Protein AF-A0A935R3X7-F1 (afdb_monomer)

Secondary structure (DSSP, 8-state):
--------------------------------------------------------SSSSS--TTT-S-TT-TTSSTTS---TTSS-SS-SS--GGG-SS--TTTPEEEEE-SS-SS-BEEEEEEESSPPTTEES-B--S-TT-TT-STTPPP--SSS--TTSSS--GGG-TT--TTSSEEEEE-SSSSS---TTSEEEESSPPTTEES----S-TT-TT-STTSPB-TTSS-SSSSS--GGG-TTB-GGGSEEEEE-SSSSS---TTSEEEESS--TTEES----S-TT-TTSSTT---BTTSS-SSSSS--TTS-SS-BTTS-EEEEE-SS-SS-B-TT-EEEESSPPSSEESSB--S-TT-TT-STTSPP-TTSS--SSSS--GGG-SS--GGGSEEEEE-SSSSS--EEEEEEEESS--SSEES--BBS-TT-TT-STTS---TTSSS-SS--S-TT--SS-EEEETTS-SEEEE--GGGTTTSSEEEE-SSSSSS-EEEEE-TT---TT--TT-BEEEEEPSSPPSEEETTTS-SEEEE-SSTT--BTSSB--S--SSSSSS--EEEEETT---TT-SS-BEEEEE-SSS---EEEEGGGSSEEEE-SSTT--BTSSEEE---SSSSSS--EEEEETT--TTSTT-BEEEEE---SS---EEEEGGGT-SEEEEPPTT--BS-TB-B--S--SSSSSSPPEEEE-TT--TTSSS-B-EEEE---TTTGGG-EEEEGGG-SEEEE-SSSS--EEEEEE----SSSSSS--EEEEETTPPPTTSSSTT-BEEEEE---SS---EEEEHHHH-SEEEE-SSTT--EEEEEEEE-SSSSSS-EEEEEESS---TT-TT-BEEEEEPSSP-EEEEGGG-SEEEEPPSSSS---BTS-EEEE-SSSSSSPEEEEEETTTTEEEEE-----

Foldseek 3Di:
DDDDDDDDDDDDDDDDDDDDDDDDDDDDDDDDDDDDDDDDDDDDDDDDDDDDPFDQQCPLPDGPVQFPDSVDNQAGCPHFAALPQDNRNSPPAHWQRDPRYDLVRWAWKAAQQCPLQEHEDPTDTGSDDDDRIHRHYQFPDRNDSQAEQPHQAALDPFDRRNRPPAHWPRDPRHDLVRWAKKAAQQPPLQAHAPPHIDTGSDAPDRIHRHHQFDDSVDSQADLPHQAALDFDRRNSPPAHWQRDPRYDLVRWDWWFAQQCPLAAHAPVGIDTGSDADDRTHHHHQAPDSNDSQQELVHQAELDFHNRNSPPAHFQRDPRYDLVRWAKWAAAQQPLQAHDPPGMDIGSDDDPRIHRHHDFDDSNDSQADCPRQAAQPFDRRNPPPDHHPGDPSYPLVSAAKWAQQQPPLQEHAPPRIDHHNDDDDRTHRHHLAPDSVDNQAELVHDDDPPPQHNRNSPPPSDPDDFFAEQELVNFQAKEFEDLVQLWQLAKAWFQLAPPPFIKIKIWRQQDADPVRAGRQIKIFIDHPLDHRYDYPPPGTFEMETGDHHQQRKRNEWEYFFFLQQPPGGKIKIWRQQDAPPVAGRQTKIAIAHGNHRHGYYDYSQRGFEIETEDHHNLRKSQYWYFQFAQQPPNGTKIWIKRQQDQPQHGRFIKIFIFHGHNPDHGYYYYSLVGTLEMETGHHQQRKRHQHLWEHHFALAPPRHTKTWIKRQQDQPAHGRFIKIAIAHRHNCPSNVNYYHYSVVGFEIAGEPHHQQSKRLAWYWQQAQAPPHHIKIKIWRQQDADPVNPAGRQIKIFIAHGHNPDDGDYHYRVVRGFEMETHPHHQQSKRLYWYWQAQAPPPHIKIWIWGQQDQALNATRLTWIFIAHGNGGDYYYSVVGRHIHTGHNDDHRQRKSNYWDWAQNNPPPHIKIWIRSRSSRMIGIHHGYDD

Solvent-accessible surface area (backbone atoms only — not comparable to full-atom values): 48203 Å² total; per-residue (Å²): 131,86,87,89,83,84,91,83,90,87,87,86,92,84,91,86,80,90,82,88,82,89,88,86,86,86,85,86,93,82,91,82,91,81,87,90,79,92,83,86,85,89,84,89,83,89,82,85,93,88,82,77,83,79,60,50,67,57,67,76,80,57,38,56,88,69,28,76,42,52,77,39,69,74,31,24,72,80,46,67,27,40,59,76,80,48,52,18,32,52,81,87,43,42,35,82,70,36,95,73,45,38,82,89,49,42,42,56,33,14,52,28,76,54,71,68,70,42,6,42,79,93,55,45,80,37,55,68,82,60,92,58,45,26,79,35,79,55,34,76,41,72,80,38,64,72,32,27,74,76,40,74,26,49,55,73,88,66,53,46,28,26,47,84,82,43,32,35,83,70,30,99,68,48,40,72,90,55,35,46,70,28,12,40,21,75,57,74,69,71,45,2,23,71,85,51,74,45,80,32,63,64,81,53,93,58,34,25,77,41,52,60,21,79,43,49,80,41,72,68,29,26,72,83,38,70,24,49,60,77,76,55,51,23,29,48,84,81,47,40,36,86,68,33,94,66,44,41,69,90,55,36,45,77,29,10,42,25,73,58,70,75,68,44,3,26,66,93,49,68,42,78,30,62,60,89,55,94,59,43,28,83,43,57,54,27,76,40,51,77,40,80,60,28,22,70,85,38,76,37,41,53,78,79,51,53,20,33,52,75,87,50,43,39,79,75,33,90,79,38,42,73,86,62,38,43,58,28,16,43,23,74,53,68,63,58,39,1,43,78,90,44,77,53,75,38,59,63,75,59,93,58,34,14,75,37,66,58,38,81,47,72,73,44,66,66,36,22,70,76,37,57,22,39,77,80,70,71,56,18,29,72,82,88,61,44,30,99,80,33,91,64,40,38,38,69,65,28,46,68,29,11,36,24,72,70,71,75,58,42,4,20,59,92,48,55,52,48,29,81,59,92,66,89,68,48,18,78,44,42,58,23,75,42,47,82,46,84,70,32,21,68,83,45,73,73,58,89,94,69,82,54,52,29,34,50,83,80,57,72,74,86,72,59,86,64,42,84,44,42,72,87,74,37,58,24,44,37,39,45,55,28,94,19,28,18,21,48,22,42,22,43,36,36,39,48,72,81,87,38,38,20,44,38,36,9,14,21,45,23,57,25,97,87,66,34,56,19,1,2,24,32,37,32,44,65,43,73,61,67,50,61,48,48,54,99,78,66,56,48,23,31,42,23,28,89,45,61,51,11,25,17,15,55,15,43,26,43,57,42,32,44,42,58,84,85,42,21,37,48,43,34,6,14,19,38,23,66,45,100,87,44,52,30,7,4,23,30,38,35,40,70,31,67,49,78,69,65,46,81,42,49,58,94,71,39,56,17,33,40,23,40,84,50,70,54,16,23,15,16,35,17,38,31,43,24,29,29,33,46,72,85,72,26,20,23,37,41,33,8,12,24,47,23,54,85,44,32,67,33,0,2,26,31,35,37,28,67,35,36,77,70,72,74,65,49,80,46,51,41,92,78,60,38,26,25,29,37,22,24,52,66,46,14,24,17,20,34,75,45,11,50,34,44,56,37,30,46,44,66,84,84,31,16,32,48,43,42,12,15,35,46,20,54,90,44,49,62,32,1,11,26,29,33,27,36,76,42,35,71,58,60,48,71,68,64,44,81,42,58,44,92,71,40,47,27,34,42,34,44,84,45,56,40,15,21,19,19,41,7,30,20,39,29,36,31,31,76,70,84,80,31,22,28,42,35,40,8,14,28,32,23,56,43,96,82,74,82,28,61,26,6,5,19,34,35,34,32,74,32,37,78,73,77,76,68,45,83,41,45,43,85,78,63,36,54,20,38,41,29,31,77,48,52,52,14,22,17,14,45,17,48,41,31,41,35,36,57,65,82,84,33,16,17,41,40,38,7,15,32,32,28,64,32,76,89,21,64,24,11,6,20,32,31,33,37,65,50,68,66,69,44,83,46,41,54,82,72,35,49,22,33,47,36,25,58,47,71,71,72,49,17,35,11,14,47,18,60,41,64,45,41,50,85,77,84,82,26,25,16,48,34,35,12,21,14,54,61,4,28,32,38,25,38,80,37,56,56,132

Radius of gyration: 49.94 Å; Cα contacts (8 Å, |Δi|>4): 2660; chains: 1; bounding box: 136×71×167 Å

Mean predicted aligned error: 19.98 Å

Structure (mmCIF, N/CA/C/O backbone):
data_AF-A0A935R3X7-F1
#
_entry.id   AF-A0A935R3X7-F1
#
loop_
_atom_site.group_PDB
_atom_site.id
_atom_site.type_symbol
_atom_site.label_atom_id
_atom_site.label_alt_id
_atom_site.label_comp_id
_atom_site.label_asym_id
_atom_site.label_entity_id
_atom_site.label_seq_id
_atom_site.pdbx_PDB_ins_code
_atom_site.Cartn_x
_atom_site.Cartn_y
_atom_site.Cartn_z
_atom_site.occupancy
_atom_site.B_iso_or_equiv
_atom_site.auth_seq_id
_atom_site.auth_comp_id
_atom_site.auth_asym_id
_atom_site.auth_atom_id
_atom_site.pdbx_PDB_model_num
ATOM 1 N N . MET A 1 1 ? -40.168 5.585 -36.310 1.00 37.59 1 MET A N 1
ATOM 2 C CA . MET A 1 1 ? -41.505 5.981 -36.841 1.00 37.59 1 MET A CA 1
ATOM 3 C C . MET A 1 1 ? -42.522 5.916 -35.699 1.00 37.59 1 MET A C 1
ATOM 5 O O . MET A 1 1 ? -42.304 5.086 -34.842 1.00 37.59 1 MET A O 1
ATOM 9 N N . ARG A 1 2 ? -43.594 6.737 -35.699 1.00 35.06 2 ARG A N 1
ATOM 10 C CA . ARG A 1 2 ? -44.823 6.654 -34.846 1.00 35.06 2 ARG A CA 1
ATOM 11 C C . ARG A 1 2 ? -44.646 6.122 -33.400 1.00 35.06 2 ARG A C 1
ATOM 13 O O . ARG A 1 2 ? -44.618 4.921 -33.201 1.00 35.06 2 ARG A O 1
ATOM 20 N N . SER A 1 3 ? -44.516 6.988 -32.393 1.00 31.67 3 SER A N 1
ATOM 21 C CA . SER A 1 3 ? -45.619 7.663 -31.653 1.00 31.67 3 SER A CA 1
ATOM 22 C C . SER A 1 3 ? -46.299 6.806 -30.555 1.00 31.67 3 SER A C 1
ATOM 24 O O . SER A 1 3 ? -46.768 5.718 -30.872 1.00 31.67 3 SER A O 1
ATOM 26 N N . PRO A 1 4 ? -46.441 7.322 -29.312 1.00 56.22 4 PRO A N 1
ATOM 27 C CA . PRO A 1 4 ? -46.953 6.579 -28.149 1.00 56.22 4 PRO A CA 1
ATOM 28 C C . PRO A 1 4 ? -48.479 6.701 -27.921 1.00 56.22 4 PRO A C 1
ATOM 30 O O . PRO A 1 4 ? -49.125 7.615 -28.437 1.00 56.22 4 PRO A O 1
ATOM 33 N N . LEU A 1 5 ? -49.033 5.822 -27.071 1.00 33.09 5 LEU A N 1
ATOM 34 C CA . LEU A 1 5 ? -50.329 5.949 -26.368 1.00 33.09 5 LEU A CA 1
ATOM 35 C C . LEU A 1 5 ? -50.031 5.875 -24.852 1.00 33.09 5 LEU A C 1
ATOM 37 O O . LEU A 1 5 ? -49.223 5.044 -24.469 1.00 33.09 5 LEU A O 1
ATOM 41 N N . MET A 1 6 ? -50.539 6.681 -23.911 1.00 32.16 6 MET A N 1
ATOM 42 C CA . MET A 1 6 ? -51.705 7.580 -23.794 1.00 32.16 6 MET A CA 1
ATOM 43 C C . MET A 1 6 ? -53.053 6.933 -23.355 1.00 32.16 6 MET A C 1
ATOM 45 O O . MET A 1 6 ? -53.914 6.658 -24.180 1.00 32.16 6 MET A O 1
ATOM 49 N N . MET A 1 7 ? -53.239 6.841 -22.022 1.00 29.20 7 MET A N 1
ATOM 50 C CA . MET A 1 7 ? -54.327 7.479 -21.227 1.00 29.20 7 MET A CA 1
ATOM 51 C C . MET A 1 7 ? -55.801 6.972 -21.287 1.00 29.20 7 MET A C 1
ATOM 53 O O . MET A 1 7 ? -56.424 7.031 -22.339 1.00 29.20 7 MET A O 1
ATOM 57 N N . LEU A 1 8 ? -56.374 6.630 -20.105 1.00 28.19 8 LEU A N 1
ATOM 58 C CA . LEU A 1 8 ? -57.760 6.825 -19.545 1.00 28.19 8 LEU A CA 1
ATOM 59 C C . LEU A 1 8 ? -58.011 5.737 -18.452 1.00 28.19 8 LEU A C 1
ATOM 61 O O . LEU A 1 8 ? -57.713 4.582 -18.710 1.00 28.19 8 LEU A O 1
ATOM 65 N N . SER A 1 9 ? -58.428 5.961 -17.191 1.00 31.56 9 SER A N 1
ATOM 66 C CA . SER A 1 9 ? -59.510 6.763 -16.564 1.00 31.56 9 SER A CA 1
ATOM 67 C C . SER A 1 9 ? -60.944 6.220 -16.774 1.00 31.56 9 SER A C 1
ATOM 69 O O . SER A 1 9 ? -61.395 6.215 -17.916 1.00 31.56 9 SER A O 1
ATOM 71 N N . LEU A 1 10 ? -61.678 5.826 -15.698 1.00 29.84 10 LEU A N 1
ATOM 72 C CA . LEU A 1 10 ? -62.839 6.575 -15.121 1.00 29.84 10 LEU A CA 1
ATOM 73 C C . LEU A 1 10 ? -63.724 5.803 -14.072 1.00 29.84 10 LEU A C 1
ATOM 75 O O . LEU A 1 10 ? -64.314 4.778 -14.385 1.00 29.84 10 LEU A O 1
ATOM 79 N N . LEU A 1 11 ? -63.911 6.418 -12.887 1.00 32.16 11 LEU A N 1
ATOM 80 C CA . LEU A 1 11 ? -65.037 6.397 -11.900 1.00 32.16 11 LEU A CA 1
ATOM 81 C C . LEU A 1 11 ? -65.750 5.115 -11.382 1.00 32.16 11 LEU A C 1
ATOM 83 O O . LEU A 1 11 ? -66.526 4.469 -12.082 1.00 32.16 11 LEU A O 1
ATOM 87 N N . ALA A 1 12 ? -65.770 5.033 -10.041 1.00 30.31 12 ALA A N 1
ATOM 88 C CA . ALA A 1 12 ? -66.964 4.827 -9.195 1.00 30.31 12 ALA A CA 1
ATOM 89 C C . ALA A 1 12 ? -67.012 5.939 -8.091 1.00 30.31 12 ALA A C 1
ATOM 91 O O . ALA A 1 12 ? -66.088 6.751 -8.043 1.00 30.31 12 ALA A O 1
ATOM 92 N N . LEU A 1 13 ? -68.081 6.081 -7.271 1.00 30.52 13 LEU A N 1
ATOM 93 C CA . LEU A 1 13 ? -68.315 7.304 -6.443 1.00 30.52 13 LEU A CA 1
ATOM 94 C C . LEU A 1 13 ? -69.354 7.154 -5.286 1.00 30.52 13 LEU A C 1
ATOM 96 O O . LEU A 1 13 ? -70.500 6.860 -5.614 1.00 30.52 13 LEU A O 1
ATOM 100 N N . MET A 1 14 ? -69.001 7.460 -4.008 1.00 29.09 14 MET A N 1
ATOM 101 C CA . MET A 1 14 ? -69.848 8.001 -2.878 1.00 29.09 14 MET A CA 1
ATOM 102 C C . MET A 1 14 ? -69.113 7.906 -1.500 1.00 29.09 14 MET A C 1
ATOM 104 O O . MET A 1 14 ? -68.713 6.813 -1.130 1.00 29.09 14 MET A O 1
ATOM 108 N N . ALA A 1 15 ? -68.735 8.996 -0.798 1.00 33.69 15 ALA A N 1
ATOM 109 C CA . ALA A 1 15 ? -69.518 9.887 0.108 1.00 33.69 15 ALA A CA 1
ATOM 110 C C . ALA A 1 15 ? -69.846 9.260 1.497 1.00 33.69 15 ALA A C 1
ATOM 112 O O . ALA A 1 15 ? -70.329 8.137 1.521 1.00 33.69 15 ALA A O 1
ATOM 113 N N . CYS A 1 16 ? -69.715 9.899 2.679 1.00 30.02 16 CYS A N 1
ATOM 114 C CA . CYS A 1 16 ? -69.257 11.237 3.150 1.00 30.02 16 CYS A CA 1
ATOM 115 C C . CYS A 1 16 ? -69.076 11.159 4.706 1.00 30.02 16 CYS A C 1
ATOM 117 O O . CYS A 1 16 ? -69.678 10.263 5.288 1.00 30.02 16 CYS A O 1
ATOM 119 N N . GLY A 1 17 ? -68.389 12.020 5.480 1.00 29.81 17 GLY A N 1
ATOM 120 C CA . GLY A 1 17 ? -67.548 13.216 5.248 1.00 29.81 17 GLY A CA 1
ATOM 121 C C . GLY A 1 17 ? -67.666 14.250 6.408 1.00 29.81 17 GLY A C 1
ATOM 122 O O . GLY A 1 17 ? -68.727 14.305 7.020 1.00 29.81 17 GLY A O 1
ATOM 123 N N . ASP A 1 18 ? -66.621 15.072 6.638 1.00 33.97 18 ASP A N 1
ATOM 124 C CA . ASP A 1 18 ? -66.423 16.101 7.708 1.00 33.97 18 ASP A CA 1
ATOM 125 C C . ASP A 1 18 ? -66.278 15.594 9.172 1.00 33.97 18 ASP A C 1
ATOM 127 O O . ASP A 1 18 ? -66.991 14.684 9.576 1.00 33.97 18 ASP A O 1
ATOM 131 N N . LYS A 1 19 ? -65.501 16.179 10.104 1.00 32.34 19 LYS A N 1
ATOM 132 C CA . LYS A 1 19 ? -64.272 17.013 10.153 1.00 32.34 19 LYS A CA 1
ATOM 133 C C . LYS A 1 19 ? -64.077 17.495 11.612 1.00 32.34 19 LYS A C 1
ATOM 135 O O . LYS A 1 19 ? -65.014 18.047 12.176 1.00 32.34 19 LYS A O 1
ATOM 140 N N . ASP A 1 20 ? -62.863 17.331 12.136 1.00 34.88 20 ASP A N 1
ATOM 141 C CA . ASP A 1 20 ? -62.053 18.285 12.923 1.00 34.88 20 ASP A CA 1
ATOM 142 C C . ASP A 1 20 ? -62.565 19.051 14.178 1.00 34.88 20 ASP A C 1
ATOM 144 O O . ASP A 1 20 ? -63.582 19.741 14.170 1.00 34.88 20 ASP A O 1
ATOM 148 N N . GLU A 1 21 ? -61.652 19.081 15.168 1.00 36.78 21 GLU A N 1
ATOM 149 C CA . GLU A 1 21 ? -61.337 20.163 16.135 1.00 36.78 21 GLU A CA 1
ATOM 150 C C . GLU A 1 21 ? -62.135 20.335 17.459 1.00 36.78 21 GLU A C 1
ATOM 152 O O . GLU A 1 21 ? -63.252 20.841 17.508 1.00 36.78 21 GLU A O 1
ATOM 157 N N . SER A 1 22 ? -61.414 20.052 18.559 1.00 35.62 22 SER A N 1
ATOM 158 C CA . SER A 1 22 ? -61.145 20.948 19.709 1.00 35.62 22 SER A CA 1
ATOM 159 C C . SER A 1 22 ? -62.290 21.555 20.546 1.00 35.62 22 SER A C 1
ATOM 161 O O . SER A 1 22 ? -63.084 22.368 20.074 1.00 35.62 22 SER A O 1
ATOM 163 N N . SER A 1 23 ? -62.256 21.325 21.871 1.00 32.50 23 SER A N 1
ATOM 164 C CA . SER A 1 23 ? -61.961 22.367 22.893 1.00 32.50 23 SER A CA 1
ATOM 165 C C . SER A 1 23 ? -62.452 22.014 24.316 1.00 32.50 23 SER A C 1
ATOM 167 O O . SER A 1 23 ? -63.093 20.995 24.558 1.00 32.50 23 SER A O 1
ATOM 169 N N . THR A 1 24 ? -62.063 22.852 25.280 1.00 39.47 24 THR A N 1
ATOM 170 C CA . THR A 1 24 ? -62.142 22.680 26.741 1.00 39.47 24 THR A CA 1
ATOM 171 C C . THR A 1 24 ? -63.385 23.293 27.414 1.00 39.47 24 THR A C 1
ATOM 173 O O . THR A 1 24 ? -63.914 24.284 26.918 1.00 39.47 24 THR A O 1
ATOM 176 N N . ASP A 1 25 ? -63.650 22.846 28.655 1.00 34.59 25 ASP A N 1
ATOM 177 C CA . ASP A 1 25 ? -63.936 23.672 29.862 1.00 34.59 25 ASP A CA 1
ATOM 178 C C . ASP A 1 25 ? -65.314 23.562 30.594 1.00 34.59 25 ASP A C 1
ATOM 180 O O . ASP A 1 25 ? -66.376 23.431 29.997 1.00 34.59 25 ASP A O 1
ATOM 184 N N . SER A 1 26 ? -65.196 23.659 31.930 1.00 37.09 26 SER A N 1
ATOM 185 C CA . SER A 1 26 ? -66.090 24.103 33.030 1.00 37.09 26 SER A CA 1
ATOM 186 C C . SER A 1 26 ? -67.490 23.508 33.400 1.00 37.09 26 SER A C 1
ATOM 188 O O . SER A 1 26 ? -68.466 23.503 32.658 1.00 37.09 26 SER A O 1
ATOM 190 N N . VAL A 1 27 ? -67.553 23.143 34.701 1.00 38.16 27 VAL A N 1
ATOM 191 C CA . VAL A 1 27 ? -68.639 23.023 35.734 1.00 38.16 27 VAL A CA 1
ATOM 192 C C . VAL A 1 27 ? -69.831 24.024 35.620 1.00 38.16 27 VAL A C 1
ATOM 194 O O . VAL A 1 27 ? -69.594 25.082 35.035 1.00 38.16 27 VAL A O 1
ATOM 197 N N . PRO A 1 28 ? -71.056 23.836 36.234 1.00 51.69 28 PRO A N 1
ATOM 198 C CA . PRO A 1 28 ? -71.251 23.658 37.710 1.00 51.69 28 PRO A CA 1
ATOM 199 C C . PRO A 1 28 ? -72.551 22.995 38.326 1.00 51.69 28 PRO A C 1
ATOM 201 O O . PRO A 1 28 ? -73.641 23.065 37.770 1.00 51.69 28 PRO A O 1
ATOM 204 N N . VAL A 1 29 ? -72.409 22.484 39.572 1.00 38.31 29 VAL A N 1
ATOM 205 C CA . VAL A 1 29 ? -73.230 22.651 40.831 1.00 38.31 29 VAL A CA 1
ATOM 206 C C . VAL A 1 29 ? -74.780 22.521 40.884 1.00 38.31 29 VAL A C 1
ATOM 208 O O . VAL A 1 29 ? -75.461 23.332 40.265 1.00 38.31 29 VAL A O 1
ATOM 211 N N . VAL A 1 30 ? -75.291 21.682 41.827 1.00 38.91 30 VAL A N 1
ATOM 212 C CA . VAL A 1 30 ? -76.353 21.929 42.877 1.00 38.91 30 VAL A CA 1
ATOM 213 C C . VAL A 1 30 ? -76.152 20.874 44.020 1.00 38.91 30 VAL A C 1
ATOM 215 O O . VAL A 1 30 ? -76.028 19.706 43.669 1.00 38.91 30 VAL A O 1
ATOM 218 N N . ASP A 1 31 ? -75.823 21.177 45.296 1.00 36.91 31 ASP A N 1
ATOM 219 C CA . ASP A 1 31 ? -76.649 21.593 46.485 1.00 36.91 31 ASP A CA 1
ATOM 220 C C . ASP A 1 31 ? -77.684 20.525 46.969 1.00 36.91 31 ASP A C 1
ATOM 222 O O . ASP A 1 31 ? -78.376 19.962 46.124 1.00 36.91 31 ASP A O 1
ATOM 226 N N . ASP A 1 32 ? -77.919 20.196 48.261 1.00 37.03 32 ASP A N 1
ATOM 227 C CA . ASP A 1 32 ? -77.433 20.695 49.580 1.00 37.03 32 ASP A CA 1
ATOM 228 C C . ASP A 1 32 ? -77.847 19.727 50.749 1.00 37.03 32 ASP A C 1
ATOM 230 O O . ASP A 1 32 ? -78.756 18.915 50.552 1.00 37.03 32 ASP A O 1
ATOM 234 N N . SER A 1 33 ? -77.322 19.926 51.978 1.00 40.50 33 SER A N 1
ATOM 235 C CA . SER A 1 33 ? -77.935 19.624 53.315 1.00 40.50 33 SER A CA 1
ATOM 236 C C . SER A 1 33 ? -78.099 18.150 53.809 1.00 40.50 33 SER A C 1
ATOM 238 O O . SER A 1 33 ? -78.362 17.258 53.010 1.00 40.50 33 SER A O 1
ATOM 240 N N . ASP A 1 34 ? -78.048 17.793 55.112 1.00 39.03 34 ASP A N 1
ATOM 241 C CA . ASP A 1 34 ? -77.528 18.470 56.327 1.00 39.03 34 ASP A CA 1
ATOM 242 C C . ASP A 1 34 ? -77.294 17.483 57.510 1.00 39.03 34 ASP A C 1
ATOM 244 O O . ASP A 1 34 ? -78.051 16.530 57.685 1.00 39.03 34 ASP A O 1
ATOM 248 N N . ASP A 1 35 ? -76.287 17.799 58.331 1.00 42.22 35 ASP A N 1
ATOM 249 C CA . ASP A 1 35 ? -76.155 17.716 59.806 1.00 42.22 35 ASP A CA 1
ATOM 250 C C . ASP A 1 35 ? -76.670 16.568 60.734 1.00 42.22 35 ASP A C 1
ATOM 252 O O . ASP A 1 35 ? -77.849 16.216 60.783 1.00 42.22 35 ASP A O 1
ATOM 256 N N . SER A 1 36 ? -75.797 16.285 61.728 1.00 41.03 36 SER A N 1
ATOM 257 C CA . SER A 1 36 ? -76.071 16.102 63.185 1.00 41.03 36 SER A CA 1
ATOM 258 C C . SER A 1 36 ? -76.512 14.727 63.754 1.00 41.03 36 SER A C 1
ATOM 260 O O . SER A 1 36 ? -77.312 14.034 63.142 1.00 41.03 36 SER A O 1
ATOM 262 N N . GLU A 1 37 ? -76.171 14.296 64.988 1.00 44.16 37 GLU A N 1
ATOM 263 C CA . GLU A 1 37 ? -75.055 14.510 65.961 1.00 44.16 37 GLU A CA 1
ATOM 264 C C . GLU A 1 37 ? -75.397 13.748 67.283 1.00 44.16 37 GLU A C 1
ATOM 266 O O . GLU A 1 37 ? -76.558 13.395 67.491 1.00 44.16 37 GLU A O 1
ATOM 271 N N . THR A 1 38 ? -74.445 13.619 68.226 1.00 36.47 38 THR A N 1
ATOM 272 C CA . THR A 1 38 ? -74.612 13.234 69.668 1.00 36.47 38 THR A CA 1
ATOM 273 C C . THR A 1 38 ? -75.174 11.847 70.079 1.00 36.47 38 THR A C 1
ATOM 275 O O . THR A 1 38 ? -75.870 11.199 69.310 1.00 36.47 38 THR A O 1
ATOM 278 N N . ASP A 1 39 ? -75.062 11.364 71.335 1.00 36.88 39 ASP A N 1
ATOM 279 C CA . ASP A 1 39 ? -74.015 11.410 72.396 1.00 36.88 39 ASP A CA 1
ATOM 280 C C . ASP A 1 39 ? -74.468 10.562 73.631 1.00 36.88 39 ASP A C 1
ATOM 282 O O . ASP A 1 39 ? -75.659 10.419 73.900 1.00 36.88 39 ASP A O 1
ATOM 286 N N . ASP A 1 40 ? -73.499 10.049 74.393 1.00 40.41 40 ASP A N 1
ATOM 287 C CA . ASP A 1 40 ? -73.479 9.680 75.826 1.00 40.41 40 ASP A CA 1
ATOM 288 C C . ASP A 1 40 ? -74.628 8.914 76.570 1.00 40.41 40 ASP A C 1
ATOM 290 O O . ASP A 1 40 ? -75.623 9.466 77.042 1.00 40.41 40 ASP A O 1
ATOM 294 N N . SER A 1 41 ? -74.251 7.712 77.042 1.00 41.81 41 SER A N 1
ATOM 295 C CA . SER A 1 41 ? -74.179 7.341 78.484 1.00 41.81 41 SER A CA 1
ATOM 296 C C . SER A 1 41 ? -75.346 6.673 79.280 1.00 41.81 41 SER A C 1
ATOM 298 O O . SER A 1 41 ? -76.326 7.283 79.689 1.00 41.81 41 SER A O 1
ATOM 300 N N . LYS A 1 42 ? -75.047 5.435 79.726 1.00 44.41 42 LYS A N 1
ATOM 301 C CA . LYS A 1 42 ? -75.035 4.910 81.126 1.00 44.41 42 LYS A CA 1
ATOM 302 C C . LYS A 1 42 ? -76.299 4.680 82.008 1.00 44.41 42 LYS A C 1
ATOM 304 O O . LYS A 1 42 ? -77.101 5.561 82.288 1.00 44.41 42 LYS A O 1
ATOM 309 N N . THR A 1 43 ? -76.194 3.541 82.723 1.00 36.84 43 THR A N 1
ATOM 310 C CA . THR A 1 43 ? -76.609 3.193 84.120 1.00 36.84 43 THR A CA 1
ATOM 311 C C . THR A 1 43 ? -78.015 2.652 84.472 1.00 36.84 43 THR A C 1
ATOM 313 O O . THR A 1 43 ? -78.945 3.415 84.686 1.00 36.84 43 THR A O 1
ATOM 316 N N . ASP A 1 44 ? -78.043 1.332 84.732 1.00 39.47 44 ASP A N 1
ATOM 317 C CA . ASP A 1 44 ? -78.203 0.670 86.059 1.00 39.47 44 ASP A CA 1
ATOM 318 C C . ASP A 1 44 ? -79.591 0.420 86.728 1.00 39.47 44 ASP A C 1
ATOM 320 O O . ASP A 1 44 ? -80.455 1.286 86.826 1.00 39.47 44 ASP A O 1
ATOM 324 N N . ASP A 1 45 ? -79.663 -0.793 87.297 1.00 39.03 45 ASP A N 1
ATOM 325 C CA . ASP A 1 45 ? -80.499 -1.393 88.361 1.00 39.03 45 ASP A CA 1
ATOM 326 C C . ASP A 1 45 ? -82.025 -1.691 88.208 1.00 39.03 45 ASP A C 1
ATOM 328 O O . ASP A 1 45 ? -82.900 -0.843 88.364 1.00 39.03 45 ASP A O 1
ATOM 332 N N . SER A 1 46 ? -82.291 -2.995 88.019 1.00 47.41 46 SER A N 1
ATOM 333 C CA . SER A 1 46 ? -83.408 -3.879 88.443 1.00 47.41 46 SER A CA 1
ATOM 334 C C . SER A 1 46 ? -84.851 -3.376 88.717 1.00 47.41 46 SER A C 1
ATOM 336 O O . SER A 1 46 ? -85.128 -2.546 89.579 1.00 47.41 46 SER A O 1
ATOM 338 N N . THR A 1 47 ? -85.854 -4.091 88.171 1.00 40.09 47 THR A N 1
ATOM 339 C CA . THR A 1 47 ? -86.511 -5.234 88.871 1.00 40.09 47 THR A CA 1
ATOM 340 C C . THR A 1 47 ? -87.679 -5.878 88.090 1.00 40.09 47 THR A C 1
ATOM 342 O O . THR A 1 47 ? -88.660 -5.215 87.786 1.00 40.09 47 THR A O 1
ATOM 345 N N . ASP A 1 48 ? -87.581 -7.204 87.921 1.00 42.12 48 ASP A N 1
ATOM 346 C CA . ASP A 1 48 ? -88.641 -8.242 87.952 1.00 42.12 48 ASP A CA 1
ATOM 347 C C . ASP A 1 48 ? -89.829 -8.250 86.943 1.00 42.12 48 ASP A C 1
ATOM 349 O O . ASP A 1 48 ? -90.687 -7.371 86.925 1.00 42.12 48 ASP A O 1
ATOM 353 N N . ASP A 1 49 ? -89.922 -9.385 86.234 1.00 57.22 49 ASP A N 1
ATOM 354 C CA . ASP A 1 49 ? -91.116 -10.040 85.656 1.00 57.22 49 ASP A CA 1
ATOM 355 C C . ASP A 1 49 ? -91.907 -9.354 84.509 1.00 57.22 49 ASP A C 1
ATOM 357 O O . ASP A 1 49 ? -92.970 -8.764 84.718 1.00 57.22 49 ASP A O 1
ATOM 361 N N . THR A 1 50 ? -91.450 -9.509 83.252 1.00 57.28 50 THR A N 1
ATOM 362 C CA . THR A 1 50 ? -92.116 -10.333 82.194 1.00 57.28 50 THR A CA 1
ATOM 363 C C . THR A 1 50 ? -91.620 -10.026 80.763 1.00 57.28 50 THR A C 1
ATOM 365 O O . THR A 1 50 ? -91.672 -8.882 80.321 1.00 57.28 50 THR A O 1
ATOM 368 N N . GLY A 1 51 ? -91.280 -11.075 79.997 1.00 43.84 51 GLY A N 1
ATOM 369 C CA . GLY A 1 51 ? -91.115 -11.058 78.528 1.00 43.84 51 GLY A CA 1
ATOM 370 C C . GLY A 1 51 ? -89.700 -11.390 78.020 1.00 43.84 51 GLY A C 1
ATOM 371 O O . GLY A 1 51 ? -88.793 -11.488 78.846 1.00 43.84 51 GLY A O 1
ATOM 372 N N . PRO A 1 52 ? -89.507 -11.519 76.690 1.00 52.34 52 PRO A N 1
ATOM 373 C CA . PRO A 1 52 ? -90.512 -11.636 75.623 1.00 52.34 52 PRO A CA 1
ATOM 374 C C . PRO A 1 52 ? -90.673 -13.098 75.132 1.00 52.34 52 PRO A C 1
ATOM 376 O O . PRO A 1 52 ? -90.087 -14.016 75.698 1.00 52.34 52 PRO A O 1
ATOM 379 N N . GLU A 1 53 ? -91.497 -13.332 74.105 1.00 57.84 53 GLU A N 1
ATOM 380 C CA . GLU A 1 53 ? -91.245 -14.468 73.201 1.00 57.84 53 GLU A CA 1
ATOM 381 C C . GLU A 1 53 ? -90.002 -14.080 72.387 1.00 57.84 53 GLU A C 1
ATOM 383 O O . GLU A 1 53 ? -89.982 -12.972 71.848 1.00 57.84 53 GLU A O 1
ATOM 388 N N . VAL A 1 54 ? -88.966 -14.925 72.357 1.00 63.91 54 VAL A N 1
ATOM 389 C CA . VAL A 1 54 ? -87.851 -14.740 71.415 1.00 63.91 54 VAL A CA 1
ATOM 390 C C . VAL A 1 54 ? -88.406 -15.024 70.023 1.00 63.91 54 VAL A C 1
ATOM 392 O O . VAL A 1 54 ? -89.164 -15.985 69.851 1.00 63.91 54 VAL A O 1
ATOM 395 N N . ILE A 1 55 ? -88.141 -14.128 69.079 1.00 73.56 55 ILE A N 1
ATOM 396 C CA . ILE A 1 55 ? -88.685 -14.183 67.725 1.00 73.56 55 ILE A CA 1
ATOM 397 C C . ILE A 1 55 ? -87.496 -14.435 66.815 1.00 73.56 55 ILE A C 1
ATOM 399 O O . ILE A 1 55 ? -86.650 -13.566 66.731 1.00 73.56 55 ILE A O 1
ATOM 403 N N . ASP A 1 56 ? -87.495 -15.612 66.206 1.00 81.88 56 ASP A N 1
ATOM 404 C CA . ASP A 1 56 ? -86.823 -15.970 64.953 1.00 81.88 56 ASP A CA 1
ATOM 405 C C . ASP A 1 56 ? -87.370 -15.036 63.848 1.00 81.88 56 ASP A C 1
ATOM 407 O O . ASP A 1 56 ? -88.585 -15.052 63.570 1.00 81.88 56 ASP A O 1
ATOM 411 N N . VAL A 1 57 ? -86.541 -14.107 63.354 1.00 85.94 57 VAL A N 1
ATOM 412 C CA . VAL A 1 57 ? -86.968 -13.001 62.471 1.00 85.94 57 VAL A CA 1
ATOM 413 C C . VAL A 1 57 ? -86.816 -13.314 60.978 1.00 85.94 57 VAL A C 1
ATOM 415 O O . VAL A 1 57 ? -87.705 -12.916 60.208 1.00 85.94 57 VAL A O 1
ATOM 418 N N . ASP A 1 58 ? -85.776 -14.034 60.558 1.00 82.44 58 ASP A N 1
ATOM 419 C CA . ASP A 1 58 ? -85.570 -14.463 59.163 1.00 82.44 58 ASP A CA 1
ATOM 420 C C . ASP A 1 58 ? -86.290 -15.783 58.801 1.00 82.44 58 ASP A C 1
ATOM 422 O O . ASP A 1 58 ? -86.762 -15.935 57.663 1.00 82.44 58 ASP A O 1
ATOM 426 N N . GLY A 1 59 ? -86.528 -16.669 59.774 1.00 82.94 59 GLY A N 1
ATOM 427 C CA . GLY A 1 59 ? -87.320 -17.887 59.639 1.00 82.94 59 GLY A CA 1
ATOM 428 C C . GLY A 1 59 ? -86.539 -19.200 59.528 1.00 82.94 59 GLY A C 1
ATOM 429 O O . GLY A 1 59 ? -87.153 -20.180 59.076 1.00 82.94 59 GLY A O 1
ATOM 430 N N . ASP A 1 60 ? -85.247 -19.256 59.868 1.00 83.19 60 ASP A N 1
ATOM 431 C CA . ASP A 1 60 ? -84.455 -20.495 59.771 1.00 83.19 60 ASP A CA 1
ATOM 432 C C . ASP A 1 60 ? -84.755 -21.539 60.871 1.00 83.19 60 ASP A C 1
ATOM 434 O O . ASP A 1 60 ? -84.672 -22.755 60.631 1.00 83.19 60 ASP A O 1
ATOM 438 N N . GLY A 1 61 ? -85.252 -21.084 62.026 1.00 83.44 61 GLY A N 1
ATOM 439 C CA . GLY A 1 61 ? -85.593 -21.904 63.190 1.00 83.44 61 GLY A CA 1
ATOM 440 C C . GLY A 1 61 ? -84.765 -21.643 64.454 1.00 83.44 61 GLY A C 1
ATOM 441 O O . GLY A 1 61 ? -85.074 -22.258 65.487 1.00 83.44 61 GLY A O 1
ATOM 442 N N . SER A 1 62 ? -83.778 -20.754 64.392 1.00 85.44 62 SER A N 1
ATOM 443 C CA . SER A 1 62 ? -82.941 -20.286 65.499 1.00 85.44 62 SER A CA 1
ATOM 444 C C . SER A 1 62 ? -83.543 -19.021 66.132 1.00 85.44 62 SER A C 1
ATOM 446 O O . SER A 1 62 ? -84.057 -18.153 65.434 1.00 85.44 62 SER A O 1
ATOM 448 N N . PRO A 1 63 ? -83.602 -18.906 67.470 1.00 83.00 63 PRO A N 1
ATOM 449 C CA . PRO A 1 63 ? -84.072 -17.688 68.120 1.00 83.00 63 PRO A CA 1
ATOM 450 C C . PRO A 1 63 ? -82.931 -16.674 68.304 1.00 83.00 63 PRO A C 1
ATOM 452 O O . PRO A 1 63 ? -81.823 -17.060 68.660 1.00 83.00 63 PRO A O 1
ATOM 455 N N . ALA A 1 64 ? -83.250 -15.378 68.239 1.00 81.69 64 ALA A N 1
ATOM 456 C CA . ALA A 1 64 ? -82.355 -14.227 68.464 1.00 81.69 64 ALA A CA 1
ATOM 457 C C . ALA A 1 64 ? -81.514 -14.172 69.775 1.00 81.69 64 ALA A C 1
ATOM 459 O O . ALA A 1 64 ? -80.908 -13.141 70.074 1.00 81.69 64 ALA A O 1
ATOM 460 N N . ASP A 1 65 ? -81.548 -15.199 70.634 1.00 81.38 65 ASP A N 1
ATOM 461 C CA . ASP A 1 65 ? -80.652 -15.368 71.790 1.00 81.38 65 ASP A CA 1
ATOM 462 C C . ASP A 1 65 ? -79.660 -16.542 71.664 1.00 81.38 65 ASP A C 1
ATOM 464 O O . ASP A 1 65 ? -78.786 -16.686 72.523 1.00 81.38 65 ASP A O 1
ATOM 468 N N . GLU A 1 66 ? -79.776 -17.334 70.598 1.00 81.06 66 GLU A N 1
ATOM 469 C CA . GLU A 1 66 ? -78.811 -18.345 70.146 1.00 81.06 66 GLU A CA 1
ATOM 470 C C . GLU A 1 66 ? -78.218 -17.973 68.765 1.00 81.06 66 GLU A C 1
ATOM 472 O O . GLU A 1 66 ? -77.123 -18.421 68.453 1.00 81.06 66 GLU A O 1
ATOM 477 N N . ASP A 1 67 ? -78.893 -17.115 67.993 1.00 84.56 67 ASP A N 1
ATOM 478 C CA . ASP A 1 67 ? -78.489 -16.626 66.668 1.00 84.56 67 ASP A CA 1
ATOM 479 C C . ASP A 1 67 ? -77.527 -15.413 66.705 1.00 84.56 67 ASP A C 1
ATOM 481 O O . ASP A 1 67 ? -77.707 -14.505 67.530 1.00 84.56 67 ASP A O 1
ATOM 485 N N . CYS A 1 68 ? -76.519 -15.383 65.823 1.00 87.12 68 CYS A N 1
ATOM 486 C CA . CYS A 1 68 ? -75.530 -14.306 65.732 1.00 87.12 68 CYS A CA 1
ATOM 487 C C . CYS A 1 68 ? -75.863 -13.194 64.707 1.00 87.12 68 CYS A C 1
ATOM 489 O O . CYS A 1 68 ? -75.407 -12.063 64.919 1.00 87.12 68 CYS A O 1
ATOM 491 N N . ASP A 1 69 ? -76.733 -13.431 63.712 1.00 87.25 69 ASP A N 1
ATOM 492 C CA . ASP A 1 69 ? -77.455 -12.380 62.972 1.00 87.25 69 ASP A CA 1
ATOM 493 C C . ASP A 1 69 ? -78.858 -12.847 62.532 1.00 87.25 69 ASP A C 1
ATOM 495 O O . ASP A 1 69 ? -79.082 -13.155 61.368 1.00 87.25 69 ASP A O 1
ATOM 499 N N . ASP A 1 70 ? -79.824 -12.739 63.458 1.00 85.94 70 ASP A N 1
ATOM 500 C CA . ASP A 1 70 ? -81.292 -12.957 63.336 1.00 85.94 70 ASP A CA 1
ATOM 501 C C . ASP A 1 70 ? -81.990 -12.143 62.204 1.00 85.94 70 ASP A C 1
ATOM 503 O O . ASP A 1 70 ? -83.202 -11.930 62.206 1.00 85.94 70 ASP A O 1
ATOM 507 N N . ASN A 1 71 ? -81.249 -11.585 61.245 1.00 89.31 71 ASN A N 1
ATOM 508 C CA . ASN A 1 71 ? -81.765 -11.009 60.005 1.00 89.31 71 ASN A CA 1
ATOM 509 C C . ASN A 1 71 ? -81.318 -11.782 58.749 1.00 89.31 71 ASN A C 1
ATOM 511 O O . ASN A 1 71 ? -81.800 -11.433 57.661 1.00 89.31 71 ASN A O 1
ATOM 515 N N . ASP A 1 72 ? -80.430 -12.773 58.872 1.00 88.31 72 ASP A N 1
ATOM 516 C CA . ASP A 1 72 ? -79.860 -13.541 57.767 1.00 88.31 72 ASP A CA 1
ATOM 517 C C . ASP A 1 72 ? -79.889 -15.056 58.034 1.00 88.31 72 ASP A C 1
ATOM 519 O O . ASP A 1 72 ? -79.010 -15.622 58.670 1.00 88.31 72 ASP A O 1
ATOM 523 N N . ALA A 1 73 ? -80.874 -15.733 57.437 1.00 88.75 73 ALA A N 1
ATOM 524 C CA . ALA A 1 73 ? -81.117 -17.177 57.553 1.00 88.75 73 ALA A CA 1
ATOM 525 C C . ALA A 1 73 ? -79.978 -18.094 57.032 1.00 88.75 73 ALA A C 1
ATOM 527 O O . ALA A 1 73 ? -80.150 -19.318 56.979 1.00 88.75 73 ALA A O 1
ATOM 528 N N . GLU A 1 74 ? -78.867 -17.528 56.552 1.00 88.38 74 GLU A N 1
ATOM 529 C CA . GLU A 1 74 ? -77.639 -18.250 56.191 1.00 88.38 74 GLU A CA 1
ATOM 530 C C . GLU A 1 74 ? -76.574 -18.210 57.320 1.00 88.38 74 GLU A C 1
ATOM 532 O O . GLU A 1 74 ? -75.583 -18.931 57.221 1.00 88.38 74 GLU A O 1
ATOM 537 N N . VAL A 1 75 ? -76.811 -17.463 58.413 1.00 90.00 75 VAL A N 1
ATOM 538 C CA . VAL A 1 75 ? -75.929 -17.287 59.586 1.00 90.00 75 VAL A CA 1
ATOM 539 C C . VAL A 1 75 ? -76.657 -17.736 60.863 1.00 90.00 75 VAL A C 1
ATOM 541 O O . VAL A 1 75 ? -77.483 -17.004 61.386 1.00 90.00 75 VAL A O 1
ATOM 544 N N . ASN A 1 76 ? -76.383 -18.945 61.367 1.00 88.44 76 ASN A N 1
ATOM 545 C CA . ASN A 1 76 ? -77.030 -19.506 62.563 1.00 88.44 76 ASN A CA 1
ATOM 546 C C . ASN A 1 76 ? -76.291 -20.738 63.139 1.00 88.44 76 ASN A C 1
ATOM 548 O O . ASN A 1 76 ? -75.600 -21.430 62.394 1.00 88.44 76 ASN A O 1
ATOM 552 N N . PRO A 1 77 ? -76.553 -21.155 64.401 1.00 88.50 77 PRO A N 1
ATOM 553 C CA . PRO A 1 77 ? -75.944 -22.335 65.053 1.00 88.50 77 PRO A CA 1
ATOM 554 C C . PRO A 1 77 ? -76.129 -23.720 64.400 1.00 88.50 77 PRO A C 1
ATOM 556 O O . PRO A 1 77 ? -75.791 -24.748 65.003 1.00 88.50 77 PRO A O 1
ATOM 559 N N . GLY A 1 78 ? -76.775 -23.796 63.237 1.00 83.12 78 GLY A N 1
ATOM 560 C CA . GLY A 1 78 ? -76.937 -25.003 62.429 1.00 83.12 78 GLY A CA 1
ATOM 561 C C . GLY A 1 78 ? -76.486 -24.846 60.974 1.00 83.12 78 GLY A C 1
ATOM 562 O O . GLY A 1 78 ? -76.714 -25.780 60.192 1.00 83.12 78 GLY A O 1
ATOM 563 N N . ALA A 1 79 ? -75.893 -23.704 60.620 1.00 88.50 79 ALA A N 1
ATOM 564 C CA . ALA A 1 79 ? -75.267 -23.443 59.335 1.00 88.50 79 ALA A CA 1
ATOM 565 C C . ALA A 1 79 ? -73.961 -24.247 59.183 1.00 88.50 79 ALA A C 1
ATOM 567 O O . ALA A 1 79 ? -73.649 -25.147 59.966 1.00 88.50 79 ALA A O 1
ATOM 568 N N . GLN A 1 80 ? -73.234 -23.973 58.106 1.00 87.56 80 GLN A N 1
ATOM 569 C CA . GLN A 1 80 ? -71.891 -24.485 57.884 1.00 87.56 80 GLN A CA 1
ATOM 570 C C . GLN A 1 80 ? -71.022 -23.280 57.546 1.00 87.56 80 GLN A C 1
ATOM 572 O O . GLN A 1 80 ? -71.367 -22.554 56.616 1.00 87.56 80 GLN A O 1
ATOM 577 N N . GLU A 1 81 ? -69.932 -23.100 58.285 1.00 89.38 81 GLU A N 1
ATOM 578 C CA . GLU A 1 81 ? -68.961 -22.031 58.057 1.00 89.38 81 GLU A CA 1
ATOM 579 C C . GLU A 1 81 ? -68.430 -22.064 56.614 1.00 89.38 81 GLU A C 1
ATOM 581 O O . GLU A 1 81 ? -68.118 -23.135 56.075 1.00 89.38 81 GLU A O 1
ATOM 586 N N . ILE A 1 82 ? -68.337 -20.902 55.971 1.00 89.19 82 ILE A N 1
ATOM 587 C CA . ILE A 1 82 ? -67.809 -20.720 54.616 1.00 89.19 82 ILE A CA 1
ATOM 588 C C . ILE A 1 82 ? -66.814 -19.558 54.578 1.00 89.19 82 ILE A C 1
ATOM 590 O O . ILE A 1 82 ? -66.900 -18.629 55.364 1.00 89.19 82 ILE A O 1
ATOM 594 N N . CYS A 1 83 ? -65.879 -19.585 53.624 1.00 88.56 83 CYS A N 1
ATOM 595 C CA . CYS A 1 83 ? -64.876 -18.528 53.461 1.00 88.56 83 CYS A CA 1
ATOM 596 C C . CYS A 1 83 ? -65.471 -17.185 52.963 1.00 88.56 83 CYS A C 1
ATOM 598 O O . CYS A 1 83 ? -65.299 -16.825 51.791 1.00 88.56 83 CYS A O 1
ATOM 600 N N . ASP A 1 84 ? -66.173 -16.443 53.822 1.00 86.19 84 ASP A N 1
ATOM 601 C CA . ASP A 1 84 ? -66.712 -15.105 53.540 1.00 86.19 84 ASP A CA 1
ATOM 602 C C . ASP A 1 84 ? -66.352 -14.026 54.588 1.00 86.19 84 ASP A C 1
ATOM 604 O O . ASP A 1 84 ? -66.610 -12.835 54.355 1.00 86.19 84 ASP A O 1
ATOM 608 N N . GLY A 1 85 ? -65.670 -14.402 55.677 1.00 85.38 85 GLY A N 1
ATOM 609 C CA . GLY A 1 85 ? -65.280 -13.507 56.768 1.00 85.38 85 GLY A CA 1
ATOM 610 C C . GLY A 1 85 ? -66.366 -13.235 57.816 1.00 85.38 85 GLY A C 1
ATOM 611 O O . GLY A 1 85 ? -66.220 -12.279 58.592 1.00 85.38 85 GLY A O 1
ATOM 612 N N . ILE A 1 86 ? -67.443 -14.022 57.834 1.00 87.50 86 ILE A N 1
ATOM 613 C CA . ILE A 1 86 ? -68.527 -14.001 58.822 1.00 87.50 86 ILE A CA 1
ATOM 614 C C . ILE A 1 86 ? -68.532 -15.346 59.559 1.00 87.50 86 ILE A C 1
ATOM 616 O O . ILE A 1 86 ? -68.417 -16.381 58.931 1.00 87.50 86 ILE A O 1
ATOM 620 N N . ASP A 1 87 ? -68.710 -15.312 60.881 1.00 88.38 87 ASP A N 1
ATOM 621 C CA . ASP A 1 87 ? -68.984 -16.494 61.716 1.00 88.38 87 ASP A CA 1
ATOM 622 C C . ASP A 1 87 ? -70.396 -16.997 61.364 1.00 88.38 87 ASP A C 1
ATOM 624 O O . ASP A 1 87 ? -71.385 -16.474 61.885 1.00 88.38 87 ASP A O 1
ATOM 628 N N . ASN A 1 88 ? -70.513 -17.904 60.387 1.00 89.44 88 ASN A N 1
ATOM 629 C CA . ASN A 1 88 ? -71.802 -18.368 59.879 1.00 89.44 88 ASN A CA 1
ATOM 630 C C . ASN A 1 88 ? -72.452 -19.375 60.837 1.00 89.44 88 ASN A C 1
ATOM 632 O O . ASN A 1 88 ? -73.679 -19.427 60.885 1.00 89.44 88 ASN A O 1
ATOM 636 N N . ASP A 1 89 ? -71.672 -20.187 61.565 1.00 90.25 89 ASP A N 1
ATOM 637 C CA . ASP A 1 89 ? -72.192 -21.209 62.494 1.00 90.25 89 ASP A CA 1
ATOM 638 C C . ASP A 1 89 ? -72.258 -20.764 63.976 1.00 90.25 89 ASP A C 1
ATOM 640 O O . ASP A 1 89 ? -72.731 -21.502 64.847 1.00 90.25 89 ASP A O 1
ATOM 644 N N . CYS A 1 90 ? -71.931 -19.496 64.239 1.00 88.62 90 CYS A N 1
ATOM 645 C CA . CYS A 1 90 ? -72.055 -18.791 65.515 1.00 88.62 90 CYS A CA 1
ATOM 646 C C . CYS A 1 90 ? -71.238 -19.401 66.678 1.00 88.62 90 CYS A C 1
ATOM 648 O O . CYS A 1 90 ? -71.678 -19.337 67.839 1.00 88.62 90 CYS A O 1
ATOM 650 N N . ASP A 1 91 ? -70.070 -19.999 66.411 1.00 89.62 91 ASP A N 1
ATOM 651 C CA . ASP A 1 91 ? -69.224 -20.662 67.423 1.00 89.62 91 ASP A CA 1
ATOM 652 C C . ASP A 1 91 ? -68.084 -19.793 68.017 1.00 89.62 91 ASP A C 1
ATOM 654 O O . ASP A 1 91 ? -67.416 -20.211 68.973 1.00 89.62 91 ASP A O 1
ATOM 658 N N . GLU A 1 92 ? -67.976 -18.531 67.575 1.00 87.94 92 GLU A N 1
ATOM 659 C CA . GLU A 1 92 ? -66.910 -17.547 67.848 1.00 87.94 92 GLU A CA 1
ATOM 660 C C . GLU A 1 92 ? -65.587 -17.766 67.068 1.00 87.94 92 GLU A C 1
ATOM 662 O O . GLU A 1 92 ? -64.591 -17.080 67.354 1.00 87.94 92 GLU A O 1
ATOM 667 N N . LEU A 1 93 ? -65.550 -18.678 66.089 1.00 90.12 93 LEU A N 1
ATOM 668 C CA . LEU A 1 93 ? -64.473 -18.825 65.100 1.00 90.12 93 LEU A CA 1
ATOM 669 C C . LEU A 1 93 ? -64.902 -18.245 63.733 1.00 90.12 93 LEU A C 1
ATOM 671 O O . LEU A 1 93 ? -66.032 -17.807 63.566 1.00 90.12 93 LEU A O 1
ATOM 675 N N . THR A 1 94 ? -63.956 -18.118 62.797 1.00 87.31 94 THR A N 1
ATOM 676 C CA . THR A 1 94 ? -64.192 -17.543 61.454 1.00 87.31 94 THR A CA 1
ATOM 677 C C . THR A 1 94 ? -63.165 -18.068 60.453 1.00 87.31 94 THR A C 1
ATOM 679 O O . THR A 1 94 ? -61.967 -18.042 60.775 1.00 87.31 94 THR A O 1
ATOM 682 N N . ASP A 1 95 ? -63.579 -18.413 59.235 1.00 87.06 95 ASP A N 1
ATOM 683 C CA . ASP A 1 95 ? -62.713 -18.825 58.117 1.00 87.06 95 ASP A CA 1
ATOM 684 C C . ASP A 1 95 ? -61.652 -19.880 58.556 1.00 87.06 95 ASP A C 1
ATOM 686 O O . ASP A 1 95 ? -61.954 -20.883 59.199 1.00 87.06 95 ASP A O 1
ATOM 690 N N . ASP A 1 96 ? -60.363 -19.624 58.281 1.00 84.88 96 ASP A N 1
ATOM 691 C CA . ASP A 1 96 ? -59.197 -20.456 58.627 1.00 84.88 96 ASP A CA 1
ATOM 692 C C . ASP A 1 96 ? -58.965 -20.669 60.140 1.00 84.88 96 ASP A C 1
ATOM 694 O O . ASP A 1 96 ? -58.040 -21.390 60.535 1.00 84.88 96 ASP A O 1
ATOM 698 N N . ALA A 1 97 ? -59.736 -20.004 61.007 1.00 86.00 97 ALA A N 1
ATOM 699 C CA . ALA A 1 97 ? -59.700 -20.227 62.450 1.00 86.00 97 ALA A CA 1
ATOM 700 C C . ALA A 1 97 ? -60.703 -21.294 62.923 1.00 86.00 97 ALA A C 1
ATOM 702 O O . ALA A 1 97 ? -60.565 -21.742 64.066 1.00 86.00 97 ALA A O 1
ATOM 703 N N . ASP A 1 98 ? -61.662 -21.694 62.081 1.00 84.38 98 ASP A N 1
ATOM 704 C CA . ASP A 1 98 ? -62.637 -22.745 62.367 1.00 84.38 98 ASP A CA 1
ATOM 705 C C . ASP A 1 98 ? -62.239 -24.104 61.745 1.00 84.38 98 ASP A C 1
ATOM 707 O O . ASP A 1 98 ? -61.873 -24.217 60.577 1.00 84.38 98 ASP A O 1
ATOM 711 N N . ASP A 1 99 ? -62.342 -25.171 62.543 1.00 84.62 99 ASP A N 1
ATOM 712 C CA . ASP A 1 99 ? -62.158 -26.562 62.105 1.00 84.62 99 ASP A CA 1
ATOM 713 C C . ASP A 1 99 ? -63.415 -27.118 61.372 1.00 84.62 99 ASP A C 1
ATOM 715 O O . ASP A 1 99 ? -63.371 -28.250 60.868 1.00 84.62 99 ASP A O 1
ATOM 719 N N . SER A 1 100 ? -64.549 -26.395 61.357 1.00 84.62 100 SER A N 1
ATOM 720 C CA . SER A 1 100 ? -65.830 -26.804 60.746 1.00 84.62 100 SER A CA 1
ATOM 721 C C . SER A 1 100 ? -66.032 -26.347 59.288 1.00 84.62 100 SER A C 1
ATOM 723 O O . SER A 1 100 ? -66.834 -26.969 58.576 1.00 84.62 100 SER A O 1
ATOM 725 N N . VAL A 1 101 ? -65.260 -25.345 58.840 1.00 87.50 101 VAL A N 1
ATOM 726 C CA . VAL A 1 101 ? -65.331 -24.687 57.520 1.00 87.50 101 VAL A CA 1
ATOM 727 C C . VAL A 1 101 ? -65.553 -25.637 56.336 1.00 87.50 101 VAL A C 1
ATOM 729 O O . VAL A 1 101 ? -64.950 -26.712 56.216 1.00 87.50 101 VAL A O 1
ATOM 732 N N . ASP A 1 102 ? -66.432 -25.238 55.412 1.00 86.12 102 ASP A N 1
ATOM 733 C CA . ASP A 1 102 ? -66.709 -26.013 54.213 1.00 86.12 102 ASP A CA 1
ATOM 734 C C . ASP A 1 102 ? -65.483 -26.084 53.308 1.00 86.12 102 ASP A C 1
ATOM 736 O O . ASP A 1 102 ? -65.071 -25.104 52.682 1.00 86.12 102 ASP A O 1
ATOM 740 N N . LEU A 1 103 ? -64.984 -27.306 53.124 1.00 81.00 103 LEU A N 1
ATOM 741 C CA . LEU A 1 103 ? -63.959 -27.636 52.133 1.00 81.00 103 LEU A CA 1
ATOM 742 C C . LEU A 1 103 ? -64.428 -27.387 50.682 1.00 81.00 103 LEU A C 1
ATOM 744 O O . LEU A 1 103 ? -63.639 -27.524 49.750 1.00 81.00 103 LEU A O 1
ATOM 748 N N . GLY A 1 104 ? -65.708 -27.057 50.471 1.00 81.25 104 GLY A N 1
ATOM 749 C CA . GLY A 1 104 ? -66.241 -26.517 49.219 1.00 81.25 104 GLY A CA 1
ATOM 750 C C . GLY A 1 104 ? -66.053 -25.004 49.020 1.00 81.25 104 GLY A C 1
ATOM 751 O O . GLY A 1 104 ? -66.241 -24.541 47.894 1.00 81.25 104 GLY A O 1
ATOM 752 N N . SER A 1 105 ? -65.684 -24.250 50.063 1.00 83.56 105 SER A N 1
ATOM 753 C CA . SER A 1 105 ? -65.492 -22.787 50.035 1.00 83.56 105 SER A CA 1
ATOM 754 C C . SER A 1 105 ? -64.024 -22.335 50.110 1.00 83.56 105 SER A C 1
ATOM 756 O O . SER A 1 105 ? -63.704 -21.243 49.639 1.00 83.56 105 SER A O 1
ATOM 758 N N . VAL A 1 106 ? -63.125 -23.182 50.627 1.00 86.69 106 VAL A N 1
ATOM 759 C CA . VAL A 1 106 ? -61.670 -22.928 50.667 1.00 86.69 106 VAL A CA 1
ATOM 760 C C . VAL A 1 106 ? -61.047 -22.893 49.269 1.00 86.69 106 VAL A C 1
ATOM 762 O O . VAL A 1 106 ? -61.430 -23.653 48.377 1.00 86.69 106 VAL A O 1
ATOM 765 N N . GLN A 1 107 ? -60.034 -22.044 49.088 1.00 88.69 107 GLN A N 1
ATOM 766 C CA . GLN A 1 107 ? -59.213 -22.021 47.877 1.00 88.69 107 GLN A CA 1
ATOM 767 C C . GLN A 1 107 ? -57.954 -22.866 48.074 1.00 88.69 107 GLN A C 1
ATOM 769 O O . GLN A 1 107 ? -57.527 -23.110 49.200 1.00 88.69 107 GLN A O 1
ATOM 774 N N . THR A 1 108 ? -57.362 -23.337 46.975 1.00 90.00 108 THR A N 1
ATOM 775 C CA . THR A 1 108 ? -56.070 -24.043 47.010 1.00 90.00 108 THR A CA 1
ATOM 776 C C . THR A 1 108 ? -54.976 -23.087 46.554 1.00 90.00 108 THR A C 1
ATOM 778 O O . THR A 1 108 ? -55.120 -22.464 45.504 1.00 90.00 108 THR A O 1
ATOM 781 N N . TRP A 1 109 ? -53.919 -22.977 47.353 1.00 91.50 109 TRP A N 1
ATOM 782 C CA . TRP A 1 109 ? -52.786 -22.081 47.140 1.00 91.50 109 TRP A CA 1
ATOM 783 C C . TRP A 1 109 ? -51.494 -22.886 46.970 1.00 91.50 109 TRP A C 1
ATOM 785 O O . TRP A 1 109 ? -51.276 -23.850 47.705 1.00 91.50 109 TRP A O 1
ATOM 795 N N . PHE A 1 110 ? -50.658 -22.495 46.016 1.00 93.25 110 PHE A N 1
ATOM 796 C CA . PHE A 1 110 ? -49.415 -23.165 45.622 1.00 93.25 110 PHE A CA 1
ATOM 797 C C . PHE A 1 110 ? -48.230 -22.238 45.891 1.00 93.25 110 PHE A C 1
ATOM 799 O O . PHE A 1 110 ? -48.389 -21.026 45.756 1.00 93.25 110 PHE A O 1
ATOM 806 N N . ASP A 1 111 ? -47.084 -22.787 46.299 1.00 91.69 111 ASP A N 1
ATOM 807 C CA . ASP A 1 111 ? -45.880 -21.990 46.568 1.00 91.69 111 ASP A CA 1
ATOM 808 C C . ASP A 1 111 ? -45.352 -21.392 45.250 1.00 91.69 111 ASP A C 1
ATOM 810 O O . ASP A 1 111 ? -45.224 -22.108 44.258 1.00 91.69 111 ASP A O 1
ATOM 814 N N . ASP A 1 112 ? -45.056 -20.091 45.273 1.00 90.94 112 ASP A N 1
ATOM 815 C CA . ASP A 1 112 ? -44.553 -19.274 44.158 1.00 90.94 112 ASP A CA 1
ATOM 816 C C . ASP A 1 112 ? -43.230 -18.648 44.601 1.00 90.94 112 ASP A C 1
ATOM 818 O O . ASP A 1 112 ? -43.187 -17.728 45.430 1.00 90.94 112 ASP A O 1
ATOM 822 N N . ALA A 1 113 ? -42.135 -19.276 44.173 1.00 90.12 113 ALA A N 1
ATOM 823 C CA . ALA A 1 113 ? -40.804 -19.026 44.716 1.00 90.12 113 ALA A CA 1
ATOM 824 C C . ALA A 1 113 ? -39.953 -18.084 43.847 1.00 90.12 113 ALA A C 1
ATOM 826 O O . ALA A 1 113 ? -39.028 -17.459 44.382 1.00 90.12 113 ALA A O 1
ATOM 827 N N . ASP A 1 114 ? -40.288 -17.926 42.565 1.00 89.50 114 ASP A N 1
ATOM 828 C CA . ASP A 1 114 ? -39.642 -17.003 41.624 1.00 89.50 114 ASP A CA 1
ATOM 829 C C . ASP A 1 114 ? -40.481 -15.736 41.331 1.00 89.50 114 ASP A C 1
ATOM 831 O O . ASP A 1 114 ? -39.900 -14.680 41.049 1.00 89.50 114 ASP A O 1
ATOM 835 N N . GLY A 1 115 ? -41.799 -15.770 41.556 1.00 89.19 115 GLY A N 1
ATOM 836 C CA . GLY A 1 115 ? -42.695 -14.613 41.550 1.00 89.19 115 GLY A CA 1
ATOM 837 C C . GLY A 1 115 ? -43.438 -14.371 40.236 1.00 89.19 115 GLY A C 1
ATOM 838 O O . GLY A 1 115 ? -43.809 -13.218 39.978 1.00 89.19 115 GLY A O 1
ATOM 839 N N . ASP A 1 116 ? -43.618 -15.389 39.393 1.00 88.94 116 ASP A N 1
ATOM 840 C CA . ASP A 1 116 ? -44.201 -15.230 38.055 1.00 88.94 116 ASP A CA 1
ATOM 841 C C . ASP A 1 116 ? -45.745 -15.240 38.007 1.00 88.94 116 ASP A C 1
ATOM 843 O O . ASP A 1 116 ? -46.351 -14.691 37.077 1.00 88.94 116 ASP A O 1
ATOM 847 N N . GLY A 1 117 ? -46.393 -15.743 39.063 1.00 89.56 117 GLY A N 1
ATOM 848 C CA . GLY A 1 117 ? -47.850 -15.806 39.191 1.00 89.56 117 GLY A CA 1
ATOM 849 C C . GLY A 1 117 ? -48.477 -17.183 38.950 1.00 89.56 117 GLY A C 1
ATOM 850 O O . GLY A 1 117 ? -49.709 -17.285 39.012 1.00 89.56 117 GLY A O 1
ATOM 851 N N . TYR A 1 118 ? -47.668 -18.217 38.733 1.00 92.38 118 TYR A N 1
ATOM 852 C CA . TYR A 1 118 ? -48.011 -19.632 38.856 1.00 92.38 118 TYR A CA 1
ATOM 853 C C . TYR A 1 118 ? -47.326 -20.230 40.094 1.00 92.38 118 TYR A C 1
ATOM 855 O O . TYR A 1 118 ? -46.542 -19.572 40.770 1.00 92.38 118 TYR A O 1
ATOM 863 N N . GLY A 1 119 ? -47.693 -21.452 40.472 1.00 90.44 119 GLY A N 1
ATOM 864 C CA . GLY A 1 119 ? -47.034 -22.144 41.574 1.00 90.44 119 GLY A CA 1
ATOM 865 C C . GLY A 1 119 ? -47.078 -23.655 41.417 1.00 90.44 119 GLY A C 1
ATOM 866 O O . GLY A 1 119 ? -47.875 -24.196 40.641 1.00 90.44 119 GLY A O 1
ATOM 867 N N . ALA A 1 120 ? -46.232 -24.332 42.190 1.00 89.75 120 ALA A N 1
ATOM 868 C CA . ALA A 1 120 ? -45.997 -25.767 42.072 1.00 89.75 120 ALA A CA 1
ATOM 869 C C . ALA A 1 120 ? -46.241 -26.536 43.386 1.00 89.75 120 ALA A C 1
ATOM 871 O O . ALA A 1 120 ? -46.065 -26.034 44.499 1.00 89.75 120 ALA A O 1
ATOM 872 N N . GLY A 1 121 ? -46.589 -27.823 43.264 1.00 86.62 121 GLY A N 1
ATOM 873 C CA . GLY A 1 121 ? -46.598 -28.789 44.372 1.00 86.62 121 GLY A CA 1
ATOM 874 C C . GLY A 1 121 ? -47.984 -29.261 44.833 1.00 86.62 121 GLY A C 1
ATOM 875 O O . GLY A 1 121 ? -48.972 -29.164 44.119 1.00 86.62 121 GLY A O 1
ATOM 876 N N . ASP A 1 122 ? -48.057 -29.839 46.039 1.00 85.31 122 ASP A N 1
ATOM 877 C CA . ASP A 1 122 ? -49.280 -30.494 46.555 1.00 85.31 122 ASP A CA 1
ATOM 878 C C . ASP A 1 122 ? -50.410 -29.506 46.952 1.00 85.31 122 ASP A C 1
ATOM 880 O O . ASP A 1 122 ? -51.537 -29.942 47.204 1.00 85.31 122 ASP A O 1
ATOM 884 N N . GLY A 1 123 ? -50.116 -28.201 47.021 1.00 85.94 123 GLY A N 1
ATOM 885 C CA . GLY A 1 123 ? -51.047 -27.132 47.399 1.00 85.94 123 GLY A CA 1
ATOM 886 C C . GLY A 1 123 ? -51.499 -27.136 48.872 1.00 85.94 123 GLY A C 1
ATOM 887 O O . GLY A 1 123 ? -51.422 -28.136 49.592 1.00 85.94 123 GLY A O 1
ATOM 888 N N . VAL A 1 124 ? -52.009 -25.997 49.344 1.00 89.12 124 VAL A N 1
ATOM 889 C CA . VAL A 1 124 ? -52.591 -25.821 50.686 1.00 89.12 124 VAL A CA 1
ATOM 890 C C . VAL A 1 124 ? -54.001 -25.251 50.564 1.00 89.12 124 VAL A C 1
ATOM 892 O O . VAL A 1 124 ? -54.211 -24.234 49.909 1.00 89.12 124 VAL A O 1
ATOM 895 N N . GLN A 1 125 ? -54.978 -25.904 51.199 1.00 88.25 125 GLN A N 1
ATOM 896 C CA . GLN A 1 125 ? -56.374 -25.462 51.191 1.00 88.25 125 GLN A CA 1
ATOM 897 C C . GLN A 1 125 ? -56.679 -24.569 52.397 1.00 88.25 125 GLN A C 1
ATOM 899 O O . GLN A 1 125 ? -56.681 -25.067 53.522 1.00 88.25 125 GLN A O 1
ATOM 904 N N . VAL A 1 126 ? -56.914 -23.279 52.144 1.00 88.38 126 VAL A N 1
ATOM 905 C CA . VAL A 1 126 ? -57.209 -22.223 53.135 1.00 88.38 126 VAL A CA 1
ATOM 906 C C . VAL A 1 126 ? -58.041 -21.101 52.494 1.00 88.38 126 VAL A C 1
ATOM 908 O O . VAL A 1 126 ? -58.029 -20.917 51.271 1.00 88.38 126 VAL A O 1
ATOM 911 N N . CYS A 1 127 ? -58.777 -20.344 53.305 1.00 84.94 127 CYS A N 1
ATOM 912 C CA . CYS A 1 127 ? -59.561 -19.190 52.867 1.00 84.94 127 CYS A CA 1
ATOM 913 C C . CYS A 1 127 ? -58.656 -18.027 52.419 1.00 84.94 127 CYS A C 1
ATOM 915 O O . CYS A 1 127 ? -58.877 -17.451 51.350 1.00 84.94 127 CYS A O 1
ATOM 917 N N . ALA A 1 128 ? -57.618 -17.695 53.196 1.00 85.44 128 ALA A N 1
ATOM 918 C CA . ALA A 1 128 ? -56.686 -16.604 52.898 1.00 85.44 128 ALA A CA 1
ATOM 919 C C . ALA A 1 128 ? -55.327 -17.101 52.354 1.00 85.44 128 ALA A C 1
ATOM 921 O O . ALA A 1 128 ? -54.798 -18.091 52.859 1.00 85.44 128 ALA A O 1
ATOM 922 N N . PRO A 1 129 ? -54.707 -16.402 51.378 1.00 86.75 129 PRO A N 1
ATOM 923 C CA . PRO A 1 129 ? -53.410 -16.791 50.824 1.00 86.75 129 PRO A CA 1
ATOM 924 C C . PRO A 1 129 ? -52.285 -16.757 51.870 1.00 86.75 129 PRO A C 1
ATOM 926 O O . PRO A 1 129 ? -52.070 -15.714 52.505 1.00 86.75 129 PRO A O 1
ATOM 929 N N . PRO A 1 130 ? -51.503 -17.841 52.015 1.00 88.69 130 PRO A N 1
ATOM 930 C CA . PRO A 1 130 ? -50.193 -17.786 52.654 1.00 88.69 130 PRO A CA 1
ATOM 931 C C . PRO A 1 130 ? -49.233 -16.825 51.920 1.00 88.69 130 PRO A C 1
ATOM 933 O O . PRO A 1 130 ? -49.349 -16.585 50.718 1.00 88.69 130 PRO A O 1
ATOM 936 N N . GLU A 1 131 ? -48.266 -16.256 52.643 1.00 87.88 131 GLU A N 1
ATOM 937 C CA . GLU A 1 131 ? -47.263 -15.345 52.066 1.00 87.88 131 GLU A CA 1
ATOM 938 C C . GLU A 1 131 ? -46.342 -16.102 51.091 1.00 87.88 131 GLU A C 1
ATOM 940 O O . GLU A 1 131 ? -45.676 -17.047 51.508 1.00 87.88 131 GLU A O 1
ATOM 945 N N . GLY A 1 132 ? -46.293 -15.668 49.822 1.00 87.12 132 GLY A N 1
ATOM 946 C CA . GLY A 1 132 ? -45.531 -16.336 48.753 1.00 87.12 132 GLY A CA 1
ATOM 947 C C . GLY A 1 132 ? -46.290 -17.468 48.050 1.00 87.12 132 GLY A C 1
ATOM 948 O O . GLY A 1 132 ? -45.691 -18.493 47.745 1.00 87.12 132 GLY A O 1
ATOM 949 N N . THR A 1 133 ? -47.608 -17.321 47.856 1.00 91.06 133 THR A N 1
ATOM 950 C CA . THR A 1 133 ? -48.437 -18.326 47.169 1.00 91.06 133 THR A CA 1
ATOM 951 C C . THR A 1 133 ? -49.444 -17.716 46.192 1.00 91.06 133 THR A C 1
ATOM 953 O O . THR A 1 133 ? -49.911 -16.588 46.395 1.00 91.06 133 THR A O 1
ATOM 956 N N . VAL A 1 134 ? -49.841 -18.489 45.174 1.00 92.94 134 VAL A N 1
ATOM 957 C CA . VAL A 1 134 ? -50.873 -18.128 44.176 1.00 92.94 134 VAL A CA 1
ATOM 958 C C . VAL A 1 134 ? -51.953 -19.209 44.093 1.00 92.94 134 VAL A C 1
ATOM 960 O O . VAL A 1 134 ? -51.759 -20.335 44.543 1.00 92.94 134 VAL A O 1
ATOM 963 N N . ASN A 1 135 ? -53.115 -18.889 43.524 1.00 90.88 135 ASN A N 1
ATOM 964 C CA . ASN A 1 135 ? -54.241 -19.822 43.372 1.00 90.88 135 ASN A CA 1
ATOM 965 C C . ASN A 1 135 ? -54.308 -20.498 41.986 1.00 90.88 135 ASN A C 1
ATOM 967 O O . ASN A 1 135 ? -55.394 -20.848 41.514 1.00 90.88 135 ASN A O 1
ATOM 971 N N . VAL A 1 136 ? -53.160 -20.639 41.321 1.00 90.06 136 VAL A N 1
ATOM 972 C CA . VAL A 1 136 ? -53.002 -21.178 39.967 1.00 90.06 136 VAL A CA 1
ATOM 973 C C . VAL A 1 136 ? -51.855 -22.188 39.994 1.00 90.06 136 VAL A C 1
ATOM 975 O O . VAL A 1 136 ? -50.739 -21.853 40.366 1.00 90.06 136 VAL A O 1
ATOM 978 N N . ASP A 1 137 ? -52.175 -23.430 39.647 1.00 89.12 137 ASP A N 1
ATOM 979 C CA . ASP A 1 137 ? -51.254 -24.571 39.582 1.00 89.12 137 ASP A CA 1
ATOM 980 C C . ASP A 1 137 ? -50.668 -24.699 38.167 1.00 89.12 137 ASP A C 1
ATOM 982 O O . ASP A 1 137 ? -51.287 -24.233 37.202 1.00 89.12 137 ASP A O 1
ATOM 986 N N . GLY A 1 138 ? -49.554 -25.416 38.033 1.00 87.69 138 GLY A N 1
ATOM 987 C CA . GLY A 1 138 ? -49.023 -25.865 36.742 1.00 87.69 138 GLY A CA 1
ATOM 988 C C . GLY A 1 138 ? -47.635 -25.353 36.368 1.00 87.69 138 GLY A C 1
ATOM 989 O O . GLY A 1 138 ? -47.185 -25.662 35.270 1.00 87.69 138 GLY A O 1
ATOM 990 N N . ASP A 1 139 ? -46.962 -24.617 37.250 1.00 91.75 139 ASP A N 1
ATOM 991 C CA . ASP A 1 139 ? -45.540 -24.304 37.088 1.00 91.75 139 ASP A CA 1
ATOM 992 C C . ASP A 1 139 ? -44.694 -25.599 37.148 1.00 91.75 139 ASP A C 1
ATOM 994 O O . ASP A 1 139 ? -44.891 -26.477 38.001 1.00 91.75 139 ASP A O 1
ATOM 998 N N . CYS A 1 140 ? -43.790 -25.739 36.177 1.00 90.62 140 CYS A N 1
ATOM 999 C CA . CYS A 1 140 ? -42.914 -26.888 35.986 1.00 90.62 140 CYS A CA 1
ATOM 1000 C C . CYS A 1 140 ? -41.442 -26.627 36.368 1.00 90.62 140 CYS A C 1
ATOM 1002 O O . CYS A 1 140 ? -40.674 -27.593 36.472 1.00 90.62 140 CYS A O 1
ATOM 1004 N N . ALA A 1 141 ? -41.058 -25.377 36.647 1.00 91.06 141 ALA A N 1
ATOM 1005 C CA . ALA A 1 141 ? -39.708 -24.942 36.993 1.00 91.06 141 ALA A CA 1
ATOM 1006 C C . ALA A 1 141 ? -39.712 -23.841 38.092 1.00 91.06 141 ALA A C 1
ATOM 1008 O O . ALA A 1 141 ? -39.281 -22.724 37.826 1.00 91.06 141 ALA A O 1
ATOM 1009 N N . PRO A 1 142 ? -40.055 -24.177 39.357 1.00 88.12 142 PRO A N 1
ATOM 1010 C CA . PRO A 1 142 ? -40.332 -23.234 40.464 1.00 88.12 142 PRO A CA 1
ATOM 1011 C C . PRO A 1 142 ? -39.132 -22.425 41.009 1.00 88.12 142 PRO A C 1
ATOM 1013 O O . PRO A 1 142 ? -39.140 -21.986 42.159 1.00 88.12 142 PRO A O 1
ATOM 1016 N N . ASP A 1 143 ? -38.048 -22.309 40.249 1.00 91.00 143 ASP A N 1
ATOM 1017 C CA . ASP A 1 143 ? -36.895 -21.454 40.542 1.00 91.00 143 ASP A CA 1
ATOM 1018 C C . ASP A 1 143 ? -36.593 -20.506 39.341 1.00 91.00 143 ASP A C 1
ATOM 1020 O O . ASP A 1 143 ? -35.548 -19.845 39.348 1.00 91.00 143 ASP A O 1
ATOM 1024 N N . ASP A 1 144 ? -37.456 -20.446 38.310 1.00 90.00 144 ASP A N 1
ATOM 1025 C CA . ASP A 1 144 ? -37.237 -19.735 37.039 1.00 90.00 144 ASP A CA 1
ATOM 1026 C C . ASP A 1 144 ? -38.519 -19.105 36.446 1.00 90.00 144 ASP A C 1
ATOM 1028 O O . ASP A 1 144 ? -39.218 -19.691 35.622 1.00 90.00 144 ASP A O 1
ATOM 1032 N N . ALA A 1 145 ? -38.742 -17.827 36.771 1.00 90.06 145 ALA A N 1
ATOM 1033 C CA . ALA A 1 145 ? -39.878 -17.013 36.318 1.00 90.06 145 ALA A CA 1
ATOM 1034 C C . ALA A 1 145 ? -39.976 -16.761 34.790 1.00 90.06 145 ALA A C 1
ATOM 1036 O O . ALA A 1 145 ? -40.792 -15.942 34.353 1.00 90.06 145 ALA A O 1
ATOM 1037 N N . ALA A 1 146 ? -39.111 -17.369 33.971 1.00 88.38 146 ALA A N 1
ATOM 1038 C CA . ALA A 1 146 ? -39.265 -17.417 32.517 1.00 88.38 146 ALA A CA 1
ATOM 1039 C C . ALA A 1 146 ? -40.066 -18.644 32.034 1.00 88.38 146 ALA A C 1
ATOM 1041 O O . ALA A 1 146 ? -40.471 -18.665 30.870 1.00 88.38 146 ALA A O 1
ATOM 1042 N N . VAL A 1 147 ? -40.288 -19.642 32.898 1.00 91.25 147 VAL A N 1
ATOM 1043 C CA . VAL A 1 147 ? -40.850 -20.952 32.552 1.00 91.25 147 VAL A CA 1
ATOM 1044 C C . VAL A 1 147 ? -42.179 -21.175 33.275 1.00 91.25 147 VAL A C 1
ATOM 1046 O O . VAL A 1 147 ? -42.212 -21.557 34.441 1.00 91.25 147 VAL A O 1
ATOM 1049 N N . SER A 1 148 ? -43.295 -20.966 32.575 1.00 91.44 148 SER A N 1
ATOM 1050 C CA . SER A 1 148 ? -44.630 -21.166 33.145 1.00 91.44 148 SER A CA 1
ATOM 1051 C C . SER A 1 148 ? -45.758 -21.279 32.119 1.00 91.44 148 SER A C 1
ATOM 1053 O O . SER A 1 148 ? -45.596 -20.898 30.956 1.00 91.44 148 SER A O 1
ATOM 1055 N N . PRO A 1 149 ? -46.950 -21.769 32.532 1.00 91.31 149 PRO A N 1
ATOM 1056 C CA . PRO A 1 149 ? -48.113 -21.913 31.662 1.00 91.31 149 PRO A CA 1
ATOM 1057 C C . PRO A 1 149 ? -48.436 -20.683 30.797 1.00 91.31 149 PRO A C 1
ATOM 1059 O O . PRO A 1 149 ? -49.018 -19.688 31.244 1.00 91.31 149 PRO A O 1
ATOM 1062 N N . GLY A 1 150 ? -48.138 -20.796 29.502 1.00 80.88 150 GLY A N 1
ATOM 1063 C CA . GLY A 1 150 ? -48.383 -19.747 28.509 1.00 80.88 150 GLY A CA 1
ATOM 1064 C C . GLY A 1 150 ? -47.249 -18.735 28.311 1.00 80.88 150 GLY A C 1
ATOM 1065 O O . GLY A 1 150 ? -47.499 -17.693 27.695 1.00 80.88 150 GLY A O 1
ATOM 1066 N N . ALA A 1 151 ? -46.034 -19.030 28.782 1.00 89.25 151 ALA A N 1
ATOM 1067 C CA . ALA A 1 151 ? -44.812 -18.456 28.226 1.00 89.25 151 ALA A CA 1
ATOM 1068 C C . ALA A 1 151 ? -44.679 -18.780 26.720 1.00 89.25 151 ALA A C 1
ATOM 1070 O O . ALA A 1 151 ? -45.423 -19.598 26.171 1.00 89.25 151 ALA A O 1
ATOM 1071 N N . ALA A 1 152 ? -43.754 -18.103 26.038 1.00 88.69 152 ALA A N 1
ATOM 1072 C CA . ALA A 1 152 ? -43.376 -18.466 24.676 1.00 88.69 152 ALA A CA 1
ATOM 1073 C C . ALA A 1 152 ? -42.312 -19.565 24.740 1.00 88.69 152 ALA A C 1
ATOM 1075 O O . ALA A 1 152 ? -41.340 -19.419 25.476 1.00 88.69 152 ALA A O 1
ATOM 1076 N N . GLU A 1 153 ? -42.510 -20.632 23.974 1.00 90.69 153 GLU A N 1
ATOM 1077 C CA . GLU A 1 153 ? -41.519 -21.692 23.814 1.00 90.69 153 GLU A CA 1
ATOM 1078 C C . GLU A 1 153 ? -40.363 -21.197 22.939 1.00 90.69 153 GLU A C 1
ATOM 1080 O O . GLU A 1 153 ? -40.607 -20.573 21.902 1.00 90.69 153 GLU A O 1
ATOM 1085 N N . VAL A 1 154 ? -39.119 -21.444 23.347 1.00 91.69 154 VAL A N 1
ATOM 1086 C CA . VAL A 1 154 ? -37.914 -20.970 22.654 1.00 91.69 154 VAL A CA 1
ATOM 1087 C C . VAL A 1 154 ? -36.847 -22.058 22.571 1.00 91.69 154 VAL A C 1
ATOM 1089 O O . VAL A 1 154 ? -36.764 -22.918 23.436 1.00 91.69 154 VAL A O 1
ATOM 1092 N N . CYS A 1 155 ? -35.988 -21.999 21.552 1.00 91.06 155 CYS A N 1
ATOM 1093 C CA . CYS A 1 155 ? -34.866 -22.932 21.424 1.00 91.06 155 CYS A CA 1
ATOM 1094 C C . CYS A 1 155 ? -33.844 -22.752 22.564 1.00 91.06 155 CYS A C 1
ATOM 1096 O O . CYS A 1 155 ? -33.034 -21.819 22.524 1.00 91.06 155 CYS A O 1
ATOM 1098 N N . ASP A 1 156 ? -33.846 -23.636 23.568 1.00 86.88 156 ASP A N 1
ATOM 1099 C CA . ASP A 1 156 ? -33.012 -23.477 24.774 1.00 86.88 156 ASP A CA 1
ATOM 1100 C C . ASP A 1 156 ? -32.301 -24.749 25.280 1.00 86.88 156 ASP A C 1
ATOM 1102 O O . ASP A 1 156 ? -31.668 -24.743 26.341 1.00 86.88 156 ASP A O 1
ATOM 1106 N N . SER A 1 157 ? -32.241 -25.793 24.443 1.00 83.88 157 SER A N 1
ATOM 1107 C CA . SER A 1 157 ? -31.675 -27.127 24.741 1.00 83.88 157 SER A CA 1
ATOM 1108 C C . SER A 1 157 ? -32.614 -28.055 25.524 1.00 83.88 157 SER A C 1
ATOM 1110 O O . SER A 1 157 ? -32.155 -28.896 26.313 1.00 83.88 157 SER A O 1
ATOM 1112 N N . GLY A 1 158 ? -33.913 -27.949 25.262 1.00 84.69 158 GLY A N 1
ATOM 1113 C CA . GLY A 1 158 ? -34.921 -28.918 25.670 1.00 84.69 158 GLY A CA 1
ATOM 1114 C C . GLY A 1 158 ? -35.549 -28.653 27.030 1.00 84.69 158 GLY A C 1
ATOM 1115 O O . GLY A 1 158 ? -35.920 -29.623 27.706 1.00 84.69 158 GLY A O 1
ATOM 1116 N N . ALA A 1 159 ? -35.641 -27.391 27.460 1.00 87.81 159 ALA A N 1
ATOM 1117 C CA . ALA A 1 159 ? -36.644 -27.026 28.450 1.00 87.81 159 ALA A CA 1
ATOM 1118 C C . ALA A 1 159 ? -38.045 -27.030 27.811 1.00 87.81 159 ALA A C 1
ATOM 1120 O O . ALA A 1 159 ? -38.200 -27.102 26.602 1.00 87.81 159 ALA A O 1
ATOM 1121 N N . ASP A 1 160 ? -39.058 -27.028 28.667 1.00 91.50 160 ASP A N 1
ATOM 1122 C CA . ASP A 1 160 ? -40.478 -26.918 28.324 1.00 91.50 160 ASP A CA 1
ATOM 1123 C C . ASP A 1 160 ? -40.895 -25.576 28.925 1.00 91.50 160 ASP A C 1
ATOM 1125 O O . ASP A 1 160 ? -41.205 -25.509 30.118 1.00 91.50 160 ASP A O 1
ATOM 1129 N N . ASN A 1 161 ? -40.732 -24.479 28.176 1.00 92.38 161 ASN A N 1
ATOM 1130 C CA . ASN A 1 161 ? -40.868 -23.130 28.733 1.00 92.38 161 ASN A CA 1
ATOM 1131 C C . ASN A 1 161 ? -42.323 -22.823 29.086 1.00 92.38 161 ASN A C 1
ATOM 1133 O O . ASN A 1 161 ? -42.591 -22.062 30.013 1.00 92.38 161 ASN A O 1
ATOM 1137 N N . ASN A 1 162 ? -43.272 -23.393 28.344 1.00 92.31 162 ASN A N 1
ATOM 1138 C CA . ASN A 1 162 ? -44.698 -23.132 28.525 1.00 92.31 162 ASN A CA 1
ATOM 1139 C C . ASN A 1 162 ? -45.431 -24.165 29.406 1.00 92.31 162 ASN A C 1
ATOM 1141 O O . ASN A 1 162 ? -46.638 -24.019 29.629 1.00 92.31 162 ASN A O 1
ATOM 1145 N N . CYS A 1 163 ? -44.720 -25.174 29.916 1.00 91.56 163 CYS A N 1
ATOM 1146 C CA . CYS A 1 163 ? -45.212 -26.263 30.759 1.00 91.56 163 CYS A CA 1
ATOM 1147 C C . CYS A 1 163 ? -46.355 -27.115 30.149 1.00 91.56 163 CYS A C 1
ATOM 1149 O O . CYS A 1 163 ? -47.194 -27.645 30.895 1.00 91.56 163 CYS A O 1
ATOM 1151 N N . ASP A 1 164 ? -46.433 -27.272 28.818 1.00 91.38 164 ASP A N 1
ATOM 1152 C CA . ASP A 1 164 ? -47.439 -28.124 28.149 1.00 91.38 164 ASP A CA 1
ATOM 1153 C C . ASP A 1 164 ? -47.016 -29.601 27.985 1.00 91.38 164 ASP A C 1
ATOM 1155 O O . ASP A 1 164 ? -47.871 -30.483 27.788 1.00 91.38 164 ASP A O 1
ATOM 1159 N N . GLY A 1 165 ? -45.730 -29.900 28.201 1.00 89.81 165 GLY A N 1
ATOM 1160 C CA . GLY A 1 165 ? -45.136 -31.234 28.105 1.00 89.81 165 GLY A CA 1
ATOM 1161 C C . GLY A 1 165 ? -44.410 -31.520 26.787 1.00 89.81 165 GLY A C 1
ATOM 1162 O O . GLY A 1 165 ? -44.099 -32.693 26.521 1.00 89.81 165 GLY A O 1
ATOM 1163 N N . LEU A 1 166 ? -44.178 -30.495 25.967 1.00 91.75 166 LEU A N 1
ATOM 1164 C CA . LEU A 1 166 ? -43.361 -30.497 24.753 1.00 91.75 166 LEU A CA 1
ATOM 1165 C C . LEU A 1 166 ? -42.167 -29.537 24.937 1.00 91.75 166 LEU A C 1
ATOM 1167 O O . LEU A 1 166 ? -42.087 -28.859 25.950 1.00 91.75 166 LEU A O 1
ATOM 1171 N N . ALA A 1 167 ? -41.187 -29.591 24.034 1.00 91.25 167 ALA A N 1
ATOM 1172 C CA . ALA A 1 167 ? -39.928 -28.848 24.152 1.00 91.25 167 ALA A CA 1
ATOM 1173 C C . ALA A 1 167 ? -39.292 -28.634 22.768 1.00 91.25 167 ALA A C 1
ATOM 1175 O O . ALA A 1 167 ? -39.305 -29.581 21.966 1.00 91.25 167 ALA A O 1
ATOM 1176 N N . ASP A 1 168 ? -38.708 -27.461 22.504 1.00 90.62 168 ASP A N 1
ATOM 1177 C CA . ASP A 1 168 ? -38.039 -27.102 21.236 1.00 90.62 168 ASP A CA 1
ATOM 1178 C C . ASP A 1 168 ? -38.880 -27.527 19.988 1.00 90.62 168 ASP A C 1
ATOM 1180 O O . ASP A 1 168 ? -40.098 -27.346 19.924 1.00 90.62 168 ASP A O 1
ATOM 1184 N N . ASP A 1 169 ? -38.255 -28.195 19.006 1.00 89.94 169 ASP A N 1
ATOM 1185 C CA . ASP A 1 169 ? -38.848 -28.743 17.773 1.00 89.94 169 ASP A CA 1
ATOM 1186 C C . ASP A 1 169 ? -39.988 -29.763 17.989 1.00 89.94 169 ASP A C 1
ATOM 1188 O O . ASP A 1 169 ? -40.671 -30.163 17.036 1.00 89.94 169 ASP A O 1
ATOM 1192 N N . ALA A 1 170 ? -40.196 -30.246 19.220 1.00 90.12 170 ALA A N 1
ATOM 1193 C CA . ALA A 1 170 ? -41.329 -31.108 19.547 1.00 90.12 170 ALA A CA 1
ATOM 1194 C C . ALA A 1 170 ? -42.609 -30.320 19.876 1.00 90.12 170 ALA A C 1
ATOM 1196 O O . ALA A 1 170 ? -43.688 -30.927 19.851 1.00 90.12 170 ALA A O 1
ATOM 1197 N N . ASP A 1 171 ? -42.513 -29.017 20.162 1.00 89.38 171 ASP A N 1
ATOM 1198 C CA . ASP A 1 171 ? -43.646 -28.146 20.479 1.00 89.38 171 ASP A CA 1
ATOM 1199 C C . ASP A 1 171 ? -44.161 -27.369 19.240 1.00 89.38 171 ASP A C 1
ATOM 1201 O O . ASP A 1 171 ? -43.459 -26.535 18.667 1.00 89.38 171 ASP A O 1
ATOM 1205 N N . PRO A 1 172 ? -45.433 -27.558 18.829 1.00 88.19 172 PRO A N 1
ATOM 1206 C CA . PRO A 1 172 ? -46.092 -26.738 17.811 1.00 88.19 172 PRO A CA 1
ATOM 1207 C C . PRO A 1 172 ? -46.236 -25.236 18.127 1.00 88.19 172 PRO A C 1
ATOM 1209 O O . PRO A 1 172 ? -46.793 -24.517 17.289 1.00 88.19 172 PRO A O 1
ATOM 1212 N N . SER A 1 173 ? -45.860 -24.783 19.326 1.00 88.31 173 SER A N 1
ATOM 1213 C CA . SER A 1 173 ? -45.969 -23.403 19.806 1.00 88.31 173 SER A CA 1
ATOM 1214 C C . SER A 1 173 ? -44.650 -22.614 19.815 1.00 88.31 173 SER A C 1
ATOM 1216 O O . SER A 1 173 ? -44.702 -21.407 20.064 1.00 88.31 173 SER A O 1
ATOM 1218 N N . LEU A 1 174 ? -43.529 -23.266 19.466 1.00 89.75 174 LEU A N 1
ATOM 1219 C CA . LEU A 1 174 ? -42.188 -22.684 19.317 1.00 89.75 174 LEU A CA 1
ATOM 1220 C C . LEU A 1 174 ? -42.212 -21.299 18.647 1.00 89.75 174 LEU A C 1
ATOM 1222 O O . LEU A 1 174 ? -42.758 -21.131 17.549 1.00 89.75 174 LEU A O 1
ATOM 1226 N N . ASP A 1 175 ? -41.595 -20.308 19.294 1.00 88.75 175 ASP A N 1
ATOM 1227 C CA . ASP A 1 175 ? -41.433 -18.964 18.752 1.00 88.75 175 ASP A CA 1
ATOM 1228 C C . ASP A 1 175 ? -40.378 -18.985 17.630 1.00 88.75 175 ASP A C 1
ATOM 1230 O O . ASP A 1 175 ? -39.185 -19.177 17.902 1.00 88.75 175 ASP A O 1
ATOM 1234 N N . PRO A 1 176 ? -40.769 -18.738 16.363 1.00 85.75 176 PRO A N 1
ATOM 1235 C CA . PRO A 1 176 ? -39.854 -18.797 15.228 1.00 85.75 176 PRO A CA 1
ATOM 1236 C C . PRO A 1 176 ? -38.777 -17.703 15.259 1.00 85.75 176 PRO A C 1
ATOM 1238 O O . PRO A 1 176 ? -37.866 -17.749 14.443 1.00 85.75 176 PRO A O 1
ATOM 1241 N N . SER A 1 177 ? -38.854 -16.718 16.165 1.00 86.31 177 SER A N 1
ATOM 1242 C CA . SER A 1 177 ? -37.778 -15.739 16.377 1.00 86.31 177 SER A CA 1
ATOM 1243 C C . SER A 1 177 ? -36.612 -16.264 17.227 1.00 86.31 177 SER A C 1
ATOM 1245 O O . SER A 1 177 ? -35.578 -15.602 17.295 1.00 86.31 177 SER A O 1
ATOM 1247 N N . SER A 1 178 ? 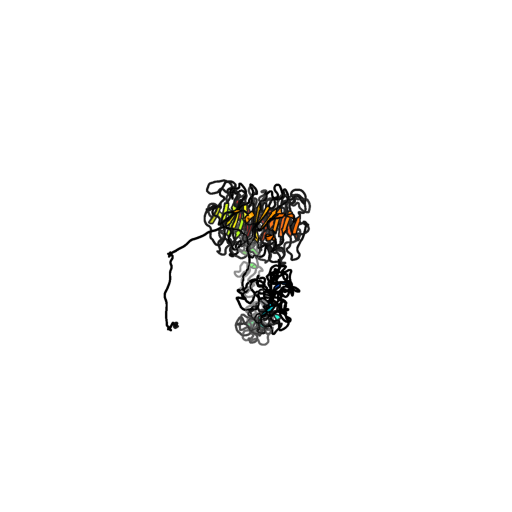-36.762 -17.440 17.847 1.00 87.19 178 SER A N 1
ATOM 1248 C CA . SER A 1 178 ? -35.703 -18.144 18.590 1.00 87.19 178 SER A CA 1
ATOM 1249 C C . SER A 1 178 ? -35.010 -19.255 17.788 1.00 87.19 178 SER A C 1
ATOM 1251 O O . SER A 1 178 ? -33.980 -19.765 18.220 1.00 87.19 178 SER A O 1
ATOM 1253 N N . ALA A 1 179 ? -35.570 -19.621 16.632 1.00 88.44 179 ALA A N 1
ATOM 1254 C CA . ALA A 1 179 ? -35.161 -20.761 15.821 1.00 88.44 179 ALA A CA 1
ATOM 1255 C C . ALA A 1 179 ? -34.330 -20.345 14.598 1.00 88.44 179 ALA A C 1
ATOM 1257 O O . ALA A 1 179 ? -34.454 -19.231 14.083 1.00 88.44 179 ALA A O 1
ATOM 1258 N N . SER A 1 180 ? -33.507 -21.270 14.110 1.00 90.38 180 SER A N 1
ATOM 1259 C CA . SER A 1 180 ? -32.701 -21.095 12.900 1.00 90.38 180 SER A CA 1
ATOM 1260 C C . SER A 1 180 ? -33.507 -21.437 11.647 1.00 90.38 180 SER A C 1
ATOM 1262 O O . SER A 1 180 ? -34.477 -22.198 11.698 1.00 90.38 180 SER A O 1
ATOM 1264 N N . THR A 1 181 ? -33.097 -20.883 10.504 1.00 90.81 181 THR A N 1
ATOM 1265 C CA . THR A 1 181 ? -33.611 -21.295 9.189 1.00 90.81 181 THR A CA 1
ATOM 1266 C C . THR A 1 181 ? -32.658 -22.313 8.576 1.00 90.81 181 THR A C 1
ATOM 1268 O O . THR A 1 181 ? -31.447 -22.115 8.587 1.00 90.81 181 THR A O 1
ATOM 1271 N N . PHE A 1 182 ? -33.230 -23.394 8.062 1.00 93.00 182 PHE A N 1
ATOM 1272 C CA . PHE A 1 182 ? -32.568 -24.437 7.295 1.00 93.00 182 PHE A CA 1
ATOM 1273 C C . PHE A 1 182 ? -33.292 -24.617 5.959 1.00 93.00 182 PHE A C 1
ATOM 1275 O O . PHE A 1 182 ? -34.442 -24.200 5.799 1.00 93.00 182 PHE A O 1
ATOM 1282 N N . TYR A 1 183 ? -32.636 -25.281 5.025 1.00 92.56 183 TYR A N 1
ATOM 1283 C CA . TYR A 1 183 ? -33.064 -25.470 3.645 1.00 92.56 183 TYR A CA 1
ATOM 1284 C C . TYR A 1 183 ? -32.988 -26.955 3.332 1.00 92.56 183 TYR A C 1
ATOM 1286 O O . TYR A 1 183 ? -32.109 -27.635 3.858 1.00 92.56 183 TYR A O 1
ATOM 1294 N N . ALA A 1 184 ? -33.944 -27.486 2.571 1.00 90.25 184 ALA A N 1
ATOM 1295 C CA . ALA A 1 184 ? -33.882 -28.885 2.162 1.00 90.25 184 ALA A CA 1
ATOM 1296 C C . AL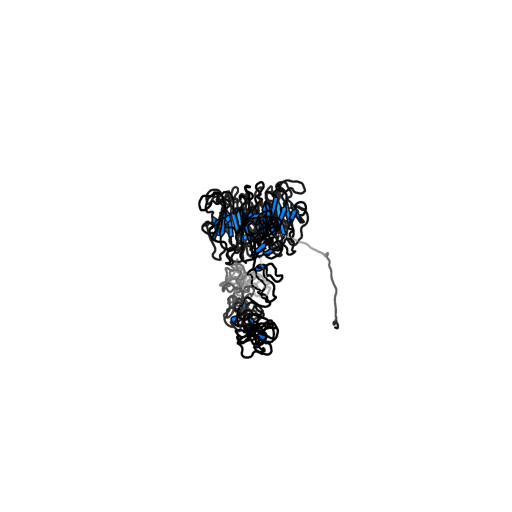A A 1 184 ? -32.619 -29.134 1.319 1.00 90.25 184 ALA A C 1
ATOM 1298 O O . ALA A 1 184 ? -32.282 -28.295 0.494 1.00 90.25 184 ALA A O 1
ATOM 1299 N N . ASP A 1 185 ? -31.972 -30.268 1.587 1.00 91.19 185 ASP A N 1
ATOM 1300 C CA . ASP A 1 185 ? -30.844 -30.845 0.843 1.00 91.19 185 ASP A CA 1
ATOM 1301 C C . ASP A 1 185 ? -31.337 -32.226 0.381 1.00 91.19 185 ASP A C 1
ATOM 1303 O O . ASP A 1 185 ? -31.477 -33.164 1.187 1.00 91.19 185 ASP A O 1
ATOM 1307 N N . ALA A 1 186 ? -31.783 -32.310 -0.872 1.00 90.25 186 ALA A N 1
ATOM 1308 C CA . ALA A 1 186 ? -32.529 -33.444 -1.408 1.00 90.25 186 ALA A CA 1
ATOM 1309 C C . ALA A 1 186 ? -31.696 -34.387 -2.294 1.00 90.25 186 ALA A C 1
ATOM 1311 O O . ALA A 1 186 ? -32.163 -35.507 -2.570 1.00 90.25 186 ALA A O 1
ATOM 1312 N N . ASP A 1 187 ? -30.475 -34.003 -2.667 1.00 90.50 187 ASP A N 1
ATOM 1313 C CA . ASP A 1 187 ? -29.495 -34.846 -3.362 1.00 90.50 187 ASP A CA 1
ATOM 1314 C C . ASP A 1 187 ? -28.264 -35.254 -2.515 1.00 90.50 187 ASP A C 1
ATOM 1316 O O . ASP A 1 187 ? -27.554 -36.190 -2.908 1.00 90.50 187 ASP A O 1
ATOM 1320 N N . GLU A 1 188 ? -28.148 -34.728 -1.287 1.00 91.06 188 GLU A N 1
ATOM 1321 C CA . GLU A 1 188 ? -27.140 -35.028 -0.257 1.00 91.06 188 GLU A CA 1
ATOM 1322 C C . GLU A 1 188 ? -25.744 -34.407 -0.519 1.00 91.06 188 GLU A C 1
ATOM 1324 O O . GLU A 1 188 ? -24.727 -35.028 -0.170 1.00 91.06 188 GLU A O 1
ATOM 1329 N N . ASP A 1 189 ? -25.671 -33.207 -1.117 1.00 90.19 189 ASP A N 1
ATOM 1330 C CA . ASP A 1 189 ? -24.409 -32.524 -1.466 1.00 90.19 189 ASP A CA 1
ATOM 1331 C C . ASP A 1 189 ? -23.868 -31.520 -0.421 1.00 90.19 189 ASP A C 1
ATOM 1333 O O . ASP A 1 189 ? -22.653 -31.291 -0.370 1.00 90.19 189 ASP A O 1
ATOM 1337 N N . SER A 1 190 ? -24.708 -31.109 0.538 1.00 92.00 190 SER A N 1
ATOM 1338 C CA . SER A 1 190 ? -24.483 -30.147 1.645 1.00 92.00 190 SER A CA 1
ATOM 1339 C C . SER A 1 190 ? -24.898 -28.687 1.402 1.00 92.00 190 SER A C 1
ATOM 1341 O O . SER A 1 190 ? -24.789 -27.892 2.343 1.00 92.00 190 SER A O 1
ATOM 1343 N N . TYR A 1 191 ? -25.401 -28.345 0.220 1.00 92.62 191 TYR A N 1
ATOM 1344 C CA . TYR A 1 191 ? -26.120 -27.101 -0.060 1.00 92.62 191 TYR A CA 1
ATOM 1345 C C . TYR A 1 191 ? -27.630 -27.389 -0.143 1.00 92.62 191 TYR A C 1
ATOM 1347 O O . TYR A 1 191 ? -28.060 -28.533 0.008 1.00 92.62 191 TYR A O 1
ATOM 1355 N N . GLY A 1 192 ? -28.466 -26.354 -0.223 1.00 90.44 192 GLY A N 1
ATOM 1356 C CA . GLY A 1 192 ? -29.914 -26.542 -0.276 1.00 90.44 192 GLY A CA 1
ATOM 1357 C C . GLY A 1 192 ? -30.644 -25.395 -0.955 1.00 90.44 192 GLY A C 1
ATOM 1358 O O . GLY A 1 192 ? -30.169 -24.260 -0.981 1.00 90.44 192 GLY A O 1
ATOM 1359 N N . ALA A 1 193 ? -31.825 -25.668 -1.509 1.00 85.19 193 ALA A N 1
ATOM 1360 C CA . ALA A 1 193 ? -32.525 -24.669 -2.311 1.00 85.19 193 ALA A CA 1
ATOM 1361 C C . ALA A 1 193 ? -33.233 -23.588 -1.456 1.00 85.19 193 ALA A C 1
ATOM 1363 O O . ALA A 1 193 ? -34.052 -23.914 -0.580 1.00 85.19 193 ALA A O 1
ATOM 1364 N N . PRO A 1 194 ? -33.116 -22.287 -1.805 1.00 80.31 194 PRO A N 1
ATOM 1365 C CA . PRO A 1 194 ? -33.729 -21.172 -1.065 1.00 80.31 194 PRO A CA 1
ATOM 1366 C C . PRO A 1 194 ? -35.271 -21.143 -1.145 1.00 80.31 194 PRO A C 1
ATOM 1368 O O . PRO A 1 194 ? -35.940 -20.299 -0.539 1.00 80.31 194 PRO A O 1
ATOM 1371 N N . GLY A 1 195 ? -35.872 -22.057 -1.915 1.00 77.56 195 GLY A N 1
ATOM 1372 C CA . GLY A 1 195 ? -37.318 -22.188 -2.090 1.00 77.56 195 GLY A CA 1
ATOM 1373 C C . GLY A 1 195 ? -38.052 -22.936 -0.969 1.00 77.56 195 GLY A C 1
ATOM 1374 O O . GLY A 1 195 ? -39.226 -22.634 -0.734 1.00 77.56 195 GLY A O 1
ATOM 1375 N N . ASP A 1 196 ? -37.394 -23.875 -0.280 1.00 78.75 196 ASP A N 1
ATOM 1376 C CA . ASP A 1 196 ? -38.023 -24.811 0.670 1.00 78.75 196 ASP A CA 1
ATOM 1377 C C . ASP A 1 196 ? -37.419 -24.682 2.086 1.00 78.75 196 ASP A C 1
ATOM 1379 O O . ASP A 1 196 ? -36.722 -25.553 2.604 1.00 78.75 196 ASP A O 1
ATOM 1383 N N . THR A 1 197 ? -37.736 -23.555 2.732 1.00 87.38 197 THR A N 1
ATOM 1384 C CA . THR A 1 197 ? -37.275 -23.207 4.089 1.00 87.38 197 THR A CA 1
ATOM 1385 C C . THR A 1 197 ? -37.960 -24.005 5.204 1.00 87.38 197 THR A C 1
ATOM 1387 O O . THR A 1 197 ? -39.180 -24.211 5.218 1.00 87.38 197 THR A O 1
ATOM 1390 N N . ILE A 1 198 ? -37.170 -24.388 6.207 1.00 88.25 198 ILE A N 1
ATOM 1391 C CA . ILE A 1 198 ? -37.574 -25.101 7.419 1.00 88.25 198 ILE A CA 1
ATOM 1392 C C . ILE A 1 198 ? -37.047 -24.327 8.632 1.00 88.25 198 ILE A C 1
ATOM 1394 O O . ILE A 1 198 ? -35.850 -24.103 8.757 1.00 88.25 198 ILE A O 1
ATOM 1398 N N . ILE A 1 199 ? -37.936 -23.928 9.541 1.00 88.88 199 ILE A N 1
ATOM 1399 C CA . ILE A 1 199 ? -37.560 -23.258 10.794 1.00 88.88 199 ILE A CA 1
ATOM 1400 C C . ILE A 1 199 ? -37.489 -24.317 11.899 1.00 88.88 199 ILE A C 1
ATOM 1402 O O . ILE A 1 199 ? -38.480 -25.022 12.105 1.00 88.88 199 ILE A O 1
ATOM 1406 N N . ALA A 1 200 ? -36.339 -24.437 12.568 1.00 89.81 200 ALA A N 1
ATOM 1407 C CA . ALA A 1 200 ? -36.080 -25.439 13.608 1.00 89.81 200 ALA A CA 1
ATOM 1408 C C . ALA A 1 200 ? -34.970 -24.999 14.588 1.00 89.81 200 ALA A C 1
ATOM 1410 O O . ALA A 1 200 ? -34.180 -24.101 14.287 1.00 89.81 200 ALA A O 1
ATOM 1411 N N . CYS A 1 201 ? -34.891 -25.646 15.750 1.00 88.31 201 CYS A N 1
ATOM 1412 C CA . CYS A 1 201 ? -33.817 -25.454 16.727 1.00 88.31 201 CYS A CA 1
ATOM 1413 C C . CYS A 1 201 ? -32.551 -26.242 16.348 1.00 88.31 201 CYS A C 1
ATOM 1415 O O . CYS A 1 201 ? -31.446 -25.699 16.400 1.00 88.31 201 CYS A O 1
ATOM 1417 N N . GLU A 1 202 ? -32.698 -27.502 15.920 1.00 88.25 202 GLU A N 1
ATOM 1418 C CA . GLU A 1 202 ? -31.615 -28.302 15.327 1.00 88.25 202 GLU A CA 1
ATOM 1419 C C . GLU A 1 202 ? -31.867 -28.566 13.833 1.00 88.25 202 GLU A C 1
ATOM 1421 O O . GLU A 1 202 ? -33.010 -28.700 13.396 1.00 88.25 202 GLU A O 1
ATOM 1426 N N . ALA A 1 203 ? -30.790 -28.694 13.046 1.00 86.44 203 ALA A N 1
ATOM 1427 C CA . ALA A 1 203 ? -30.868 -29.000 11.617 1.00 86.44 203 ALA A CA 1
ATOM 1428 C C . ALA A 1 203 ? -31.658 -30.307 11.368 1.00 86.44 203 ALA A C 1
ATOM 1430 O O . ALA A 1 203 ? -31.234 -31.380 11.825 1.00 86.44 203 ALA A O 1
ATOM 1431 N N . PRO A 1 204 ? -32.795 -30.263 10.646 1.00 87.06 204 PRO A N 1
ATOM 1432 C CA . PRO A 1 204 ? -33.542 -31.462 10.292 1.00 87.06 204 PRO A CA 1
ATOM 1433 C C . PRO A 1 204 ? -32.701 -32.425 9.441 1.00 87.06 204 PRO A C 1
ATOM 1435 O O . PRO A 1 204 ? -31.822 -32.025 8.689 1.00 87.06 204 PRO A O 1
ATOM 1438 N N . ALA A 1 205 ? -32.980 -33.727 9.519 1.00 86.31 205 ALA A N 1
ATOM 1439 C CA . ALA A 1 205 ? -32.264 -34.702 8.695 1.00 86.31 205 ALA A CA 1
ATOM 1440 C C . ALA A 1 205 ? -32.619 -34.537 7.202 1.00 86.31 205 ALA A C 1
ATOM 1442 O O . ALA A 1 205 ? -33.776 -34.766 6.837 1.00 86.31 205 ALA A O 1
ATOM 1443 N N . GLY A 1 206 ? -31.620 -34.221 6.369 1.00 85.94 206 GLY A N 1
ATOM 1444 C CA . GLY A 1 206 ? -31.805 -33.827 4.961 1.00 85.94 206 GLY A CA 1
ATOM 1445 C C . GLY A 1 206 ? -32.093 -32.331 4.802 1.00 85.94 206 GLY A C 1
ATOM 1446 O O . GLY A 1 206 ? -32.952 -31.954 4.008 1.00 85.94 206 GLY A O 1
ATOM 1447 N N . ALA A 1 207 ? -31.477 -31.504 5.649 1.00 90.62 207 ALA A N 1
ATOM 1448 C CA . ALA A 1 207 ? -31.530 -30.056 5.563 1.00 90.62 207 ALA A CA 1
ATOM 1449 C C . ALA A 1 207 ? -30.233 -29.426 6.094 1.00 90.62 207 ALA A C 1
ATOM 1451 O O . ALA A 1 207 ? -29.623 -29.940 7.039 1.00 90.62 207 ALA A O 1
ATOM 1452 N N . VAL A 1 208 ? -29.847 -28.298 5.504 1.00 92.62 208 VAL A N 1
ATOM 1453 C CA . VAL A 1 208 ? -28.592 -27.571 5.752 1.00 92.62 208 VAL A CA 1
ATOM 1454 C C . VAL A 1 208 ? -28.853 -26.086 6.003 1.00 92.62 208 VAL A C 1
ATOM 1456 O O . VAL A 1 208 ? -29.991 -25.631 5.927 1.00 92.62 208 VAL A O 1
ATOM 1459 N N . SER A 1 209 ? -27.828 -25.329 6.394 1.00 91.25 209 SER A N 1
ATOM 1460 C CA . SER A 1 209 ? -27.942 -23.890 6.695 1.00 91.25 209 SER A CA 1
ATOM 1461 C C . SER A 1 209 ? -27.586 -22.965 5.528 1.00 91.25 209 SER A C 1
ATOM 1463 O O . SER A 1 209 ? -27.793 -21.763 5.654 1.00 91.25 209 SER A O 1
ATOM 1465 N N . ASP A 1 210 ? -27.010 -23.507 4.457 1.00 91.06 210 ASP A N 1
ATOM 1466 C CA . ASP A 1 210 ? -26.596 -22.776 3.257 1.00 91.06 210 ASP A CA 1
ATOM 1467 C C . ASP A 1 210 ? -27.705 -22.874 2.198 1.00 91.06 210 ASP A C 1
ATOM 1469 O O . ASP A 1 210 ? -28.238 -23.966 1.987 1.00 91.06 210 ASP A O 1
ATOM 1473 N N . ASP A 1 211 ? -28.088 -21.748 1.589 1.00 91.56 211 ASP A N 1
ATOM 1474 C CA . ASP A 1 211 ? -29.199 -21.648 0.630 1.00 91.56 211 ASP A CA 1
ATOM 1475 C C . ASP A 1 211 ? -28.786 -21.282 -0.793 1.00 91.56 211 ASP A C 1
ATOM 1477 O O . ASP A 1 211 ? -29.576 -20.747 -1.574 1.00 91.56 211 ASP A O 1
ATOM 1481 N N . SER A 1 212 ? -27.528 -21.567 -1.110 1.00 91.44 212 SER A N 1
ATOM 1482 C CA . SER A 1 212 ? -26.877 -21.143 -2.345 1.00 91.44 212 SER A CA 1
ATOM 1483 C C . SER A 1 212 ? -27.017 -22.145 -3.505 1.00 91.44 212 SER A C 1
ATOM 1485 O O . SER A 1 212 ? -26.440 -21.926 -4.565 1.00 91.44 212 SER A O 1
ATOM 1487 N N . ASP A 1 213 ? -27.778 -23.232 -3.339 1.00 92.12 213 ASP A N 1
ATOM 1488 C CA . ASP A 1 213 ? -28.027 -24.222 -4.395 1.00 92.12 213 ASP A CA 1
ATOM 1489 C C . ASP A 1 213 ? -29.201 -23.815 -5.311 1.00 92.12 213 ASP A C 1
ATOM 1491 O O . ASP A 1 213 ? -30.288 -23.411 -4.872 1.00 92.12 213 ASP A O 1
ATOM 1495 N N . CYS A 1 214 ? -28.956 -23.914 -6.618 1.00 90.31 214 CYS A N 1
ATOM 1496 C CA . CYS A 1 214 ? -29.861 -23.549 -7.693 1.00 90.31 214 CYS A CA 1
ATOM 1497 C C . CYS A 1 214 ? -30.608 -24.737 -8.352 1.00 90.31 214 CYS A C 1
ATOM 1499 O O . CYS A 1 214 ? -31.638 -24.483 -8.995 1.00 90.31 214 CYS A O 1
ATOM 1501 N N . ASP A 1 215 ? -30.195 -25.999 -8.151 1.00 89.81 215 ASP A N 1
ATOM 1502 C CA . ASP A 1 215 ? -30.947 -27.218 -8.516 1.00 89.81 215 ASP A CA 1
ATOM 1503 C C . ASP A 1 215 ? -30.670 -28.416 -7.569 1.00 89.81 215 ASP A C 1
ATOM 1505 O O . ASP A 1 215 ? -30.095 -29.416 -7.994 1.00 89.81 215 ASP A O 1
ATOM 1509 N N . ASP A 1 216 ? -31.241 -28.350 -6.352 1.00 88.38 216 ASP A N 1
ATOM 1510 C CA . ASP A 1 216 ? -31.441 -29.372 -5.274 1.00 88.38 216 ASP A CA 1
ATOM 1511 C C . ASP A 1 216 ? -31.958 -30.771 -5.721 1.00 88.38 216 ASP A C 1
ATOM 1513 O O . ASP A 1 216 ? -32.424 -31.606 -4.941 1.00 88.38 216 ASP A O 1
ATOM 1517 N N . GLY A 1 217 ? -31.963 -31.056 -7.021 1.00 91.00 217 GLY A N 1
ATOM 1518 C CA . GLY A 1 217 ? -32.138 -32.381 -7.599 1.00 91.00 217 GLY A CA 1
ATOM 1519 C C . GLY A 1 217 ? -30.881 -33.000 -8.224 1.00 91.00 217 GLY A C 1
ATOM 1520 O O . GLY A 1 217 ? -30.991 -34.156 -8.668 1.00 91.00 217 GLY A O 1
ATOM 1521 N N . ASP A 1 218 ? -29.752 -32.288 -8.314 1.00 90.69 218 ASP A N 1
ATOM 1522 C CA . ASP A 1 218 ? -28.511 -32.742 -8.951 1.00 90.69 218 ASP A CA 1
ATOM 1523 C C . ASP A 1 218 ? -27.232 -32.209 -8.264 1.00 90.69 218 ASP A C 1
ATOM 1525 O O . ASP A 1 218 ? -26.715 -31.162 -8.628 1.00 90.69 218 ASP A O 1
ATOM 1529 N N . ALA A 1 219 ? -26.643 -33.028 -7.380 1.00 91.19 219 ALA A N 1
ATOM 1530 C CA . ALA A 1 219 ? -25.402 -32.816 -6.606 1.00 91.19 219 ALA A CA 1
ATOM 1531 C C . ALA A 1 219 ? -24.101 -32.518 -7.407 1.00 91.19 219 ALA A C 1
ATOM 1533 O O . ALA A 1 219 ? -22.983 -32.713 -6.914 1.00 91.19 219 ALA A O 1
ATOM 1534 N N . ALA A 1 220 ? -24.223 -32.171 -8.686 1.00 89.88 220 ALA A N 1
ATOM 1535 C CA . ALA A 1 220 ? -23.192 -31.575 -9.528 1.00 89.88 220 ALA A CA 1
ATOM 1536 C C . ALA A 1 220 ? -23.442 -30.073 -9.794 1.00 89.88 220 ALA A C 1
ATOM 1538 O O . ALA A 1 220 ? -22.673 -29.471 -10.539 1.00 89.88 220 ALA A O 1
ATOM 1539 N N . VAL A 1 221 ? -24.509 -29.500 -9.227 1.00 92.44 221 VAL A N 1
ATOM 1540 C CA . VAL A 1 221 ? -24.931 -28.103 -9.346 1.00 92.44 221 VAL A CA 1
ATOM 1541 C C . VAL A 1 221 ? -24.926 -27.488 -7.944 1.00 92.44 221 VAL A C 1
ATOM 1543 O O . VAL A 1 221 ? -25.819 -27.757 -7.155 1.00 92.44 221 VAL A O 1
ATOM 1546 N N . ASN A 1 222 ? -23.888 -26.725 -7.604 1.00 92.06 222 ASN A N 1
ATOM 1547 C CA . ASN A 1 222 ? -23.716 -26.083 -6.296 1.00 92.06 222 ASN A CA 1
ATOM 1548 C C . ASN A 1 222 ? -22.609 -25.007 -6.343 1.00 92.06 222 ASN A C 1
ATOM 1550 O O . ASN A 1 222 ? -21.773 -25.048 -7.244 1.00 92.06 222 ASN A O 1
ATOM 1554 N N . PRO A 1 223 ? -22.512 -24.102 -5.345 1.00 92.31 223 PRO A N 1
ATOM 1555 C CA . PRO A 1 223 ? -21.584 -22.955 -5.327 1.00 92.31 223 PRO A CA 1
ATOM 1556 C C . PRO A 1 223 ? -20.086 -23.232 -5.491 1.00 92.31 223 PRO A C 1
ATOM 1558 O O . PRO A 1 223 ? -19.289 -22.297 -5.532 1.00 92.31 223 PRO A O 1
ATOM 1561 N N . VAL A 1 224 ? -19.675 -24.500 -5.460 1.00 89.31 224 VAL A N 1
ATOM 1562 C CA . VAL A 1 224 ? -18.272 -24.929 -5.521 1.00 89.31 224 VAL A CA 1
ATOM 1563 C C . VAL A 1 224 ? -18.019 -25.949 -6.636 1.00 89.31 224 VAL A C 1
ATOM 1565 O O . VAL A 1 224 ? -16.955 -26.573 -6.663 1.00 89.31 224 VAL A O 1
ATOM 1568 N N . ALA A 1 225 ? -18.984 -26.142 -7.538 1.00 90.31 225 ALA A N 1
ATOM 1569 C CA . ALA A 1 225 ? -18.806 -26.912 -8.758 1.00 90.31 225 ALA A CA 1
ATOM 1570 C C . ALA A 1 225 ? -18.016 -26.109 -9.808 1.00 90.31 225 ALA A C 1
ATOM 1572 O O . ALA A 1 225 ? -18.095 -24.883 -9.862 1.00 90.31 225 ALA A O 1
ATOM 1573 N N . ASP A 1 226 ? -17.272 -26.813 -10.661 1.00 89.31 226 ASP A N 1
ATOM 1574 C CA . ASP A 1 226 ? -16.708 -26.229 -11.881 1.00 89.31 226 ASP A CA 1
ATOM 1575 C C . ASP A 1 226 ? -17.826 -26.139 -12.943 1.00 89.31 226 ASP A C 1
ATOM 1577 O O . ASP A 1 226 ? -18.561 -27.113 -13.139 1.00 89.31 226 ASP A O 1
ATOM 1581 N N . GLU A 1 227 ? -17.946 -25.011 -13.648 1.00 93.12 227 GLU A N 1
ATOM 1582 C CA . GLU A 1 227 ? -18.922 -24.845 -14.738 1.00 93.12 227 GLU A CA 1
ATOM 1583 C C . GLU A 1 227 ? -18.542 -25.711 -15.948 1.00 93.12 227 GLU A C 1
ATOM 1585 O O . GLU A 1 227 ? -17.368 -25.791 -16.317 1.00 93.12 227 GLU A O 1
ATOM 1590 N N . VAL A 1 228 ? -19.507 -26.371 -16.597 1.00 93.00 228 VAL A N 1
ATOM 1591 C CA . VAL A 1 228 ? -19.235 -27.268 -17.734 1.00 93.00 228 VAL A CA 1
ATOM 1592 C C . VAL A 1 228 ? -20.155 -27.018 -18.927 1.00 93.00 228 VAL A C 1
ATOM 1594 O O . VAL A 1 228 ? -21.299 -26.616 -18.777 1.00 93.00 228 VAL A O 1
ATOM 1597 N N . CYS A 1 229 ? -19.682 -27.341 -20.138 1.00 92.25 229 CYS A N 1
ATOM 1598 C CA . CYS A 1 229 ? -20.456 -27.188 -21.378 1.00 92.25 229 CYS A CA 1
ATOM 1599 C C . CYS A 1 229 ? -21.677 -28.139 -21.489 1.00 92.25 229 CYS A C 1
ATOM 1601 O O . CYS A 1 229 ? -21.671 -29.083 -22.298 1.00 92.25 229 CYS A O 1
ATOM 1603 N N . ASP A 1 230 ? -22.737 -27.915 -20.709 1.00 90.31 230 ASP A N 1
ATOM 1604 C CA . ASP A 1 230 ? -24.000 -28.659 -20.776 1.00 90.31 230 ASP A CA 1
ATOM 1605 C C . ASP A 1 230 ? -25.283 -27.799 -20.828 1.00 90.31 230 ASP A C 1
ATOM 1607 O O . ASP A 1 230 ? -26.358 -28.329 -21.164 1.00 90.31 230 ASP A O 1
ATOM 1611 N N . GLY A 1 231 ? -25.163 -26.479 -20.647 1.00 88.56 231 GLY A N 1
ATOM 1612 C CA . GLY A 1 231 ? -26.263 -25.514 -20.672 1.00 88.56 231 GLY A CA 1
ATOM 1613 C C . GLY A 1 231 ? -27.082 -25.410 -19.383 1.00 88.56 231 GLY A C 1
ATOM 1614 O O . GLY A 1 231 ? -28.220 -24.916 -19.441 1.00 88.56 231 GLY A O 1
ATOM 1615 N N . ALA A 1 232 ? -26.559 -25.912 -18.264 1.00 90.19 232 ALA A N 1
ATOM 1616 C CA . ALA A 1 232 ? -26.949 -25.516 -16.916 1.00 90.19 232 ALA A CA 1
ATOM 1617 C C . ALA A 1 232 ? -26.187 -24.249 -16.463 1.00 90.19 232 ALA A C 1
ATOM 1619 O O . ALA A 1 232 ? -25.575 -23.564 -17.276 1.00 90.19 232 ALA A O 1
ATOM 1620 N N . ASP A 1 233 ? -26.347 -23.928 -15.184 1.00 92.81 233 ASP A N 1
ATOM 1621 C CA . ASP A 1 233 ? -25.543 -23.016 -14.367 1.00 92.81 233 ASP A CA 1
ATOM 1622 C C . ASP A 1 233 ? -25.090 -23.934 -13.224 1.00 92.81 233 ASP A C 1
ATOM 1624 O O . ASP A 1 233 ? -25.920 -24.315 -12.395 1.00 92.81 233 ASP A O 1
ATOM 1628 N N . ASN A 1 234 ? -23.877 -24.488 -13.300 1.00 93.50 234 ASN A N 1
ATOM 1629 C CA . ASN A 1 234 ? -23.415 -25.525 -12.376 1.00 93.50 234 ASN A CA 1
ATOM 1630 C C . ASN A 1 234 ? -22.881 -24.922 -11.075 1.00 93.50 234 ASN A C 1
ATOM 1632 O O . ASN A 1 234 ? -23.023 -25.549 -10.030 1.00 93.50 234 ASN A O 1
ATOM 1636 N N . ASN A 1 235 ? -22.278 -23.733 -11.127 1.00 92.94 235 ASN A N 1
ATOM 1637 C CA . ASN A 1 235 ? -21.706 -23.063 -9.955 1.00 92.94 235 ASN A CA 1
ATOM 1638 C C . ASN A 1 235 ? -22.688 -22.110 -9.240 1.00 92.94 235 ASN A C 1
ATOM 1640 O O . ASN A 1 235 ? -22.351 -21.544 -8.203 1.00 92.94 235 ASN A O 1
ATOM 1644 N N . CYS A 1 236 ? -23.907 -21.951 -9.762 1.00 92.56 236 CYS A N 1
ATOM 1645 C CA . CYS A 1 236 ? -24.971 -21.109 -9.221 1.00 92.56 236 CYS A CA 1
ATOM 1646 C C . CYS A 1 236 ? -24.637 -19.602 -9.128 1.00 92.56 236 CYS A C 1
ATOM 1648 O O . CYS A 1 236 ? -25.279 -18.881 -8.351 1.00 92.56 236 CYS A O 1
ATOM 1650 N N . ASP A 1 237 ? -23.682 -19.093 -9.917 1.00 92.31 237 ASP A N 1
ATOM 1651 C CA . ASP A 1 237 ? -23.320 -17.666 -9.945 1.00 92.31 237 ASP A CA 1
ATOM 1652 C C . ASP A 1 237 ? -24.259 -16.807 -10.830 1.00 92.31 237 ASP A C 1
ATOM 1654 O O . ASP A 1 237 ? -24.326 -15.576 -10.691 1.00 92.31 237 ASP A O 1
ATOM 1658 N N . GLY A 1 238 ? -25.068 -17.454 -11.680 1.00 91.69 238 GLY A N 1
ATOM 1659 C CA . GLY A 1 238 ? -26.014 -16.826 -12.604 1.00 91.69 238 GLY A CA 1
ATOM 1660 C C . GLY A 1 238 ? -25.517 -16.669 -14.047 1.00 91.69 238 GLY A C 1
ATOM 1661 O O . GLY A 1 238 ? -26.228 -16.054 -14.862 1.00 91.69 238 GLY A O 1
ATOM 1662 N N . LEU A 1 239 ? -24.330 -17.182 -14.370 1.00 92.44 239 LEU A N 1
ATOM 1663 C CA . LEU A 1 239 ? -23.766 -17.327 -15.711 1.00 92.44 239 LEU A CA 1
ATOM 1664 C C . LEU A 1 239 ? -23.950 -18.779 -16.210 1.00 92.44 239 LEU A C 1
ATOM 1666 O O . LEU A 1 239 ? -24.550 -19.604 -15.532 1.00 92.44 239 LEU A O 1
ATOM 1670 N N . THR A 1 240 ? -23.606 -19.048 -17.476 1.00 92.12 240 THR A N 1
ATOM 1671 C CA . THR A 1 240 ? -23.819 -20.365 -18.122 1.00 92.12 240 THR A CA 1
ATOM 1672 C C . THR A 1 240 ? -22.883 -20.549 -19.319 1.00 92.12 240 THR A C 1
ATOM 1674 O O . THR A 1 240 ? -22.836 -19.648 -20.172 1.00 92.12 240 THR A O 1
ATOM 1677 N N . ASP A 1 241 ? -22.279 -21.725 -19.490 1.00 92.38 241 ASP A N 1
ATOM 1678 C CA . ASP A 1 241 ? -21.431 -22.100 -20.635 1.00 92.38 241 ASP A CA 1
ATOM 1679 C C . ASP A 1 241 ? -20.414 -20.971 -20.999 1.00 92.38 241 ASP A C 1
ATOM 1681 O O . ASP A 1 241 ? -19.707 -20.427 -20.157 1.00 92.38 241 ASP A O 1
ATOM 1685 N N . ASP A 1 242 ? -20.391 -20.543 -22.273 1.00 91.12 242 ASP A N 1
ATOM 1686 C CA . ASP A 1 242 ? -19.547 -19.486 -22.861 1.00 91.12 242 ASP A CA 1
ATOM 1687 C C . ASP A 1 242 ? -19.704 -18.081 -22.222 1.00 91.12 242 ASP A C 1
ATOM 1689 O O . ASP A 1 242 ? -19.044 -17.133 -22.656 1.00 91.12 242 ASP A O 1
ATOM 1693 N N . ALA A 1 243 ? -20.629 -17.895 -21.274 1.00 90.56 243 ALA A N 1
ATOM 1694 C CA . ALA A 1 243 ? -20.825 -16.634 -20.557 1.00 90.56 243 ALA A CA 1
ATOM 1695 C C . ALA A 1 243 ? -20.140 -16.595 -19.180 1.00 90.56 243 ALA A C 1
ATOM 1697 O O . ALA A 1 243 ? -20.092 -15.515 -18.589 1.00 90.56 243 ALA A O 1
ATOM 1698 N N . ASP A 1 244 ? -19.640 -17.731 -18.691 1.00 89.25 244 ASP A N 1
ATOM 1699 C CA . ASP A 1 244 ? -19.052 -17.895 -17.362 1.00 89.25 244 ASP A CA 1
ATOM 1700 C C . ASP A 1 244 ? -17.501 -17.894 -17.410 1.00 89.25 244 ASP A C 1
ATOM 1702 O O . ASP A 1 244 ? -16.904 -18.700 -18.132 1.00 89.25 244 ASP A O 1
ATOM 1706 N N . PRO A 1 245 ? -16.811 -17.009 -16.660 1.00 88.50 245 PRO A N 1
ATOM 1707 C CA . PRO A 1 245 ? -15.353 -17.031 -16.508 1.00 88.50 245 PRO A CA 1
ATOM 1708 C C . PRO A 1 245 ? -14.773 -18.296 -15.847 1.00 88.50 245 PRO A C 1
ATOM 1710 O O . PRO A 1 245 ? -13.585 -18.563 -16.026 1.00 88.50 245 PRO A O 1
ATOM 1713 N N . ALA A 1 246 ? -15.567 -19.044 -15.075 1.00 87.00 246 ALA A N 1
ATOM 1714 C CA . ALA A 1 246 ? -15.175 -20.250 -14.342 1.00 87.00 246 ALA A CA 1
ATOM 1715 C C . ALA A 1 246 ? -15.358 -21.559 -15.142 1.00 87.00 246 ALA A C 1
ATOM 1717 O O . ALA A 1 246 ? -15.138 -22.645 -14.603 1.00 87.00 246 ALA A O 1
ATOM 1718 N N . LEU A 1 247 ? -15.724 -21.470 -16.426 1.00 91.88 247 LEU A N 1
ATOM 1719 C CA . LEU A 1 247 ? -15.910 -22.610 -17.328 1.00 91.88 247 LEU A CA 1
ATOM 1720 C C . LEU A 1 247 ? -14.682 -23.545 -17.385 1.00 91.88 247 LEU A C 1
ATOM 1722 O O . LEU A 1 247 ? -13.593 -23.151 -17.814 1.00 91.88 247 LEU A O 1
ATOM 1726 N N . ASP A 1 248 ? -14.878 -24.830 -17.065 1.00 90.12 248 ASP A N 1
ATOM 1727 C CA . ASP A 1 248 ? -13.891 -25.894 -17.262 1.00 90.12 248 ASP A CA 1
ATOM 1728 C C . ASP A 1 248 ? -13.613 -26.077 -18.758 1.00 90.12 248 ASP A C 1
ATOM 1730 O O . ASP A 1 248 ? -14.295 -26.809 -19.493 1.00 90.12 248 ASP A O 1
ATOM 1734 N N . VAL A 1 249 ? -12.519 -25.449 -19.191 1.00 87.19 249 VAL A N 1
ATOM 1735 C CA . VAL A 1 249 ? -11.974 -25.518 -20.549 1.00 87.19 249 VAL A CA 1
ATOM 1736 C C . VAL A 1 249 ? -11.773 -26.950 -21.055 1.00 87.19 249 VAL A C 1
ATOM 1738 O O . VAL A 1 249 ? -11.777 -27.163 -22.268 1.00 87.19 249 VAL A O 1
ATOM 1741 N N . THR A 1 250 ? -11.653 -27.963 -20.185 1.00 88.44 250 THR A N 1
ATOM 1742 C CA . THR A 1 250 ? -11.532 -29.369 -20.606 1.00 88.44 250 THR A CA 1
ATOM 1743 C C . THR A 1 250 ? -12.834 -29.972 -21.146 1.00 88.44 250 THR A C 1
ATOM 1745 O O . THR A 1 250 ? -12.792 -31.023 -21.797 1.00 88.44 250 THR A O 1
ATOM 1748 N N . THR A 1 251 ? -13.973 -29.299 -20.943 1.00 89.19 251 THR A N 1
ATOM 1749 C CA . THR A 1 251 ? -15.289 -29.684 -21.484 1.00 89.19 251 THR A CA 1
ATOM 1750 C C . THR A 1 251 ? -15.647 -28.988 -22.802 1.00 89.19 251 THR A C 1
ATOM 1752 O O . THR A 1 251 ? -16.581 -29.415 -23.489 1.00 89.19 251 THR A O 1
ATOM 1755 N N . THR A 1 252 ? -14.871 -27.974 -23.197 1.00 90.88 252 THR A N 1
ATOM 1756 C CA . THR A 1 252 ? -15.083 -27.184 -24.419 1.00 90.88 252 THR A CA 1
ATOM 1757 C C . THR A 1 252 ? -14.785 -27.950 -25.713 1.00 90.88 252 THR A C 1
ATOM 1759 O O . THR A 1 252 ? -14.166 -29.018 -25.738 1.00 90.88 252 THR A O 1
ATOM 1762 N N . THR A 1 253 ? -15.231 -27.382 -26.834 1.00 90.50 253 THR A N 1
ATOM 1763 C CA . THR A 1 253 ? -14.787 -27.753 -28.180 1.00 90.50 253 THR A CA 1
ATOM 1764 C C . THR A 1 253 ? -13.738 -26.750 -28.662 1.00 90.50 253 THR A C 1
ATOM 1766 O O . THR A 1 253 ? -13.904 -25.544 -28.499 1.00 90.50 253 THR A O 1
ATOM 1769 N N . THR A 1 254 ? -12.669 -27.246 -29.286 1.00 90.25 254 THR A N 1
ATOM 1770 C CA . THR A 1 254 ? -11.688 -26.399 -29.973 1.00 90.25 254 THR A CA 1
ATOM 1771 C C . THR A 1 254 ? -12.217 -25.985 -31.344 1.00 90.25 254 THR A C 1
ATOM 1773 O O . THR A 1 254 ? -12.631 -26.830 -32.144 1.00 90.25 254 THR A O 1
ATOM 1776 N N . PHE A 1 255 ? -12.179 -24.685 -31.597 1.00 93.50 255 PHE A N 1
ATOM 1777 C CA . PHE A 1 255 ? -12.416 -24.032 -32.878 1.00 93.50 255 PHE A CA 1
ATOM 1778 C C . PHE A 1 255 ? -11.155 -23.264 -33.287 1.00 93.50 255 PHE A C 1
ATOM 1780 O O . PHE A 1 255 ? -10.246 -23.103 -32.478 1.00 93.50 255 PHE A O 1
ATOM 1787 N N . TYR A 1 256 ? -11.109 -22.785 -34.523 1.00 92.69 256 TYR A N 1
ATOM 1788 C CA . TYR A 1 256 ? -9.955 -22.092 -35.102 1.00 92.69 256 TYR A CA 1
ATOM 1789 C C . TYR A 1 256 ? -10.442 -20.802 -35.749 1.00 92.69 256 TYR A C 1
ATOM 1791 O O . TYR A 1 256 ? -11.545 -20.798 -36.300 1.00 92.69 256 TYR A O 1
ATOM 1799 N N . THR A 1 257 ? -9.700 -19.706 -35.615 1.00 91.19 257 THR A N 1
ATOM 1800 C CA . THR A 1 257 ? -10.103 -18.418 -36.212 1.00 91.19 257 THR A CA 1
ATOM 1801 C C . THR A 1 257 ? -10.068 -18.520 -37.742 1.00 91.19 257 THR A C 1
ATOM 1803 O O . THR A 1 257 ? -9.247 -19.258 -38.263 1.00 91.19 257 THR A O 1
ATOM 1806 N N . ASP A 1 258 ? -11.015 -17.853 -38.411 1.00 91.38 258 ASP A N 1
ATOM 1807 C CA . ASP A 1 258 ? -11.159 -17.745 -39.875 1.00 91.38 258 ASP A CA 1
ATOM 1808 C C . ASP A 1 258 ? -11.066 -16.247 -40.225 1.00 91.38 258 ASP A C 1
ATOM 1810 O O . ASP A 1 258 ? -12.063 -15.504 -40.214 1.00 91.38 258 ASP A O 1
ATOM 1814 N N . GLY A 1 259 ? -9.829 -15.773 -40.369 1.00 89.00 259 GLY A N 1
ATOM 1815 C CA . GLY A 1 259 ? -9.436 -14.368 -40.434 1.00 89.00 259 GLY A CA 1
ATOM 1816 C C . GLY A 1 259 ? -9.796 -13.685 -41.752 1.00 89.00 259 GLY A C 1
ATOM 1817 O O . GLY A 1 259 ? -10.189 -12.507 -41.754 1.00 89.00 259 GLY A O 1
ATOM 1818 N N . ASP A 1 260 ? -9.754 -14.419 -42.864 1.00 89.69 260 ASP A N 1
ATOM 1819 C CA . ASP A 1 260 ? -10.061 -13.903 -44.202 1.00 89.69 260 ASP A CA 1
ATOM 1820 C C . ASP A 1 260 ? -11.456 -14.280 -44.747 1.00 89.69 260 ASP A C 1
ATOM 1822 O O . ASP A 1 260 ? -11.952 -13.626 -45.681 1.00 89.69 260 ASP A O 1
ATOM 1826 N N . SER A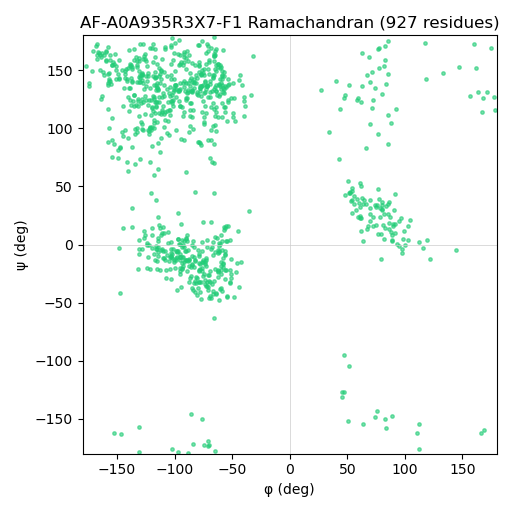 1 261 ? -12.156 -15.211 -44.081 1.00 90.94 261 SER A N 1
ATOM 1827 C CA . SER A 1 261 ? -13.498 -15.710 -44.415 1.00 90.94 261 SER A CA 1
ATOM 1828 C C . SER A 1 261 ? -13.598 -16.671 -45.611 1.00 90.94 261 SER A C 1
ATOM 1830 O O . SER A 1 261 ? -14.637 -16.663 -46.299 1.00 90.94 261 SER A O 1
ATOM 1832 N N . ASP A 1 262 ? -12.582 -17.495 -45.878 1.00 89.69 262 ASP A N 1
ATOM 1833 C CA . ASP A 1 262 ? -12.648 -18.565 -46.882 1.00 89.69 262 ASP A CA 1
ATOM 1834 C C . ASP A 1 262 ? -13.328 -19.863 -46.382 1.00 89.69 262 ASP A C 1
ATOM 1836 O O . ASP A 1 262 ? -14.045 -20.522 -47.157 1.00 89.69 262 ASP A O 1
ATOM 1840 N N . GLY A 1 263 ? -13.254 -20.135 -45.072 1.00 90.19 263 GLY A N 1
ATOM 1841 C CA . GLY A 1 263 ? -13.860 -21.281 -44.393 1.00 90.19 263 GLY A CA 1
ATOM 1842 C C . GLY A 1 263 ? -12.894 -22.330 -43.820 1.00 90.19 263 GLY A C 1
ATOM 1843 O O . GLY A 1 263 ? -13.393 -23.321 -43.266 1.00 90.19 263 GLY A O 1
ATOM 1844 N N . PHE A 1 264 ? -11.582 -22.131 -43.935 1.00 92.44 264 PHE A N 1
ATOM 1845 C CA . PHE A 1 264 ? -10.553 -22.798 -43.136 1.00 92.44 264 PHE A CA 1
ATOM 1846 C C . PHE A 1 264 ? -10.129 -21.896 -41.957 1.00 92.44 264 PHE A C 1
ATOM 1848 O O . PHE A 1 264 ? -10.784 -20.893 -41.677 1.00 92.44 264 PHE A O 1
ATOM 1855 N N . GLY A 1 265 ? -9.171 -22.355 -41.154 1.00 90.81 265 GLY A N 1
ATOM 1856 C CA . GLY A 1 265 ? -8.630 -21.606 -40.025 1.00 90.81 265 GLY A CA 1
ATOM 1857 C C . GLY A 1 265 ? -7.310 -22.189 -39.524 1.00 90.81 265 GLY A C 1
ATOM 1858 O O . GLY A 1 265 ? -6.983 -23.345 -39.815 1.00 90.81 265 GLY A O 1
ATOM 1859 N N . ASP A 1 266 ? -6.567 -21.383 -38.773 1.00 84.00 266 ASP A N 1
ATOM 1860 C CA . ASP A 1 266 ? -5.181 -21.639 -38.349 1.00 84.00 266 ASP A CA 1
ATOM 1861 C C . ASP A 1 266 ? -5.083 -22.428 -37.023 1.00 84.00 266 ASP A C 1
ATOM 1863 O O . ASP A 1 266 ? -5.753 -22.098 -36.038 1.00 84.00 266 ASP A O 1
ATOM 1867 N N . ASP A 1 267 ? -4.236 -23.469 -36.982 1.00 86.50 267 ASP A N 1
ATOM 1868 C CA . ASP A 1 267 ? -4.045 -24.338 -35.812 1.00 86.50 267 ASP A CA 1
ATOM 1869 C C . ASP A 1 267 ? -3.157 -23.753 -34.697 1.00 86.50 267 ASP A C 1
ATOM 1871 O O . ASP A 1 267 ? -3.291 -24.191 -33.546 1.00 86.50 267 ASP A O 1
ATOM 1875 N N . ASP A 1 268 ? -2.378 -22.702 -34.984 1.00 85.19 268 ASP A N 1
ATOM 1876 C CA . ASP A 1 268 ? -1.656 -21.898 -33.986 1.00 85.19 268 ASP A CA 1
ATOM 1877 C C . ASP A 1 268 ? -2.591 -20.930 -33.217 1.00 85.19 268 ASP A C 1
ATOM 1879 O O . ASP A 1 268 ? -2.231 -20.457 -32.133 1.00 85.19 268 ASP A O 1
ATOM 1883 N N . ASN A 1 269 ? -3.822 -20.690 -33.701 1.00 82.69 269 ASN A N 1
ATOM 1884 C CA . ASN A 1 269 ? -4.812 -19.778 -33.096 1.00 82.69 269 ASN A CA 1
ATOM 1885 C C . ASN A 1 269 ? -6.128 -20.467 -32.626 1.00 82.69 269 ASN A C 1
ATOM 1887 O O . ASN A 1 269 ? -7.229 -20.105 -33.070 1.00 82.69 269 ASN A O 1
ATOM 1891 N N . PRO A 1 270 ? -6.065 -21.443 -31.689 1.00 89.25 270 PRO A N 1
ATOM 1892 C CA . PRO A 1 270 ? -7.235 -22.168 -31.196 1.00 89.25 270 PRO A CA 1
ATOM 1893 C C . PRO A 1 270 ? -8.103 -21.343 -30.231 1.00 89.25 270 PRO A C 1
ATOM 1895 O O . PRO A 1 270 ? -7.620 -20.731 -29.279 1.00 89.25 270 PRO A O 1
ATOM 1898 N N . VAL A 1 271 ? -9.422 -21.434 -30.406 1.00 90.00 271 VAL A N 1
ATOM 1899 C CA . VAL A 1 271 ? -10.447 -20.849 -29.530 1.00 90.00 271 VAL A CA 1
ATOM 1900 C C . VAL A 1 271 ? -11.231 -21.965 -28.838 1.00 90.00 271 VAL A C 1
ATOM 1902 O O . VAL A 1 271 ? -11.829 -22.821 -29.491 1.00 90.00 271 VAL A O 1
ATOM 1905 N N . PHE A 1 272 ? -11.250 -21.956 -27.506 1.00 90.62 272 PHE A N 1
ATOM 1906 C CA . PHE A 1 272 ? -11.974 -22.924 -26.679 1.00 90.62 272 PHE A CA 1
ATOM 1907 C C . PHE A 1 272 ? -13.367 -22.384 -26.338 1.00 90.62 272 PHE A C 1
ATOM 1909 O O . PHE A 1 272 ? -13.471 -21.336 -25.708 1.00 90.62 272 PHE A O 1
ATOM 1916 N N . ALA A 1 273 ? -14.429 -23.072 -26.768 1.00 90.00 273 ALA A N 1
ATOM 1917 C CA . ALA A 1 273 ? -15.814 -22.667 -26.500 1.00 90.00 273 ALA A CA 1
ATOM 1918 C C . ALA A 1 273 ? -16.785 -23.863 -26.479 1.00 90.00 273 ALA A C 1
ATOM 1920 O O . ALA A 1 273 ? -16.554 -24.897 -27.114 1.00 90.00 273 ALA A O 1
ATOM 1921 N N . CYS A 1 274 ? -17.912 -23.729 -25.789 1.00 90.44 274 CYS A N 1
ATOM 1922 C CA . CYS A 1 274 ? -19.037 -24.661 -25.843 1.00 90.44 274 CYS A CA 1
ATOM 1923 C C . CYS A 1 274 ? -19.794 -24.552 -27.180 1.00 90.44 274 CYS A C 1
ATOM 1925 O O . CYS A 1 274 ? -20.263 -25.558 -27.729 1.00 90.44 274 CYS A O 1
ATOM 1927 N N . THR A 1 275 ? -19.899 -23.342 -27.742 1.00 90.50 275 THR A N 1
ATOM 1928 C CA . THR A 1 275 ? -20.567 -23.080 -29.025 1.00 90.50 275 THR A CA 1
ATOM 1929 C C . THR A 1 275 ? -19.645 -22.406 -30.042 1.00 90.50 275 THR A C 1
ATOM 1931 O O . THR A 1 275 ? -18.768 -21.635 -29.681 1.00 90.50 275 THR A O 1
ATOM 1934 N N . LEU A 1 276 ? -19.839 -22.702 -31.339 1.00 89.69 276 LEU A N 1
ATOM 1935 C CA . LEU A 1 276 ? -19.007 -22.171 -32.432 1.00 89.69 276 LEU A CA 1
ATOM 1936 C C . LEU A 1 276 ? -18.988 -20.625 -32.420 1.00 89.69 276 LEU A C 1
ATOM 1938 O O . LEU A 1 276 ? -20.033 -20.025 -32.718 1.00 89.69 276 LEU A O 1
ATOM 1942 N N . PRO A 1 277 ? -17.832 -19.983 -32.158 1.00 88.75 277 PRO A N 1
ATOM 1943 C CA . PRO A 1 277 ? -17.715 -18.531 -32.171 1.00 88.75 277 PRO A CA 1
ATOM 1944 C C . PRO A 1 277 ? -17.964 -17.941 -33.565 1.00 88.75 277 PRO A C 1
ATOM 1946 O O . PRO A 1 277 ? -17.784 -18.583 -34.601 1.00 88.75 277 PRO A O 1
ATOM 1949 N N . SER A 1 278 ? -18.397 -16.681 -33.615 1.00 87.00 278 SER A N 1
ATOM 1950 C CA . SER A 1 278 ? -18.620 -15.985 -34.886 1.00 87.00 278 SER A CA 1
ATOM 1951 C C . SER A 1 278 ? -17.289 -15.552 -35.504 1.00 87.00 278 SER A C 1
ATOM 1953 O O . SER A 1 278 ? -16.679 -14.623 -34.987 1.00 87.00 278 SER A O 1
ATOM 1955 N N . GLY A 1 279 ? -16.922 -16.125 -36.652 1.00 85.88 279 GLY A N 1
ATOM 1956 C CA . GLY A 1 279 ? -15.609 -15.903 -37.284 1.00 85.88 279 GLY A CA 1
ATOM 1957 C C . GLY A 1 279 ? -14.576 -16.971 -36.918 1.00 85.88 279 GLY A C 1
ATOM 1958 O O . GLY A 1 279 ? -13.385 -16.720 -37.013 1.00 85.88 279 GLY A O 1
ATOM 1959 N N . ALA A 1 280 ? -15.044 -18.134 -36.463 1.00 91.06 280 ALA A N 1
ATOM 1960 C CA . ALA A 1 280 ? -14.237 -19.326 -36.275 1.00 91.06 280 ALA A CA 1
ATOM 1961 C C . ALA A 1 280 ? -14.856 -20.512 -37.035 1.00 91.06 280 ALA A C 1
ATOM 1963 O O . ALA A 1 280 ? -16.059 -20.520 -37.339 1.00 91.06 280 ALA A O 1
ATOM 1964 N N . VAL A 1 281 ? -14.043 -21.532 -37.297 1.00 93.44 281 VAL A N 1
ATOM 1965 C CA . VAL A 1 281 ? -14.393 -22.781 -37.983 1.00 93.44 281 VAL A CA 1
ATOM 1966 C C . VAL A 1 281 ? -13.910 -24.011 -37.199 1.00 93.44 281 VAL A C 1
ATOM 1968 O O . VAL A 1 281 ? -13.393 -23.912 -36.088 1.00 93.44 281 VAL A O 1
ATOM 1971 N N . THR A 1 282 ? -14.149 -25.206 -37.747 1.00 92.62 282 THR A N 1
ATOM 1972 C CA . THR A 1 282 ? -13.735 -26.497 -37.158 1.00 92.62 282 THR A CA 1
ATOM 1973 C C . THR A 1 282 ? -12.639 -27.214 -37.946 1.00 92.62 282 THR A C 1
ATOM 1975 O O . THR A 1 282 ? -12.261 -28.316 -37.553 1.00 92.62 282 THR A O 1
ATOM 1978 N N . ASP A 1 283 ? -12.229 -26.672 -39.093 1.00 90.69 283 ASP A N 1
ATOM 1979 C CA . ASP A 1 283 ? -11.117 -27.196 -39.892 1.00 90.69 283 ASP A CA 1
ATOM 1980 C C . ASP A 1 283 ? -9.898 -26.317 -39.607 1.00 90.69 283 ASP A C 1
ATOM 1982 O O . ASP A 1 283 ? -10.036 -25.099 -39.589 1.00 90.69 283 ASP A O 1
ATOM 1986 N N . SER A 1 284 ? -8.760 -26.941 -39.314 1.00 91.50 284 SER A N 1
ATOM 1987 C CA . SER A 1 284 ? -7.547 -26.293 -38.784 1.00 91.50 284 SER A CA 1
ATOM 1988 C C . SER A 1 284 ? -6.383 -26.405 -39.770 1.00 91.50 284 SER A C 1
ATOM 1990 O O . SER A 1 284 ? -5.281 -26.821 -39.417 1.00 91.50 284 SER A O 1
ATOM 1992 N N . THR A 1 285 ? -6.704 -26.279 -41.050 1.00 90.75 285 THR A N 1
ATOM 1993 C CA . THR A 1 285 ? -5.827 -26.650 -42.167 1.00 90.75 285 THR A CA 1
ATOM 1994 C C . THR A 1 285 ? -5.500 -25.460 -43.054 1.00 90.75 285 THR A C 1
ATOM 1996 O O . THR A 1 285 ? -5.063 -25.663 -44.180 1.00 90.75 285 THR A O 1
ATOM 1999 N N . ASP A 1 286 ? -5.774 -24.250 -42.578 1.00 90.75 286 ASP A N 1
ATOM 2000 C CA . ASP A 1 286 ? -5.272 -23.036 -43.206 1.00 90.75 286 ASP A CA 1
ATOM 2001 C C . ASP A 1 286 ? -3.780 -22.880 -42.898 1.00 90.75 286 ASP A C 1
ATOM 2003 O O . ASP A 1 286 ? -3.328 -23.278 -41.821 1.00 90.75 286 ASP A O 1
ATOM 2007 N N . CYS A 1 287 ? -3.023 -22.337 -43.848 1.00 88.81 287 CYS A N 1
ATOM 2008 C CA . CYS A 1 287 ? -1.605 -22.049 -43.682 1.00 88.81 287 CYS A CA 1
ATOM 2009 C C . CYS A 1 287 ? -1.251 -20.552 -43.842 1.00 88.81 287 CYS A C 1
ATOM 2011 O O . CYS A 1 287 ? -0.100 -20.190 -43.586 1.00 88.81 287 CYS A O 1
ATOM 2013 N N . ASP A 1 288 ? -2.220 -19.679 -44.163 1.00 88.94 288 ASP A N 1
ATOM 2014 C CA . ASP A 1 288 ? -2.140 -18.217 -44.011 1.00 88.94 288 ASP A CA 1
ATOM 2015 C C . ASP A 1 288 ? -3.551 -17.599 -43.848 1.00 88.94 288 ASP A C 1
ATOM 2017 O O . ASP A 1 288 ? -4.152 -17.145 -44.820 1.00 88.94 288 ASP A O 1
ATOM 2021 N N . ASP A 1 289 ? -4.024 -17.480 -42.595 1.00 87.94 289 ASP A N 1
ATOM 2022 C CA . ASP A 1 289 ? -5.340 -16.931 -42.169 1.00 87.94 289 ASP A CA 1
ATOM 2023 C C . ASP A 1 289 ? -5.605 -15.454 -42.588 1.00 87.94 289 ASP A C 1
ATOM 2025 O O . ASP A 1 289 ? -6.571 -14.808 -42.157 1.00 87.94 289 ASP A O 1
ATOM 2029 N N . PHE A 1 290 ? -4.725 -14.872 -43.411 1.00 89.75 290 PHE A N 1
ATOM 2030 C CA . PHE A 1 290 ? -4.852 -13.552 -44.022 1.00 89.75 290 PHE A CA 1
ATOM 2031 C C . PHE A 1 290 ? -4.997 -13.566 -45.561 1.00 89.75 290 PHE A C 1
ATOM 2033 O O . PHE A 1 290 ? -5.298 -12.496 -46.119 1.00 89.75 290 PHE A O 1
ATOM 2040 N N . ASP A 1 291 ? -4.812 -14.697 -46.259 1.00 90.12 291 ASP A N 1
ATOM 2041 C CA . ASP A 1 291 ? -4.970 -14.807 -47.720 1.00 90.12 291 ASP A CA 1
ATOM 2042 C C . ASP A 1 291 ? -5.773 -16.038 -48.184 1.00 90.12 291 ASP A C 1
ATOM 2044 O O . ASP A 1 291 ? -5.232 -17.105 -48.451 1.00 90.12 291 ASP A O 1
ATOM 2048 N N . SER A 1 292 ? -7.053 -15.784 -48.485 1.00 91.12 292 SER A N 1
ATOM 2049 C CA . SER A 1 292 ? -8.088 -16.701 -49.012 1.00 91.12 292 SER A CA 1
ATOM 2050 C C . SER A 1 292 ? -7.781 -17.436 -50.335 1.00 91.12 292 SER A C 1
ATOM 2052 O O . SER A 1 292 ? -8.688 -17.916 -51.032 1.00 91.12 292 SER A O 1
ATOM 2054 N N . THR A 1 293 ? -6.522 -17.428 -50.768 1.00 88.75 293 THR A N 1
ATOM 2055 C CA . THR A 1 293 ? -5.975 -18.227 -51.866 1.00 88.75 293 THR A CA 1
ATOM 2056 C C . THR A 1 293 ? -4.920 -19.250 -51.426 1.00 88.75 293 THR A C 1
ATOM 2058 O O . THR A 1 293 ? -4.503 -20.035 -52.277 1.00 88.75 293 THR A O 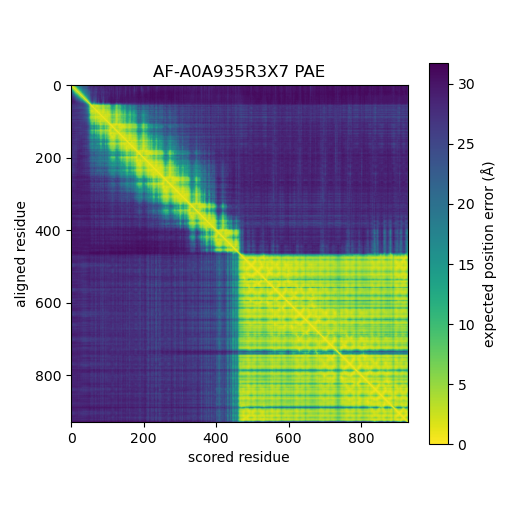1
ATOM 2061 N N . VAL A 1 294 ? -4.550 -19.269 -50.141 1.00 91.81 294 VAL A N 1
ATOM 2062 C CA . VAL A 1 294 ? -3.551 -20.134 -49.497 1.00 91.81 294 VAL A CA 1
ATOM 2063 C C . VAL A 1 294 ? -4.275 -21.072 -48.523 1.00 91.81 294 VAL A C 1
ATOM 2065 O O . VAL A 1 294 ? -4.379 -20.810 -47.334 1.00 91.81 294 VAL A O 1
ATOM 2068 N N . ASN A 1 295 ? -4.873 -22.142 -49.049 1.00 91.38 295 ASN A N 1
ATOM 2069 C CA . ASN A 1 295 ? -5.725 -23.063 -48.286 1.00 91.38 295 ASN A CA 1
ATOM 2070 C C . ASN A 1 295 ? -5.853 -24.421 -49.006 1.00 91.38 295 ASN A C 1
ATOM 2072 O O . ASN A 1 295 ? -5.604 -24.489 -50.207 1.00 91.38 295 ASN A O 1
ATOM 2076 N N . PRO A 1 296 ? -6.358 -25.497 -48.368 1.00 91.69 296 PRO A N 1
ATOM 2077 C CA . PRO A 1 296 ? -6.403 -26.846 -48.960 1.00 91.69 296 PRO A CA 1
ATOM 2078 C C . PRO A 1 296 ? -7.240 -27.055 -50.236 1.00 91.69 296 PRO A C 1
ATOM 2080 O O . PRO A 1 296 ? -7.282 -28.171 -50.764 1.00 91.69 296 PRO A O 1
ATOM 2083 N N . ASP A 1 297 ? -7.974 -26.040 -50.703 1.00 90.19 297 ASP A N 1
ATOM 2084 C CA . ASP A 1 297 ? -8.711 -26.031 -51.977 1.00 90.19 297 ASP A CA 1
ATOM 2085 C C . ASP A 1 297 ? -8.052 -25.079 -53.023 1.00 90.19 297 ASP A C 1
ATOM 2087 O O . ASP A 1 297 ? -8.650 -24.822 -54.080 1.00 90.19 297 ASP A O 1
ATOM 2091 N N . GLY A 1 298 ? -6.840 -24.569 -52.747 1.00 87.25 298 GLY A N 1
ATOM 2092 C CA . GLY A 1 298 ? -6.018 -23.693 -53.592 1.00 87.25 298 GLY A CA 1
ATOM 2093 C C . GLY A 1 298 ? -5.540 -24.310 -54.920 1.00 87.25 298 GLY A C 1
ATOM 2094 O O . GLY A 1 298 ? -5.693 -25.502 -55.184 1.00 87.25 298 GLY A O 1
ATOM 2095 N N . ASP A 1 299 ? -4.995 -23.469 -55.809 1.00 88.06 299 ASP A N 1
ATOM 2096 C CA . ASP A 1 299 ? -4.329 -23.881 -57.061 1.00 88.06 299 ASP A CA 1
ATOM 2097 C C . ASP A 1 299 ? -2.837 -23.478 -56.949 1.00 88.06 299 ASP A C 1
ATOM 2099 O O . ASP A 1 299 ? -2.534 -22.298 -57.125 1.00 88.06 299 ASP A O 1
ATOM 2103 N N . GLU A 1 300 ? -1.922 -24.430 -56.726 1.00 88.19 300 GLU A N 1
ATOM 2104 C CA . GLU A 1 300 ? -0.469 -24.172 -56.616 1.00 88.19 300 GLU A CA 1
ATOM 2105 C C . GLU A 1 300 ? 0.126 -23.486 -57.866 1.00 88.19 300 GLU A C 1
ATOM 2107 O O . GLU A 1 300 ? -0.070 -23.919 -59.018 1.00 88.19 300 GLU A O 1
ATOM 2112 N N . VAL A 1 301 ? 0.895 -22.414 -57.656 1.00 89.31 301 VAL A N 1
ATOM 2113 C CA . VAL A 1 301 ? 1.565 -21.630 -58.706 1.00 89.31 301 VAL A CA 1
ATOM 2114 C C . VAL A 1 301 ? 3.044 -21.398 -58.393 1.00 89.31 301 VAL A C 1
ATOM 2116 O O . VAL A 1 301 ? 3.448 -21.424 -57.250 1.00 89.31 301 VAL A O 1
ATOM 2119 N N . CYS A 1 302 ? 3.862 -21.120 -59.420 1.00 87.50 302 CYS A N 1
ATOM 2120 C CA . CYS A 1 302 ? 5.272 -20.740 -59.242 1.00 87.50 302 CYS A CA 1
ATOM 2121 C C . CYS A 1 302 ? 5.459 -19.369 -58.516 1.00 87.50 302 CYS A C 1
ATOM 2123 O O . CYS A 1 302 ? 5.841 -18.393 -59.182 1.00 87.50 302 CYS A O 1
ATOM 2125 N N . ASP A 1 303 ? 5.170 -19.253 -57.218 1.00 86.62 303 ASP A N 1
ATOM 2126 C CA . ASP A 1 303 ? 5.399 -18.042 -56.407 1.00 86.62 303 ASP A CA 1
ATOM 2127 C C . ASP A 1 303 ? 6.128 -18.245 -55.062 1.00 86.62 303 ASP A C 1
ATOM 2129 O O . ASP A 1 303 ? 6.541 -17.249 -54.454 1.00 86.62 303 ASP A O 1
ATOM 2133 N N . GLY A 1 304 ? 6.426 -19.492 -54.683 1.00 86.44 304 GLY A N 1
ATOM 2134 C CA . GLY A 1 304 ? 7.224 -19.834 -53.503 1.00 86.44 304 GLY A CA 1
ATOM 2135 C C . GLY A 1 304 ? 6.445 -19.932 -52.189 1.00 86.44 304 GLY A C 1
ATOM 2136 O O . GLY A 1 304 ? 7.076 -19.948 -51.128 1.00 86.44 304 GLY A O 1
ATOM 2137 N N . ILE A 1 305 ? 5.113 -19.979 -52.250 1.00 89.38 305 ILE A N 1
ATOM 2138 C CA . ILE A 1 305 ? 4.201 -20.235 -51.129 1.00 89.38 305 ILE A CA 1
ATOM 2139 C C . ILE A 1 305 ? 3.533 -21.597 -51.364 1.00 89.38 305 ILE A C 1
ATOM 2141 O O . ILE A 1 305 ? 3.212 -21.914 -52.498 1.00 89.38 305 ILE A O 1
ATOM 2145 N N . ASP A 1 306 ? 3.314 -22.379 -50.304 1.00 90.38 306 ASP A N 1
ATOM 2146 C CA . ASP A 1 306 ? 2.460 -23.579 -50.332 1.00 90.38 306 ASP A CA 1
ATOM 2147 C C . ASP A 1 306 ? 0.994 -23.127 -50.464 1.00 90.38 306 ASP A C 1
ATOM 2149 O O . ASP A 1 306 ? 0.359 -22.801 -49.463 1.00 90.38 306 ASP A O 1
ATOM 2153 N N . ASN A 1 307 ? 0.472 -22.976 -51.687 1.00 90.56 307 ASN A N 1
ATOM 2154 C CA . ASN A 1 307 ? -0.865 -22.409 -51.892 1.00 90.56 307 ASN A CA 1
ATOM 2155 C C . ASN A 1 307 ? -1.993 -23.416 -51.596 1.00 90.56 307 ASN A C 1
ATOM 2157 O O . ASN A 1 307 ? -3.129 -22.979 -51.402 1.00 90.56 307 ASN A O 1
ATOM 2161 N N . ASP A 1 308 ? -1.723 -24.733 -51.612 1.00 91.38 308 ASP A N 1
ATOM 2162 C CA . ASP A 1 308 ? -2.709 -25.784 -51.294 1.00 91.38 308 ASP A CA 1
ATOM 2163 C C . ASP A 1 308 ? -2.475 -26.537 -49.963 1.00 91.38 308 ASP A C 1
ATOM 2165 O O . ASP A 1 308 ? -3.151 -27.530 -49.674 1.00 91.38 308 ASP A O 1
ATOM 2169 N N . CYS A 1 309 ? -1.614 -25.982 -49.098 1.00 90.62 309 CYS A N 1
ATOM 2170 C CA . CYS A 1 309 ? -1.292 -26.422 -47.731 1.00 90.62 309 CYS A CA 1
ATOM 2171 C C . CYS A 1 309 ? -0.987 -27.937 -47.625 1.00 90.62 309 CYS A C 1
ATOM 2173 O O . CYS A 1 309 ? -1.466 -28.634 -46.719 1.00 90.62 309 CYS A O 1
ATOM 2175 N N . ASP A 1 310 ? -0.221 -28.462 -48.583 1.00 90.69 310 ASP A N 1
ATOM 2176 C CA . ASP A 1 310 ? 0.066 -29.891 -48.809 1.00 90.69 310 ASP A CA 1
ATOM 2177 C C . ASP A 1 310 ? 1.475 -30.323 -48.318 1.00 90.69 310 ASP A C 1
ATOM 2179 O O . ASP A 1 310 ? 1.740 -31.523 -48.174 1.00 90.69 310 ASP A O 1
ATOM 2183 N N . GLU A 1 311 ? 2.303 -29.354 -47.898 1.00 89.88 311 GLU A N 1
ATOM 2184 C CA . GLU A 1 311 ? 3.730 -29.414 -47.524 1.00 89.88 311 GLU A CA 1
ATOM 2185 C C . GLU A 1 311 ? 4.739 -29.430 -48.703 1.00 89.88 311 GLU A C 1
ATOM 2187 O O . GLU A 1 311 ? 5.938 -29.242 -48.452 1.00 89.88 311 GLU A O 1
ATOM 2192 N N . ASP A 1 312 ? 4.323 -29.634 -49.964 1.00 90.12 312 ASP A N 1
ATOM 2193 C CA . ASP A 1 312 ? 5.188 -29.519 -51.156 1.00 90.12 312 ASP A CA 1
ATOM 2194 C C . ASP A 1 312 ? 4.995 -28.137 -51.852 1.00 90.12 312 ASP A C 1
ATOM 2196 O O . ASP A 1 312 ? 3.877 -27.678 -52.026 1.00 90.12 312 ASP A O 1
ATOM 2200 N N . VAL A 1 313 ? 6.080 -27.465 -52.286 1.00 88.50 313 VAL A N 1
ATOM 2201 C CA . VAL A 1 313 ? 6.046 -26.086 -52.858 1.00 88.50 313 VAL A CA 1
ATOM 2202 C C . VAL A 1 313 ? 6.642 -26.021 -54.270 1.00 88.50 313 VAL A C 1
ATOM 2204 O O . VAL A 1 313 ? 7.644 -26.689 -54.563 1.00 88.50 313 VAL A O 1
ATOM 2207 N N . ASP A 1 314 ? 6.091 -25.160 -55.132 1.00 87.44 314 ASP A N 1
ATOM 2208 C CA . ASP A 1 314 ? 6.559 -24.793 -56.475 1.00 87.44 314 ASP A CA 1
ATOM 2209 C C . ASP A 1 314 ? 6.941 -26.010 -57.349 1.00 87.44 314 ASP A C 1
ATOM 2211 O O . ASP A 1 314 ? 6.147 -26.579 -58.089 1.00 87.44 314 ASP A O 1
ATOM 2215 N N . ALA A 1 315 ? 8.230 -26.360 -57.365 1.00 82.12 315 ALA A N 1
ATOM 2216 C CA . ALA A 1 315 ? 8.824 -27.340 -58.266 1.00 82.12 315 ALA A CA 1
ATOM 2217 C C . ALA A 1 315 ? 8.925 -28.742 -57.651 1.00 82.12 315 ALA A C 1
ATOM 2219 O O . ALA A 1 315 ? 9.206 -29.699 -58.391 1.00 82.12 315 ALA A O 1
ATOM 2220 N N . ASP A 1 316 ? 8.742 -28.850 -56.333 1.00 85.94 316 ASP A N 1
ATOM 2221 C CA . ASP A 1 316 ? 8.653 -30.123 -55.624 1.00 85.94 316 ASP A CA 1
ATOM 2222 C C . ASP A 1 316 ? 7.207 -30.662 -55.625 1.00 85.94 316 ASP A C 1
ATOM 2224 O O . ASP A 1 316 ? 7.036 -31.882 -55.748 1.00 85.94 316 ASP A O 1
ATOM 2228 N N . ASP A 1 317 ? 6.192 -29.788 -55.674 1.00 84.94 317 ASP A N 1
ATOM 2229 C CA . ASP A 1 317 ? 4.804 -30.188 -55.925 1.00 84.94 317 ASP A CA 1
ATOM 2230 C C . ASP A 1 317 ? 4.566 -30.671 -57.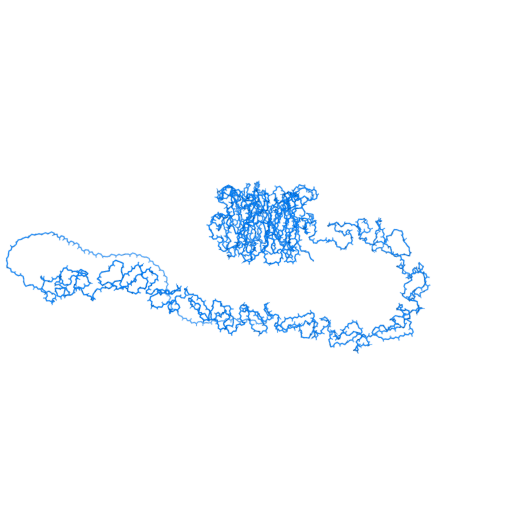386 1.00 84.94 317 ASP A C 1
ATOM 2232 O O . ASP A 1 317 ? 5.198 -30.284 -58.378 1.00 84.94 317 ASP A O 1
ATOM 2236 N N . ALA A 1 318 ? 3.648 -31.630 -57.519 1.00 84.94 318 ALA A N 1
ATOM 2237 C CA . ALA A 1 318 ? 3.195 -32.233 -58.764 1.00 84.94 318 ALA A CA 1
ATOM 2238 C C . ALA A 1 318 ? 1.877 -31.647 -59.329 1.00 84.94 318 ALA A C 1
ATOM 2240 O O . ALA A 1 318 ? 1.475 -32.069 -60.429 1.00 84.94 318 ALA A O 1
ATOM 2241 N N . SER A 1 319 ? 1.200 -30.763 -58.593 1.00 85.50 319 SER A N 1
ATOM 2242 C CA . SER A 1 319 ? -0.042 -30.040 -58.908 1.00 85.50 319 SER A CA 1
ATOM 2243 C C . SER A 1 319 ? 0.222 -28.764 -59.738 1.00 85.50 319 SER A C 1
ATOM 2245 O O . SER A 1 319 ? -0.480 -28.537 -60.733 1.00 85.50 319 SER A O 1
ATOM 2247 N N . VAL A 1 320 ? 1.308 -28.047 -59.423 1.00 87.88 320 VAL A N 1
ATOM 2248 C CA . VAL A 1 320 ? 1.749 -26.718 -59.879 1.00 87.88 320 VAL A CA 1
ATOM 2249 C C . VAL A 1 320 ? 1.400 -26.333 -61.324 1.00 87.88 320 VAL A C 1
ATOM 2251 O O . VAL A 1 320 ? 1.744 -27.013 -62.310 1.00 87.88 320 VAL A O 1
ATOM 2254 N N . ASP A 1 321 ? 0.791 -25.152 -61.502 1.00 85.00 321 ASP A N 1
ATOM 2255 C CA . ASP A 1 321 ? 0.598 -24.570 -62.833 1.00 85.00 321 ASP A CA 1
ATOM 2256 C C . ASP A 1 321 ? 1.885 -23.944 -63.387 1.00 85.00 321 ASP A C 1
ATOM 2258 O O . ASP A 1 321 ? 2.077 -22.728 -63.409 1.00 85.00 321 ASP A O 1
ATOM 2262 N N . LEU A 1 322 ? 2.707 -24.782 -64.024 1.00 80.19 322 LEU A N 1
ATOM 2263 C CA . LEU A 1 322 ? 3.849 -24.372 -64.854 1.00 80.19 322 LEU A CA 1
ATOM 2264 C C . LEU A 1 322 ? 3.513 -23.366 -65.986 1.00 80.19 322 LEU A C 1
ATOM 2266 O O . LEU A 1 322 ? 4.391 -23.057 -66.792 1.00 80.19 322 LEU A O 1
ATOM 2270 N N . SER A 1 323 ? 2.280 -22.869 -66.141 1.00 79.12 323 SER A N 1
ATOM 2271 C CA . SER A 1 323 ? 1.999 -21.708 -66.995 1.00 79.12 323 SER A CA 1
ATOM 2272 C C . SER A 1 323 ? 2.457 -20.368 -66.395 1.00 79.12 323 SER A C 1
ATOM 2274 O O . SER A 1 323 ? 2.620 -19.412 -67.163 1.00 79.12 323 SER A O 1
ATOM 2276 N N . THR A 1 324 ? 2.738 -20.314 -65.085 1.00 78.75 324 THR A N 1
ATOM 2277 C CA . THR A 1 324 ? 3.241 -19.125 -64.367 1.00 78.75 324 THR A CA 1
ATOM 2278 C C . THR A 1 324 ? 4.773 -19.002 -64.329 1.00 78.75 324 THR A C 1
ATOM 2280 O O . THR A 1 324 ? 5.279 -17.917 -64.055 1.00 78.75 324 THR A O 1
ATOM 2283 N N . GLY A 1 325 ? 5.512 -20.064 -64.679 1.00 77.81 325 GLY A N 1
ATOM 2284 C CA . GLY A 1 325 ? 6.979 -20.123 -64.580 1.00 77.81 325 GLY A CA 1
ATOM 2285 C C . GLY A 1 325 ? 7.792 -19.186 -65.496 1.00 77.81 325 GLY A C 1
ATOM 2286 O O . GLY A 1 325 ? 7.277 -18.447 -66.342 1.00 77.81 325 GLY A O 1
ATOM 2287 N N . SER A 1 326 ? 9.116 -19.260 -65.347 1.00 81.75 326 SER A N 1
ATOM 2288 C CA . SER A 1 326 ? 10.114 -18.379 -65.968 1.00 81.75 326 SER A CA 1
ATOM 2289 C C . SER A 1 326 ? 10.935 -19.042 -67.087 1.00 81.75 326 SER A C 1
ATOM 2291 O O . SER A 1 326 ? 10.892 -20.252 -67.314 1.00 81.75 326 SER A O 1
ATOM 2293 N N . THR A 1 327 ? 11.672 -18.221 -67.848 1.00 82.62 327 THR A N 1
ATOM 2294 C CA . THR A 1 327 ? 12.569 -18.652 -68.941 1.00 82.62 327 THR A CA 1
ATOM 2295 C C . THR A 1 327 ? 14.031 -18.471 -68.539 1.00 82.62 327 THR A C 1
ATOM 2297 O O . THR A 1 327 ? 14.382 -17.420 -68.018 1.00 82.62 327 THR A O 1
ATOM 2300 N N . PHE A 1 328 ? 14.871 -19.460 -68.851 1.00 85.12 328 PHE A N 1
ATOM 2301 C CA . PHE A 1 328 ? 16.297 -19.503 -68.507 1.00 85.12 328 PHE A CA 1
ATOM 2302 C C . PHE A 1 328 ? 17.160 -19.860 -69.735 1.00 85.12 328 PHE A C 1
ATOM 2304 O O . PHE A 1 328 ? 16.641 -20.424 -70.696 1.00 85.12 328 PHE A O 1
ATOM 2311 N N . TYR A 1 329 ? 18.458 -19.566 -69.712 1.00 85.69 329 TYR A N 1
ATOM 2312 C CA . TYR A 1 329 ? 19.459 -19.681 -70.781 1.00 85.69 329 TYR A CA 1
ATOM 2313 C C . TYR A 1 329 ? 20.676 -20.462 -70.280 1.00 85.69 329 TYR A C 1
ATOM 2315 O O . TYR A 1 329 ? 21.018 -20.330 -69.116 1.00 85.69 329 TYR A O 1
ATOM 2323 N N . THR A 1 330 ? 21.341 -21.260 -71.116 1.00 84.62 330 THR A N 1
ATOM 2324 C CA . THR A 1 330 ? 22.509 -22.064 -70.685 1.00 84.62 330 THR A CA 1
ATOM 2325 C C . THR A 1 330 ? 23.639 -21.178 -70.164 1.00 84.62 330 THR A C 1
ATOM 2327 O O . THR A 1 330 ? 24.023 -20.240 -70.853 1.00 84.62 330 THR A O 1
ATOM 2330 N N . ASP A 1 331 ? 24.141 -21.517 -68.979 1.00 83.06 331 ASP A N 1
ATOM 2331 C CA . ASP A 1 331 ? 25.142 -20.789 -68.194 1.00 83.06 331 ASP A CA 1
ATOM 2332 C C . ASP A 1 331 ? 26.225 -21.810 -67.777 1.00 83.06 331 ASP A C 1
ATOM 2334 O O . ASP A 1 331 ? 25.936 -22.811 -67.099 1.00 83.06 331 ASP A O 1
ATOM 2338 N N . GLY A 1 332 ? 27.422 -21.663 -68.352 1.00 80.88 332 GLY A N 1
ATOM 2339 C CA . GLY A 1 332 ? 28.488 -22.665 -68.369 1.00 80.88 332 GLY A CA 1
ATOM 2340 C C . GLY A 1 332 ? 29.543 -22.528 -67.270 1.00 80.88 332 GLY A C 1
ATOM 2341 O O . GLY A 1 332 ? 30.156 -23.543 -66.900 1.00 80.88 332 GLY A O 1
ATOM 2342 N N . ASP A 1 333 ? 29.738 -21.323 -66.742 1.00 80.56 333 ASP A N 1
ATOM 2343 C CA . ASP A 1 333 ? 30.635 -20.987 -65.632 1.00 80.56 333 ASP A CA 1
ATOM 2344 C C . ASP A 1 333 ? 29.888 -20.667 -64.329 1.00 80.56 333 ASP A C 1
ATOM 2346 O O . ASP A 1 333 ? 30.395 -21.027 -63.263 1.00 80.56 333 ASP A O 1
ATOM 2350 N N . GLY A 1 334 ? 28.659 -20.153 -64.406 1.00 80.69 334 GLY A N 1
ATOM 2351 C CA . GLY A 1 334 ? 27.792 -19.826 -63.275 1.00 80.69 334 GLY A CA 1
ATOM 2352 C C . GLY A 1 334 ? 27.700 -18.331 -62.969 1.00 80.69 334 GLY A C 1
ATOM 2353 O O . GLY A 1 334 ? 27.375 -17.992 -61.829 1.00 80.69 334 GLY A O 1
ATOM 2354 N N . ASP A 1 335 ? 28.020 -17.455 -63.926 1.00 81.12 335 ASP A N 1
ATOM 2355 C CA . ASP A 1 335 ? 28.108 -15.999 -63.737 1.00 81.12 335 ASP A CA 1
ATOM 2356 C C . ASP A 1 335 ? 26.740 -15.294 -63.595 1.00 81.12 335 ASP A C 1
ATOM 2358 O O . ASP A 1 335 ? 26.659 -14.148 -63.145 1.00 81.12 335 ASP A O 1
ATOM 2362 N N . GLY A 1 336 ? 25.645 -15.975 -63.948 1.00 81.12 336 GLY A N 1
ATOM 2363 C CA . GLY A 1 336 ? 24.306 -15.398 -63.942 1.00 81.12 336 GLY A CA 1
ATOM 2364 C C . GLY A 1 336 ? 23.898 -14.698 -65.243 1.00 81.12 336 GLY A C 1
ATOM 2365 O O . GLY A 1 336 ? 22.818 -14.103 -65.272 1.00 81.12 336 GLY A O 1
ATOM 2366 N N . TYR A 1 337 ? 24.645 -14.832 -66.340 1.00 86.31 337 TYR A N 1
ATOM 2367 C CA . TYR A 1 337 ? 24.306 -14.376 -67.691 1.00 86.31 337 TYR A CA 1
ATOM 2368 C C . TYR A 1 337 ? 24.456 -15.525 -68.690 1.00 86.31 337 TYR A C 1
ATOM 2370 O O . TYR A 1 337 ? 25.516 -15.813 -69.219 1.00 86.31 337 TYR A O 1
ATOM 2378 N N . GLY A 1 338 ? 23.349 -16.171 -69.046 1.00 83.25 338 GLY A N 1
ATOM 2379 C CA . GLY A 1 338 ? 23.409 -17.277 -69.991 1.00 83.25 338 GLY A CA 1
ATOM 2380 C C . GLY A 1 338 ? 23.677 -16.832 -71.434 1.00 83.25 338 GLY A C 1
ATOM 2381 O O . GLY A 1 338 ? 23.305 -15.738 -71.883 1.00 83.25 338 GLY A O 1
ATOM 2382 N N . LEU A 1 339 ? 24.236 -17.744 -72.227 1.00 79.00 339 LEU A N 1
ATOM 2383 C CA . LEU A 1 339 ? 24.401 -17.556 -73.664 1.00 79.00 339 LEU A CA 1
ATOM 2384 C C . LEU A 1 339 ? 23.031 -17.445 -74.360 1.00 79.00 339 LEU A C 1
ATOM 2386 O O . LEU A 1 339 ? 22.286 -18.425 -74.489 1.00 79.00 339 LEU A O 1
ATOM 2390 N N . THR A 1 340 ? 22.742 -16.260 -74.913 1.00 78.12 340 THR A N 1
ATOM 2391 C CA . THR A 1 340 ? 21.463 -15.846 -75.538 1.00 78.12 340 THR A CA 1
ATOM 2392 C C . THR A 1 340 ? 20.839 -16.845 -76.534 1.00 78.12 340 THR A C 1
ATOM 2394 O O . THR A 1 340 ? 19.635 -16.804 -76.798 1.00 78.12 340 THR A O 1
ATOM 2397 N N . ASP A 1 341 ? 21.632 -17.736 -77.138 1.00 75.88 341 ASP A N 1
ATOM 2398 C CA . ASP A 1 341 ? 21.190 -18.663 -78.188 1.00 75.88 341 ASP A CA 1
ATOM 2399 C C . ASP A 1 341 ? 20.617 -20.021 -77.670 1.00 75.88 341 ASP A C 1
ATOM 2401 O O . ASP A 1 341 ? 20.112 -20.790 -78.499 1.00 75.88 341 ASP A O 1
ATOM 2405 N N . GLU A 1 342 ? 20.621 -20.343 -76.357 1.00 76.44 342 GLU A N 1
ATOM 2406 C CA . GLU A 1 342 ? 20.141 -21.649 -75.818 1.00 76.44 342 GLU A CA 1
ATOM 2407 C C . GLU A 1 342 ? 19.217 -21.571 -74.565 1.00 76.44 342 GLU A C 1
ATOM 2409 O O . GLU A 1 342 ? 19.715 -21.595 -73.445 1.00 76.44 342 GLU A O 1
ATOM 2414 N N . ALA A 1 343 ? 17.873 -21.581 -74.729 1.00 78.75 343 ALA A N 1
ATOM 2415 C CA . ALA A 1 343 ? 16.885 -21.362 -73.639 1.00 78.75 343 ALA A CA 1
ATOM 2416 C C . ALA A 1 343 ? 15.935 -22.541 -73.244 1.00 78.75 343 ALA A C 1
ATOM 2418 O O . ALA A 1 343 ? 15.611 -23.403 -74.071 1.00 78.75 343 ALA A O 1
ATOM 2419 N N . VAL A 1 344 ? 15.434 -22.528 -71.992 1.00 81.38 344 VAL A N 1
ATOM 2420 C CA . VAL A 1 344 ? 14.591 -23.521 -71.262 1.00 81.38 344 VAL A CA 1
ATOM 2421 C C . VAL A 1 344 ? 13.495 -22.807 -70.416 1.00 81.38 344 VAL A C 1
ATOM 2423 O O . VAL A 1 344 ? 13.542 -21.592 -70.277 1.00 81.38 344 VAL A O 1
ATOM 2426 N N . PHE A 1 345 ? 12.483 -23.518 -69.886 1.00 80.38 345 PHE A N 1
ATOM 2427 C CA . PHE A 1 345 ? 11.363 -22.958 -69.094 1.00 80.38 345 PHE A CA 1
ATOM 2428 C C . PHE A 1 345 ? 11.012 -23.849 -67.877 1.00 80.38 345 PHE A C 1
ATOM 2430 O O . PHE A 1 345 ? 10.924 -25.066 -68.066 1.00 80.38 345 PHE A O 1
ATOM 2437 N N . ALA A 1 346 ? 10.813 -23.270 -66.681 1.00 80.62 346 ALA A N 1
ATOM 2438 C CA . ALA A 1 346 ? 10.520 -23.947 -65.393 1.00 80.62 346 ALA A CA 1
ATOM 2439 C C . ALA A 1 346 ? 10.052 -22.936 -64.304 1.00 80.62 346 ALA A C 1
ATOM 2441 O O . ALA A 1 346 ? 10.112 -21.739 -64.573 1.00 80.62 346 ALA A O 1
ATOM 2442 N N . CYS A 1 347 ? 9.599 -23.368 -63.110 1.00 78.81 347 CYS A N 1
ATOM 2443 C CA . CYS A 1 347 ? 9.415 -22.445 -61.965 1.00 78.81 347 CYS A CA 1
ATOM 2444 C C . CYS A 1 347 ? 10.785 -21.901 -61.516 1.00 78.81 347 CYS A C 1
ATOM 2446 O O . CYS A 1 347 ? 11.084 -20.726 -61.721 1.00 78.81 347 CYS A O 1
ATOM 2448 N N . GLU A 1 348 ? 11.664 -22.790 -61.045 1.00 78.81 348 GLU A N 1
ATOM 2449 C CA . GLU A 1 348 ? 13.057 -22.480 -60.707 1.00 78.81 348 GLU A CA 1
ATOM 2450 C C . GLU A 1 348 ? 14.032 -22.672 -61.880 1.00 78.81 348 GLU A C 1
ATOM 2452 O O . GLU A 1 348 ? 13.770 -23.430 -62.819 1.00 78.81 348 GLU A O 1
ATOM 2457 N N . ALA A 1 349 ? 15.208 -22.040 -61.793 1.00 76.31 349 ALA A N 1
ATOM 2458 C CA . ALA A 1 349 ? 16.284 -22.164 -62.774 1.00 76.31 349 ALA A CA 1
ATOM 2459 C C . ALA A 1 349 ? 16.848 -23.602 -62.840 1.00 76.31 349 ALA A C 1
ATOM 2461 O O . ALA A 1 349 ? 17.439 -24.086 -61.870 1.00 76.31 349 ALA A O 1
ATOM 2462 N N . PRO A 1 350 ? 16.761 -24.306 -63.987 1.00 80.75 350 PRO A N 1
ATOM 2463 C CA . PRO A 1 350 ? 17.437 -25.589 -64.150 1.00 80.75 350 PRO A CA 1
ATOM 2464 C C . PRO A 1 350 ? 18.956 -25.453 -63.963 1.00 80.75 350 PRO A C 1
ATOM 2466 O O . PRO A 1 350 ? 19.574 -24.544 -64.508 1.00 80.75 350 PRO A O 1
ATOM 2469 N N . ALA A 1 351 ? 19.584 -26.388 -63.245 1.00 81.00 351 ALA A N 1
ATOM 2470 C CA . ALA A 1 351 ? 21.016 -26.315 -62.938 1.00 81.00 351 ALA A CA 1
ATOM 2471 C C . ALA A 1 351 ? 21.906 -26.140 -64.193 1.00 81.00 351 ALA A C 1
ATOM 2473 O O . ALA A 1 351 ? 21.877 -26.982 -65.099 1.00 81.00 351 ALA A O 1
ATOM 2474 N N . GLY A 1 352 ? 22.732 -25.085 -64.197 1.00 79.00 352 GLY A N 1
ATOM 2475 C CA . GLY A 1 352 ? 23.525 -24.648 -65.356 1.00 79.00 352 GLY A CA 1
ATOM 2476 C C . GLY A 1 352 ? 22.740 -23.769 -66.337 1.00 79.00 352 GLY A C 1
ATOM 2477 O O . GLY A 1 352 ? 22.920 -23.896 -67.551 1.00 79.00 352 GLY A O 1
ATOM 2478 N N . THR A 1 353 ? 21.805 -22.956 -65.829 1.00 85.31 353 THR A N 1
ATOM 2479 C CA . THR A 1 353 ? 21.092 -21.938 -66.609 1.00 85.31 353 THR A CA 1
ATOM 2480 C C . THR A 1 353 ? 20.821 -20.668 -65.788 1.00 85.31 353 THR A C 1
ATOM 2482 O O . THR A 1 353 ? 20.550 -20.763 -64.593 1.00 85.31 353 THR A O 1
ATOM 2485 N N . SER A 1 354 ? 20.830 -19.506 -66.447 1.00 84.50 354 SER A N 1
ATOM 2486 C CA . SER A 1 354 ? 20.511 -18.176 -65.900 1.00 84.50 354 SER A CA 1
ATOM 2487 C C . SER A 1 354 ? 19.227 -17.599 -66.521 1.00 84.50 354 SER A C 1
ATOM 2489 O O . SER A 1 354 ? 18.900 -17.892 -67.664 1.00 84.50 354 SER A O 1
ATOM 2491 N N . ALA A 1 355 ? 18.489 -16.739 -65.812 1.00 82.88 355 ALA A N 1
ATOM 2492 C CA . ALA A 1 355 ? 17.322 -16.029 -66.358 1.00 82.88 355 ALA A CA 1
ATOM 2493 C C . ALA A 1 355 ? 17.669 -14.854 -67.304 1.00 82.88 355 ALA A C 1
ATOM 2495 O O . ALA A 1 355 ? 16.786 -14.331 -67.990 1.00 82.88 355 ALA A O 1
ATOM 2496 N N . VAL A 1 356 ? 18.932 -14.423 -67.335 1.00 82.69 356 VAL A N 1
ATOM 2497 C CA . VAL A 1 356 ? 19.416 -13.231 -68.048 1.00 82.69 356 VAL A CA 1
ATOM 2498 C C . VAL A 1 356 ? 20.309 -13.654 -69.212 1.00 82.69 356 VAL A C 1
ATOM 2500 O O . VAL A 1 356 ? 20.937 -14.707 -69.156 1.00 82.69 356 VAL A O 1
ATOM 2503 N N . ASP A 1 357 ? 20.344 -12.864 -70.286 1.00 82.88 357 ASP A N 1
ATOM 2504 C CA . ASP A 1 357 ? 21.154 -13.140 -71.470 1.00 82.88 357 ASP A CA 1
ATOM 2505 C C . ASP A 1 357 ? 22.231 -12.074 -71.707 1.00 82.88 357 ASP A C 1
ATOM 2507 O O . ASP A 1 357 ? 21.978 -10.885 -71.507 1.00 82.88 357 ASP A O 1
ATOM 2511 N N . GLY A 1 358 ? 23.407 -12.480 -72.201 1.00 78.62 358 GLY A N 1
ATOM 2512 C CA . GLY A 1 358 ? 24.354 -11.536 -72.813 1.00 78.62 358 GLY A CA 1
ATOM 2513 C C . GLY A 1 358 ? 25.851 -11.776 -72.618 1.00 78.62 358 GLY A C 1
ATOM 2514 O O . GLY A 1 358 ? 26.611 -11.028 -73.232 1.00 78.62 358 GLY A O 1
ATOM 2515 N N . ASP A 1 359 ? 26.257 -12.767 -71.820 1.00 84.62 359 ASP A N 1
ATOM 2516 C CA . ASP A 1 359 ? 27.660 -13.121 -71.546 1.00 84.62 359 ASP A CA 1
ATOM 2517 C C . ASP A 1 359 ? 28.578 -13.129 -72.796 1.00 84.62 359 ASP A C 1
ATOM 2519 O O . ASP A 1 359 ? 28.162 -13.457 -73.921 1.00 84.62 359 ASP A O 1
ATOM 2523 N N . CYS A 1 360 ? 29.842 -12.736 -72.581 1.00 82.44 360 CYS A N 1
ATOM 2524 C CA . CYS A 1 360 ? 30.886 -12.700 -73.594 1.00 82.44 360 CYS A CA 1
ATOM 2525 C C . CYS A 1 360 ? 32.004 -13.772 -73.464 1.00 82.44 360 CYS A C 1
ATOM 2527 O O . CYS A 1 360 ? 32.698 -13.980 -74.474 1.00 82.44 360 CYS A O 1
ATOM 2529 N N . ASP A 1 361 ? 32.146 -14.501 -72.342 1.00 83.31 361 ASP A N 1
ATOM 2530 C CA . ASP A 1 361 ? 33.005 -15.698 -72.189 1.00 83.31 361 ASP A CA 1
ATOM 2531 C C . ASP A 1 361 ? 32.540 -16.686 -71.076 1.00 83.31 361 ASP A C 1
ATOM 2533 O O . ASP A 1 361 ? 33.238 -16.793 -70.076 1.00 83.31 361 ASP A O 1
ATOM 2537 N N . ASP A 1 362 ? 31.461 -17.461 -71.340 1.00 78.94 362 ASP A N 1
ATOM 2538 C CA . ASP A 1 362 ? 30.831 -18.684 -70.721 1.00 78.94 362 ASP A CA 1
ATOM 2539 C C . ASP A 1 362 ? 31.762 -19.765 -70.085 1.00 78.94 362 ASP A C 1
ATOM 2541 O O . ASP A 1 362 ? 31.504 -20.976 -70.115 1.00 78.94 362 ASP A O 1
ATOM 2545 N N . LEU A 1 363 ? 32.924 -19.358 -69.589 1.00 82.88 363 LEU A N 1
ATOM 2546 C CA . LEU A 1 363 ? 34.000 -20.112 -68.952 1.00 82.88 363 LEU A CA 1
ATOM 2547 C C . LEU A 1 363 ? 34.768 -19.293 -67.880 1.00 82.88 363 LEU A C 1
ATOM 2549 O O . LEU A 1 363 ? 35.693 -19.867 -67.284 1.00 82.88 363 LEU A O 1
ATOM 2553 N N . ASP A 1 364 ? 34.460 -18.009 -67.663 1.00 79.62 364 ASP A N 1
ATOM 2554 C CA . ASP A 1 364 ? 35.148 -17.082 -66.750 1.00 79.62 364 ASP A CA 1
ATOM 2555 C C . ASP A 1 364 ? 34.138 -16.169 -66.014 1.00 79.62 364 ASP A C 1
ATOM 2557 O O . ASP A 1 364 ? 33.818 -15.072 -66.461 1.00 79.62 364 ASP A O 1
ATOM 2561 N N . GLU A 1 365 ? 33.701 -16.627 -64.831 1.00 82.31 365 GLU A N 1
ATOM 2562 C CA . GLU A 1 365 ? 32.625 -16.085 -63.965 1.00 82.31 365 GLU A CA 1
ATOM 2563 C C . GLU A 1 365 ? 32.742 -14.601 -63.529 1.00 82.31 365 GLU A C 1
ATOM 2565 O O . GLU A 1 365 ? 31.947 -14.122 -62.723 1.00 82.31 365 GLU A O 1
ATOM 2570 N N . LEU A 1 366 ? 33.766 -13.885 -63.999 1.00 80.25 366 LEU A N 1
ATOM 2571 C CA . LEU A 1 366 ? 34.074 -12.487 -63.682 1.00 80.25 366 LEU A CA 1
ATOM 2572 C C . LEU A 1 366 ? 33.947 -11.551 -64.897 1.00 80.25 366 LEU A C 1
ATOM 2574 O O . LEU A 1 366 ? 34.345 -10.390 -64.795 1.00 80.25 366 LEU A O 1
ATOM 2578 N N . ILE A 1 367 ? 33.478 -12.046 -66.047 1.00 83.88 367 ILE A N 1
ATOM 2579 C CA . ILE A 1 367 ? 33.409 -11.294 -67.306 1.00 83.88 367 ILE A CA 1
ATOM 2580 C C . ILE A 1 367 ? 31.994 -11.401 -67.881 1.00 83.88 367 ILE A C 1
ATOM 2582 O O . ILE A 1 367 ? 31.656 -12.390 -68.523 1.00 83.88 367 ILE A O 1
ATOM 2586 N N . SER A 1 368 ? 31.162 -10.380 -67.670 1.00 83.38 368 SER A N 1
ATOM 2587 C CA . SER A 1 368 ? 29.763 -10.380 -68.107 1.00 83.38 368 SER A CA 1
ATOM 2588 C C . SER A 1 368 ? 29.209 -8.960 -68.281 1.00 83.38 368 SER A C 1
ATOM 2590 O O . SER A 1 368 ? 29.711 -8.041 -67.644 1.00 83.38 368 SER A O 1
ATOM 2592 N N . PRO A 1 369 ? 28.127 -8.737 -69.059 1.00 82.56 369 PRO A N 1
ATOM 2593 C CA . PRO A 1 369 ? 27.555 -7.403 -69.318 1.00 82.56 369 PRO A CA 1
ATOM 2594 C C . PRO A 1 369 ? 27.047 -6.598 -68.111 1.00 82.56 369 PRO A C 1
ATOM 2596 O O . PRO A 1 369 ? 26.435 -5.542 -68.304 1.00 82.56 369 PRO A O 1
ATOM 2599 N N . ALA A 1 370 ? 27.166 -7.141 -66.900 1.00 73.94 370 ALA A N 1
ATOM 2600 C CA . ALA A 1 370 ? 26.835 -6.468 -65.651 1.00 73.94 370 ALA A CA 1
ATOM 2601 C C . ALA A 1 370 ? 27.772 -6.849 -64.493 1.00 73.94 370 ALA A C 1
ATOM 2603 O O . ALA A 1 370 ? 27.447 -6.560 -63.341 1.00 73.94 370 ALA A O 1
ATOM 2604 N N . ALA A 1 371 ? 28.918 -7.480 -64.771 1.00 77.62 371 ALA A N 1
ATOM 2605 C CA . ALA A 1 371 ? 30.055 -7.269 -63.894 1.00 77.62 371 ALA A CA 1
ATOM 2606 C C . ALA A 1 371 ? 30.364 -5.766 -63.929 1.00 77.62 371 ALA A C 1
ATOM 2608 O O . ALA A 1 371 ? 30.271 -5.149 -64.987 1.00 77.62 371 ALA A O 1
ATOM 2609 N N . ASP A 1 372 ? 30.687 -5.164 -62.792 1.00 76.38 372 ASP A N 1
ATOM 2610 C CA . ASP A 1 372 ? 31.283 -3.834 -62.816 1.00 76.38 372 ASP A CA 1
ATOM 2611 C C . ASP A 1 372 ? 32.771 -3.977 -63.168 1.00 76.38 372 ASP A C 1
ATOM 2613 O O . ASP A 1 372 ? 33.414 -4.969 -62.810 1.00 76.38 372 ASP A O 1
ATOM 2617 N N . GLU A 1 373 ? 33.343 -2.982 -63.843 1.00 78.12 373 GLU A N 1
ATOM 2618 C CA . GLU A 1 373 ? 34.791 -2.925 -64.039 1.00 78.12 373 GLU A CA 1
ATOM 2619 C C . GLU A 1 373 ? 35.490 -2.763 -62.674 1.00 78.12 373 GLU A C 1
ATOM 2621 O O . GLU A 1 373 ? 35.028 -2.003 -61.821 1.00 78.12 373 GLU A O 1
ATOM 2626 N N . VAL A 1 374 ? 36.586 -3.487 -62.422 1.00 80.12 374 VAL A N 1
ATOM 2627 C CA . VAL A 1 374 ? 37.235 -3.547 -61.094 1.00 80.12 374 VAL A CA 1
ATOM 2628 C C . VAL A 1 374 ? 38.733 -3.234 -61.150 1.00 80.12 374 VAL A C 1
ATOM 2630 O O . VAL A 1 374 ? 39.360 -3.374 -62.192 1.00 80.12 374 VAL A O 1
ATOM 2633 N N . CYS A 1 375 ? 39.342 -2.847 -60.015 1.00 79.19 375 CYS A N 1
ATOM 2634 C CA . CYS A 1 375 ? 40.771 -2.493 -59.875 1.00 79.19 375 CYS A CA 1
ATOM 2635 C C . CYS A 1 375 ? 41.764 -3.682 -60.111 1.00 79.19 375 CYS A C 1
ATOM 2637 O O . CYS A 1 375 ? 42.696 -3.880 -59.312 1.00 79.19 375 CYS A O 1
ATOM 2639 N N . ASP A 1 376 ? 41.580 -4.515 -61.143 1.00 77.12 376 ASP A N 1
ATOM 2640 C CA . ASP A 1 376 ? 42.369 -5.721 -61.444 1.00 77.12 376 ASP A CA 1
ATOM 2641 C C . ASP A 1 376 ? 43.065 -5.718 -62.829 1.00 77.12 376 ASP A C 1
ATOM 2643 O O . ASP A 1 376 ? 44.112 -6.374 -62.994 1.00 77.12 376 ASP A O 1
ATOM 2647 N N . GLY A 1 377 ? 42.577 -4.894 -63.767 1.00 73.88 377 GLY A N 1
ATOM 2648 C CA . GLY A 1 377 ? 43.126 -4.682 -65.107 1.00 73.88 377 GLY A CA 1
ATOM 2649 C C . GLY A 1 377 ? 42.669 -5.667 -66.195 1.00 73.88 377 GLY A C 1
ATOM 2650 O O . GLY A 1 377 ? 43.449 -5.914 -67.134 1.00 73.88 377 GLY A O 1
ATOM 2651 N N . ALA A 1 378 ? 41.480 -6.259 -66.054 1.00 81.31 378 ALA A N 1
ATOM 2652 C CA . ALA A 1 378 ? 40.745 -6.962 -67.106 1.00 81.31 378 ALA A CA 1
ATOM 2653 C C . ALA A 1 378 ? 39.886 -5.989 -67.958 1.00 81.31 378 ALA A C 1
ATOM 2655 O O . ALA A 1 378 ? 40.383 -4.931 -68.324 1.00 81.31 378 ALA A O 1
ATOM 2656 N N . ASP A 1 379 ? 38.723 -6.449 -68.418 1.00 82.56 379 ASP A N 1
ATOM 2657 C CA . ASP A 1 379 ? 37.622 -5.751 -69.114 1.00 82.56 379 ASP A CA 1
ATOM 2658 C C . ASP A 1 379 ? 36.427 -6.618 -68.710 1.00 82.56 379 ASP A C 1
ATOM 2660 O O . ASP A 1 379 ? 36.215 -7.697 -69.276 1.00 82.56 379 ASP A O 1
ATOM 2664 N N . ASN A 1 380 ? 35.855 -6.292 -67.551 1.00 83.88 380 ASN A N 1
ATOM 2665 C CA . ASN A 1 380 ? 34.936 -7.173 -66.836 1.00 83.88 380 ASN A CA 1
ATOM 2666 C C . ASN A 1 380 ? 33.502 -7.020 -67.351 1.00 83.88 380 ASN A C 1
ATOM 2668 O O . ASN A 1 380 ? 32.804 -8.022 -67.478 1.00 83.88 380 ASN A O 1
ATOM 2672 N N . ASP A 1 381 ? 33.082 -5.801 -67.694 1.00 85.25 381 ASP A N 1
ATOM 2673 C CA . ASP A 1 381 ? 31.697 -5.482 -68.070 1.00 85.25 381 ASP A CA 1
ATOM 2674 C C . ASP A 1 381 ? 31.359 -5.749 -69.559 1.00 85.25 381 ASP A C 1
ATOM 2676 O O . ASP A 1 381 ? 30.239 -5.507 -70.024 1.00 85.25 381 ASP A O 1
ATOM 2680 N N . CYS A 1 382 ? 32.321 -6.286 -70.322 1.00 83.75 382 CYS A N 1
ATOM 2681 C CA . CYS A 1 382 ? 32.241 -6.546 -71.761 1.00 83.75 382 CYS A CA 1
ATOM 2682 C C . CYS A 1 382 ? 31.969 -5.282 -72.632 1.00 83.75 382 CYS A C 1
ATOM 2684 O O . CYS A 1 382 ? 31.449 -5.433 -73.752 1.00 83.75 382 CYS A O 1
ATOM 2686 N N . ASP A 1 383 ? 32.286 -4.055 -72.176 1.00 84.69 383 ASP A N 1
ATOM 2687 C CA . ASP A 1 383 ? 31.979 -2.786 -72.874 1.00 84.69 383 ASP A CA 1
ATOM 2688 C C . ASP A 1 383 ? 33.130 -2.145 -73.707 1.00 84.69 383 ASP A C 1
ATOM 2690 O O . ASP A 1 383 ? 32.828 -1.369 -74.629 1.00 84.69 383 ASP A O 1
ATOM 2694 N N . ASP A 1 384 ? 34.383 -2.610 -73.539 1.00 83.19 384 ASP A N 1
ATOM 2695 C CA . ASP A 1 384 ? 35.676 -2.179 -74.147 1.00 83.19 384 ASP A CA 1
ATOM 2696 C C . ASP A 1 384 ? 36.541 -1.118 -73.355 1.00 83.19 384 ASP A C 1
ATOM 2698 O O . ASP A 1 384 ? 37.621 -0.771 -73.871 1.00 83.19 384 ASP A O 1
ATOM 2702 N N . ASP A 1 385 ? 36.165 -0.594 -72.169 1.00 82.69 385 ASP A N 1
ATOM 2703 C CA . ASP A 1 385 ? 37.010 0.288 -71.294 1.00 82.69 385 ASP A CA 1
ATOM 2704 C C . ASP A 1 385 ? 37.635 -0.477 -70.054 1.00 82.69 385 ASP A C 1
ATOM 2706 O O . ASP A 1 385 ? 37.546 -1.702 -70.026 1.00 82.69 385 ASP A O 1
ATOM 2710 N N . VAL A 1 386 ? 38.468 0.152 -69.169 1.00 82.69 386 VAL A N 1
ATOM 2711 C CA . VAL A 1 386 ? 39.273 -0.529 -68.080 1.00 82.69 386 VAL A CA 1
ATOM 2712 C C . VAL A 1 386 ? 39.704 0.371 -66.875 1.00 82.69 386 VAL A C 1
ATOM 2714 O O . VAL A 1 386 ? 40.224 1.476 -67.094 1.00 82.69 386 VAL A O 1
ATOM 2717 N N . ASP A 1 387 ? 39.698 -0.151 -65.628 1.00 82.62 387 ASP A N 1
ATOM 2718 C CA . ASP A 1 387 ? 40.282 0.422 -64.372 1.00 82.62 387 ASP A CA 1
ATOM 2719 C C . ASP A 1 387 ? 39.864 1.908 -64.070 1.00 82.62 387 ASP A C 1
ATOM 2721 O O . ASP A 1 387 ? 38.811 2.380 -64.478 1.00 82.62 387 ASP A O 1
ATOM 2725 N N . ASP A 1 388 ? 40.706 2.701 -63.371 1.00 76.62 388 ASP A N 1
ATOM 2726 C CA . ASP A 1 388 ? 40.635 4.171 -63.134 1.00 76.62 388 ASP A CA 1
ATOM 2727 C C . ASP A 1 388 ? 40.329 5.041 -64.390 1.00 76.62 388 ASP A C 1
ATOM 2729 O O . ASP A 1 388 ? 40.074 6.246 -64.255 1.00 76.62 388 ASP A O 1
ATOM 2733 N N . ASP A 1 389 ? 40.464 4.493 -65.606 1.00 75.19 389 ASP A N 1
ATOM 2734 C CA . ASP A 1 389 ? 40.146 5.175 -66.870 1.00 75.19 389 ASP A CA 1
ATOM 2735 C C . ASP A 1 389 ? 38.698 4.873 -67.349 1.00 75.19 389 ASP A C 1
ATOM 2737 O O . ASP A 1 389 ? 38.215 5.584 -68.239 1.00 75.19 389 ASP A O 1
ATOM 2741 N N . ASP A 1 390 ? 37.999 3.906 -66.736 1.00 75.75 390 ASP A N 1
ATOM 2742 C CA . ASP A 1 390 ? 36.594 3.558 -66.978 1.00 75.75 390 ASP A CA 1
ATOM 2743 C C . ASP A 1 390 ? 35.603 4.463 -66.215 1.00 75.75 390 ASP A C 1
ATOM 2745 O O . ASP A 1 390 ? 35.898 5.077 -65.186 1.00 75.75 390 ASP A O 1
ATOM 2749 N N . SER A 1 391 ? 34.390 4.572 -66.752 1.00 77.88 391 SER A N 1
ATOM 2750 C CA . SER A 1 391 ? 33.224 5.180 -66.122 1.00 77.88 391 SER A CA 1
ATOM 2751 C C . SER A 1 391 ? 32.222 4.191 -65.513 1.00 77.88 391 SER A C 1
ATOM 2753 O O . SER A 1 391 ? 31.363 4.665 -64.763 1.00 77.88 391 SER A O 1
ATOM 2755 N N . SER A 1 392 ? 32.311 2.890 -65.817 1.00 73.62 392 SER A N 1
ATOM 2756 C CA . SER A 1 392 ? 31.598 1.812 -65.115 1.00 73.62 392 SER A CA 1
ATOM 2757 C C . SER A 1 392 ? 32.364 1.276 -63.903 1.00 73.62 392 SER A C 1
ATOM 2759 O O . SER A 1 392 ? 31.735 0.613 -63.088 1.00 73.62 392 SER A O 1
ATOM 2761 N N . LEU A 1 393 ? 33.657 1.626 -63.741 1.00 78.88 393 LEU A N 1
ATOM 2762 C CA . LEU A 1 393 ? 34.503 1.221 -62.608 1.00 78.88 393 LEU A CA 1
ATOM 2763 C C . LEU A 1 393 ? 33.726 1.244 -61.289 1.00 78.88 393 LEU A C 1
ATOM 2765 O O . LEU A 1 393 ? 33.452 2.320 -60.731 1.00 78.88 393 LEU A O 1
ATOM 2769 N N . ASP A 1 394 ? 33.480 0.057 -60.740 1.00 76.00 394 ASP A N 1
ATOM 2770 C CA . ASP A 1 394 ? 33.136 -0.078 -59.345 1.00 76.00 394 ASP A CA 1
ATOM 2771 C C . ASP A 1 394 ? 34.367 0.290 -58.525 1.00 76.00 394 ASP A C 1
ATOM 2773 O O . ASP A 1 394 ? 35.287 -0.496 -58.269 1.00 76.00 394 ASP A O 1
ATOM 2777 N N . ALA A 1 395 ? 34.352 1.536 -58.066 1.00 63.53 395 ALA A N 1
ATOM 2778 C CA . ALA A 1 395 ? 35.346 2.052 -57.155 1.00 63.53 395 ALA A CA 1
ATOM 2779 C C . ALA A 1 395 ? 35.451 1.195 -55.875 1.00 63.53 395 ALA A C 1
ATOM 2781 O O . ALA A 1 395 ? 36.503 1.252 -55.234 1.00 63.53 395 ALA A O 1
ATOM 2782 N N . SER A 1 396 ? 34.419 0.409 -55.510 1.00 62.03 396 SER A N 1
ATOM 2783 C CA . SER A 1 396 ? 34.373 -0.457 -54.322 1.00 62.03 396 SER A CA 1
ATOM 2784 C C . SER A 1 396 ? 35.300 -1.668 -54.368 1.00 62.03 396 SER A C 1
ATOM 2786 O O . SER A 1 396 ? 35.792 -2.090 -53.320 1.00 62.03 396 SER A O 1
ATOM 2788 N N . SER A 1 397 ? 35.698 -2.107 -55.564 1.00 65.06 397 SER A N 1
ATOM 2789 C CA . SER A 1 397 ? 36.866 -2.977 -55.763 1.00 65.06 397 SER A CA 1
ATOM 2790 C C . SER A 1 397 ? 38.190 -2.360 -55.266 1.00 65.06 397 SER A C 1
ATOM 2792 O O . SER A 1 397 ? 39.194 -3.055 -55.072 1.00 65.06 397 SER A O 1
ATOM 2794 N N . GLY A 1 398 ? 38.194 -1.047 -55.021 1.00 67.25 398 GLY A N 1
ATOM 2795 C CA . GLY A 1 398 ? 39.206 -0.336 -54.260 1.00 67.25 398 GLY A CA 1
ATOM 2796 C C . GLY A 1 398 ? 39.073 -0.535 -52.747 1.00 67.25 398 GLY A C 1
ATOM 2797 O O . GLY A 1 398 ? 38.680 -1.576 -52.238 1.00 67.25 398 GLY A O 1
ATOM 2798 N N . THR A 1 399 ? 39.492 0.461 -51.974 1.00 77.88 399 THR A N 1
ATOM 2799 C CA . THR A 1 399 ? 39.306 0.483 -50.517 1.00 77.88 399 THR A CA 1
ATOM 2800 C C . THR A 1 399 ? 38.374 1.636 -50.167 1.00 77.88 399 THR A C 1
ATOM 2802 O O . THR A 1 399 ? 38.514 2.727 -50.727 1.00 77.88 399 THR A O 1
ATOM 2805 N N . LEU A 1 400 ? 37.416 1.379 -49.276 1.00 77.19 400 LEU A N 1
ATOM 2806 C CA . LEU A 1 400 ? 36.492 2.386 -48.762 1.00 77.19 400 LEU A CA 1
ATOM 2807 C C . LEU A 1 400 ? 37.220 3.344 -47.826 1.00 77.19 400 LEU A C 1
ATOM 2809 O O . LEU A 1 400 ? 38.014 2.911 -46.988 1.00 77.19 400 LEU A O 1
ATOM 2813 N N . PHE A 1 401 ? 36.942 4.634 -47.978 1.00 82.56 401 PHE A N 1
ATOM 2814 C CA . PHE A 1 401 ? 37.391 5.672 -47.066 1.00 82.56 401 PHE A CA 1
ATOM 2815 C C . PHE A 1 401 ? 36.270 6.679 -46.819 1.00 82.56 401 PHE A C 1
ATOM 2817 O O . PHE A 1 401 ? 35.399 6.887 -47.662 1.00 82.56 401 PHE A O 1
ATOM 2824 N N . TYR A 1 402 ? 36.323 7.327 -45.668 1.00 87.12 402 TYR A N 1
ATOM 2825 C CA . TYR A 1 402 ? 35.281 8.217 -45.167 1.00 87.12 402 TYR A CA 1
ATOM 2826 C C . TYR A 1 402 ? 35.841 9.621 -45.092 1.00 87.12 402 TYR A C 1
ATOM 2828 O O . TYR A 1 402 ? 37.012 9.779 -44.754 1.00 87.12 402 TYR A O 1
ATOM 2836 N N . THR A 1 403 ? 35.077 10.640 -45.480 1.00 86.81 403 THR A N 1
ATOM 2837 C CA . THR A 1 403 ? 35.554 12.018 -45.315 1.00 86.81 403 THR A CA 1
ATOM 2838 C C . THR A 1 403 ? 35.757 12.267 -43.826 1.00 86.81 403 THR A C 1
ATOM 2840 O O . THR A 1 403 ? 34.873 11.969 -43.046 1.00 86.81 403 THR A O 1
ATOM 2843 N N . ASP A 1 404 ? 36.945 12.745 -43.466 1.00 86.31 404 ASP A N 1
ATOM 2844 C CA . ASP A 1 404 ? 37.357 13.003 -42.083 1.00 86.31 404 ASP A CA 1
ATOM 2845 C C . ASP A 1 404 ? 37.491 14.528 -41.931 1.00 86.31 404 ASP A C 1
ATOM 2847 O O . ASP A 1 404 ? 38.495 15.150 -42.333 1.00 86.31 404 ASP A O 1
ATOM 2851 N N . GLY A 1 405 ? 36.390 15.143 -41.501 1.00 85.25 405 GLY A N 1
ATOM 2852 C CA . GLY A 1 405 ? 36.152 16.580 -41.491 1.00 85.25 405 GLY A CA 1
ATOM 2853 C C . GLY A 1 405 ? 36.980 17.321 -40.450 1.00 85.25 405 GLY A C 1
ATOM 2854 O O . GLY A 1 405 ? 37.495 18.416 -40.734 1.00 85.25 405 GLY A O 1
ATOM 2855 N N . ASP A 1 406 ? 37.185 16.713 -39.281 1.00 84.56 406 ASP A N 1
ATOM 2856 C CA . ASP A 1 406 ? 37.811 17.351 -38.122 1.00 84.56 406 ASP A CA 1
ATOM 2857 C C . ASP A 1 406 ? 39.139 16.724 -37.649 1.00 84.56 406 ASP A C 1
ATOM 2859 O O . ASP A 1 406 ? 39.951 17.425 -37.027 1.00 84.56 406 ASP A O 1
ATOM 2863 N N . ASN A 1 407 ? 39.465 15.523 -38.147 1.00 85.56 407 ASN A N 1
ATOM 2864 C CA . ASN A 1 407 ? 40.726 14.789 -37.984 1.00 85.56 407 ASN A CA 1
ATOM 2865 C C . ASN A 1 407 ? 40.863 14.053 -36.640 1.00 85.56 407 ASN A C 1
ATOM 2867 O O . ASN A 1 407 ? 41.983 13.980 -36.104 1.00 85.56 407 ASN A O 1
ATOM 2871 N N . ASP A 1 408 ? 39.768 13.494 -36.113 1.00 82.94 408 ASP A N 1
ATOM 2872 C CA . ASP A 1 408 ? 39.779 12.610 -34.940 1.00 82.94 408 ASP A CA 1
ATOM 2873 C C . ASP A 1 408 ? 40.217 11.157 -35.252 1.00 82.94 408 ASP A C 1
ATOM 2875 O O . ASP A 1 408 ? 40.968 10.560 -34.465 1.00 82.94 408 ASP A O 1
ATOM 2879 N N . GLY A 1 409 ? 39.914 10.658 -36.457 1.00 83.88 409 GLY A N 1
ATOM 2880 C CA . GLY A 1 409 ? 40.311 9.341 -36.962 1.00 83.88 409 GLY A CA 1
ATOM 2881 C C . GLY A 1 409 ? 39.161 8.421 -37.380 1.00 83.88 409 GLY A C 1
ATOM 2882 O O . GLY A 1 409 ? 39.446 7.428 -38.057 1.00 83.88 409 GLY A O 1
ATOM 2883 N N . TYR A 1 410 ? 37.923 8.758 -37.028 1.00 87.75 410 TYR A N 1
ATOM 2884 C CA . TYR A 1 410 ? 36.717 8.288 -37.705 1.00 87.75 410 TYR A CA 1
ATOM 2885 C C . TYR A 1 410 ? 36.383 9.260 -38.851 1.00 87.75 410 TYR A C 1
ATOM 2887 O O . TYR A 1 410 ? 37.155 10.179 -39.143 1.00 87.75 410 TYR A O 1
ATOM 2895 N N . GLY A 1 411 ? 35.306 9.012 -39.584 1.00 85.62 411 GLY A N 1
ATOM 2896 C CA . GLY A 1 411 ? 34.822 9.956 -40.583 1.00 85.62 411 GLY A CA 1
ATOM 2897 C C . GLY A 1 411 ? 33.364 9.714 -40.920 1.00 85.62 411 GLY A C 1
ATOM 2898 O O . GLY A 1 411 ? 32.858 8.610 -40.732 1.00 85.62 411 GLY A O 1
ATOM 2899 N N . ASP A 1 412 ? 32.720 10.745 -41.454 1.00 83.88 412 ASP A N 1
ATOM 2900 C CA . ASP A 1 412 ? 31.303 10.771 -41.814 1.00 83.88 412 ASP A CA 1
ATOM 2901 C C . ASP A 1 412 ? 30.885 9.540 -42.644 1.00 83.88 412 ASP A C 1
ATOM 2903 O O . ASP A 1 412 ? 31.216 9.423 -43.837 1.00 83.88 412 ASP A O 1
ATOM 2907 N N . SER A 1 413 ? 30.095 8.648 -42.036 1.00 79.75 413 SER A N 1
ATOM 2908 C CA . SER A 1 413 ? 29.434 7.522 -42.719 1.00 79.75 413 SER A CA 1
ATOM 2909 C C . SER A 1 413 ? 28.648 7.971 -43.960 1.00 79.75 413 SER A C 1
ATOM 2911 O O . SER A 1 413 ? 28.606 7.265 -44.975 1.00 79.75 413 SER A O 1
ATOM 2913 N N . SER A 1 414 ? 28.078 9.181 -43.929 1.00 78.62 414 SER A N 1
ATOM 2914 C CA . SER A 1 414 ? 27.300 9.784 -45.013 1.00 78.62 414 SER A CA 1
ATOM 2915 C C . SER A 1 414 ? 28.150 10.465 -46.101 1.00 78.62 414 SER A C 1
ATOM 2917 O O . SER A 1 414 ? 27.633 10.755 -47.187 1.00 78.62 414 SER A O 1
ATOM 2919 N N . ALA A 1 415 ? 29.460 10.649 -45.879 1.00 81.38 415 ALA A N 1
ATOM 2920 C CA . ALA A 1 415 ? 30.410 11.198 -46.853 1.00 81.38 415 ALA A CA 1
ATOM 2921 C C . ALA A 1 415 ? 31.565 10.230 -47.176 1.00 81.38 415 ALA A C 1
ATOM 2923 O O . ALA A 1 415 ? 32.734 10.622 -47.302 1.00 81.38 415 ALA A O 1
ATOM 2924 N N . SER A 1 416 ? 31.219 8.960 -47.378 1.00 79.50 416 SER A N 1
ATOM 2925 C CA . SER A 1 416 ? 32.127 7.907 -47.829 1.00 79.50 416 SER A CA 1
ATOM 2926 C C . SER A 1 416 ? 32.416 7.934 -49.338 1.00 79.50 416 SER A C 1
ATOM 2928 O O . SER A 1 416 ? 31.647 8.455 -50.153 1.00 79.50 416 SER A O 1
ATOM 2930 N N . PHE A 1 417 ? 33.573 7.396 -49.728 1.00 81.50 417 PHE A N 1
ATOM 2931 C CA . PHE A 1 417 ? 33.968 7.182 -51.117 1.00 81.50 417 PHE A CA 1
ATOM 2932 C C . PHE A 1 417 ? 35.050 6.104 -51.234 1.00 81.50 417 PHE A C 1
ATOM 2934 O O . PHE A 1 417 ? 36.017 6.062 -50.472 1.00 81.50 417 PHE A O 1
ATOM 2941 N N . TYR A 1 418 ? 34.921 5.248 -52.242 1.00 77.12 418 TYR A N 1
ATOM 2942 C CA . TYR A 1 418 ? 35.915 4.221 -52.523 1.00 77.12 418 TYR A CA 1
ATOM 2943 C C . TYR A 1 418 ? 36.998 4.724 -53.490 1.00 77.12 418 TYR A C 1
ATOM 2945 O O . TYR A 1 418 ? 36.756 5.589 -54.336 1.00 77.12 418 TYR A O 1
ATOM 2953 N N . ALA A 1 419 ? 38.209 4.177 -53.372 1.00 75.81 419 ALA A N 1
ATOM 2954 C CA . ALA A 1 419 ? 39.295 4.383 -54.331 1.00 75.81 419 ALA A CA 1
ATOM 2955 C C . ALA A 1 419 ? 40.317 3.241 -54.259 1.00 75.81 419 ALA A C 1
ATOM 2957 O O . ALA A 1 419 ? 40.637 2.775 -53.165 1.00 75.81 419 ALA A O 1
ATOM 2958 N N . CYS A 1 420 ? 40.967 2.871 -55.371 1.00 75.12 420 CYS A N 1
ATOM 2959 C CA . CYS A 1 420 ? 42.023 1.843 -55.364 1.00 75.12 420 CYS A CA 1
ATOM 2960 C C . CYS A 1 420 ? 43.267 2.205 -54.484 1.00 75.12 420 CYS A C 1
ATOM 2962 O O . CYS A 1 420 ? 44.217 1.422 -54.399 1.00 75.12 420 CYS A O 1
ATOM 2964 N N . SER A 1 421 ? 43.327 3.386 -53.830 1.00 76.38 421 SER A N 1
ATOM 2965 C CA . SER A 1 421 ? 44.351 3.736 -52.818 1.00 76.38 421 SER A CA 1
ATOM 2966 C C . SER A 1 421 ? 43.969 4.915 -51.893 1.00 76.38 421 SER A C 1
ATOM 2968 O O . SER A 1 421 ? 43.367 5.876 -52.364 1.00 76.38 421 SER A O 1
ATOM 2970 N N . LEU A 1 422 ? 44.398 4.879 -50.613 1.00 77.12 422 LEU A N 1
ATOM 2971 C CA . LEU A 1 422 ? 44.069 5.863 -49.551 1.00 77.12 422 LEU A CA 1
ATOM 2972 C C . LEU A 1 422 ? 44.275 7.343 -49.965 1.00 77.12 422 LEU A C 1
ATOM 2974 O O . LEU A 1 422 ? 45.425 7.786 -50.120 1.00 77.12 422 LEU A O 1
ATOM 2978 N N . PRO A 1 423 ? 43.183 8.123 -50.074 1.00 74.31 423 PRO A N 1
ATOM 2979 C CA . PRO A 1 423 ? 43.195 9.570 -50.286 1.00 74.31 423 PRO A CA 1
ATOM 2980 C C . PRO A 1 423 ? 43.673 10.357 -49.051 1.00 74.31 423 PRO A C 1
ATOM 2982 O O . PRO A 1 423 ? 43.884 9.819 -47.971 1.00 74.31 423 PRO A O 1
ATOM 2985 N N . SER A 1 424 ? 43.892 11.668 -49.202 1.00 78.12 424 SER A N 1
ATOM 2986 C CA . SER A 1 424 ? 44.352 12.540 -48.107 1.00 78.12 424 SER A CA 1
ATOM 2987 C C . SER A 1 424 ? 43.198 13.366 -47.543 1.00 78.12 424 SER A C 1
ATOM 2989 O O . SER A 1 424 ? 42.674 14.206 -48.273 1.00 78.12 424 SER A O 1
ATOM 2991 N N . GLY A 1 425 ? 42.934 13.236 -46.240 1.00 77.25 425 GLY A N 1
ATOM 2992 C CA . GLY A 1 425 ? 41.779 13.852 -45.564 1.00 77.25 425 GLY A CA 1
ATOM 2993 C C . GLY A 1 425 ? 40.573 12.914 -45.556 1.00 77.25 425 GLY A C 1
ATOM 2994 O O . GLY A 1 425 ? 39.483 13.332 -45.930 1.00 77.25 425 GLY A O 1
ATOM 2995 N N . ALA A 1 426 ? 40.832 11.639 -45.264 1.00 81.38 426 ALA A N 1
ATOM 2996 C CA . ALA A 1 426 ? 39.835 10.589 -45.185 1.00 81.38 426 ALA A CA 1
ATOM 2997 C C . ALA A 1 426 ? 40.289 9.505 -44.187 1.00 81.38 426 ALA A C 1
ATOM 2999 O O . ALA A 1 426 ? 41.487 9.186 -44.144 1.00 81.38 426 ALA A O 1
ATOM 3000 N N . ALA A 1 427 ? 39.342 8.963 -43.426 1.00 86.56 427 ALA A N 1
ATOM 3001 C CA . ALA A 1 427 ? 39.491 7.872 -42.466 1.00 86.56 427 ALA A CA 1
ATOM 3002 C C . ALA A 1 427 ? 39.121 6.512 -43.089 1.00 86.56 427 ALA A C 1
ATOM 3004 O O . ALA A 1 427 ? 38.731 6.438 -44.255 1.00 86.56 427 ALA A O 1
ATOM 3005 N N . ALA A 1 428 ? 39.294 5.427 -42.330 1.00 83.31 428 ALA A N 1
ATOM 3006 C CA . ALA A 1 428 ? 38.950 4.059 -42.743 1.00 83.31 428 ALA A CA 1
ATOM 3007 C C . ALA A 1 428 ? 37.867 3.401 -41.865 1.00 83.31 428 ALA A C 1
ATOM 3009 O O . ALA A 1 428 ? 37.398 2.324 -42.219 1.00 83.31 428 ALA A O 1
ATOM 3010 N N . ASP A 1 429 ? 37.502 4.051 -40.759 1.00 82.62 429 ASP A N 1
ATOM 3011 C CA . ASP A 1 429 ? 36.468 3.658 -39.801 1.00 82.62 429 ASP A CA 1
ATOM 3012 C C . ASP A 1 429 ? 35.406 4.784 -39.798 1.00 82.62 429 ASP A C 1
ATOM 3014 O O . ASP A 1 429 ? 35.778 5.945 -39.996 1.00 82.62 429 ASP A O 1
ATOM 3018 N N . ASP A 1 430 ? 34.116 4.468 -39.631 1.00 82.62 430 ASP A N 1
ATOM 3019 C CA . ASP A 1 430 ? 33.01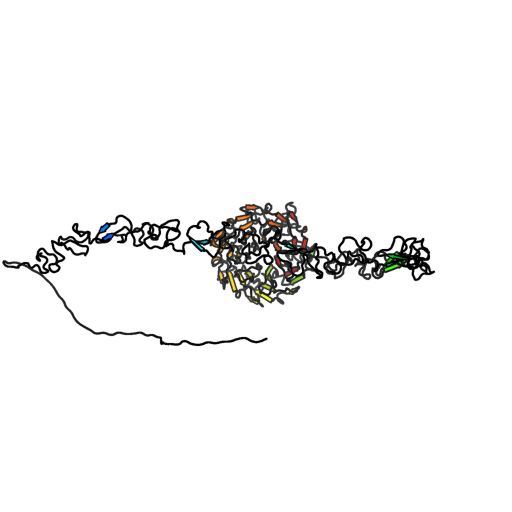4 5.314 -40.139 1.00 82.62 430 ASP A CA 1
ATOM 3020 C C . ASP A 1 430 ? 31.876 5.663 -39.185 1.00 82.62 430 ASP A C 1
ATOM 3022 O O . ASP A 1 430 ? 30.915 6.311 -39.590 1.00 82.62 430 ASP A O 1
ATOM 3026 N N . GLY A 1 431 ? 31.958 5.259 -37.923 1.00 82.69 431 GLY A N 1
ATOM 3027 C CA . GLY A 1 431 ? 30.877 5.498 -36.964 1.00 82.69 431 GLY A CA 1
ATOM 3028 C C . GLY A 1 431 ? 30.762 6.938 -36.451 1.00 82.69 431 GLY A C 1
ATOM 3029 O O . GLY A 1 431 ? 30.189 7.129 -35.391 1.00 82.69 431 GLY A O 1
ATOM 3030 N N . ASP A 1 432 ? 31.326 7.933 -37.137 1.00 84.88 432 ASP A N 1
ATOM 3031 C CA . ASP A 1 432 ? 31.177 9.337 -36.748 1.00 84.88 432 ASP A CA 1
ATOM 3032 C C . ASP A 1 432 ? 29.759 9.835 -37.084 1.00 84.88 432 ASP A C 1
ATOM 3034 O O . ASP A 1 432 ? 29.341 9.812 -38.251 1.00 84.88 432 ASP A O 1
ATOM 3038 N N . CYS A 1 433 ? 29.020 10.257 -36.054 1.00 82.69 433 CYS A N 1
ATOM 3039 C CA . CYS A 1 433 ? 27.674 10.811 -36.171 1.00 82.69 433 CYS A CA 1
ATOM 3040 C C . CYS A 1 433 ? 27.617 12.361 -36.143 1.00 82.69 433 CYS A C 1
ATOM 3042 O O . CYS A 1 433 ? 26.557 12.918 -36.443 1.00 82.69 433 CYS A O 1
ATOM 3044 N N . ASP A 1 434 ? 28.736 13.071 -35.913 1.00 85.81 434 ASP A N 1
ATOM 3045 C CA . ASP A 1 434 ? 28.891 14.519 -36.165 1.00 85.81 434 ASP A CA 1
ATOM 3046 C C . ASP A 1 434 ? 30.346 14.892 -36.552 1.00 85.81 434 ASP A C 1
ATOM 3048 O O . ASP A 1 434 ? 31.086 15.466 -35.750 1.00 85.81 434 ASP A O 1
ATOM 3052 N N . ASP A 1 435 ? 30.704 14.687 -37.834 1.00 83.88 435 ASP A N 1
ATOM 3053 C CA . ASP A 1 435 ? 32.006 14.973 -38.510 1.00 83.88 435 ASP A CA 1
ATOM 3054 C C . ASP A 1 435 ? 32.487 16.451 -38.445 1.00 83.88 435 ASP A C 1
ATOM 3056 O O . ASP A 1 435 ? 33.399 16.903 -39.152 1.00 83.88 435 ASP A O 1
ATOM 3060 N N . ALA A 1 436 ? 31.851 17.265 -37.602 1.00 85.81 436 ALA A N 1
ATOM 3061 C CA . ALA A 1 436 ? 32.267 18.606 -37.231 1.00 85.81 436 ALA A CA 1
ATOM 3062 C C . ALA A 1 436 ? 32.787 18.741 -35.779 1.00 85.81 436 ALA A C 1
ATOM 3064 O O . ALA A 1 436 ? 33.341 19.812 -35.477 1.00 85.81 436 ALA A O 1
ATOM 3065 N N . GLU A 1 437 ? 32.617 17.744 -34.898 1.00 83.75 437 GLU A N 1
ATOM 3066 C CA . GLU A 1 437 ? 33.013 17.793 -33.481 1.00 83.75 437 GLU A CA 1
ATOM 3067 C C . GLU A 1 437 ? 33.561 16.457 -32.922 1.00 83.75 437 GLU A C 1
ATOM 3069 O O . GLU A 1 437 ? 32.832 15.625 -32.397 1.00 83.75 437 GLU A O 1
ATOM 3074 N N . SER A 1 438 ? 34.897 16.378 -32.880 1.00 86.81 438 SER A N 1
ATOM 3075 C CA . SER A 1 438 ? 35.810 15.292 -32.448 1.00 86.81 438 SER A CA 1
ATOM 3076 C C . SER A 1 438 ? 35.645 14.708 -31.031 1.00 86.81 438 SER A C 1
ATOM 3078 O O . SER A 1 438 ? 36.576 14.124 -30.461 1.00 86.81 438 SER A O 1
ATOM 3080 N N . ALA A 1 439 ? 34.506 14.966 -30.401 1.00 80.12 439 ALA A N 1
ATOM 3081 C CA . ALA A 1 439 ? 34.059 14.401 -29.140 1.00 80.12 439 ALA A CA 1
ATOM 3082 C C . ALA A 1 439 ? 32.869 13.434 -29.306 1.00 80.12 439 ALA A C 1
ATOM 3084 O O . ALA A 1 439 ? 32.568 12.749 -28.333 1.00 80.12 439 ALA A O 1
ATOM 3085 N N . VAL A 1 440 ? 32.239 13.387 -30.487 1.00 84.81 440 VAL A N 1
ATOM 3086 C CA . VAL A 1 440 ? 31.073 12.560 -30.834 1.00 84.81 440 VAL A CA 1
ATOM 3087 C C . VAL A 1 440 ? 31.536 11.463 -31.799 1.00 84.81 440 VAL A C 1
ATOM 3089 O O . VAL A 1 440 ? 31.810 11.743 -32.959 1.00 84.81 440 VAL A O 1
ATOM 3092 N N . ASN A 1 441 ? 31.741 10.239 -31.306 1.00 85.62 441 ASN A N 1
ATOM 3093 C CA . ASN A 1 441 ? 32.206 9.083 -32.092 1.00 85.62 441 ASN A CA 1
ATOM 3094 C C . ASN A 1 441 ? 32.116 7.789 -31.252 1.00 85.62 441 ASN A C 1
ATOM 3096 O O . ASN A 1 441 ? 32.109 7.868 -30.025 1.00 85.62 441 ASN A O 1
ATOM 3100 N N . PRO A 1 442 ? 32.228 6.576 -31.834 1.00 80.88 442 PRO A N 1
ATOM 3101 C CA . PRO A 1 442 ? 32.053 5.312 -31.100 1.00 80.88 442 PRO A CA 1
ATOM 3102 C C . PRO A 1 442 ? 33.197 4.957 -30.136 1.00 80.88 442 PRO A C 1
ATOM 3104 O O . PRO A 1 442 ? 33.257 3.859 -29.580 1.00 80.88 442 PRO A O 1
ATOM 3107 N N . GLY A 1 443 ? 34.181 5.848 -29.987 1.00 73.88 443 GLY A N 1
ATOM 3108 C CA . GLY A 1 443 ? 35.211 5.796 -28.952 1.00 73.88 443 GLY A CA 1
ATOM 3109 C C . GLY A 1 443 ? 34.978 6.777 -27.797 1.00 73.88 443 GLY A C 1
ATOM 3110 O O . GLY A 1 443 ? 35.849 6.868 -26.921 1.00 73.88 443 GLY A O 1
ATOM 3111 N N . ALA A 1 444 ? 33.871 7.524 -27.815 1.00 75.31 444 ALA A N 1
ATOM 3112 C CA . ALA A 1 444 ? 33.450 8.449 -26.775 1.00 75.31 444 ALA A CA 1
ATOM 3113 C C . ALA A 1 444 ? 32.896 7.711 -25.539 1.00 75.31 444 ALA A C 1
ATOM 3115 O O . ALA A 1 444 ? 33.060 6.502 -25.368 1.00 75.31 444 ALA A O 1
ATOM 3116 N N . VAL A 1 445 ? 32.350 8.481 -24.600 1.00 68.38 445 VAL A N 1
ATOM 3117 C CA . VAL A 1 445 ? 31.679 7.986 -23.395 1.00 68.38 445 VAL A CA 1
ATOM 3118 C C . VAL A 1 445 ? 30.414 8.809 -23.249 1.00 68.38 445 VAL A C 1
ATOM 3120 O O . VAL A 1 445 ? 30.528 10.032 -23.165 1.00 68.38 445 VAL A O 1
ATOM 3123 N N . GLU A 1 446 ? 29.278 8.126 -23.191 1.00 67.75 446 GLU A N 1
ATOM 3124 C CA . GLU A 1 446 ? 27.948 8.730 -23.201 1.00 67.75 446 GLU A CA 1
ATOM 3125 C C . GLU A 1 446 ? 27.722 9.748 -22.074 1.00 67.75 446 GLU A C 1
ATOM 3127 O O . GLU A 1 446 ? 28.251 9.603 -20.959 1.00 67.75 446 GLU A O 1
ATOM 3132 N N . VAL A 1 447 ? 26.960 10.808 -22.369 1.00 60.59 447 VAL A N 1
ATOM 3133 C CA . VAL A 1 447 ? 26.681 11.901 -21.431 1.00 60.59 447 VAL A CA 1
ATOM 3134 C C . VAL A 1 447 ? 25.185 12.219 -21.426 1.00 60.59 447 VAL A C 1
ATOM 3136 O O . VAL A 1 447 ? 24.697 13.022 -22.209 1.00 60.59 447 VAL A O 1
ATOM 3139 N N . CYS A 1 448 ? 24.466 11.649 -20.459 1.00 58.84 448 CYS A N 1
ATOM 3140 C CA . CYS A 1 448 ? 23.016 11.794 -20.301 1.00 58.84 448 CYS A CA 1
ATOM 3141 C C . CYS A 1 448 ? 22.503 13.240 -20.482 1.00 58.84 448 CYS A C 1
ATOM 3143 O O . CYS A 1 448 ? 23.097 14.202 -19.975 1.00 58.84 448 CYS A O 1
ATOM 3145 N N . ASN A 1 449 ? 21.335 13.379 -21.121 1.00 48.03 449 ASN A N 1
ATOM 3146 C CA . ASN A 1 449 ? 20.591 14.637 -21.254 1.00 48.03 449 ASN A CA 1
ATOM 3147 C C . ASN A 1 449 ? 21.319 15.777 -22.015 1.00 48.03 449 ASN A C 1
ATOM 3149 O O . ASN A 1 449 ? 20.969 16.957 -21.877 1.00 48.03 449 ASN A O 1
ATOM 3153 N N . THR A 1 450 ? 22.303 15.461 -22.865 1.00 56.47 450 THR A N 1
ATOM 3154 C CA . THR A 1 450 ? 22.894 16.403 -23.841 1.00 56.47 450 THR A CA 1
ATOM 3155 C C . THR A 1 450 ? 21.984 16.658 -25.046 1.00 56.47 450 THR A C 1
ATOM 3157 O O . THR A 1 450 ? 22.040 17.747 -25.632 1.00 56.47 450 THR A O 1
ATOM 3160 N N . GLY A 1 451 ? 21.117 15.695 -25.383 1.00 60.28 451 GLY A N 1
ATOM 3161 C CA . GLY A 1 451 ? 20.347 15.682 -26.631 1.00 60.28 451 GLY A CA 1
ATOM 3162 C C . GLY A 1 451 ? 21.229 15.422 -27.856 1.00 60.28 451 GLY A C 1
ATOM 3163 O O . GLY A 1 451 ? 20.921 15.912 -28.946 1.00 60.28 451 GLY A O 1
ATOM 3164 N N . LEU A 1 452 ? 22.351 14.738 -27.637 1.00 63.66 452 LEU A N 1
ATOM 3165 C CA . LEU A 1 452 ? 23.285 14.210 -28.619 1.00 63.66 452 LEU A CA 1
ATOM 3166 C C . LEU A 1 452 ? 23.508 12.741 -28.247 1.00 63.66 452 LEU A C 1
ATOM 3168 O O . LEU A 1 452 ? 23.612 12.437 -27.068 1.00 63.66 452 LEU A O 1
ATOM 3172 N N . ASP A 1 453 ? 23.574 11.874 -29.246 1.00 70.88 453 ASP A N 1
ATOM 3173 C CA . ASP A 1 453 ? 24.037 10.491 -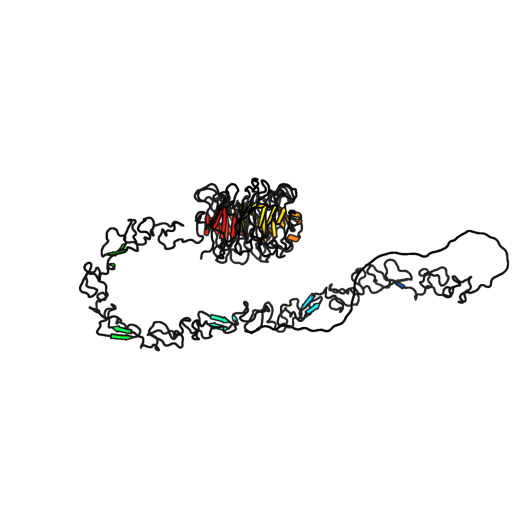29.120 1.00 70.88 453 ASP A CA 1
ATOM 3174 C C . ASP A 1 453 ? 25.570 10.549 -29.214 1.00 70.88 453 ASP A C 1
ATOM 3176 O O . ASP A 1 453 ? 26.115 10.808 -30.290 1.00 70.88 453 ASP A O 1
ATOM 3180 N N . GLU A 1 454 ? 26.267 10.504 -28.074 1.00 83.31 454 GLU A N 1
ATOM 3181 C CA . GLU A 1 454 ? 27.700 10.818 -28.014 1.00 83.31 454 GLU A CA 1
ATOM 3182 C C . GLU A 1 454 ? 28.592 9.640 -28.447 1.00 83.31 454 GLU A C 1
ATOM 3184 O O . GLU A 1 454 ? 29.651 9.874 -29.046 1.00 83.31 454 GLU A O 1
ATOM 3189 N N . ASP A 1 455 ? 28.180 8.397 -28.171 1.00 80.50 455 ASP A N 1
ATOM 3190 C CA . ASP A 1 455 ? 28.842 7.169 -28.629 1.00 80.50 455 ASP A CA 1
ATOM 3191 C C . ASP A 1 455 ? 28.284 6.572 -29.939 1.00 80.50 455 ASP A C 1
ATOM 3193 O O . ASP A 1 455 ? 28.814 5.574 -30.445 1.00 80.50 455 ASP A O 1
ATOM 3197 N N . CYS A 1 456 ? 27.327 7.262 -30.566 1.00 77.00 456 CYS A N 1
ATOM 3198 C CA . CYS A 1 456 ? 26.718 6.922 -31.854 1.00 77.00 456 CYS A CA 1
ATOM 3199 C C . CYS A 1 456 ? 26.027 5.539 -31.851 1.00 77.00 456 CYS A C 1
ATOM 3201 O O . CYS A 1 456 ? 26.085 4.803 -32.847 1.00 77.00 456 CYS A O 1
ATOM 3203 N N . SER A 1 457 ? 25.414 5.162 -30.725 1.00 76.56 457 SER A N 1
ATOM 3204 C CA . SER A 1 457 ? 24.702 3.890 -30.528 1.00 76.56 457 SER A CA 1
ATOM 3205 C C . SER A 1 457 ? 23.295 3.878 -31.133 1.00 76.56 457 SER A C 1
ATOM 3207 O O . SER A 1 457 ? 22.794 2.804 -31.478 1.00 76.56 457 SER A O 1
ATOM 3209 N N . GLY A 1 458 ? 22.695 5.051 -31.356 1.00 67.00 458 GLY A N 1
ATOM 3210 C CA . GLY A 1 458 ? 21.361 5.235 -31.929 1.00 67.00 458 GLY A CA 1
ATOM 3211 C C . GLY A 1 458 ? 20.243 5.452 -30.906 1.00 67.00 458 GLY A C 1
ATOM 3212 O O . GLY A 1 458 ? 19.126 5.784 -31.313 1.00 67.00 458 GLY A O 1
ATOM 3213 N N . ASP A 1 459 ? 20.534 5.317 -29.611 1.00 58.53 459 ASP A N 1
ATOM 3214 C CA . ASP A 1 459 ? 19.587 5.543 -28.522 1.00 58.53 459 ASP A CA 1
ATOM 3215 C C . ASP A 1 459 ? 19.792 6.947 -27.933 1.00 58.53 459 ASP A C 1
ATOM 3217 O O . ASP A 1 459 ? 20.658 7.172 -27.095 1.00 58.53 459 ASP A O 1
ATOM 3221 N N . GLU A 1 460 ? 18.963 7.917 -28.353 1.00 54.88 460 GLU A N 1
ATOM 3222 C CA . GLU A 1 460 ? 19.056 9.321 -27.895 1.00 54.88 460 GLU A CA 1
ATOM 3223 C C . GLU A 1 460 ? 18.923 9.481 -26.359 1.00 54.88 460 GLU A C 1
ATOM 3225 O O . GLU A 1 460 ? 19.253 10.550 -25.845 1.00 54.88 460 GLU A O 1
ATOM 3230 N N . ASN A 1 461 ? 18.407 8.460 -25.649 1.00 55.56 461 ASN A N 1
ATOM 3231 C CA . ASN A 1 461 ? 18.429 8.287 -24.188 1.00 55.56 461 ASN A CA 1
ATOM 3232 C C . ASN A 1 461 ? 18.240 6.790 -23.812 1.00 55.56 461 ASN A C 1
ATOM 3234 O O . ASN A 1 461 ? 17.108 6.367 -23.574 1.00 55.56 461 ASN A O 1
ATOM 3238 N N . ASP A 1 462 ? 19.306 5.987 -23.717 1.00 49.03 462 ASP A N 1
ATOM 3239 C CA . ASP A 1 462 ? 19.233 4.686 -23.018 1.00 49.03 462 ASP A CA 1
ATOM 3240 C C . ASP A 1 462 ? 19.202 4.915 -21.494 1.00 49.03 462 ASP A C 1
ATOM 3242 O O . ASP A 1 462 ? 20.223 5.289 -20.912 1.00 49.03 462 ASP A O 1
ATOM 3246 N N . CYS A 1 463 ? 18.017 4.770 -20.881 1.00 49.91 463 CYS A N 1
ATOM 3247 C CA . CYS A 1 463 ? 17.797 4.429 -19.465 1.00 49.91 463 CYS A CA 1
ATOM 3248 C C . CYS A 1 463 ? 16.290 4.398 -19.114 1.00 49.91 463 CYS A C 1
ATOM 3250 O O . CYS A 1 463 ? 15.652 5.448 -19.035 1.00 49.91 463 CYS A O 1
ATOM 3252 N N . GLY A 1 464 ? 15.761 3.223 -18.744 1.00 49.91 464 GLY A N 1
ATOM 3253 C CA . GLY A 1 464 ? 14.825 3.140 -17.605 1.00 49.91 464 GLY A CA 1
ATOM 3254 C C . GLY A 1 464 ? 15.586 3.384 -16.288 1.00 49.91 464 GLY A C 1
ATOM 3255 O O . GLY A 1 464 ? 16.772 3.717 -16.329 1.00 49.91 464 GLY A O 1
ATOM 3256 N N . PHE A 1 465 ? 14.984 3.214 -15.103 1.00 55.72 465 PHE A N 1
ATOM 3257 C CA . PHE A 1 465 ? 15.709 3.441 -13.836 1.00 55.72 465 PHE A CA 1
ATOM 3258 C C . PHE A 1 465 ? 16.853 2.442 -13.587 1.00 55.72 465 PHE A C 1
ATOM 3260 O O . PHE A 1 465 ? 16.713 1.450 -12.878 1.00 55.72 465 PHE A O 1
ATOM 3267 N N . GLY A 1 466 ? 18.032 2.761 -14.118 1.00 52.75 466 GLY A N 1
ATOM 3268 C CA . GLY A 1 466 ? 19.268 2.016 -13.928 1.00 52.75 466 GLY A CA 1
ATOM 3269 C C . GLY A 1 466 ? 20.427 2.938 -13.554 1.00 52.75 466 GLY A C 1
ATOM 3270 O O . GLY A 1 466 ? 20.765 3.873 -14.278 1.00 52.75 466 GLY A O 1
ATOM 3271 N N . GLY A 1 467 ? 21.089 2.654 -12.431 1.00 61.53 467 GLY A N 1
ATOM 3272 C CA . GLY A 1 467 ? 22.301 3.364 -12.006 1.00 61.53 467 GLY A CA 1
ATOM 3273 C C . GLY A 1 467 ? 22.073 4.700 -11.278 1.00 61.53 467 GLY A C 1
ATOM 3274 O O . GLY A 1 467 ? 21.117 4.867 -10.522 1.00 61.53 467 GLY A O 1
ATOM 3275 N N . ASP A 1 468 ? 23.023 5.632 -11.426 1.00 66.38 468 ASP A N 1
ATOM 3276 C CA . ASP A 1 468 ? 23.061 6.924 -10.715 1.00 66.38 468 ASP A CA 1
ATOM 3277 C C . ASP A 1 468 ? 22.093 7.947 -11.354 1.00 66.38 468 ASP A C 1
ATOM 3279 O O . ASP A 1 468 ? 22.503 8.766 -12.179 1.00 66.38 468 ASP A O 1
ATOM 3283 N N . VAL A 1 469 ? 20.829 7.966 -10.930 1.00 72.69 469 VAL A N 1
ATOM 3284 C CA . VAL A 1 469 ? 19.830 8.950 -11.384 1.00 72.69 469 VAL A CA 1
ATOM 3285 C C . VAL A 1 469 ? 19.963 10.232 -10.556 1.00 72.69 469 VAL A C 1
ATOM 3287 O O . VAL A 1 469 ? 19.776 10.241 -9.332 1.00 72.69 469 VAL A O 1
ATOM 3290 N N . LEU A 1 470 ? 20.327 11.349 -11.192 1.00 77.62 470 LEU A N 1
ATOM 3291 C CA . LEU A 1 470 ? 20.666 12.577 -10.470 1.00 77.62 470 LEU A CA 1
ATOM 3292 C C . LEU A 1 470 ? 19.443 13.479 -10.290 1.00 77.62 470 LEU A C 1
ATOM 3294 O O . LEU A 1 470 ? 18.532 13.528 -11.104 1.00 77.62 470 LEU A O 1
ATOM 3298 N N . THR A 1 471 ? 19.480 14.359 -9.285 1.00 75.69 471 THR A N 1
ATOM 3299 C CA . THR A 1 471 ? 18.508 15.476 -9.145 1.00 75.69 471 THR A CA 1
ATOM 3300 C C . THR A 1 471 ? 18.405 16.440 -10.347 1.00 75.69 471 THR A C 1
ATOM 3302 O O . THR A 1 471 ? 17.620 17.386 -10.295 1.00 75.69 471 THR A O 1
ATOM 3305 N N . ALA A 1 472 ? 19.254 16.285 -11.369 1.00 73.88 472 ALA A N 1
ATOM 3306 C CA . ALA A 1 472 ? 19.195 17.048 -12.616 1.00 73.88 472 ALA A CA 1
ATOM 3307 C C . ALA A 1 472 ? 18.294 16.382 -13.670 1.00 73.88 472 ALA A C 1
ATOM 3309 O O . ALA A 1 472 ? 17.784 17.090 -14.534 1.00 73.88 472 ALA A O 1
ATOM 3310 N N . ASP A 1 473 ? 18.094 15.072 -13.537 1.00 80.12 473 ASP A N 1
ATOM 3311 C CA . ASP A 1 473 ? 17.387 14.182 -14.460 1.00 80.12 473 ASP A CA 1
ATOM 3312 C C . ASP A 1 473 ? 15.998 13.801 -13.904 1.00 80.12 473 ASP A C 1
ATOM 3314 O O . ASP A 1 473 ? 15.347 12.905 -14.410 1.00 80.12 473 ASP A O 1
ATOM 3318 N N . ALA A 1 474 ? 15.555 14.474 -12.834 1.00 85.69 474 ALA A N 1
ATOM 3319 C CA . ALA A 1 474 ? 14.247 14.273 -12.218 1.00 85.69 474 ALA A CA 1
ATOM 3320 C C . ALA A 1 474 ? 13.129 14.915 -13.054 1.00 85.69 474 ALA A C 1
ATOM 3322 O O . ALA A 1 474 ? 13.141 16.136 -13.261 1.00 85.69 474 ALA A O 1
ATOM 3323 N N . ASP A 1 475 ? 12.138 14.115 -13.442 1.00 88.62 475 ASP A N 1
ATOM 3324 C CA . ASP A 1 475 ? 10.969 14.520 -14.235 1.00 88.62 475 ASP A CA 1
ATOM 3325 C C . ASP A 1 475 ? 10.135 15.593 -13.537 1.00 88.62 475 ASP A C 1
ATOM 3327 O O . ASP A 1 475 ? 9.680 16.557 -14.162 1.00 88.62 475 ASP A O 1
ATOM 3331 N N . TYR A 1 476 ? 10.007 15.479 -12.212 1.00 91.44 476 TYR A N 1
ATOM 3332 C CA . TYR A 1 476 ? 9.340 16.463 -11.370 1.00 91.44 476 TYR A CA 1
ATOM 3333 C C . TYR A 1 476 ? 10.333 17.191 -10.466 1.00 91.44 476 TYR A C 1
ATOM 3335 O O . TYR A 1 476 ? 11.052 16.586 -9.669 1.00 91.44 476 TYR A O 1
ATOM 3343 N N . SER A 1 477 ? 10.326 18.527 -10.503 1.00 93.44 477 SER A N 1
ATOM 3344 C CA . SER A 1 477 ? 11.124 19.353 -9.588 1.00 93.44 477 SER A CA 1
ATOM 3345 C C . SER A 1 477 ? 10.295 20.437 -8.902 1.00 93.44 477 SER A C 1
ATOM 3347 O O . SER A 1 477 ? 9.937 21.472 -9.480 1.00 93.44 477 SER A O 1
ATOM 3349 N N . TYR A 1 478 ? 10.009 20.207 -7.620 1.00 95.31 478 TYR A N 1
ATOM 3350 C CA . TYR A 1 478 ? 9.150 21.047 -6.788 1.00 95.31 478 TYR A CA 1
ATOM 3351 C C . TYR A 1 478 ? 9.951 21.817 -5.761 1.00 95.31 478 TYR A C 1
ATOM 3353 O O . TYR A 1 478 ? 10.547 21.253 -4.845 1.00 95.31 478 TYR A O 1
ATOM 3361 N N . THR A 1 479 ? 9.958 23.141 -5.906 1.00 93.81 479 THR A N 1
ATOM 3362 C CA . THR A 1 479 ? 10.805 24.021 -5.100 1.00 93.81 479 THR A CA 1
ATOM 3363 C C . THR A 1 479 ? 9.989 24.845 -4.115 1.00 93.81 479 THR A C 1
ATOM 3365 O O . THR A 1 479 ? 9.024 25.523 -4.466 1.00 93.81 479 THR A O 1
ATOM 3368 N N . GLY A 1 480 ? 10.422 24.820 -2.858 1.00 91.81 480 GLY A N 1
ATOM 3369 C CA . GLY A 1 480 ? 9.899 25.649 -1.784 1.00 91.81 480 GLY A CA 1
ATOM 3370 C C . GLY A 1 480 ? 11.027 26.327 -1.009 1.00 91.81 480 GLY A C 1
ATOM 3371 O O . GLY A 1 480 ? 12.141 26.537 -1.493 1.00 91.81 480 GLY A O 1
ATOM 3372 N N . THR A 1 481 ? 10.757 26.708 0.240 1.00 89.81 481 THR A N 1
ATOM 3373 C CA . THR A 1 481 ? 11.759 27.392 1.068 1.00 89.81 481 THR A CA 1
ATOM 3374 C C . THR A 1 481 ? 12.580 26.397 1.908 1.00 89.81 481 THR A C 1
ATOM 3376 O O . THR A 1 481 ? 12.098 25.829 2.885 1.00 89.81 481 THR A O 1
ATOM 3379 N N . ALA A 1 482 ? 13.881 26.274 1.624 1.00 84.12 482 ALA A N 1
ATOM 3380 C CA . ALA A 1 482 ? 14.822 25.434 2.386 1.00 84.12 482 ALA A CA 1
ATOM 3381 C C . ALA A 1 482 ? 14.747 25.623 3.916 1.00 84.12 482 ALA A C 1
ATOM 3383 O O . ALA A 1 482 ? 14.687 24.672 4.688 1.00 84.12 482 ALA A O 1
ATOM 3384 N N . SER A 1 483 ? 14.697 26.877 4.387 1.00 87.00 483 SER A N 1
ATOM 3385 C CA . SER A 1 483 ? 14.735 27.184 5.826 1.00 87.00 483 SER A CA 1
ATOM 3386 C C . SER A 1 483 ? 13.461 26.828 6.604 1.00 87.00 483 SER A C 1
ATOM 3388 O O . SER A 1 483 ? 13.407 27.098 7.804 1.00 87.00 483 SER A O 1
ATOM 3390 N N . VAL A 1 484 ? 12.425 26.314 5.931 1.00 90.69 484 VAL A N 1
ATOM 3391 C CA . VAL A 1 484 ? 11.178 25.850 6.561 1.00 90.69 484 VAL A CA 1
ATOM 3392 C C . VAL A 1 484 ? 10.990 24.329 6.467 1.00 90.69 484 VAL A C 1
ATOM 3394 O O . VAL A 1 484 ? 9.954 23.818 6.890 1.00 90.69 484 VAL A O 1
ATOM 3397 N N . ASN A 1 485 ? 12.017 23.616 5.995 1.00 91.75 485 ASN A N 1
ATOM 3398 C CA . ASN A 1 485 ? 11.998 22.185 5.708 1.00 91.75 485 ASN A CA 1
ATOM 3399 C C . ASN A 1 485 ? 10.847 21.799 4.760 1.00 91.75 485 ASN A C 1
ATOM 3401 O O . ASN A 1 485 ? 10.084 20.898 5.076 1.00 91.75 485 ASN A O 1
ATOM 3405 N N . PHE A 1 486 ? 10.678 22.508 3.642 1.00 94.38 486 PHE A N 1
ATOM 3406 C CA . PHE A 1 486 ? 9.731 22.092 2.600 1.00 94.38 486 PHE A CA 1
ATOM 3407 C C . PHE A 1 486 ? 10.107 20.701 2.064 1.00 94.38 486 PHE A C 1
ATOM 3409 O O . PHE A 1 486 ? 11.290 20.466 1.828 1.00 94.38 486 PHE A O 1
ATOM 3416 N N . GLY A 1 487 ? 9.138 19.794 1.915 1.00 93.94 487 GLY A N 1
ATOM 3417 C CA . GLY A 1 487 ? 9.397 18.372 1.665 1.00 93.94 487 GLY A CA 1
ATOM 3418 C C . GLY A 1 487 ? 9.801 17.615 2.934 1.00 93.94 487 GLY A C 1
ATOM 3419 O O . GLY A 1 487 ? 10.651 16.730 2.871 1.00 93.94 487 GLY A O 1
ATOM 3420 N N . TYR A 1 488 ? 9.296 18.010 4.116 1.00 93.44 488 TYR A N 1
ATOM 3421 C CA . TYR A 1 488 ? 9.655 17.336 5.372 1.00 93.44 488 TYR A CA 1
ATOM 3422 C C . TYR A 1 488 ? 9.119 15.901 5.433 1.00 93.44 488 TYR A C 1
ATOM 3424 O O . TYR A 1 488 ? 9.838 14.996 5.864 1.00 93.44 488 TYR A O 1
ATOM 3432 N N . GLU A 1 489 ? 7.875 15.769 4.994 1.00 94.50 489 GLU A N 1
ATOM 3433 C CA . GLU A 1 489 ? 7.062 14.572 4.829 1.00 94.50 489 GLU A CA 1
ATOM 3434 C C . GLU A 1 489 ? 6.277 14.774 3.523 1.00 94.50 489 GLU A C 1
ATOM 3436 O O . GLU A 1 489 ? 6.019 15.929 3.151 1.00 94.50 489 GLU A O 1
ATOM 3441 N N . LEU A 1 490 ? 5.928 13.684 2.849 1.00 95.50 490 LEU A N 1
ATOM 3442 C CA . LEU A 1 490 ? 5.121 13.655 1.630 1.00 95.50 490 LEU A CA 1
ATOM 3443 C C . LEU A 1 490 ? 3.925 12.732 1.858 1.00 95.50 490 LEU A C 1
ATOM 3445 O O . LEU A 1 490 ? 3.980 11.883 2.747 1.00 95.50 490 LEU A O 1
ATOM 3449 N N . ALA A 1 491 ? 2.875 12.929 1.074 1.00 95.31 491 ALA A N 1
ATOM 3450 C CA . ALA A 1 491 ? 1.741 12.026 0.972 1.00 95.31 491 ALA A CA 1
ATOM 3451 C C . ALA A 1 491 ? 1.067 12.194 -0.393 1.00 95.31 491 ALA A C 1
ATOM 3453 O O . ALA A 1 491 ? 1.140 13.287 -0.963 1.00 95.31 491 ALA A O 1
ATOM 3454 N N . SER A 1 492 ? 0.391 11.154 -0.868 1.00 95.12 492 SER A N 1
ATOM 3455 C CA . SER A 1 492 ? -0.364 11.137 -2.127 1.00 95.12 492 SER A CA 1
ATOM 3456 C C . SER A 1 492 ? -1.763 10.533 -1.952 1.00 95.12 492 SER A C 1
ATOM 3458 O O . SER A 1 492 ? -2.010 9.809 -0.986 1.00 95.12 492 SER A O 1
ATOM 3460 N N . GLY A 1 493 ? -2.675 10.860 -2.868 1.00 94.31 493 GLY A N 1
ATOM 3461 C CA . GLY A 1 493 ? -4.061 10.372 -2.912 1.00 94.31 493 GLY A CA 1
ATOM 3462 C C . GLY A 1 493 ? -4.935 11.269 -3.792 1.00 94.31 493 GLY A C 1
ATOM 3463 O O . GLY A 1 493 ? -4.644 12.454 -3.901 1.00 94.31 493 GLY A O 1
ATOM 3464 N N . ASP A 1 494 ? -5.994 10.748 -4.413 1.00 94.81 494 ASP A N 1
ATOM 3465 C CA . ASP A 1 494 ? -6.989 11.582 -5.108 1.00 94.81 494 ASP A CA 1
ATOM 3466 C C . ASP A 1 494 ? -7.968 12.186 -4.083 1.00 94.81 494 ASP A C 1
ATOM 3468 O O . ASP A 1 494 ? -9.009 11.615 -3.761 1.00 94.81 494 ASP A O 1
ATOM 3472 N N . TRP A 1 495 ? -7.635 13.351 -3.519 1.00 94.81 495 TRP A N 1
ATOM 3473 C CA . TRP A 1 495 ? -8.496 14.016 -2.526 1.00 94.81 495 TRP A CA 1
ATOM 3474 C C . TRP A 1 495 ? -9.665 14.776 -3.166 1.00 94.81 495 TRP A C 1
ATOM 3476 O O . TRP A 1 495 ? -10.491 15.381 -2.465 1.00 94.81 495 TRP A O 1
ATOM 3486 N N . ASN A 1 496 ? -9.707 14.830 -4.496 1.00 93.69 496 ASN A N 1
ATOM 3487 C CA . ASN A 1 496 ? -10.542 15.746 -5.253 1.00 93.69 496 ASN A CA 1
ATOM 3488 C C . ASN A 1 496 ? -11.621 15.025 -6.095 1.00 93.69 496 ASN A C 1
ATOM 3490 O O . ASN A 1 496 ? -12.629 15.668 -6.412 1.00 93.69 496 ASN A O 1
ATOM 3494 N N . ASP A 1 497 ? -11.479 13.704 -6.270 1.00 94.88 497 ASP A N 1
ATOM 3495 C CA . ASP A 1 497 ? -12.327 12.787 -7.047 1.00 94.88 497 ASP A CA 1
ATOM 3496 C C . ASP A 1 497 ? -12.363 13.187 -8.534 1.00 94.88 497 ASP A C 1
ATOM 3498 O O . ASP A 1 497 ? -13.425 13.416 -9.127 1.00 94.88 497 ASP A O 1
ATOM 3502 N N . ASP A 1 498 ? -11.172 13.346 -9.134 1.00 93.38 498 ASP A N 1
ATOM 3503 C CA . ASP A 1 498 ? -11.012 13.581 -10.581 1.00 93.38 498 ASP A CA 1
ATOM 3504 C C . ASP A 1 498 ? -10.272 12.477 -11.355 1.00 93.38 498 ASP A C 1
ATOM 3506 O O . ASP A 1 498 ? -10.270 12.512 -12.594 1.00 93.38 498 ASP A O 1
ATOM 3510 N N . GLY A 1 499 ? -9.773 11.455 -10.655 1.00 92.38 499 GLY A N 1
ATOM 3511 C CA . GLY A 1 499 ? -9.103 10.286 -11.216 1.00 92.38 499 GLY A CA 1
ATOM 3512 C C . GLY A 1 499 ? -7.595 10.447 -11.405 1.00 92.38 499 GLY A C 1
ATOM 3513 O O . GLY A 1 499 ? -6.992 9.579 -12.032 1.00 92.38 499 GLY A O 1
ATOM 3514 N N . PHE A 1 500 ? -6.989 11.527 -10.902 1.00 93.44 500 PHE A N 1
ATOM 3515 C CA . PHE A 1 500 ? -5.538 11.701 -10.850 1.00 93.44 500 PHE A CA 1
ATOM 3516 C C . PHE A 1 500 ? -5.058 11.802 -9.401 1.00 93.44 500 PHE A C 1
ATOM 3518 O O . PHE A 1 500 ? -5.701 12.413 -8.551 1.00 93.44 500 PHE A O 1
ATOM 3525 N N . MET A 1 501 ? -3.889 11.232 -9.119 1.00 95.00 501 MET A N 1
ATOM 3526 C CA . MET A 1 501 ? -3.300 11.290 -7.786 1.00 95.00 501 MET A CA 1
ATOM 3527 C C . MET A 1 501 ? -2.729 12.682 -7.485 1.00 95.00 501 MET A C 1
ATOM 3529 O O . MET A 1 501 ? -1.943 13.243 -8.254 1.00 95.00 501 MET A O 1
ATOM 3533 N N . ASP A 1 502 ? -3.084 13.224 -6.321 1.00 95.31 502 ASP A N 1
ATOM 3534 C CA . ASP A 1 502 ? -2.580 14.507 -5.839 1.00 95.31 502 ASP A CA 1
ATOM 3535 C C . ASP A 1 502 ? -1.331 14.333 -4.965 1.00 95.31 502 ASP A C 1
ATOM 3537 O O . ASP A 1 502 ? -1.063 13.259 -4.422 1.00 95.31 502 ASP A O 1
ATOM 3541 N N . LEU A 1 503 ? -0.595 15.429 -4.741 1.00 96.44 503 LEU A N 1
ATOM 3542 C CA . LEU A 1 503 ? 0.575 15.451 -3.859 1.00 96.44 503 LEU A CA 1
ATOM 3543 C C . LEU A 1 503 ? 0.440 16.485 -2.731 1.00 96.44 503 LEU A C 1
ATOM 3545 O O . LEU A 1 503 ? 0.310 17.693 -2.965 1.00 96.44 503 LEU A O 1
ATOM 3549 N N . ALA A 1 504 ? 0.582 16.021 -1.487 1.00 96.81 504 ALA A N 1
ATOM 3550 C CA . ALA A 1 504 ? 0.674 16.848 -0.289 1.00 96.81 504 ALA A CA 1
ATOM 3551 C C . ALA A 1 504 ? 2.120 16.941 0.227 1.00 96.81 504 ALA A C 1
ATOM 3553 O O . ALA A 1 504 ? 2.788 15.941 0.491 1.00 96.81 504 ALA A O 1
ATOM 3554 N N . ILE A 1 505 ? 2.606 18.170 0.437 1.00 97.31 505 ILE A N 1
ATOM 3555 C CA . ILE A 1 505 ? 3.998 18.443 0.823 1.00 97.31 505 ILE A CA 1
ATOM 3556 C C . ILE A 1 505 ? 4.076 19.166 2.172 1.00 97.31 505 ILE A C 1
ATOM 3558 O O . ILE A 1 505 ? 3.644 20.314 2.328 1.00 97.31 505 ILE A O 1
ATOM 3562 N N . GLY A 1 506 ? 4.705 18.516 3.155 1.00 96.50 506 GLY A N 1
ATOM 3563 C CA . GLY A 1 506 ? 4.898 19.045 4.504 1.00 96.50 506 GLY A CA 1
ATOM 3564 C C . GLY A 1 506 ? 6.021 20.080 4.618 1.00 96.50 506 GLY A C 1
ATOM 3565 O O . GLY A 1 506 ? 7.127 19.899 4.107 1.00 96.50 506 GLY A O 1
ATOM 3566 N N . ALA A 1 507 ? 5.762 21.166 5.349 1.00 96.19 507 ALA A N 1
ATOM 3567 C CA . ALA A 1 507 ? 6.724 22.228 5.647 1.00 96.19 507 ALA A CA 1
ATOM 3568 C C . ALA A 1 507 ? 6.580 22.722 7.100 1.00 96.19 507 ALA A C 1
ATOM 3570 O O . ALA A 1 507 ? 6.251 23.881 7.368 1.00 96.19 507 ALA A O 1
ATOM 3571 N N . GLN A 1 508 ? 6.828 21.840 8.073 1.00 94.56 508 GLN A N 1
ATOM 3572 C CA . GLN A 1 508 ? 6.595 22.087 9.508 1.00 94.56 508 GLN A CA 1
ATOM 3573 C C . GLN A 1 508 ? 7.188 23.385 10.098 1.00 94.56 508 GLN A C 1
ATOM 3575 O O . GLN A 1 508 ? 6.639 23.943 11.049 1.00 94.56 508 GLN A O 1
ATOM 3580 N N . ASN A 1 509 ? 8.291 23.919 9.557 1.00 95.62 509 ASN A N 1
ATOM 3581 C CA . ASN A 1 509 ? 8.897 25.156 10.069 1.00 95.62 509 ASN A CA 1
ATOM 3582 C C . ASN A 1 509 ? 8.324 26.431 9.409 1.00 95.62 509 ASN A C 1
ATOM 3584 O O . ASN A 1 509 ? 8.757 27.546 9.735 1.00 95.62 509 ASN A O 1
ATOM 3588 N N . SER A 1 510 ? 7.334 26.294 8.518 1.00 95.56 510 SER A N 1
ATOM 3589 C CA . SER A 1 510 ? 6.731 27.403 7.776 1.00 95.56 510 SER A CA 1
ATOM 3590 C C . SER A 1 510 ? 6.089 28.453 8.666 1.00 95.56 510 SER A C 1
ATOM 3592 O O . SER A 1 510 ? 5.664 28.216 9.804 1.00 95.56 510 SER A O 1
ATOM 3594 N N . LYS A 1 511 ? 6.031 29.668 8.119 1.00 95.69 511 LYS A N 1
ATOM 3595 C CA . LYS A 1 511 ? 5.234 30.751 8.685 1.00 95.69 511 LYS A CA 1
ATOM 3596 C C . LYS A 1 511 ? 3.843 30.719 8.092 1.00 95.69 511 LYS A C 1
ATOM 3598 O O . LYS A 1 511 ? 3.712 30.596 6.883 1.00 95.69 511 LYS A O 1
ATOM 3603 N N . ASN A 1 512 ? 2.845 30.940 8.935 1.00 93.56 512 ASN A N 1
ATOM 3604 C CA . ASN A 1 512 ? 1.493 31.201 8.460 1.00 93.56 512 ASN A CA 1
ATOM 3605 C C . ASN A 1 512 ? 1.334 32.640 7.926 1.00 93.56 512 ASN A C 1
ATOM 3607 O O . ASN A 1 512 ? 2.252 33.462 8.042 1.00 93.56 512 ASN A O 1
ATOM 3611 N N . THR A 1 513 ? 0.164 32.971 7.375 1.00 93.25 513 THR A N 1
ATOM 3612 C CA . THR A 1 513 ? -0.160 34.307 6.828 1.00 93.25 513 THR A CA 1
ATOM 3613 C C . THR A 1 513 ? 0.009 35.456 7.834 1.00 93.25 513 THR A C 1
ATOM 3615 O O . THR A 1 513 ? 0.395 36.564 7.453 1.00 93.25 513 THR A O 1
ATOM 3618 N N . ASP A 1 514 ? -0.178 35.189 9.131 1.00 93.62 514 ASP A N 1
ATOM 3619 C CA . ASP A 1 514 ? 0.081 36.110 10.253 1.00 93.62 514 ASP A CA 1
ATOM 3620 C C . ASP A 1 514 ? 1.588 36.272 10.593 1.00 93.62 514 ASP A C 1
ATOM 3622 O O . ASP A 1 514 ? 1.960 36.987 11.533 1.00 93.62 514 ASP A O 1
ATOM 3626 N N . ALA A 1 515 ? 2.475 35.623 9.832 1.00 92.31 515 ALA A N 1
ATOM 3627 C CA . ALA A 1 515 ? 3.929 35.572 9.995 1.00 92.31 515 ALA A CA 1
ATOM 3628 C C . ALA A 1 515 ? 4.425 34.959 11.325 1.00 92.31 515 ALA A C 1
ATOM 3630 O O . ALA A 1 515 ? 5.556 35.231 11.759 1.00 92.31 515 ALA A O 1
ATOM 3631 N N . LYS A 1 516 ? 3.616 34.107 11.970 1.00 94.94 516 LYS A N 1
ATOM 3632 C CA . LYS A 1 516 ? 4.017 33.329 13.155 1.00 94.94 516 LYS A CA 1
ATOM 3633 C C . LYS A 1 516 ? 4.962 32.206 12.725 1.00 94.94 516 LYS A C 1
ATOM 3635 O O . LYS A 1 516 ? 4.701 31.532 11.743 1.00 94.94 516 LYS A O 1
ATOM 3640 N N . SER A 1 517 ? 6.101 32.053 13.402 1.00 94.44 517 SER A N 1
ATOM 3641 C CA . SER A 1 517 ? 7.177 31.137 12.966 1.00 94.44 517 SER A CA 1
ATOM 3642 C C . SER A 1 517 ? 6.917 29.701 13.405 1.00 94.44 517 SER A C 1
ATOM 3644 O O . SER A 1 517 ? 6.503 29.511 14.546 1.00 94.44 517 SER A O 1
ATOM 3646 N N . ALA A 1 518 ? 7.208 28.726 12.536 1.00 95.62 518 ALA A N 1
ATOM 3647 C CA . ALA A 1 518 ? 6.914 27.311 12.766 1.00 95.62 518 ALA A CA 1
ATOM 3648 C C . ALA A 1 518 ? 5.441 27.053 13.133 1.00 95.62 518 ALA A C 1
ATOM 3650 O O . ALA A 1 518 ? 5.126 26.239 13.993 1.00 95.62 518 ALA A O 1
ATOM 3651 N N . ALA A 1 519 ? 4.530 27.797 12.504 1.00 96.38 519 ALA A N 1
ATOM 3652 C CA . ALA A 1 519 ? 3.125 27.403 12.482 1.00 96.38 519 ALA A CA 1
ATOM 3653 C C . ALA A 1 519 ? 2.957 26.102 11.682 1.00 96.38 519 ALA A C 1
ATOM 3655 O O . ALA A 1 519 ? 2.124 25.269 12.024 1.00 96.38 519 ALA A O 1
ATOM 3656 N N . GLY A 1 520 ? 3.810 25.919 10.672 1.00 96.94 520 GLY A N 1
ATOM 3657 C CA . GLY A 1 520 ? 3.753 24.788 9.766 1.00 96.94 520 GLY A CA 1
ATOM 3658 C C . GLY A 1 520 ? 2.722 24.990 8.663 1.00 96.94 520 GLY A C 1
ATOM 3659 O O . GLY A 1 520 ? 1.772 25.773 8.805 1.00 96.94 520 GLY A O 1
ATOM 3660 N N . ARG A 1 521 ? 2.975 24.329 7.537 1.00 96.50 521 ARG A N 1
ATOM 3661 C CA . ARG A 1 521 ? 2.131 24.321 6.345 1.00 96.50 521 ARG A CA 1
ATOM 3662 C C . ARG A 1 521 ? 2.149 22.940 5.706 1.00 96.50 521 ARG A C 1
ATOM 3664 O O . ARG A 1 521 ? 3.177 22.267 5.764 1.00 96.50 521 ARG A O 1
ATOM 3671 N N . VAL A 1 522 ? 1.039 22.590 5.074 1.00 97.12 522 VAL A N 1
ATOM 3672 C CA . VAL A 1 522 ? 0.937 21.507 4.093 1.00 97.12 522 VAL A CA 1
ATOM 3673 C C . VAL A 1 522 ? 0.446 22.140 2.802 1.00 97.12 522 VAL A C 1
ATOM 3675 O O . VAL A 1 522 ? -0.558 22.851 2.820 1.00 97.12 522 VAL A O 1
ATOM 3678 N N . TYR A 1 523 ? 1.195 21.956 1.724 1.00 97.00 523 TYR A N 1
ATOM 3679 C CA . TYR A 1 523 ? 0.844 22.447 0.394 1.00 97.00 523 TYR A CA 1
ATOM 3680 C C . TYR A 1 523 ? 0.255 21.304 -0.424 1.00 97.00 523 TYR A C 1
ATOM 3682 O O . TYR A 1 523 ? 0.757 20.192 -0.302 1.00 97.00 523 TYR A O 1
ATOM 3690 N N . ILE A 1 524 ? -0.757 21.589 -1.239 1.00 95.94 524 ILE A N 1
ATOM 3691 C CA . ILE A 1 524 ? -1.421 20.627 -2.124 1.00 95.94 524 ILE A CA 1
ATOM 3692 C C . ILE A 1 524 ? -1.178 21.056 -3.570 1.00 95.94 524 ILE A C 1
ATOM 3694 O O . ILE A 1 524 ? -1.345 22.241 -3.890 1.00 95.94 524 ILE A O 1
ATOM 3698 N N . ALA A 1 525 ? -0.789 20.100 -4.406 1.00 95.75 525 ALA A N 1
ATOM 3699 C CA . ALA A 1 525 ? -0.811 20.195 -5.859 1.00 95.75 525 ALA A CA 1
ATOM 3700 C C . ALA A 1 525 ? -1.774 19.122 -6.377 1.00 95.75 525 ALA A C 1
ATOM 3702 O O . ALA A 1 525 ? -1.594 17.952 -6.035 1.00 95.75 525 ALA A O 1
ATOM 3703 N N . TYR A 1 526 ? -2.790 19.538 -7.135 1.00 95.06 526 TYR A N 1
ATOM 3704 C CA . TYR A 1 526 ? -3.768 18.618 -7.721 1.00 95.06 526 TYR A CA 1
ATOM 3705 C C . TYR A 1 526 ? -3.226 17.978 -9.007 1.00 95.06 526 TYR A C 1
ATOM 3707 O O . TYR A 1 526 ? -2.490 18.631 -9.759 1.00 95.06 526 TYR A O 1
ATOM 3715 N N . GLY A 1 527 ? -3.597 16.723 -9.261 1.00 92.94 527 GLY A N 1
ATOM 3716 C CA . GLY A 1 527 ? -3.313 16.037 -10.519 1.00 92.94 527 GLY A CA 1
ATOM 3717 C C . GLY A 1 527 ? -4.044 16.659 -11.733 1.00 92.94 527 GLY A C 1
ATOM 3718 O O . GLY A 1 527 ? -4.986 17.441 -11.572 1.00 92.94 527 GLY A O 1
ATOM 3719 N N . PRO A 1 528 ? -3.616 16.378 -12.982 1.00 93.88 528 PRO A N 1
ATOM 3720 C CA . PRO A 1 528 ? -2.331 15.799 -13.369 1.00 93.88 528 PRO A CA 1
ATOM 3721 C C . PRO A 1 528 ? -1.173 16.748 -13.036 1.00 93.88 528 PRO A C 1
ATOM 3723 O O . PRO A 1 528 ? -1.228 17.955 -13.312 1.00 93.88 528 PRO A O 1
ATOM 3726 N N . LEU A 1 529 ? -0.104 16.198 -12.468 1.00 93.31 529 LEU A N 1
ATOM 3727 C CA . LEU A 1 529 ? 0.991 16.983 -11.914 1.00 93.31 529 LEU A CA 1
ATOM 3728 C C . LEU A 1 529 ? 1.856 17.660 -13.007 1.00 93.31 529 LEU A C 1
ATOM 3730 O O . LEU A 1 529 ? 2.225 17.036 -14.001 1.00 93.31 529 LEU A O 1
ATOM 3734 N N . PRO A 1 530 ? 2.242 18.946 -12.860 1.00 90.88 530 PRO A N 1
ATOM 3735 C CA . PRO A 1 530 ? 3.178 19.591 -13.779 1.00 90.88 530 PRO A CA 1
ATOM 3736 C C . PRO A 1 530 ? 4.626 19.219 -13.428 1.00 90.88 530 PRO A C 1
ATOM 3738 O O . PRO A 1 530 ? 4.983 19.229 -12.255 1.00 90.88 530 PRO A O 1
ATOM 3741 N N . SER A 1 531 ? 5.504 19.030 -14.419 1.00 89.69 531 SER A N 1
ATOM 3742 C CA . SER A 1 531 ? 6.930 18.688 -14.210 1.00 89.69 531 SER A CA 1
ATOM 3743 C C . SER A 1 531 ? 7.737 19.695 -13.369 1.00 89.69 531 SER A C 1
ATOM 3745 O O . SER A 1 531 ? 8.778 19.374 -12.804 1.00 89.69 531 SER A O 1
ATOM 3747 N N . THR A 1 532 ? 7.282 20.943 -13.220 1.00 91.38 532 THR A N 1
ATOM 3748 C CA . THR A 1 532 ? 7.907 21.899 -12.287 1.00 91.38 532 THR A CA 1
ATOM 3749 C C . THR A 1 532 ? 6.876 22.787 -11.604 1.00 91.38 532 THR A C 1
ATOM 3751 O O . THR A 1 532 ? 5.906 23.221 -12.226 1.00 91.38 532 THR A O 1
ATOM 3754 N N . MET A 1 533 ? 7.114 23.099 -10.326 1.00 90.88 533 MET A N 1
ATOM 3755 C CA . MET A 1 533 ? 6.273 24.003 -9.535 1.00 90.88 533 MET A CA 1
ATOM 3756 C C . MET A 1 533 ? 7.098 24.766 -8.486 1.00 90.88 533 MET A C 1
ATOM 3758 O O . MET A 1 533 ? 8.027 24.229 -7.869 1.00 90.88 533 MET A O 1
ATOM 3762 N N . THR A 1 534 ? 6.751 26.037 -8.264 1.00 91.31 534 THR A N 1
ATOM 3763 C CA . THR A 1 534 ? 7.291 26.873 -7.183 1.00 91.31 534 THR A CA 1
ATOM 3764 C C . THR A 1 534 ? 6.214 27.174 -6.141 1.00 91.31 534 THR A C 1
ATOM 3766 O O . THR A 1 534 ? 5.285 27.945 -6.377 1.00 91.31 534 THR A O 1
ATOM 3769 N N . PHE A 1 535 ? 6.373 26.622 -4.944 1.00 85.56 535 PHE A N 1
ATOM 3770 C CA . PHE A 1 535 ? 5.418 26.774 -3.846 1.00 85.56 535 PHE A CA 1
ATOM 3771 C C . PHE A 1 535 ? 5.556 28.136 -3.125 1.00 85.56 535 PHE A C 1
ATOM 3773 O O . PHE A 1 535 ? 6.609 28.779 -3.164 1.00 85.56 535 PHE A O 1
ATOM 3780 N N . ASP A 1 536 ? 4.481 28.579 -2.461 1.00 80.06 536 ASP A N 1
ATOM 3781 C CA . ASP A 1 536 ? 4.172 29.976 -2.083 1.00 80.06 536 ASP A CA 1
ATOM 3782 C C . ASP A 1 536 ? 3.861 30.906 -3.294 1.00 80.06 536 ASP A C 1
ATOM 3784 O O . ASP A 1 536 ? 3.895 32.140 -3.157 1.00 80.06 536 ASP A O 1
ATOM 3788 N N . LEU A 1 537 ? 3.572 30.344 -4.477 1.00 76.69 537 LEU A N 1
ATOM 3789 C CA . LEU A 1 537 ? 3.241 31.061 -5.722 1.00 76.69 537 LEU A CA 1
ATOM 3790 C C . LEU A 1 537 ? 2.243 30.310 -6.617 1.00 76.69 537 LEU A C 1
ATOM 3792 O O . LEU A 1 537 ? 1.397 30.970 -7.228 1.00 76.69 537 LEU A O 1
ATOM 3796 N N . GLU A 1 538 ? 2.405 28.992 -6.746 1.00 83.56 538 GLU A N 1
ATOM 3797 C CA . GLU A 1 538 ? 1.751 28.153 -7.763 1.00 83.56 538 GLU A CA 1
ATOM 3798 C C . GLU A 1 538 ? 0.918 27.003 -7.167 1.00 83.56 538 GLU A C 1
ATOM 3800 O O . GLU A 1 538 ? 0.277 26.294 -7.931 1.00 83.56 538 GLU A O 1
ATOM 3805 N N . GLU A 1 539 ? 0.865 26.857 -5.836 1.00 89.94 539 GLU A N 1
ATOM 3806 C CA . GLU A 1 539 ? 0.042 25.844 -5.162 1.00 89.94 539 GLU A CA 1
ATOM 3807 C C . GLU A 1 539 ? -1.472 26.056 -5.345 1.00 89.94 539 GLU A C 1
ATOM 3809 O O . GLU A 1 539 ? -1.963 27.193 -5.319 1.00 89.94 539 GLU A O 1
ATOM 3814 N N . ASP A 1 540 ? -2.230 24.961 -5.431 1.00 94.38 540 ASP A N 1
ATOM 3815 C CA . ASP A 1 540 ? -3.691 25.004 -5.536 1.00 94.38 540 ASP A CA 1
ATOM 3816 C C . ASP A 1 540 ? -4.345 25.306 -4.183 1.00 94.38 540 ASP A C 1
ATOM 3818 O O . ASP A 1 540 ? -5.196 26.202 -4.053 1.00 94.38 540 ASP A O 1
ATOM 3822 N N . ALA A 1 541 ? -3.893 24.605 -3.140 1.00 95.38 541 ALA A N 1
ATOM 3823 C CA . ALA A 1 541 ? -4.324 24.802 -1.764 1.00 95.38 541 ALA A CA 1
ATOM 3824 C C . ALA A 1 541 ? -3.153 24.732 -0.772 1.00 95.38 541 ALA A C 1
ATOM 3826 O O . ALA A 1 541 ? -2.111 24.126 -1.013 1.00 95.38 541 ALA A O 1
ATOM 3827 N N . VAL A 1 542 ? -3.326 25.376 0.384 1.00 96.38 542 VAL A N 1
ATOM 3828 C CA . VAL A 1 542 ? -2.358 25.317 1.484 1.00 96.38 542 VAL A CA 1
ATOM 3829 C C . VAL A 1 542 ? -3.058 25.349 2.838 1.00 96.38 542 VAL A C 1
ATOM 3831 O O . VAL A 1 542 ? -3.708 26.334 3.201 1.00 96.38 542 VAL A O 1
ATOM 3834 N N . PHE A 1 543 ? -2.878 24.290 3.621 1.00 96.19 543 PHE A N 1
ATOM 3835 C CA . PHE A 1 543 ? -3.281 24.246 5.022 1.00 96.19 543 PHE A CA 1
ATOM 3836 C C . PHE A 1 543 ? -2.200 24.891 5.893 1.00 96.19 543 PHE A C 1
ATOM 3838 O O . PHE A 1 543 ? -1.011 24.620 5.726 1.00 96.19 543 PHE A O 1
ATOM 3845 N N . GLU A 1 544 ? -2.580 25.747 6.847 1.00 96.12 544 GLU A N 1
ATOM 3846 C CA . GLU A 1 544 ? -1.627 26.391 7.759 1.00 96.12 544 GLU A CA 1
ATOM 3847 C C . GLU A 1 544 ? -2.022 26.350 9.241 1.00 96.12 544 GLU A C 1
ATOM 3849 O O . GLU A 1 544 ? -3.178 26.572 9.629 1.00 96.12 544 GLU A O 1
ATOM 3854 N N . GLY A 1 545 ? -1.010 26.123 10.088 1.00 95.38 545 GLY A N 1
ATOM 3855 C CA . GLY A 1 545 ? -1.139 26.188 11.541 1.00 95.38 545 GLY A CA 1
ATOM 3856 C C . GLY A 1 545 ? -1.462 27.599 12.038 1.00 95.38 545 GLY A C 1
ATOM 3857 O O . GLY A 1 545 ? -1.305 28.608 11.341 1.00 95.38 545 GLY A O 1
ATOM 3858 N N . VAL A 1 546 ? -1.932 27.704 13.279 1.00 93.81 546 VAL A N 1
ATOM 3859 C CA . VAL A 1 546 ? -2.576 28.926 13.783 1.00 93.81 546 VAL A CA 1
ATOM 3860 C C . VAL A 1 546 ? -1.604 29.786 14.572 1.00 93.81 546 VAL A C 1
ATOM 3862 O O . VAL A 1 546 ? -1.662 31.011 14.464 1.00 93.81 546 VAL A O 1
ATOM 3865 N N . ASN A 1 547 ? -0.725 29.195 15.376 1.00 94.00 547 ASN A N 1
ATOM 3866 C CA . ASN A 1 547 ? 0.191 29.855 16.301 1.00 94.00 547 ASN A CA 1
ATOM 3867 C C . ASN A 1 547 ? 1.661 29.567 15.972 1.00 94.00 547 ASN A C 1
ATOM 3869 O O . ASN A 1 547 ? 1.983 28.819 15.061 1.00 94.00 547 ASN A O 1
ATOM 3873 N N . SER A 1 548 ? 2.581 30.247 16.663 1.00 95.06 548 SER A N 1
ATOM 3874 C CA . SER A 1 548 ? 4.006 29.935 16.515 1.00 95.06 548 SER A CA 1
ATOM 3875 C C . SER A 1 548 ? 4.303 28.600 17.188 1.00 95.06 548 SER A C 1
ATOM 3877 O O . SER A 1 548 ? 3.905 28.433 18.339 1.00 95.06 548 SER A O 1
ATOM 3879 N N . SER A 1 549 ? 5.099 27.750 16.539 1.00 94.75 549 SER A N 1
ATOM 3880 C CA . SER A 1 549 ? 5.469 26.417 17.033 1.00 94.75 549 SER A CA 1
ATOM 3881 C C . SER A 1 549 ? 4.293 25.439 17.175 1.00 94.75 549 SER A C 1
ATOM 3883 O O . SER A 1 549 ? 4.326 24.612 18.076 1.00 94.75 549 SER A O 1
ATOM 3885 N N . ASP A 1 550 ? 3.298 25.505 16.282 1.00 95.12 550 ASP A N 1
ATOM 3886 C CA . ASP A 1 550 ? 2.293 24.436 16.119 1.00 95.12 550 ASP A CA 1
ATOM 3887 C C . ASP A 1 550 ? 2.856 23.247 15.302 1.00 95.12 550 ASP A C 1
ATOM 3889 O O . ASP A 1 550 ? 2.500 22.102 15.567 1.00 95.12 550 ASP A O 1
ATOM 3893 N N . TYR A 1 551 ? 3.767 23.525 14.353 1.00 95.88 551 TYR A N 1
ATOM 3894 C CA . TYR A 1 551 ? 4.434 22.569 13.451 1.00 95.88 551 TYR A CA 1
ATOM 3895 C C . TYR A 1 551 ? 3.505 21.676 12.599 1.00 95.88 551 TYR A C 1
ATOM 3897 O O . TYR A 1 551 ? 3.786 20.492 12.414 1.00 95.88 551 TYR A O 1
ATOM 3905 N N . LEU A 1 552 ? 2.425 22.238 12.043 1.00 96.94 552 LEU A N 1
ATOM 3906 C CA . LEU A 1 552 ? 1.578 21.535 11.069 1.00 96.94 552 LEU A CA 1
ATOM 3907 C C . LEU A 1 552 ? 2.388 21.034 9.856 1.00 96.94 552 LEU A C 1
ATOM 3909 O O . LEU A 1 552 ? 3.198 21.784 9.306 1.00 96.94 552 LEU A O 1
ATOM 3913 N N . GLY A 1 553 ? 2.141 19.801 9.411 1.00 93.88 553 GLY A N 1
ATOM 3914 C CA . GLY A 1 553 ? 2.860 19.211 8.276 1.00 93.88 553 GLY A CA 1
ATOM 3915 C C . GLY A 1 553 ? 4.237 18.666 8.659 1.00 93.88 553 GLY A C 1
ATOM 3916 O O . GLY A 1 553 ? 5.173 18.714 7.858 1.00 93.88 553 GLY A O 1
ATOM 3917 N N . LYS A 1 554 ? 4.382 18.203 9.909 1.00 92.50 554 LYS A N 1
ATOM 3918 C CA . LYS A 1 554 ? 5.486 17.321 10.317 1.00 92.50 554 LYS A CA 1
ATOM 3919 C C . LYS A 1 554 ? 5.231 15.870 9.903 1.00 92.50 554 LYS A C 1
ATOM 3921 O O . LYS A 1 554 ? 6.173 15.181 9.540 1.00 92.50 554 LYS A O 1
ATOM 3926 N N . SER A 1 555 ? 3.981 15.437 9.996 1.00 94.75 555 SER A N 1
ATOM 3927 C CA . SER A 1 555 ? 3.502 14.127 9.571 1.00 94.75 555 SER A CA 1
ATOM 3928 C C . SER A 1 555 ? 2.172 14.332 8.848 1.00 94.75 555 SER A C 1
ATOM 3930 O O . SER A 1 555 ? 1.386 15.210 9.225 1.00 94.75 555 SER A O 1
ATOM 3932 N N . ILE A 1 556 ? 2.006 13.581 7.769 1.00 95.25 556 ILE A N 1
ATOM 3933 C CA . ILE A 1 556 ? 0.882 13.555 6.834 1.00 95.25 556 ILE A CA 1
ATOM 3934 C C . ILE A 1 556 ? 0.703 12.070 6.466 1.00 95.25 556 ILE A C 1
ATOM 3936 O O . ILE A 1 556 ? 1.690 11.328 6.535 1.00 95.25 556 ILE A O 1
ATOM 3940 N N . THR A 1 557 ? -0.514 11.639 6.138 1.00 92.06 557 THR A N 1
ATOM 3941 C CA . THR A 1 557 ? -0.815 10.275 5.660 1.00 92.06 557 THR A CA 1
ATOM 3942 C C . THR A 1 557 ? -1.110 10.284 4.163 1.00 92.06 557 THR A C 1
ATOM 3944 O O . THR A 1 557 ? -1.699 11.259 3.690 1.00 92.06 557 THR A O 1
ATOM 3947 N N . SER A 1 558 ? -0.708 9.226 3.454 1.00 84.44 558 SER A N 1
ATOM 3948 C CA . SER A 1 558 ? -1.192 8.927 2.095 1.00 84.44 558 SER A CA 1
ATOM 3949 C C . SER A 1 558 ? -2.570 8.255 2.147 1.00 84.44 558 SER A C 1
ATOM 3951 O O . SER A 1 558 ? -3.061 7.961 3.241 1.00 84.44 558 SER A O 1
ATOM 3953 N N . GLY A 1 559 ? -3.183 8.093 0.971 1.00 70.69 559 GLY A N 1
ATOM 3954 C CA . GLY A 1 559 ? -4.583 7.727 0.776 1.00 70.69 559 GLY A CA 1
ATOM 3955 C C . GLY A 1 559 ? -5.061 6.494 1.544 1.00 70.69 559 GLY A C 1
ATOM 3956 O O . GLY A 1 559 ? -4.497 5.414 1.421 1.00 70.69 559 GLY A O 1
ATOM 3957 N N . GLY A 1 560 ? -6.136 6.711 2.292 1.00 83.56 560 GLY A N 1
ATOM 3958 C CA . GLY A 1 560 ? -7.000 5.731 2.940 1.00 83.56 560 GLY A CA 1
ATOM 3959 C C . GLY A 1 560 ? -8.344 6.411 3.230 1.00 83.56 560 GLY A C 1
ATOM 3960 O O . GLY A 1 560 ? -8.419 7.644 3.143 1.00 83.56 560 GLY A O 1
ATOM 3961 N N . ASP A 1 561 ? -9.375 5.635 3.548 1.00 91.31 561 ASP A N 1
ATOM 3962 C CA . ASP A 1 561 ? -10.773 6.071 3.646 1.00 91.31 561 ASP A CA 1
ATOM 3963 C C . ASP A 1 561 ? -11.368 5.804 5.045 1.00 91.31 561 ASP A C 1
ATOM 3965 O O . ASP A 1 561 ? -11.863 4.724 5.376 1.00 91.31 561 ASP A O 1
ATOM 3969 N N . LEU A 1 562 ? -11.315 6.836 5.886 1.00 94.00 562 LEU A N 1
ATOM 3970 C CA . LEU A 1 562 ? -11.768 6.860 7.277 1.00 94.00 562 LEU A CA 1
ATOM 3971 C C . LEU A 1 562 ? -13.305 6.920 7.402 1.00 94.00 562 LEU A C 1
ATOM 3973 O O . LEU A 1 562 ? -13.822 6.717 8.508 1.00 94.00 562 LEU A O 1
ATOM 3977 N N . ASP A 1 563 ? -14.055 7.238 6.333 1.00 93.19 563 ASP A N 1
ATOM 3978 C CA . ASP A 1 563 ? -15.530 7.280 6.357 1.00 93.19 563 ASP A CA 1
ATOM 3979 C C . ASP A 1 563 ? -16.280 6.418 5.333 1.00 93.19 563 ASP A C 1
ATOM 3981 O O . ASP A 1 563 ? -17.509 6.322 5.410 1.00 93.19 563 ASP A O 1
ATOM 3985 N N . GLY A 1 564 ? -15.565 5.691 4.479 1.00 93.25 564 GLY A N 1
ATOM 3986 C CA . GLY A 1 564 ? -16.114 4.696 3.562 1.00 93.25 564 GLY A CA 1
ATOM 3987 C C . GLY A 1 564 ? -16.937 5.307 2.426 1.00 93.25 564 GLY A C 1
ATOM 3988 O O . GLY A 1 564 ? -17.928 4.699 2.004 1.00 93.25 564 GLY A O 1
ATOM 3989 N N . ASP A 1 565 ? -16.605 6.524 1.970 1.00 92.44 565 ASP A N 1
ATOM 3990 C CA . ASP A 1 565 ? -17.246 7.138 0.793 1.00 92.44 565 ASP A CA 1
ATOM 3991 C C . ASP A 1 565 ? -16.544 6.833 -0.541 1.00 92.44 565 ASP A C 1
ATOM 3993 O O . ASP A 1 565 ? -17.104 7.131 -1.603 1.00 92.44 565 ASP A O 1
ATOM 3997 N N . GLY A 1 566 ? -15.395 6.155 -0.484 1.00 92.06 566 GLY A N 1
ATOM 3998 C CA . GLY A 1 566 ? -14.549 5.770 -1.607 1.00 92.06 566 GLY A CA 1
ATOM 3999 C C . GLY A 1 566 ? -13.508 6.820 -1.997 1.00 92.06 566 GLY A C 1
ATOM 4000 O O . GLY A 1 566 ? -12.827 6.620 -3.003 1.00 92.06 566 GLY A O 1
ATOM 4001 N N . ILE A 1 567 ? -13.393 7.933 -1.261 1.00 93.19 567 ILE A N 1
ATOM 4002 C CA . ILE A 1 567 ? -12.488 9.041 -1.582 1.00 93.19 567 ILE A CA 1
ATOM 4003 C C . ILE A 1 567 ? -11.553 9.293 -0.390 1.00 93.19 567 ILE A C 1
ATOM 4005 O O . ILE A 1 567 ? -12.028 9.645 0.692 1.00 93.19 567 ILE A O 1
ATOM 4009 N N . PRO A 1 568 ? -10.223 9.187 -0.557 1.00 93.38 568 PRO A N 1
ATOM 4010 C CA . PRO A 1 568 ? -9.302 9.260 0.568 1.00 93.38 568 PRO A CA 1
ATOM 4011 C C . PRO A 1 568 ? -9.342 10.612 1.293 1.00 93.38 568 PRO A C 1
ATOM 4013 O O . PRO A 1 568 ? -9.634 11.657 0.700 1.00 93.38 568 PRO A O 1
ATOM 4016 N N . GLU A 1 569 ? -8.958 10.636 2.572 1.00 92.75 569 GLU A N 1
ATOM 4017 C CA . GLU A 1 569 ? -8.779 11.887 3.318 1.00 92.75 569 GLU A CA 1
ATOM 4018 C C . GLU A 1 569 ? -7.327 12.346 3.458 1.00 92.75 569 GLU A C 1
ATOM 4020 O O . GLU A 1 569 ? -6.355 11.608 3.292 1.00 92.75 569 GLU A O 1
ATOM 4025 N N . LEU A 1 570 ? -7.177 13.619 3.838 1.00 95.00 570 LEU A N 1
ATOM 4026 C CA . LEU A 1 570 ? -5.898 14.197 4.220 1.00 95.00 570 LEU A CA 1
ATOM 4027 C C . LEU A 1 570 ? -5.848 14.453 5.730 1.00 95.00 570 LEU A C 1
ATOM 4029 O O . LEU A 1 570 ? -6.410 15.426 6.254 1.00 95.00 570 LEU A O 1
ATOM 4033 N N . LEU A 1 571 ? -5.080 13.618 6.429 1.00 95.56 571 LEU A N 1
ATOM 4034 C CA . LEU A 1 571 ? -4.749 13.805 7.840 1.00 95.56 571 LEU A CA 1
ATOM 4035 C C . LEU A 1 571 ? -3.405 14.512 8.019 1.00 95.56 571 LEU A C 1
ATOM 4037 O O . LEU A 1 571 ? -2.401 14.144 7.412 1.00 95.56 571 LEU A O 1
ATOM 4041 N N . MET A 1 572 ? -3.359 15.519 8.895 1.00 96.81 572 MET A N 1
ATOM 4042 C CA . MET A 1 572 ? -2.161 16.346 9.096 1.00 96.81 572 MET A CA 1
ATOM 4043 C C . MET A 1 572 ? -1.850 16.579 10.578 1.00 96.81 572 MET A C 1
ATOM 4045 O O . MET A 1 572 ? -2.618 17.214 11.308 1.00 96.81 572 MET A O 1
ATOM 4049 N N . GLY A 1 573 ? -0.671 16.137 11.015 1.00 95.69 573 GLY A N 1
ATOM 4050 C CA . GLY A 1 573 ? -0.178 16.312 12.381 1.00 95.69 573 GLY A CA 1
ATOM 4051 C C . GLY A 1 573 ? 0.368 17.717 12.661 1.00 95.69 573 GLY A C 1
ATOM 4052 O O . GLY A 1 573 ? 1.188 18.249 11.905 1.00 95.69 573 GLY A O 1
ATOM 4053 N N . ALA A 1 574 ? -0.054 18.303 13.785 1.00 95.50 574 ALA A N 1
ATOM 4054 C CA . ALA A 1 574 ? 0.457 19.547 14.365 1.00 95.50 574 ALA A CA 1
ATOM 4055 C C . ALA A 1 574 ? 0.779 19.333 15.858 1.00 95.50 574 ALA A C 1
ATOM 4057 O O . ALA A 1 574 ? 0.065 19.779 16.764 1.00 95.50 574 ALA A O 1
ATOM 4058 N N . TYR A 1 575 ? 1.870 18.610 16.110 1.00 94.19 575 TYR A N 1
ATOM 4059 C CA . TYR A 1 575 ? 2.194 18.006 17.406 1.00 94.19 575 TYR A CA 1
ATOM 4060 C C . TYR A 1 575 ? 2.345 18.975 18.591 1.00 94.19 575 TYR A C 1
ATOM 4062 O O . TYR A 1 575 ? 2.202 18.565 19.735 1.00 94.19 575 TYR A O 1
ATOM 4070 N N . ALA A 1 576 ? 2.621 20.263 18.375 1.00 94.06 576 ALA A N 1
ATOM 4071 C CA . ALA A 1 576 ? 2.716 21.245 19.467 1.00 94.06 576 ALA A CA 1
ATOM 4072 C C . ALA A 1 576 ? 1.598 22.302 19.433 1.00 94.06 576 ALA A C 1
ATOM 4074 O O . ALA A 1 576 ? 1.646 23.305 20.154 1.00 94.06 576 ALA A O 1
ATOM 4075 N N . TYR A 1 577 ? 0.548 22.051 18.648 1.00 93.00 577 TYR A N 1
ATOM 4076 C CA . TYR A 1 577 ? -0.669 22.848 18.671 1.00 93.00 577 TYR A CA 1
ATOM 4077 C C . TYR A 1 577 ? -1.295 22.875 20.079 1.00 93.00 577 TYR A C 1
ATOM 4079 O O . TYR A 1 577 ? -1.179 21.945 20.881 1.00 93.00 577 TYR A O 1
ATOM 4087 N N . ASN A 1 578 ? -1.955 23.987 20.395 1.00 91.69 578 ASN A N 1
ATOM 4088 C CA . ASN A 1 578 ? -2.611 24.234 21.677 1.00 91.69 578 ASN A CA 1
ATOM 4089 C C . ASN A 1 578 ? -4.141 24.128 21.499 1.00 91.69 578 ASN A C 1
ATOM 4091 O O . ASN A 1 578 ? -4.769 25.110 21.090 1.00 91.69 578 ASN A O 1
ATOM 4095 N N . ASP A 1 579 ? -4.740 22.968 21.797 1.00 89.69 579 ASP A N 1
ATOM 4096 C CA . ASP A 1 579 ? -6.185 22.718 21.632 1.00 89.69 579 ASP A CA 1
ATOM 4097 C C . ASP A 1 579 ? -6.903 22.316 22.928 1.00 89.69 579 ASP A C 1
ATOM 4099 O O . ASP A 1 579 ? -6.280 22.084 23.960 1.00 89.69 579 ASP A O 1
ATOM 4103 N N . GLY A 1 580 ? -8.239 22.293 22.915 1.00 83.69 580 GLY A N 1
ATOM 4104 C CA . GLY A 1 580 ? -9.062 21.891 24.069 1.00 83.69 580 GLY A CA 1
ATOM 4105 C C . GLY A 1 580 ? -8.933 22.808 25.301 1.00 83.69 580 GLY A C 1
ATOM 4106 O O . GLY A 1 580 ? -9.528 22.557 26.347 1.00 83.69 580 GLY A O 1
ATOM 4107 N N . GLY A 1 581 ? -8.156 23.894 25.202 1.00 84.81 581 GLY A N 1
ATOM 4108 C CA . GLY A 1 581 ? -7.725 24.714 26.339 1.00 84.81 581 GLY A CA 1
ATOM 4109 C C . GLY A 1 581 ? -6.506 24.162 27.093 1.00 84.81 581 GLY A C 1
ATOM 4110 O O . GLY A 1 581 ? -6.109 24.748 28.105 1.00 84.81 581 GLY A O 1
ATOM 4111 N N . VAL A 1 582 ? -5.909 23.075 26.603 1.00 87.25 582 VAL A N 1
ATOM 4112 C CA . VAL A 1 582 ? -4.618 22.533 27.035 1.00 87.25 582 VAL A CA 1
ATOM 4113 C C . VAL A 1 582 ? -3.503 23.212 26.218 1.00 87.25 582 VAL A C 1
ATOM 4115 O O . VAL A 1 582 ? -3.756 23.915 25.240 1.00 87.25 582 VAL A O 1
ATOM 4118 N N . SER A 1 583 ? -2.261 23.118 26.692 1.00 88.81 583 SER A N 1
ATOM 4119 C CA . SER A 1 583 ? -1.101 23.730 26.033 1.00 88.81 583 SER A CA 1
ATOM 4120 C C . SER A 1 583 ? -0.141 22.674 25.517 1.00 88.81 583 SER A C 1
ATOM 4122 O O . SER A 1 583 ? 0.233 21.800 26.302 1.00 88.81 583 SER A O 1
ATOM 4124 N N . ASP A 1 584 ? 0.314 22.823 24.276 1.00 89.00 584 ASP A N 1
ATOM 4125 C CA . ASP A 1 584 ? 1.262 21.930 23.599 1.00 89.00 584 ASP A CA 1
ATOM 4126 C C . ASP A 1 584 ? 0.812 20.451 23.614 1.00 89.00 584 ASP A C 1
ATOM 4128 O O . ASP A 1 584 ? 1.639 19.546 23.648 1.00 89.00 584 ASP A O 1
ATOM 4132 N N . ASN A 1 585 ? -0.497 20.196 23.686 1.00 92.06 585 ASN A N 1
ATOM 4133 C CA . ASN A 1 585 ? -1.065 18.847 23.708 1.00 92.06 585 ASN A CA 1
ATOM 4134 C C . ASN A 1 585 ? -1.057 18.180 22.330 1.00 92.06 585 ASN A C 1
ATOM 4136 O O . ASN A 1 585 ? -1.051 16.955 22.265 1.00 92.06 585 ASN A O 1
ATOM 4140 N N . GLY A 1 586 ? -1.000 18.983 21.265 1.00 95.06 586 GLY A N 1
ATOM 4141 C CA . GLY A 1 586 ? -0.961 18.509 19.891 1.00 95.06 586 GLY A CA 1
ATOM 4142 C C . GLY A 1 586 ? -2.343 18.184 19.326 1.00 95.06 586 GLY A C 1
ATOM 4143 O O . GLY A 1 586 ? -3.320 18.011 20.063 1.00 95.06 586 GLY A O 1
ATOM 4144 N N . THR A 1 587 ? -2.439 18.175 17.999 1.00 95.31 587 THR A N 1
ATOM 4145 C CA . THR A 1 587 ? -3.675 17.880 17.269 1.00 95.31 587 THR A CA 1
ATOM 4146 C C . THR A 1 587 ? -3.379 17.262 15.904 1.00 95.31 587 THR A C 1
ATOM 4148 O O . THR A 1 587 ? -2.334 17.531 15.310 1.00 95.31 587 THR A O 1
ATOM 4151 N N . VAL A 1 588 ? -4.333 16.484 15.403 1.00 96.62 588 VAL A N 1
ATOM 4152 C CA . VAL A 1 588 ? -4.462 16.083 14.001 1.00 96.62 588 VAL A CA 1
ATOM 4153 C C . VAL A 1 588 ? -5.608 16.885 13.393 1.00 96.62 588 VAL A C 1
ATOM 4155 O O . VAL A 1 588 ? -6.685 16.974 13.987 1.00 96.62 588 VAL A O 1
ATOM 4158 N N . LEU A 1 589 ? -5.363 17.500 12.239 1.00 95.81 589 LEU A N 1
ATOM 4159 C CA . LEU A 1 589 ? -6.405 18.052 11.374 1.00 95.81 589 LEU A CA 1
ATOM 4160 C C . LEU A 1 589 ? -6.881 16.931 10.455 1.00 95.81 589 LEU A C 1
ATOM 4162 O O . LEU A 1 589 ? -6.040 16.242 9.882 1.00 95.81 589 LEU A O 1
ATOM 4166 N N . LEU A 1 590 ? -8.192 16.823 10.286 1.00 95.25 590 LEU A N 1
ATOM 4167 C CA . LEU A 1 590 ? -8.833 15.964 9.298 1.00 95.25 590 LEU A CA 1
ATOM 4168 C C . LEU A 1 590 ? -9.568 16.857 8.296 1.00 95.25 590 LEU A C 1
ATOM 4170 O O . LEU A 1 590 ? -10.378 17.705 8.694 1.00 95.25 590 LEU A O 1
ATOM 4174 N N . ALA A 1 591 ? -9.214 16.698 7.024 1.00 94.69 591 ALA A N 1
ATOM 4175 C CA . ALA A 1 591 ? -9.876 17.303 5.880 1.00 94.69 591 ALA A CA 1
ATOM 4176 C C . ALA A 1 591 ? -10.379 16.172 4.976 1.00 94.69 591 ALA A C 1
ATOM 4178 O O . ALA A 1 591 ? -9.573 15.371 4.505 1.00 94.69 591 ALA A O 1
ATOM 4179 N N . TYR A 1 592 ? -11.695 16.107 4.781 1.00 94.12 592 TYR A N 1
ATOM 4180 C CA . TYR A 1 592 ? -12.326 15.034 4.010 1.00 94.12 592 TYR A CA 1
ATOM 4181 C C . TYR A 1 592 ? -12.153 15.226 2.503 1.00 94.12 592 TYR A C 1
ATOM 4183 O O . TYR A 1 592 ? -12.178 16.369 2.027 1.00 94.12 592 TYR A O 1
ATOM 4191 N N . GLY A 1 593 ? -12.025 14.108 1.783 1.00 92.38 593 GLY A N 1
ATOM 4192 C CA . GLY A 1 593 ? -11.993 14.050 0.324 1.00 92.38 593 GLY A CA 1
ATOM 4193 C C . GLY A 1 593 ? -13.303 14.484 -0.348 1.00 92.38 593 GLY A C 1
ATOM 4194 O O . GLY A 1 593 ? -14.264 14.937 0.292 1.00 92.38 593 GLY A O 1
ATOM 4195 N N . GLY A 1 594 ? -13.323 14.404 -1.679 1.00 87.75 594 GLY A N 1
ATOM 4196 C CA . GLY A 1 594 ? -14.492 14.713 -2.511 1.00 87.75 594 GLY A CA 1
ATOM 4197 C C . GLY A 1 594 ? -14.815 16.208 -2.591 1.00 87.75 594 GLY A C 1
ATOM 4198 O O . GLY A 1 594 ? -15.966 16.618 -2.792 1.00 87.75 594 GLY A O 1
ATOM 4199 N N . SER A 1 595 ? -13.826 17.075 -2.360 1.00 81.12 595 SER A N 1
ATOM 4200 C CA . SER A 1 595 ? -13.992 18.528 -2.449 1.00 81.12 595 SER A CA 1
ATOM 4201 C C . SER A 1 595 ? -12.685 19.244 -2.762 1.00 81.12 595 SER A C 1
ATOM 4203 O O . SER A 1 595 ? -11.858 19.440 -1.878 1.00 81.12 595 SER A O 1
ATOM 4205 N N . THR A 1 596 ? -12.563 19.773 -3.984 1.00 92.19 596 THR A N 1
ATOM 4206 C CA . THR A 1 596 ? -11.416 20.594 -4.402 1.00 92.19 596 THR A CA 1
ATOM 4207 C C . THR A 1 596 ? -11.200 21.784 -3.454 1.00 92.19 596 THR A C 1
ATOM 4209 O O . THR A 1 596 ? -11.947 22.777 -3.451 1.00 92.19 596 THR A O 1
ATOM 4212 N N . TRP A 1 597 ? -10.156 21.702 -2.633 1.00 93.75 597 TRP A N 1
ATOM 4213 C CA . TRP A 1 597 ? -9.707 22.777 -1.760 1.00 93.75 597 TRP A CA 1
ATOM 4214 C C . TRP A 1 597 ? -9.099 23.911 -2.597 1.00 93.75 597 TRP A C 1
ATOM 4216 O O . TRP A 1 597 ? -8.723 23.736 -3.751 1.00 93.75 597 TRP A O 1
ATOM 4226 N N . SER A 1 598 ? -9.028 25.129 -2.054 1.00 94.12 598 SER A N 1
ATOM 4227 C CA . SER A 1 598 ? -8.350 2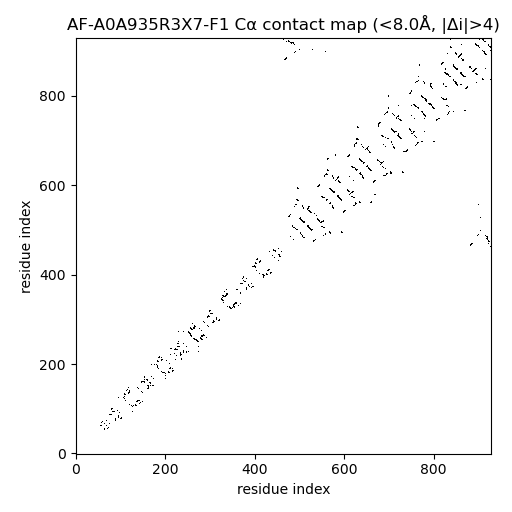6.221 -2.768 1.00 94.12 598 SER A CA 1
ATOM 4228 C C . SER A 1 598 ? -7.863 27.345 -1.861 1.00 94.12 598 SER A C 1
ATOM 4230 O O . SER A 1 598 ? -8.551 27.796 -0.938 1.00 94.12 598 SER A O 1
ATOM 4232 N N . GLY A 1 599 ? -6.671 27.854 -2.173 1.00 92.62 599 GLY A N 1
ATOM 4233 C CA . GLY A 1 599 ? -6.018 28.922 -1.423 1.00 92.62 599 GLY A CA 1
ATOM 4234 C C . GLY A 1 599 ? -5.668 28.520 0.013 1.00 92.62 599 GLY A C 1
ATOM 4235 O O . GLY A 1 599 ? -5.442 27.356 0.325 1.00 92.62 599 GLY A O 1
ATOM 4236 N N . THR A 1 600 ? -5.576 29.507 0.911 1.00 94.62 600 THR A N 1
ATOM 4237 C CA . THR A 1 600 ? -5.125 29.268 2.290 1.00 94.62 600 THR A CA 1
ATOM 4238 C C . THR A 1 600 ? -6.262 28.852 3.220 1.00 94.62 600 THR A C 1
ATOM 4240 O O . THR A 1 600 ? -7.138 29.661 3.544 1.00 94.62 600 THR A O 1
ATOM 4243 N N . ILE A 1 601 ? -6.174 27.629 3.739 1.00 94.88 601 ILE A N 1
ATOM 4244 C CA . ILE A 1 601 ? -7.074 27.057 4.739 1.00 94.88 601 ILE A CA 1
ATOM 4245 C C . ILE A 1 601 ? -6.360 27.076 6.094 1.00 94.88 601 ILE A C 1
ATOM 4247 O O . ILE A 1 601 ? -5.264 26.554 6.263 1.00 94.88 601 ILE A O 1
ATOM 4251 N N . SER A 1 602 ? -6.962 27.710 7.098 1.00 94.25 602 SER A N 1
ATOM 4252 C CA . SER A 1 602 ? -6.406 27.684 8.457 1.00 94.25 602 SER A CA 1
ATOM 4253 C C . SER A 1 602 ? -6.901 26.452 9.201 1.00 94.25 602 SER A C 1
ATOM 4255 O O . SER A 1 602 ? -8.092 26.158 9.111 1.00 94.25 602 SER A O 1
ATOM 4257 N N . ALA A 1 603 ? -6.043 25.826 10.016 1.00 90.31 603 ALA A N 1
ATOM 4258 C CA . ALA A 1 603 ? -6.371 24.649 10.828 1.00 90.31 603 ALA A CA 1
ATOM 4259 C C . ALA A 1 603 ? -7.725 24.723 11.558 1.00 90.31 603 ALA A C 1
ATOM 4261 O O . ALA A 1 603 ? -8.435 23.732 11.636 1.00 90.31 603 ALA A O 1
ATOM 4262 N N . THR A 1 604 ? -8.145 25.897 12.053 1.00 90.75 604 THR A N 1
ATOM 4263 C CA . THR A 1 604 ? -9.463 26.078 12.707 1.00 90.75 604 THR A CA 1
ATOM 4264 C C . THR A 1 604 ? -10.679 25.884 11.796 1.00 90.75 604 THR A C 1
ATOM 4266 O O . THR A 1 604 ? -11.804 25.993 12.280 1.00 90.75 604 THR A O 1
ATOM 4269 N N . SER A 1 605 ? -10.455 25.698 10.497 1.00 90.94 605 SER A N 1
ATOM 4270 C CA . SER A 1 605 ? -11.473 25.530 9.454 1.00 90.94 605 SER A CA 1
ATOM 4271 C C . SER A 1 605 ? -11.439 24.137 8.821 1.00 90.94 605 SER A C 1
ATOM 4273 O O . SER A 1 605 ? -12.193 23.928 7.882 1.00 90.94 605 SER A O 1
ATOM 4275 N N . ALA A 1 606 ? -10.573 23.234 9.302 1.00 90.69 606 ALA A N 1
ATOM 4276 C CA . ALA A 1 606 ? -10.646 21.811 8.975 1.00 90.69 606 ALA A CA 1
ATOM 4277 C C . ALA A 1 606 ? -11.975 21.223 9.481 1.00 90.69 606 ALA A C 1
ATOM 4279 O O . ALA A 1 606 ? -12.544 21.736 10.455 1.00 90.69 606 ALA A O 1
ATOM 4280 N N . ASP A 1 607 ? -12.456 20.164 8.833 1.00 93.75 607 ASP A N 1
ATOM 4281 C CA . ASP A 1 607 ? -13.760 19.558 9.118 1.00 93.75 607 ASP A CA 1
ATOM 4282 C C . ASP A 1 607 ? -13.806 18.970 10.533 1.00 93.75 607 ASP A C 1
ATOM 4284 O O . ASP A 1 607 ? -14.749 19.209 11.307 1.00 93.75 607 ASP A O 1
ATOM 4288 N N . ALA A 1 608 ? -12.709 18.318 10.920 1.00 94.69 608 ALA A N 1
ATOM 4289 C CA . ALA A 1 608 ? -12.457 17.878 12.279 1.00 94.69 608 ALA A CA 1
ATOM 4290 C C . ALA A 1 608 ? -11.031 18.184 12.753 1.00 94.69 608 ALA A C 1
ATOM 4292 O O . ALA A 1 608 ? -10.087 18.395 11.989 1.00 94.69 608 ALA A O 1
ATOM 4293 N N . ARG A 1 609 ? -10.889 18.217 14.078 1.00 95.12 609 ARG A N 1
ATOM 4294 C CA . ARG A 1 609 ? -9.616 18.271 14.791 1.00 95.12 609 ARG A CA 1
ATOM 4295 C C . ARG A 1 609 ? -9.669 17.331 15.982 1.00 95.12 609 ARG A C 1
ATOM 4297 O O . ARG A 1 609 ? -10.490 17.515 16.885 1.00 95.12 609 ARG A O 1
ATOM 4304 N N . ILE A 1 610 ? -8.770 16.362 15.999 1.00 96.12 610 ILE A N 1
ATOM 4305 C CA . ILE A 1 610 ? -8.596 15.428 17.109 1.00 96.12 610 ILE A CA 1
ATOM 4306 C C . ILE A 1 610 ? -7.391 15.911 17.914 1.00 96.12 610 ILE A C 1
ATOM 4308 O O . ILE A 1 610 ? -6.376 16.282 17.325 1.00 96.12 610 ILE A O 1
ATOM 4312 N N . TYR A 1 611 ? -7.480 15.981 19.241 1.00 94.69 611 TYR A N 1
ATOM 4313 C CA . TYR A 1 611 ? -6.407 16.521 20.081 1.00 94.69 611 TYR A CA 1
ATOM 4314 C C . TYR A 1 611 ? -6.046 15.619 21.264 1.00 94.69 611 TYR A C 1
ATOM 4316 O O . TYR A 1 611 ? -6.900 14.944 21.838 1.00 94.69 611 TYR A O 1
ATOM 4324 N N . GLY A 1 612 ? -4.771 15.661 21.661 1.00 93.00 612 GLY A N 1
ATOM 4325 C CA . GLY A 1 612 ? -4.262 14.933 22.825 1.00 93.00 612 GLY A CA 1
ATOM 4326 C C . GLY A 1 612 ? -4.762 15.519 24.145 1.00 93.00 612 GLY A C 1
ATOM 4327 O O . GLY A 1 612 ? -5.021 16.721 24.249 1.00 93.00 612 GLY A O 1
ATOM 4328 N N . ASP A 1 613 ? -4.892 14.690 25.177 1.00 82.81 613 ASP A N 1
ATOM 4329 C CA . ASP A 1 613 ? -5.560 15.093 26.420 1.00 82.81 613 ASP A CA 1
ATOM 4330 C C . ASP A 1 613 ? -4.656 15.765 27.460 1.00 82.81 613 ASP A C 1
ATOM 4332 O O . ASP A 1 613 ? -5.121 16.634 28.211 1.00 82.81 613 ASP A O 1
ATOM 4336 N N . LEU A 1 614 ? -3.371 15.401 27.533 1.00 85.00 614 LEU A N 1
ATOM 4337 C CA . LEU A 1 614 ? -2.461 15.969 28.528 1.00 85.00 614 LEU A CA 1
ATOM 4338 C C . LEU A 1 614 ? -1.547 17.044 27.931 1.00 85.00 614 LEU A C 1
ATOM 4340 O O . LEU A 1 614 ? -1.318 17.180 26.730 1.00 85.00 614 LEU A O 1
ATOM 4344 N N . LYS A 1 615 ? -1.035 17.885 28.829 1.00 89.50 615 LYS A N 1
ATOM 4345 C CA . LYS A 1 615 ? -0.135 18.979 28.479 1.00 89.50 615 LYS A CA 1
ATOM 4346 C C . LYS A 1 615 ? 1.213 18.420 28.025 1.00 89.50 615 LYS A C 1
ATOM 4348 O O . LYS A 1 615 ? 1.904 17.816 28.838 1.00 89.50 615 LYS A O 1
ATOM 4353 N N . SER A 1 616 ? 1.653 18.847 26.841 1.00 85.81 616 SER A N 1
ATOM 4354 C CA . SER A 1 616 ? 2.981 18.540 26.297 1.00 85.81 616 SER A CA 1
ATOM 4355 C C . SER A 1 616 ? 3.193 17.075 25.890 1.00 85.81 616 SER A C 1
ATOM 4357 O O . SER A 1 616 ? 4.348 16.700 25.743 1.00 85.81 616 SER A O 1
ATOM 4359 N N . ASP A 1 617 ? 2.120 16.307 25.651 1.00 86.38 617 ASP A N 1
ATOM 4360 C CA . ASP A 1 617 ? 2.151 14.908 25.165 1.00 86.38 617 ASP A CA 1
ATOM 4361 C C . ASP A 1 617 ? 2.556 14.760 23.687 1.00 86.38 617 ASP A C 1
ATOM 4363 O O . ASP A 1 617 ? 2.964 13.683 23.265 1.00 86.38 617 ASP A O 1
ATOM 4367 N N . GLN A 1 618 ? 2.462 15.846 22.914 1.00 92.50 618 GLN A N 1
ATOM 4368 C CA . GLN A 1 618 ? 2.813 15.905 21.491 1.00 92.50 618 GLN A CA 1
ATOM 4369 C C . GLN A 1 618 ? 1.949 15.030 20.556 1.00 92.50 618 GLN A C 1
ATOM 4371 O O . GLN A 1 618 ? 2.455 14.469 19.592 1.00 92.50 618 GLN A O 1
ATOM 4376 N N . PHE A 1 619 ? 0.637 14.933 20.800 1.00 94.94 619 PHE A N 1
ATOM 4377 C CA . PHE A 1 619 ? -0.290 14.172 19.947 1.00 94.94 619 PHE A CA 1
ATOM 4378 C C . PHE A 1 619 ? -0.330 14.694 18.500 1.00 94.94 619 PHE A C 1
ATOM 4380 O O . PHE A 1 619 ? -0.397 15.901 18.269 1.00 94.94 619 PHE A O 1
ATOM 4387 N N . GLY A 1 620 ? -0.324 13.795 17.516 1.00 94.62 620 GLY A N 1
ATOM 4388 C CA . GLY A 1 620 ? -0.119 14.163 16.112 1.00 94.62 620 GLY A CA 1
ATOM 4389 C C . GLY A 1 620 ? 1.363 14.342 15.771 1.00 94.62 620 GLY A C 1
ATOM 4390 O O . GLY A 1 620 ? 1.705 15.119 14.878 1.00 94.62 620 GLY A O 1
ATOM 4391 N N . GLN A 1 621 ? 2.246 13.667 16.517 1.00 92.75 621 GLN A N 1
ATOM 4392 C CA . GLN A 1 621 ? 3.678 13.578 16.232 1.00 92.75 621 GLN A CA 1
ATOM 4393 C C . GLN A 1 621 ? 3.935 12.738 14.972 1.00 92.75 621 GLN A C 1
ATOM 4395 O O . GLN A 1 621 ? 4.718 13.151 14.112 1.00 92.75 621 GLN A O 1
ATOM 4400 N N . VAL A 1 622 ? 3.247 11.606 14.875 1.00 93.69 622 VAL A N 1
ATOM 4401 C CA . VAL A 1 622 ? 3.094 10.764 13.685 1.00 93.69 622 VAL A CA 1
ATOM 4402 C C . VAL A 1 622 ? 1.599 10.488 13.518 1.00 93.69 622 VAL A C 1
ATOM 4404 O O . VAL A 1 622 ? 0.879 10.404 14.517 1.00 93.69 622 VAL A O 1
ATOM 4407 N N . VAL A 1 623 ? 1.136 10.439 12.274 1.00 95.25 623 VAL A N 1
ATOM 4408 C CA . VAL A 1 623 ? -0.265 10.262 11.879 1.00 95.25 623 VAL A CA 1
ATOM 4409 C C . VAL A 1 623 ? -0.283 9.341 10.668 1.00 95.25 623 VAL A C 1
ATOM 4411 O O . VAL A 1 623 ? 0.450 9.614 9.713 1.00 95.25 623 VAL A O 1
ATOM 4414 N N . ARG A 1 624 ? -1.065 8.264 10.732 1.00 94.38 624 ARG A N 1
ATOM 4415 C CA . ARG A 1 624 ? -1.178 7.227 9.702 1.00 94.38 624 ARG A CA 1
ATOM 4416 C C . ARG A 1 624 ? -2.618 6.729 9.642 1.00 94.38 624 ARG A C 1
ATOM 4418 O O . ARG A 1 624 ? -3.190 6.481 10.703 1.00 94.38 624 ARG A O 1
ATOM 4425 N N . LEU A 1 625 ? -3.173 6.595 8.444 1.00 93.00 625 LEU A N 1
ATOM 4426 C CA . LEU A 1 625 ? -4.235 5.622 8.196 1.00 93.00 625 LEU A CA 1
ATOM 4427 C C . LEU A 1 625 ? -3.565 4.251 8.089 1.00 93.00 625 LEU A C 1
ATOM 4429 O O . LEU A 1 625 ? -2.457 4.155 7.554 1.00 93.00 625 LEU A O 1
ATOM 4433 N N . ILE A 1 626 ? -4.156 3.239 8.715 1.00 92.69 626 ILE A N 1
ATOM 4434 C CA . ILE A 1 626 ? -3.520 1.927 8.880 1.00 92.69 626 ILE A CA 1
ATOM 4435 C C . ILE A 1 626 ? -4.293 0.780 8.227 1.00 92.69 626 ILE A C 1
ATOM 4437 O O . ILE A 1 626 ? -3.849 -0.346 8.383 1.00 92.69 626 ILE A O 1
ATOM 4441 N N . GLY A 1 627 ? -5.345 1.070 7.456 1.00 93.06 627 GLY A N 1
ATOM 4442 C CA . GLY A 1 627 ? -6.274 0.074 6.911 1.00 93.06 627 GLY A CA 1
ATOM 4443 C C . GLY A 1 627 ? -7.388 -0.287 7.901 1.00 93.06 627 GLY A C 1
ATOM 4444 O O . GLY A 1 627 ? -7.362 0.183 9.041 1.00 93.06 627 GLY A O 1
ATOM 4445 N N . ASP A 1 628 ? -8.345 -1.107 7.471 1.00 93.31 628 ASP A N 1
ATOM 4446 C CA . ASP A 1 628 ? -9.396 -1.699 8.313 1.00 93.31 628 ASP A CA 1
ATOM 4447 C C . ASP A 1 628 ? -8.812 -2.825 9.188 1.00 93.31 628 ASP A C 1
ATOM 4449 O O . ASP A 1 628 ? -8.476 -3.905 8.703 1.00 93.31 628 ASP A O 1
ATOM 4453 N N . VAL A 1 629 ? -8.642 -2.556 10.484 1.00 93.56 629 VAL A N 1
ATOM 4454 C CA . VAL A 1 629 ? -7.973 -3.444 11.452 1.00 93.56 629 VAL A CA 1
ATOM 4455 C C . VAL A 1 629 ? -8.971 -4.326 12.213 1.00 93.56 629 VAL A C 1
ATOM 4457 O O . VAL A 1 629 ? -8.572 -5.332 12.811 1.00 93.56 629 VAL A O 1
ATOM 4460 N N . ASP A 1 630 ? -10.257 -3.952 12.250 1.00 90.69 630 ASP A N 1
ATOM 4461 C CA . ASP A 1 630 ? -11.298 -4.678 12.998 1.00 90.69 630 ASP A CA 1
ATOM 4462 C C . ASP A 1 630 ? -12.420 -5.299 12.137 1.00 90.69 630 ASP A C 1
ATOM 4464 O O . ASP A 1 630 ? -13.243 -6.070 12.644 1.00 90.69 630 ASP A O 1
ATOM 4468 N N . GLY A 1 631 ? -12.364 -5.103 10.821 1.00 91.62 631 GLY A N 1
ATOM 4469 C CA . GLY A 1 631 ? -13.233 -5.726 9.829 1.00 91.62 631 GLY A CA 1
ATOM 4470 C C . GLY A 1 631 ? -14.613 -5.080 9.730 1.00 91.62 631 GLY A C 1
ATOM 4471 O O . GLY A 1 631 ? -15.573 -5.767 9.356 1.00 91.62 631 GLY A O 1
ATOM 4472 N N . ASP A 1 632 ? -14.758 -3.808 10.121 1.00 89.88 632 ASP A N 1
ATOM 4473 C CA . ASP A 1 632 ? -16.026 -3.070 10.028 1.00 89.88 632 ASP A CA 1
ATOM 4474 C C . ASP A 1 632 ? -16.211 -2.288 8.711 1.00 89.88 632 ASP A C 1
ATOM 4476 O O . ASP A 1 632 ? -17.323 -1.812 8.432 1.00 89.88 632 ASP A O 1
ATOM 4480 N N . GLY A 1 633 ? -15.179 -2.269 7.859 1.00 90.75 633 GLY A N 1
ATOM 4481 C CA . GLY A 1 633 ? -15.176 -1.694 6.517 1.00 90.75 633 GLY A CA 1
ATOM 4482 C C . GLY A 1 633 ? -14.725 -0.234 6.432 1.00 90.75 633 GLY A C 1
ATOM 4483 O O . GLY A 1 633 ? -15.035 0.411 5.428 1.00 90.75 633 GLY A O 1
ATOM 4484 N N . TYR A 1 634 ? -14.052 0.306 7.455 1.00 92.75 634 TYR A N 1
ATOM 4485 C CA . TYR A 1 634 ? -13.508 1.671 7.464 1.00 92.75 634 TYR A CA 1
ATOM 4486 C C . TYR A 1 634 ? -12.043 1.681 7.926 1.00 92.75 634 TYR A C 1
ATOM 4488 O O . TYR A 1 634 ? -11.681 0.949 8.838 1.00 92.75 634 TYR A O 1
ATOM 4496 N N . ASP A 1 635 ? -11.198 2.550 7.361 1.00 94.19 635 ASP A N 1
ATOM 4497 C CA . ASP A 1 635 ? -9.781 2.584 7.748 1.00 94.19 635 ASP A CA 1
ATOM 4498 C C . ASP A 1 635 ? -9.559 3.163 9.153 1.00 94.19 635 ASP A C 1
ATOM 4500 O O . ASP A 1 635 ? -10.041 4.249 9.491 1.00 94.19 635 ASP A O 1
ATOM 4504 N N . GLU A 1 636 ? -8.695 2.530 9.945 1.00 93.81 636 GLU A N 1
ATOM 4505 C CA . GLU A 1 636 ? -8.272 3.058 11.237 1.00 93.81 636 GLU A CA 1
ATOM 4506 C C . GLU A 1 636 ? -7.267 4.205 11.125 1.00 93.81 636 GLU A C 1
ATOM 4508 O O . GLU A 1 636 ? -6.339 4.220 10.314 1.00 93.81 636 GLU A O 1
ATOM 4513 N N . LEU A 1 637 ? -7.348 5.127 12.085 1.00 95.12 637 LEU A N 1
ATOM 4514 C CA . LEU A 1 637 ? -6.380 6.197 12.286 1.00 95.12 637 LEU A CA 1
ATOM 4515 C C . LEU A 1 637 ? -5.460 5.920 13.489 1.00 95.12 637 LEU A C 1
ATOM 4517 O O . LEU A 1 637 ? -5.859 6.060 14.650 1.00 95.12 637 LEU A O 1
ATOM 4521 N N . ALA A 1 638 ? -4.177 5.666 13.224 1.00 94.88 638 ALA A N 1
ATOM 4522 C CA . ALA A 1 638 ? -3.119 5.638 14.232 1.00 94.88 638 ALA A CA 1
ATOM 4523 C C . ALA A 1 638 ? -2.466 7.016 14.454 1.00 94.88 638 ALA A C 1
ATOM 4525 O O . ALA A 1 638 ? -1.929 7.649 13.538 1.00 94.88 638 ALA A O 1
ATOM 4526 N N . VAL A 1 639 ? -2.429 7.473 15.712 1.00 95.75 639 VAL A N 1
ATOM 4527 C CA . VAL A 1 639 ? -1.806 8.752 16.092 1.00 95.75 639 VAL A CA 1
ATOM 4528 C C . VAL A 1 639 ? -0.827 8.610 17.252 1.00 95.75 639 VAL A C 1
ATOM 4530 O O . VAL A 1 639 ? -1.200 8.250 18.370 1.00 95.75 639 VAL A O 1
ATOM 4533 N N . GLY A 1 640 ? 0.425 8.998 17.010 1.00 94.44 640 GLY A N 1
ATOM 4534 C CA . GLY A 1 640 ? 1.487 9.021 18.013 1.00 94.44 640 GLY A CA 1
ATOM 4535 C C . GLY A 1 640 ? 1.509 10.280 18.887 1.00 94.44 640 GLY A C 1
ATOM 4536 O O . GLY A 1 640 ? 1.299 11.408 18.424 1.00 94.44 640 GLY A O 1
ATOM 4537 N N . ALA A 1 641 ? 1.824 10.063 20.162 1.00 93.62 641 ALA A N 1
ATOM 4538 C CA . ALA A 1 641 ? 2.081 11.046 21.210 1.00 93.62 641 ALA A CA 1
ATOM 4539 C C . ALA A 1 641 ? 3.350 10.626 21.986 1.00 93.62 641 ALA A C 1
ATOM 4541 O O . ALA A 1 641 ? 3.290 10.177 23.133 1.00 93.62 641 ALA A O 1
ATOM 4542 N N . ASN A 1 642 ? 4.505 10.718 21.320 1.00 90.38 642 ASN A N 1
ATOM 4543 C CA . ASN A 1 642 ? 5.811 10.171 21.728 1.00 90.38 642 ASN A CA 1
ATOM 4544 C C . ASN A 1 642 ? 6.300 10.497 23.151 1.00 90.38 642 ASN A C 1
ATOM 4546 O O . ASN A 1 642 ? 7.114 9.758 23.698 1.00 90.38 642 ASN A O 1
ATOM 4550 N N . VAL A 1 643 ? 5.865 11.600 23.761 1.00 89.81 643 VAL A N 1
ATOM 4551 C CA . VAL A 1 643 ? 6.301 12.009 25.111 1.00 89.81 643 VAL A CA 1
ATOM 4552 C C . VAL A 1 643 ? 5.196 11.901 26.160 1.00 89.81 643 VAL A C 1
ATOM 4554 O O . VAL A 1 643 ? 5.385 12.349 27.290 1.00 89.81 643 VAL A O 1
ATOM 4557 N N . ALA A 1 644 ? 4.066 11.281 25.818 1.00 89.00 644 ALA A N 1
ATOM 4558 C CA . ALA A 1 644 ? 3.001 10.999 26.767 1.00 89.00 644 ALA A CA 1
ATOM 4559 C C . ALA A 1 644 ? 3.495 10.061 27.891 1.00 89.00 644 ALA A C 1
ATOM 4561 O O . ALA A 1 644 ? 4.211 9.088 27.655 1.00 89.00 644 ALA A O 1
ATOM 4562 N N . ASP A 1 645 ? 3.117 10.364 29.135 1.00 87.94 645 ASP A N 1
ATOM 4563 C CA . ASP A 1 645 ? 3.718 9.787 30.353 1.00 87.94 645 ASP A CA 1
ATOM 4564 C C . ASP A 1 645 ? 2.963 8.548 30.912 1.00 87.94 645 ASP A C 1
ATOM 4566 O O . ASP A 1 645 ? 3.123 8.183 32.083 1.00 87.94 645 ASP A O 1
ATOM 4570 N N . TYR A 1 646 ? 2.108 7.896 30.113 1.00 81.38 646 TYR A N 1
ATOM 4571 C CA . TYR A 1 646 ? 1.161 6.868 30.582 1.00 81.38 646 TYR A CA 1
ATOM 4572 C C . TYR A 1 646 ? 1.836 5.579 31.100 1.00 81.38 646 TYR A C 1
ATOM 4574 O O . TYR A 1 646 ? 1.427 5.056 32.140 1.00 81.38 646 TYR A O 1
ATOM 4582 N N . GLY A 1 647 ? 2.902 5.109 30.443 1.00 76.75 647 GLY A N 1
ATOM 4583 C CA . GLY A 1 647 ? 3.783 4.015 30.893 1.00 76.75 647 GLY A CA 1
ATOM 4584 C C . GLY A 1 647 ? 4.969 4.477 31.760 1.00 76.75 647 GLY A C 1
ATOM 4585 O O . GLY A 1 647 ? 5.869 3.701 32.093 1.00 76.75 647 GLY A O 1
ATOM 4586 N N . GLY A 1 648 ? 4.988 5.756 32.148 1.00 83.19 648 GLY A N 1
ATOM 4587 C CA . GLY A 1 648 ? 6.094 6.423 32.835 1.00 83.19 648 GLY A CA 1
ATOM 4588 C C . GLY A 1 648 ? 6.766 7.488 31.966 1.00 83.19 648 GLY A C 1
ATOM 4589 O O . GLY A 1 648 ? 6.301 7.786 30.872 1.00 83.19 648 GLY A O 1
ATOM 4590 N N . THR A 1 649 ? 7.844 8.098 32.472 1.00 88.31 649 THR A N 1
ATOM 4591 C CA . THR A 1 649 ? 8.444 9.295 31.853 1.00 88.31 649 THR A CA 1
ATOM 4592 C C . THR A 1 649 ? 8.886 9.059 30.410 1.00 88.31 649 THR A C 1
ATOM 4594 O O . THR A 1 649 ? 9.754 8.217 30.190 1.00 88.31 649 THR A O 1
ATOM 4597 N N . ASN A 1 650 ? 8.349 9.849 29.474 1.00 87.31 650 ASN A N 1
ATOM 4598 C CA . ASN A 1 650 ? 8.570 9.736 28.028 1.00 87.31 650 ASN A CA 1
ATOM 4599 C C . ASN A 1 650 ? 8.303 8.309 27.500 1.00 87.31 650 ASN A C 1
ATOM 4601 O O . ASN A 1 650 ? 9.120 7.758 26.765 1.00 87.31 650 ASN A O 1
ATOM 4605 N N . SER A 1 651 ? 7.213 7.671 27.928 1.00 89.00 651 SER A N 1
ATOM 4606 C CA . SER A 1 651 ? 6.859 6.332 27.425 1.00 89.00 651 SER A CA 1
ATOM 4607 C C . SER A 1 651 ? 6.337 6.364 25.995 1.00 89.00 651 SER A C 1
ATOM 4609 O O . SER A 1 651 ? 6.644 5.475 25.203 1.00 89.00 651 SER A O 1
ATOM 4611 N N . GLY A 1 652 ? 5.603 7.420 25.658 1.00 91.44 652 GLY A N 1
ATOM 4612 C CA . GLY A 1 652 ? 4.887 7.514 24.401 1.00 91.44 652 GLY A CA 1
ATOM 4613 C C . GLY A 1 652 ? 3.602 6.692 24.418 1.00 91.44 652 GLY A C 1
ATOM 4614 O O . GLY A 1 652 ? 3.473 5.700 25.145 1.00 91.44 652 GLY A O 1
ATOM 4615 N N . VAL A 1 653 ? 2.634 7.144 23.629 1.00 91.25 653 VAL A N 1
ATOM 4616 C CA . VAL A 1 653 ? 1.376 6.441 23.375 1.00 91.25 653 VAL A CA 1
ATOM 4617 C C . VAL A 1 653 ? 1.054 6.525 21.890 1.00 91.25 653 VAL A C 1
ATOM 4619 O O . VAL A 1 653 ? 1.229 7.586 21.292 1.00 91.25 653 VAL A O 1
ATOM 4622 N N . VAL A 1 654 ? 0.531 5.440 21.324 1.00 93.88 654 VAL A N 1
ATOM 4623 C CA . VAL A 1 654 ? -0.191 5.461 20.046 1.00 93.88 654 VAL A CA 1
ATOM 4624 C C . VAL A 1 654 ? -1.667 5.217 20.329 1.00 93.88 654 VAL A C 1
ATOM 4626 O O . VAL A 1 654 ? -2.015 4.273 21.035 1.00 93.88 654 VAL A O 1
ATOM 4629 N N . TYR A 1 655 ? -2.524 6.091 19.816 1.00 93.50 655 TYR A N 1
ATOM 4630 C CA . TYR A 1 655 ? -3.976 5.940 19.844 1.00 93.50 655 TYR A CA 1
ATOM 4631 C C . TYR A 1 655 ? -4.418 5.353 18.510 1.00 93.50 655 TYR A C 1
ATOM 4633 O O . TYR A 1 655 ? -4.009 5.895 17.486 1.00 93.50 655 TYR A O 1
ATOM 4641 N N . ILE A 1 656 ? -5.254 4.317 18.530 1.00 93.69 656 ILE A N 1
ATOM 4642 C CA . ILE A 1 656 ? -5.977 3.851 17.345 1.00 93.69 656 ILE A CA 1
ATOM 4643 C C . ILE A 1 656 ? -7.415 4.354 17.459 1.00 93.69 656 ILE A C 1
ATOM 4645 O O . ILE A 1 656 ? -8.080 4.167 18.487 1.00 93.69 656 ILE A O 1
ATOM 4649 N N . ILE A 1 657 ? -7.849 5.084 16.442 1.00 94.44 657 ILE A N 1
ATOM 4650 C CA . ILE A 1 657 ? -9.141 5.754 16.367 1.00 94.44 657 ILE A CA 1
ATOM 4651 C C . ILE A 1 657 ? -9.900 5.098 15.218 1.00 94.44 657 ILE A C 1
ATOM 4653 O O . ILE A 1 657 ? -9.396 5.184 14.101 1.00 94.44 657 ILE A O 1
ATOM 4657 N N . PRO A 1 658 ? -11.052 4.458 15.485 1.00 93.06 658 PRO A N 1
ATOM 4658 C CA . PRO A 1 658 ? -11.752 3.693 14.471 1.00 93.06 658 PRO A CA 1
ATOM 4659 C C . PRO A 1 658 ? -12.266 4.576 13.336 1.00 93.06 658 PRO A C 1
ATOM 4661 O O . PRO A 1 658 ? -12.609 5.750 13.571 1.00 93.06 658 PRO A O 1
ATOM 4664 N N . GLY A 1 659 ? -12.359 4.001 12.143 1.00 93.75 659 GLY A N 1
ATOM 4665 C CA . GLY A 1 659 ? -13.119 4.573 11.039 1.00 93.75 659 GLY A CA 1
ATOM 4666 C C . GLY A 1 659 ? -14.623 4.640 11.334 1.00 93.75 659 GLY A C 1
ATOM 4667 O O . GLY A 1 659 ? -15.109 4.141 12.353 1.00 93.75 659 GLY A O 1
ATOM 4668 N N . SER A 1 660 ? -15.378 5.384 10.516 1.00 92.44 660 SER A N 1
ATOM 4669 C CA . SER A 1 660 ? -16.848 5.362 10.542 1.00 92.44 660 SER A CA 1
ATOM 4670 C C . SER A 1 660 ? -17.491 6.198 9.434 1.00 92.44 660 SER A C 1
ATOM 4672 O O . SER A 1 660 ? -17.270 7.410 9.364 1.00 92.44 660 SER A O 1
ATOM 4674 N N . ALA A 1 661 ? -18.523 5.644 8.786 1.00 92.25 661 ALA A N 1
ATOM 4675 C CA . ALA A 1 661 ? -19.507 6.388 7.980 1.00 92.25 661 ALA A CA 1
ATOM 4676 C C . ALA A 1 661 ? -20.165 7.605 8.672 1.00 92.25 661 ALA A C 1
ATOM 4678 O O . ALA A 1 661 ? -20.850 8.412 8.033 1.00 92.25 661 ALA A O 1
ATOM 4679 N N . THR A 1 662 ? -20.015 7.774 9.992 1.00 94.19 662 THR A N 1
ATOM 4680 C CA . THR A 1 662 ? -20.360 9.034 10.664 1.00 94.19 662 THR A CA 1
ATOM 4681 C C . THR A 1 662 ? -19.136 9.935 10.807 1.00 94.19 662 THR A C 1
ATOM 4683 O O . THR A 1 662 ? -18.492 9.936 11.857 1.00 94.19 662 THR A O 1
ATOM 4686 N N . ARG A 1 663 ? -18.909 10.802 9.806 1.00 94.06 663 ARG A N 1
ATOM 4687 C CA . ARG A 1 663 ? -17.850 11.829 9.819 1.00 94.06 663 ARG A CA 1
ATOM 4688 C C . ARG A 1 663 ? -17.657 12.495 11.183 1.00 94.06 663 ARG A C 1
ATOM 4690 O O . ARG A 1 663 ? -18.540 13.201 11.698 1.00 94.06 663 ARG A O 1
ATOM 4697 N N . TYR A 1 664 ? -16.451 12.344 11.722 1.00 94.81 664 TYR A N 1
ATOM 4698 C CA . TYR A 1 664 ? -15.914 13.163 12.796 1.00 94.81 664 TYR A CA 1
ATOM 4699 C C . TYR A 1 664 ? -16.098 14.652 12.467 1.00 94.81 664 TYR A C 1
ATOM 4701 O O . TYR A 1 664 ? -15.912 15.096 11.338 1.00 94.81 664 TYR A O 1
ATOM 4709 N N . SER A 1 665 ? -16.475 15.468 13.457 1.00 93.38 665 SER A N 1
ATOM 4710 C CA . SER A 1 665 ? -16.682 16.904 13.226 1.00 93.38 665 SER A CA 1
ATOM 4711 C C . SER A 1 665 ? -16.359 17.778 14.434 1.00 93.38 665 SER A C 1
ATOM 4713 O O . SER A 1 665 ? -16.628 17.448 15.592 1.00 93.38 665 SER A O 1
ATOM 4715 N N . GLY A 1 666 ? -15.797 18.958 14.167 1.00 91.94 666 GLY A N 1
ATOM 4716 C CA . GLY A 1 666 ? -15.425 19.907 15.215 1.00 91.94 666 GLY A CA 1
ATOM 4717 C C . GLY A 1 666 ? -14.156 19.497 15.968 1.00 91.94 666 GLY A C 1
ATOM 4718 O O . GLY A 1 666 ? -13.198 19.042 15.361 1.00 91.94 666 GLY A O 1
ATOM 4719 N N . ALA A 1 667 ? -14.096 19.737 17.281 1.00 92.12 667 ALA A N 1
ATOM 4720 C CA . ALA A 1 667 ? -12.896 19.491 18.088 1.00 92.12 667 ALA A CA 1
ATOM 4721 C C . ALA A 1 667 ? -13.159 18.405 19.140 1.00 92.12 667 ALA A C 1
ATOM 4723 O O . ALA A 1 667 ? -14.020 18.603 20.002 1.00 92.12 667 ALA A O 1
ATOM 4724 N N . MET A 1 668 ? -12.415 17.299 19.081 1.00 94.44 668 MET A N 1
ATOM 4725 C CA . MET A 1 668 ? -12.627 16.093 19.894 1.00 94.44 668 MET A CA 1
ATOM 4726 C C . MET A 1 668 ? -11.340 15.658 20.601 1.00 94.44 668 MET A C 1
ATOM 4728 O O . MET A 1 668 ? -10.241 15.816 20.075 1.00 94.44 668 MET A O 1
ATOM 4732 N N . ALA A 1 669 ? -11.486 15.109 21.805 1.00 93.56 669 ALA A N 1
ATOM 4733 C CA . ALA A 1 669 ? -10.379 14.561 22.581 1.00 93.56 669 ALA A CA 1
ATOM 4734 C C . ALA A 1 669 ? -10.097 13.115 22.156 1.00 93.56 669 ALA A C 1
ATOM 4736 O O . ALA A 1 669 ? -11.032 12.314 22.097 1.00 93.56 669 ALA A O 1
ATOM 4737 N N . ALA A 1 670 ? -8.831 12.764 21.927 1.00 92.56 670 ALA A N 1
ATOM 4738 C CA . ALA A 1 670 ? -8.435 11.419 21.506 1.00 92.56 670 ALA A CA 1
ATOM 4739 C C . ALA A 1 670 ? -8.963 10.331 22.462 1.00 92.56 670 ALA A C 1
ATOM 4741 O O . ALA A 1 670 ? -9.597 9.380 22.015 1.00 92.56 670 ALA A O 1
ATOM 4742 N N . SER A 1 671 ? -8.848 10.519 23.786 1.00 87.44 671 SER A N 1
ATOM 4743 C CA . SER A 1 671 ? -9.364 9.555 24.781 1.00 87.44 671 SER A CA 1
ATOM 4744 C C . SER A 1 671 ? -10.894 9.417 24.846 1.00 87.44 671 SER A C 1
ATOM 4746 O O . SER A 1 671 ? -11.398 8.636 25.652 1.00 87.44 671 SER A O 1
ATOM 4748 N N . THR A 1 672 ? -11.645 10.184 24.046 1.00 90.50 672 THR A N 1
ATOM 4749 C CA . THR A 1 672 ? -13.113 10.073 23.954 1.00 90.50 672 THR A CA 1
ATOM 4750 C C . THR A 1 672 ? -13.607 9.341 22.711 1.00 90.50 672 THR A C 1
ATOM 4752 O O . THR A 1 672 ? -14.799 9.047 22.658 1.00 90.50 672 THR A O 1
ATOM 4755 N N . ILE A 1 673 ? -12.720 9.065 21.747 1.00 91.75 673 ILE A N 1
ATOM 4756 C CA . ILE A 1 673 ? -13.053 8.417 20.466 1.00 91.75 673 ILE A CA 1
ATOM 4757 C C . ILE A 1 673 ? -12.125 7.249 20.100 1.00 91.75 673 ILE A C 1
ATOM 4759 O O . ILE A 1 673 ? -12.535 6.404 19.325 1.00 91.75 673 ILE A O 1
ATOM 4763 N N . ALA A 1 674 ? -10.912 7.164 20.660 1.00 91.62 674 ALA A N 1
ATOM 4764 C CA . ALA A 1 674 ? -10.015 6.032 20.426 1.00 91.62 674 ALA A CA 1
ATOM 4765 C C . ALA A 1 674 ? -10.601 4.718 20.973 1.00 91.62 674 ALA A C 1
ATOM 4767 O O . ALA A 1 674 ? -11.013 4.676 22.138 1.00 91.62 674 ALA A O 1
ATOM 4768 N N . GLY A 1 675 ? -10.581 3.653 20.164 1.00 87.56 675 GLY A N 1
ATOM 4769 C CA . GLY A 1 675 ? -10.954 2.300 20.597 1.00 87.56 675 GLY A CA 1
ATOM 4770 C C . GLY A 1 675 ? -9.910 1.720 21.555 1.00 87.56 675 GLY A C 1
ATOM 4771 O O . GLY A 1 675 ? -10.224 1.265 22.661 1.00 87.56 675 GLY A O 1
ATOM 4772 N N . VAL A 1 676 ? -8.631 1.869 21.191 1.00 90.19 676 VAL A N 1
ATOM 4773 C CA . VAL A 1 676 ? -7.482 1.437 21.996 1.00 90.19 676 VAL A CA 1
ATOM 4774 C C . VAL A 1 676 ? -6.369 2.489 22.010 1.00 90.19 676 VAL A C 1
ATOM 4776 O O . VAL A 1 676 ? -6.194 3.276 21.080 1.00 90.19 676 VAL A O 1
ATOM 4779 N N . ALA A 1 677 ? -5.597 2.521 23.098 1.00 90.44 677 ALA A N 1
ATOM 4780 C CA . ALA A 1 677 ? -4.365 3.297 23.187 1.00 90.44 677 ALA A CA 1
ATOM 4781 C C . ALA A 1 677 ? -3.224 2.434 23.742 1.00 90.44 677 ALA A C 1
ATOM 4783 O O . ALA A 1 677 ? -3.288 1.972 24.882 1.00 90.44 677 ALA A O 1
ATOM 4784 N N . PHE A 1 678 ? -2.162 2.244 22.964 1.00 90.50 678 PHE A N 1
ATOM 4785 C CA . PHE A 1 678 ? -0.979 1.476 23.348 1.00 90.50 678 PHE A CA 1
ATOM 4786 C C . PHE A 1 678 ? 0.052 2.382 24.023 1.00 90.50 678 PHE A C 1
ATOM 4788 O O . PHE A 1 678 ? 0.476 3.372 23.436 1.00 90.50 678 PHE A O 1
ATOM 4795 N N . ALA A 1 679 ? 0.488 2.046 25.240 1.00 89.31 679 ALA A N 1
ATOM 4796 C CA . ALA A 1 679 ? 1.568 2.745 25.944 1.00 89.31 679 ALA A CA 1
ATOM 4797 C C . ALA A 1 679 ? 2.907 1.995 25.862 1.00 89.31 679 ALA A C 1
ATOM 4799 O O . ALA A 1 679 ? 2.968 0.786 26.119 1.00 89.31 679 ALA A O 1
ATOM 4800 N N . GLY A 1 680 ? 3.989 2.726 25.576 1.00 87.62 680 GLY A N 1
ATOM 4801 C CA . GLY A 1 680 ? 5.367 2.229 25.677 1.00 87.62 680 GLY A CA 1
ATOM 4802 C C . GLY A 1 680 ? 5.836 2.042 27.127 1.00 87.62 680 GLY A C 1
ATOM 4803 O O . GLY A 1 680 ? 5.159 2.458 28.072 1.00 87.62 680 GLY A O 1
ATOM 4804 N N . ASP A 1 681 ? 7.018 1.453 27.326 1.00 84.50 681 ASP A N 1
ATOM 4805 C CA . ASP A 1 681 ? 7.676 1.427 28.639 1.00 84.50 681 ASP A CA 1
ATOM 4806 C C . ASP A 1 681 ? 8.369 2.773 28.961 1.00 84.50 681 ASP A C 1
ATOM 4808 O O . ASP A 1 681 ? 8.444 3.690 28.150 1.00 84.50 681 ASP A O 1
ATOM 4812 N N . THR A 1 682 ? 8.865 2.964 30.187 1.00 86.56 682 THR A N 1
ATOM 4813 C CA . THR A 1 682 ? 9.489 4.244 30.591 1.00 86.56 682 THR A CA 1
ATOM 4814 C C . THR A 1 682 ? 10.741 4.584 29.762 1.00 86.56 682 THR A C 1
ATOM 4816 O O . THR A 1 682 ? 11.812 4.026 30.008 1.00 86.56 682 THR A O 1
ATOM 4819 N N . GLY A 1 683 ? 10.632 5.600 28.900 1.00 82.31 683 GLY A N 1
ATOM 4820 C CA . GLY A 1 683 ? 11.714 6.124 28.058 1.00 82.31 683 GLY A CA 1
ATOM 4821 C C . GLY A 1 683 ? 11.690 5.641 26.605 1.00 82.31 683 GLY A C 1
ATOM 4822 O O . GLY A 1 683 ? 12.547 6.061 25.838 1.00 82.31 683 GLY A O 1
ATOM 4823 N N . ASP A 1 684 ? 10.723 4.799 26.243 1.00 85.81 684 ASP A N 1
ATOM 4824 C CA . ASP A 1 684 ? 10.617 4.123 24.945 1.00 85.81 684 ASP A CA 1
ATOM 4825 C C . ASP A 1 684 ? 10.229 5.039 23.773 1.00 85.81 684 ASP A C 1
ATOM 4827 O O . ASP A 1 684 ? 10.644 4.796 22.636 1.00 85.81 684 ASP A O 1
ATOM 4831 N N . ARG A 1 685 ? 9.418 6.070 24.043 1.00 89.69 685 ARG A N 1
ATOM 4832 C CA . ARG A 1 685 ? 8.842 7.000 23.052 1.00 89.69 685 ARG A CA 1
ATOM 4833 C C . ARG A 1 685 ? 8.152 6.295 21.879 1.00 89.69 685 ARG A C 1
ATOM 4835 O O . ARG A 1 685 ? 8.447 6.547 20.713 1.00 89.69 685 ARG A O 1
ATOM 4842 N N . LEU A 1 686 ? 7.212 5.413 22.210 1.00 91.81 686 LEU A N 1
ATOM 4843 C CA . LEU A 1 686 ? 6.288 4.801 21.250 1.00 91.81 686 LEU A CA 1
ATOM 4844 C C . LEU A 1 686 ? 5.501 5.891 20.488 1.00 91.81 686 LEU A C 1
ATOM 4846 O O . LEU A 1 686 ? 4.992 6.823 21.120 1.00 91.81 686 LEU A O 1
ATOM 4850 N N . GLY A 1 687 ? 5.393 5.792 19.158 1.00 87.94 687 GLY A N 1
ATOM 4851 C CA . GLY A 1 687 ? 4.707 6.802 18.336 1.00 87.94 687 GLY A CA 1
ATOM 4852 C C . GLY A 1 687 ? 5.519 8.088 18.114 1.00 87.94 687 GLY A C 1
ATOM 4853 O O . GLY A 1 687 ? 5.000 9.191 18.310 1.00 87.94 687 GLY A O 1
ATOM 4854 N N . ASP A 1 688 ? 6.794 7.960 17.737 1.00 87.56 688 ASP A N 1
ATOM 4855 C CA . ASP A 1 688 ? 7.719 9.053 17.403 1.00 87.56 688 ASP A CA 1
ATOM 4856 C C . ASP A 1 688 ? 8.171 8.973 15.937 1.00 87.56 688 ASP A C 1
ATOM 4858 O O . ASP A 1 688 ? 8.097 7.930 15.300 1.00 87.56 688 ASP A O 1
ATOM 4862 N N . LEU A 1 689 ? 8.690 10.076 15.395 1.00 80.81 689 LEU A N 1
ATOM 4863 C CA . LEU A 1 689 ? 9.191 10.148 14.018 1.00 80.81 689 LEU A CA 1
ATOM 4864 C C . LEU A 1 689 ? 8.161 9.616 12.997 1.00 80.81 689 LEU A C 1
ATOM 4866 O O . LEU A 1 689 ? 7.211 10.348 12.725 1.00 80.81 689 LEU A O 1
ATOM 4870 N N . ARG A 1 690 ? 8.352 8.400 12.458 1.00 80.31 690 ARG A N 1
ATOM 4871 C CA . ARG A 1 690 ? 7.466 7.684 11.508 1.00 80.31 690 ARG A CA 1
ATOM 4872 C C . ARG A 1 690 ? 7.317 6.206 11.856 1.00 80.31 690 ARG A C 1
ATOM 4874 O O . ARG A 1 690 ? 7.192 5.354 10.986 1.00 80.31 690 ARG A O 1
ATOM 4881 N N . ASN A 1 691 ? 7.392 5.889 13.139 1.00 86.38 691 ASN A N 1
ATOM 4882 C CA . ASN A 1 691 ? 7.459 4.512 13.601 1.00 86.38 691 ASN A CA 1
ATOM 4883 C C . ASN A 1 691 ? 6.083 3.829 13.690 1.00 86.38 691 ASN A C 1
ATOM 4885 O O . ASN A 1 691 ? 5.779 3.175 14.682 1.00 86.38 691 ASN A O 1
ATOM 4889 N N . ILE A 1 692 ? 5.248 4.002 12.666 1.00 92.50 692 ILE A N 1
ATOM 4890 C CA . ILE A 1 692 ? 3.932 3.372 12.527 1.00 92.50 692 ILE A CA 1
ATOM 4891 C C . ILE A 1 692 ? 3.791 2.943 11.060 1.00 92.50 692 ILE A C 1
ATOM 4893 O O . ILE A 1 692 ? 3.965 3.791 10.180 1.00 92.50 692 ILE A O 1
ATOM 4897 N N . GLY A 1 693 ? 3.525 1.654 10.820 1.00 88.69 693 GLY A N 1
ATOM 4898 C CA . GLY A 1 693 ? 3.216 1.111 9.486 1.00 88.69 693 GLY A CA 1
ATOM 4899 C C . GLY A 1 693 ? 1.863 1.599 8.946 1.00 88.69 693 GLY A C 1
ATOM 4900 O O . GLY A 1 693 ? 1.106 2.229 9.678 1.00 88.69 693 GLY A O 1
ATOM 4901 N N . GLN A 1 694 ? 1.576 1.351 7.668 1.00 85.50 694 GLN A N 1
ATOM 4902 C CA . GLN A 1 694 ? 0.346 1.781 6.982 1.00 85.50 694 GLN A CA 1
ATOM 4903 C C . GLN A 1 694 ? -0.204 0.625 6.156 1.00 85.50 694 GLN A C 1
ATOM 4905 O O . GLN A 1 694 ? 0.576 0.098 5.371 1.00 85.50 694 GLN A O 1
ATOM 4910 N N . GLY A 1 695 ? -1.492 0.306 6.330 1.00 80.25 695 GLY A N 1
ATOM 4911 C CA . GLY A 1 695 ? -2.339 -0.441 5.390 1.00 80.25 695 GLY A CA 1
ATOM 4912 C C . GLY A 1 695 ? -1.674 -1.652 4.755 1.00 80.25 695 GLY A C 1
ATOM 4913 O O . GLY A 1 695 ? -1.295 -1.571 3.594 1.00 80.25 695 GLY A O 1
ATOM 4914 N N . PHE A 1 696 ? -1.497 -2.725 5.525 1.00 90.50 696 PHE A N 1
ATOM 4915 C CA . PHE A 1 696 ? -0.876 -3.961 5.052 1.00 90.50 696 PHE A CA 1
ATOM 4916 C C . PHE A 1 696 ? -1.413 -5.171 5.815 1.00 90.50 696 PHE A C 1
ATOM 4918 O O . PHE A 1 696 ? -1.728 -5.040 6.998 1.00 90.50 696 PHE A O 1
ATOM 4925 N N . ASP A 1 697 ? -1.457 -6.336 5.179 1.00 93.25 697 ASP A N 1
ATOM 4926 C CA . ASP A 1 697 ? -1.858 -7.613 5.778 1.00 93.25 697 ASP A CA 1
ATOM 4927 C C . ASP A 1 697 ? -0.711 -8.635 5.657 1.00 93.25 697 ASP A C 1
ATOM 4929 O O . ASP A 1 697 ? -0.488 -9.256 4.617 1.00 93.25 697 ASP A O 1
ATOM 4933 N N . LEU A 1 698 ? 0.027 -8.840 6.756 1.00 94.06 698 LEU A N 1
ATOM 4934 C CA . LEU A 1 698 ? 1.171 -9.762 6.803 1.00 94.06 698 LEU A CA 1
ATOM 4935 C C . LEU A 1 698 ? 0.719 -11.234 6.861 1.00 94.06 698 LEU A C 1
ATOM 4937 O O . LEU A 1 698 ? 1.557 -12.139 6.911 1.00 94.06 698 LEU A O 1
ATOM 4941 N N . ASN A 1 699 ? -0.581 -11.508 6.972 1.00 93.06 699 ASN A N 1
ATOM 4942 C CA . ASN A 1 699 ? -1.111 -12.816 7.347 1.00 93.06 699 ASN A CA 1
ATOM 4943 C C . ASN A 1 699 ? -2.107 -13.400 6.322 1.00 93.06 699 ASN A C 1
ATOM 4945 O O . ASN A 1 699 ? -2.234 -14.628 6.238 1.00 93.06 699 ASN A O 1
ATOM 4949 N N . GLY A 1 700 ? -2.691 -12.545 5.482 1.00 93.50 700 GLY A N 1
ATOM 4950 C CA . GLY A 1 700 ? -3.615 -12.868 4.398 1.00 93.50 700 GLY A CA 1
ATOM 4951 C C . GLY A 1 700 ? -5.014 -13.244 4.885 1.00 93.50 700 GLY A C 1
ATOM 4952 O O . GLY A 1 700 ? -5.628 -14.139 4.295 1.00 93.50 700 GLY A O 1
ATOM 4953 N N . ASP A 1 701 ? -5.495 -12.641 5.978 1.00 92.00 701 ASP A N 1
ATOM 4954 C CA . ASP A 1 701 ? -6.876 -12.808 6.462 1.00 92.00 701 ASP A CA 1
ATOM 4955 C C . ASP A 1 701 ? -7.837 -11.691 6.016 1.00 92.00 701 ASP A C 1
ATOM 4957 O O . ASP A 1 701 ? -9.053 -11.832 6.189 1.00 92.00 701 ASP A O 1
ATOM 4961 N N . GLY A 1 702 ? -7.317 -10.654 5.355 1.00 92.00 702 GLY A N 1
ATOM 4962 C CA . GLY A 1 702 ? -8.066 -9.520 4.824 1.00 92.00 702 GLY A CA 1
ATOM 4963 C C . GLY A 1 702 ? -8.236 -8.360 5.806 1.00 92.00 702 GLY A C 1
ATOM 4964 O O . GLY A 1 702 ? -8.912 -7.394 5.453 1.00 92.00 702 GLY A O 1
ATOM 4965 N N . LEU A 1 703 ? -7.657 -8.439 7.009 1.00 93.19 703 LEU A N 1
ATOM 4966 C CA . LEU A 1 703 ? -7.596 -7.338 7.970 1.00 93.19 703 LEU A CA 1
ATOM 4967 C C . LEU A 1 703 ? -6.204 -6.703 7.975 1.00 93.19 703 LEU A C 1
ATOM 4969 O O . LEU A 1 703 ? -5.184 -7.377 7.849 1.00 93.19 703 LEU A O 1
ATOM 4973 N N . ALA A 1 704 ? -6.151 -5.393 8.182 1.00 94.25 704 ALA A N 1
ATOM 4974 C CA . ALA A 1 704 ? -4.892 -4.679 8.261 1.00 94.25 704 ALA A CA 1
ATOM 4975 C C . ALA A 1 704 ? -4.183 -4.897 9.611 1.00 94.25 704 ALA A C 1
ATOM 4977 O O . ALA A 1 704 ? -4.768 -4.812 10.696 1.00 94.25 704 ALA A O 1
ATOM 4978 N N . ASP A 1 705 ? -2.876 -5.123 9.543 1.00 94.12 705 ASP A N 1
ATOM 4979 C CA . ASP A 1 705 ? -1.997 -5.382 10.675 1.00 94.12 705 ASP A CA 1
ATOM 4980 C C . ASP A 1 705 ? -1.347 -4.096 11.222 1.00 94.12 705 ASP A C 1
ATOM 4982 O O . ASP A 1 705 ? -1.124 -3.098 10.530 1.00 94.12 705 ASP A O 1
ATOM 4986 N N . VAL A 1 706 ? -0.967 -4.105 12.507 1.00 93.56 706 VAL A N 1
ATOM 4987 C CA . VAL A 1 706 ? -0.490 -2.895 13.200 1.00 93.56 706 VAL A CA 1
ATOM 4988 C C . VAL A 1 706 ? 0.953 -3.031 13.681 1.00 93.56 706 VAL A C 1
ATOM 4990 O O . VAL A 1 706 ? 1.236 -3.660 14.702 1.00 93.56 706 VAL A O 1
ATOM 4993 N N . ALA A 1 707 ? 1.881 -2.334 13.016 1.00 94.38 707 ALA A N 1
ATOM 4994 C CA . ALA A 1 707 ? 3.293 -2.251 13.408 1.00 94.38 707 ALA A CA 1
ATOM 4995 C C . ALA A 1 707 ? 3.648 -0.902 14.070 1.00 94.38 707 ALA A C 1
ATOM 4997 O O . ALA A 1 707 ? 3.635 0.144 13.421 1.00 94.38 707 ALA A O 1
ATOM 4998 N N . LEU A 1 708 ? 4.029 -0.923 15.356 1.00 94.56 708 LEU A N 1
ATOM 4999 C CA . LEU A 1 708 ? 4.358 0.250 16.183 1.00 94.56 708 LEU A CA 1
ATOM 5000 C C . LEU A 1 708 ? 5.801 0.194 16.715 1.00 94.56 708 LEU A C 1
ATOM 5002 O O . LEU A 1 708 ? 6.140 -0.610 17.587 1.00 94.56 708 LEU A O 1
ATOM 5006 N N . GLY A 1 709 ? 6.669 1.081 16.240 1.00 93.19 709 GLY A N 1
ATOM 5007 C CA . GLY A 1 709 ? 8.071 1.155 16.644 1.00 93.19 709 GLY A CA 1
ATOM 5008 C C . GLY A 1 709 ? 8.342 2.031 17.869 1.00 93.19 709 GLY A C 1
ATOM 5009 O O . GLY A 1 709 ? 7.595 2.940 18.231 1.00 93.19 709 GLY A O 1
ATOM 5010 N N . SER A 1 710 ? 9.471 1.766 18.521 1.00 92.38 710 SER A N 1
ATOM 5011 C CA . SER A 1 710 ? 9.940 2.488 19.704 1.00 92.38 710 SER A CA 1
ATOM 5012 C C . SER A 1 710 ? 11.473 2.538 19.706 1.00 92.38 710 SER A C 1
ATOM 5014 O O . SER A 1 710 ? 12.168 1.722 20.309 1.00 92.38 710 SER A O 1
ATOM 5016 N N . VAL A 1 711 ? 12.011 3.525 18.987 1.00 90.12 711 VAL A N 1
ATOM 5017 C CA . VAL A 1 711 ? 13.440 3.639 18.630 1.00 90.12 711 VAL A CA 1
ATOM 5018 C C . VAL A 1 711 ? 14.398 3.847 19.813 1.00 90.12 711 VAL A C 1
ATOM 5020 O O . VAL A 1 711 ? 15.586 3.547 19.691 1.00 90.12 711 VAL A O 1
ATOM 5023 N N . GLU A 1 712 ? 13.905 4.334 20.959 1.00 89.88 712 GLU A N 1
ATOM 5024 C CA . GLU A 1 712 ? 14.685 4.523 22.198 1.00 89.88 712 GLU A CA 1
ATOM 5025 C C . GLU A 1 712 ? 14.525 3.343 23.190 1.00 89.88 712 GLU A C 1
ATOM 5027 O O . GLU A 1 712 ? 15.101 3.374 24.281 1.00 89.88 712 GLU A O 1
ATOM 5032 N N . ASN A 1 713 ? 13.810 2.264 22.822 1.00 90.88 713 ASN A N 1
ATOM 5033 C CA . ASN A 1 713 ? 13.641 1.087 23.683 1.00 90.88 713 ASN A CA 1
ATOM 5034 C C . ASN A 1 713 ? 14.985 0.440 24.064 1.00 90.88 713 ASN A C 1
ATOM 5036 O O . ASN A 1 713 ? 15.929 0.346 23.269 1.00 90.88 713 ASN A O 1
ATOM 5040 N N . THR A 1 714 ? 15.054 -0.038 25.313 1.00 91.44 714 THR A N 1
ATOM 5041 C CA . THR A 1 714 ? 16.298 -0.534 25.927 1.00 91.44 714 THR A CA 1
ATOM 5042 C C . THR A 1 714 ? 16.337 -2.036 26.241 1.00 91.44 714 THR A C 1
ATOM 5044 O O . THR A 1 714 ? 17.201 -2.506 26.992 1.00 91.44 714 THR A O 1
ATOM 5047 N N . THR A 1 715 ? 15.433 -2.825 25.649 1.00 89.62 715 THR A N 1
ATOM 5048 C CA . THR A 1 715 ? 15.388 -4.293 25.810 1.00 89.62 715 THR A CA 1
ATOM 5049 C C . THR A 1 715 ? 16.700 -4.947 25.366 1.00 89.62 715 THR A C 1
ATOM 5051 O O . THR A 1 715 ? 17.221 -5.833 26.051 1.00 89.62 715 THR A O 1
ATOM 5054 N N . VAL A 1 716 ? 17.287 -4.453 24.270 1.00 89.75 716 VAL A N 1
ATOM 5055 C CA . VAL A 1 716 ? 18.569 -4.914 23.714 1.00 89.75 716 VAL A CA 1
ATOM 5056 C C . VAL A 1 716 ? 19.619 -3.796 23.811 1.00 89.75 716 VAL A C 1
ATOM 5058 O O . VAL A 1 716 ? 20.121 -3.268 22.830 1.00 89.75 716 VAL A O 1
ATOM 5061 N N . GLY A 1 717 ? 19.983 -3.419 25.040 1.00 89.06 717 GLY A N 1
ATOM 5062 C CA . GLY A 1 717 ? 21.004 -2.389 25.286 1.00 89.06 717 GLY A CA 1
ATOM 5063 C C . GLY A 1 717 ? 20.449 -0.965 25.228 1.00 89.06 717 GLY A C 1
ATOM 5064 O O . GLY A 1 717 ? 19.282 -0.761 25.506 1.00 89.06 717 GLY A O 1
ATOM 5065 N N . THR A 1 718 ? 21.282 0.048 24.985 1.00 90.88 718 THR A N 1
ATOM 5066 C CA . THR A 1 718 ? 20.811 1.443 24.863 1.00 90.88 718 THR A CA 1
ATOM 5067 C C . THR A 1 718 ? 20.423 1.742 23.427 1.00 90.88 718 THR A C 1
ATOM 5069 O O . THR A 1 718 ? 21.236 1.474 22.542 1.00 90.88 718 THR A O 1
ATOM 5072 N N . ASP A 1 719 ? 19.243 2.330 23.227 1.00 89.69 719 ASP A N 1
ATOM 5073 C CA . ASP A 1 719 ? 18.752 2.814 21.932 1.00 89.69 719 ASP A CA 1
ATOM 5074 C C . ASP A 1 719 ? 18.739 1.701 20.858 1.00 89.69 719 ASP A C 1
ATOM 5076 O O . ASP A 1 719 ? 19.065 1.914 19.695 1.00 89.69 719 ASP A O 1
ATOM 5080 N N . GLY A 1 720 ? 18.442 0.461 21.269 1.00 92.38 720 GLY A N 1
ATOM 5081 C CA . GLY A 1 720 ? 18.364 -0.678 20.346 1.00 92.38 720 GLY A CA 1
ATOM 5082 C C . GLY A 1 720 ? 17.156 -0.577 19.414 1.00 92.38 720 GLY A C 1
ATOM 5083 O O . GLY A 1 720 ? 17.233 -0.986 18.259 1.00 92.38 720 GLY A O 1
ATOM 5084 N N . GLY A 1 721 ? 16.064 0.011 19.902 1.00 93.56 721 GLY A N 1
ATOM 5085 C CA . GLY A 1 721 ? 14.777 -0.018 19.223 1.00 93.56 721 GLY A CA 1
ATOM 5086 C C . GLY A 1 721 ? 14.000 -1.307 19.499 1.00 93.56 721 GLY A C 1
ATOM 5087 O O . GLY A 1 721 ? 14.512 -2.248 20.113 1.00 93.56 721 GLY A O 1
ATOM 5088 N N . ILE A 1 722 ? 12.742 -1.321 19.072 1.00 93.31 722 ILE A N 1
ATOM 5089 C CA . ILE A 1 722 ? 11.827 -2.469 19.066 1.00 93.31 722 ILE A CA 1
ATOM 5090 C C . ILE A 1 722 ? 10.646 -2.115 18.155 1.00 93.31 722 ILE A C 1
ATOM 5092 O O . ILE A 1 722 ? 10.277 -0.940 18.080 1.00 93.31 722 ILE A O 1
ATOM 5096 N N . VAL A 1 723 ? 10.034 -3.106 17.509 1.00 94.88 723 VAL A N 1
ATOM 5097 C CA . VAL A 1 723 ? 8.707 -2.955 16.888 1.00 94.88 723 VAL A CA 1
ATOM 5098 C C . VAL A 1 723 ? 7.735 -3.914 17.565 1.00 94.88 723 VAL A C 1
ATOM 5100 O O . VAL A 1 723 ? 8.004 -5.110 17.689 1.00 94.88 723 VAL A O 1
ATOM 5103 N N . TYR A 1 724 ? 6.636 -3.356 18.061 1.00 93.75 724 TYR A N 1
ATOM 5104 C CA . TYR A 1 724 ? 5.482 -4.069 18.590 1.00 93.75 724 TYR A CA 1
ATOM 5105 C C . TYR A 1 724 ? 4.510 -4.293 17.438 1.00 93.75 724 TYR A C 1
ATOM 5107 O O . TYR A 1 724 ? 4.164 -3.335 16.754 1.00 93.75 724 TYR A O 1
ATOM 5115 N N . PHE A 1 725 ? 4.106 -5.534 17.221 1.00 93.88 725 PHE A N 1
ATOM 5116 C CA . PHE A 1 725 ? 3.279 -5.926 16.093 1.00 93.88 725 PHE A CA 1
ATOM 5117 C C . PHE A 1 725 ? 2.045 -6.677 16.590 1.00 93.88 725 PHE A C 1
ATOM 5119 O O . PHE A 1 725 ? 2.164 -7.562 17.447 1.00 93.88 725 PHE A O 1
ATOM 5126 N N . TYR A 1 726 ? 0.890 -6.303 16.060 1.00 92.75 726 TYR A N 1
ATOM 5127 C CA . TYR A 1 726 ? -0.417 -6.870 16.367 1.00 92.75 726 TYR A CA 1
ATOM 5128 C C . TYR A 1 726 ? -1.043 -7.322 15.061 1.00 92.75 726 TYR A C 1
ATOM 5130 O O . TYR A 1 726 ? -0.971 -6.568 14.090 1.00 92.75 726 TYR A O 1
ATOM 5138 N N . TYR A 1 727 ? -1.644 -8.507 15.068 1.00 92.62 727 TYR A N 1
ATOM 5139 C CA . TYR A 1 727 ? -2.474 -8.916 13.943 1.00 92.62 727 TYR A CA 1
ATOM 5140 C C . TYR A 1 727 ? -3.816 -8.167 13.967 1.00 92.62 727 TYR A C 1
ATOM 5142 O O . TYR A 1 727 ? -4.285 -7.797 15.054 1.00 92.62 727 TYR A O 1
ATOM 5150 N N . GLY A 1 728 ? -4.410 -7.947 12.794 1.00 91.69 728 GLY A N 1
ATOM 5151 C CA . GLY A 1 728 ? -5.798 -7.509 12.654 1.00 91.69 728 GLY A CA 1
ATOM 5152 C C . GLY A 1 728 ? -6.747 -8.427 13.434 1.00 91.69 728 GLY A C 1
ATOM 5153 O O . GLY A 1 728 ? -6.567 -9.644 13.490 1.00 91.69 728 GLY A O 1
ATOM 5154 N N . ASP A 1 729 ? -7.727 -7.845 14.125 1.00 87.12 729 ASP A N 1
ATOM 5155 C CA . ASP A 1 729 ? -8.764 -8.595 14.842 1.00 87.12 729 ASP A CA 1
ATOM 5156 C C . ASP A 1 729 ? -9.938 -7.671 15.170 1.00 87.12 729 ASP A C 1
ATOM 5158 O O . ASP A 1 729 ? -9.794 -6.674 15.884 1.00 87.12 729 ASP A O 1
ATOM 5162 N N . SER A 1 730 ? -11.131 -8.121 14.790 1.00 82.81 730 SER A N 1
ATOM 5163 C CA . SER A 1 730 ? -12.446 -7.666 15.259 1.00 82.81 730 SER A CA 1
ATOM 5164 C C . SER A 1 730 ? -12.607 -7.411 16.766 1.00 82.81 730 SER A C 1
ATOM 5166 O O . SER A 1 730 ? -13.591 -6.807 17.185 1.00 82.81 730 SER A O 1
ATOM 5168 N N . ALA A 1 731 ? -11.693 -7.873 17.626 1.00 78.94 731 ALA A N 1
ATOM 5169 C CA . ALA A 1 731 ? -11.678 -7.581 19.058 1.00 78.94 731 ALA A CA 1
ATOM 5170 C C . ALA A 1 731 ? -10.619 -6.545 19.502 1.00 78.94 731 ALA A C 1
ATOM 5172 O O . ALA A 1 731 ? -10.684 -6.083 20.652 1.00 78.94 731 ALA A O 1
ATOM 5173 N N . LEU A 1 732 ? -9.664 -6.152 18.648 1.00 74.31 732 LEU A N 1
ATOM 5174 C CA . LEU A 1 732 ? -8.513 -5.310 19.011 1.00 74.31 732 LEU A CA 1
ATOM 5175 C C . LEU A 1 732 ? -8.958 -3.926 19.524 1.00 74.31 732 LEU A C 1
ATOM 5177 O O . LEU A 1 732 ? -8.548 -3.484 20.612 1.00 74.31 732 LEU A O 1
ATOM 5181 N N . LEU A 1 733 ? -9.871 -3.278 18.792 1.00 70.81 733 LEU A N 1
ATOM 5182 C CA . LEU A 1 733 ? -10.400 -1.946 19.114 1.00 70.81 733 LEU A CA 1
ATOM 5183 C C . LEU A 1 733 ? -11.424 -1.959 20.264 1.00 70.81 733 LEU A C 1
ATOM 5185 O O . LEU A 1 733 ? -11.594 -0.954 20.958 1.00 70.81 733 LEU A O 1
ATOM 5189 N N . TYR A 1 734 ? -12.031 -3.110 20.568 1.00 62.62 734 TYR A N 1
ATOM 5190 C CA . TYR A 1 734 ? -13.028 -3.263 21.640 1.00 62.62 734 TYR A CA 1
ATOM 5191 C C . TYR A 1 734 ? -12.416 -3.457 23.036 1.00 62.62 734 TYR A C 1
ATOM 5193 O O . TYR A 1 734 ? -13.135 -3.512 24.040 1.00 62.62 734 TYR A O 1
ATOM 5201 N N . SER A 1 735 ? -11.084 -3.513 23.134 1.00 58.56 735 SER A N 1
ATOM 5202 C CA . SER A 1 735 ? -10.358 -3.611 24.408 1.00 58.56 735 SER A CA 1
ATOM 5203 C C . SER A 1 735 ? -10.580 -2.405 25.340 1.00 58.56 735 SER A C 1
ATOM 5205 O O . SER A 1 735 ? -10.461 -2.543 26.564 1.00 58.56 735 SER A O 1
ATOM 5207 N N . GLY A 1 736 ? -10.965 -1.244 24.791 1.00 51.62 736 GLY A N 1
ATOM 5208 C CA . GLY A 1 736 ? -11.589 -0.147 25.533 1.00 51.62 736 GLY A CA 1
ATOM 5209 C C . GLY A 1 736 ? -10.715 0.445 26.639 1.00 51.62 736 GLY A C 1
ATOM 5210 O O . GLY A 1 736 ? -11.152 0.575 27.790 1.00 51.62 736 GLY A O 1
ATOM 5211 N N . GLY A 1 737 ? -9.467 0.802 26.327 1.00 63.44 737 GLY A N 1
ATOM 5212 C CA . GLY A 1 737 ? -8.587 1.426 27.310 1.00 63.44 737 GLY A CA 1
ATOM 5213 C C . GLY A 1 737 ? -7.117 1.539 26.920 1.00 63.44 737 GLY A C 1
ATOM 5214 O O . GLY A 1 737 ? -6.737 1.515 25.753 1.00 63.44 737 GLY A O 1
ATOM 5215 N N . LEU A 1 738 ? -6.285 1.696 27.953 1.00 63.72 738 LEU A N 1
ATOM 5216 C CA . LEU A 1 738 ? -4.835 1.771 27.821 1.00 63.72 738 LEU A CA 1
ATOM 5217 C C . LEU A 1 738 ? -4.235 0.357 27.833 1.00 63.72 738 LEU A C 1
ATOM 5219 O O . LEU A 1 738 ? -4.084 -0.244 28.903 1.00 63.72 738 LEU A O 1
ATOM 5223 N N . ALA A 1 739 ? -3.879 -0.151 26.659 1.00 73.19 739 ALA A N 1
ATOM 5224 C CA . ALA A 1 739 ? -3.104 -1.370 26.502 1.00 73.19 739 ALA A CA 1
ATOM 5225 C C . ALA A 1 739 ? -1.615 -1.099 26.791 1.00 73.19 739 ALA A C 1
ATOM 5227 O O . ALA A 1 739 ? -1.082 -0.024 26.510 1.00 73.19 739 ALA A O 1
ATOM 5228 N N . ALA A 1 740 ? -0.917 -2.084 27.356 1.00 62.19 740 ALA A N 1
ATOM 5229 C CA . ALA A 1 740 ? 0.541 -2.045 27.429 1.00 62.19 740 ALA A CA 1
ATOM 5230 C C . ALA A 1 740 ? 1.112 -2.615 26.126 1.00 62.19 740 ALA A C 1
ATOM 5232 O O . ALA A 1 740 ? 0.715 -3.707 25.725 1.00 62.19 740 ALA A O 1
ATOM 5233 N N . SER A 1 741 ? 2.072 -1.926 25.509 1.00 59.56 741 SER A N 1
ATOM 5234 C CA . SER A 1 741 ? 2.732 -2.368 24.264 1.00 59.56 741 SER A CA 1
ATOM 5235 C C . SER A 1 741 ? 3.290 -3.799 24.332 1.00 59.56 741 SER A C 1
ATOM 5237 O O . SER A 1 741 ? 3.209 -4.562 23.377 1.00 59.56 741 SER A O 1
ATOM 5239 N N . GLY A 1 742 ? 3.746 -4.238 25.509 1.00 59.94 742 GLY A N 1
ATOM 5240 C CA . GLY A 1 742 ? 4.175 -5.619 25.764 1.00 59.94 742 GLY A CA 1
ATOM 5241 C C . GLY A 1 742 ? 3.091 -6.710 25.677 1.00 59.94 742 GLY A C 1
ATOM 5242 O O . GLY A 1 742 ? 3.389 -7.844 26.048 1.00 59.94 742 GLY A O 1
ATOM 5243 N N . ALA A 1 743 ? 1.865 -6.384 25.253 1.00 72.19 743 ALA A N 1
ATOM 5244 C CA . ALA A 1 743 ? 0.807 -7.334 24.897 1.00 72.19 743 ALA A CA 1
ATOM 5245 C C . ALA A 1 743 ? 0.775 -7.701 23.397 1.00 72.19 743 ALA A C 1
ATOM 5247 O O . ALA A 1 743 ? -0.074 -8.495 23.021 1.00 72.19 743 ALA A O 1
ATOM 5248 N N . ALA A 1 744 ? 1.673 -7.134 22.582 1.00 86.38 744 ALA A N 1
ATOM 5249 C CA . ALA A 1 744 ? 1.831 -7.444 21.159 1.00 86.38 744 ALA A CA 1
ATOM 5250 C C . ALA A 1 744 ? 2.023 -8.941 20.874 1.00 86.38 744 ALA A C 1
ATOM 5252 O O . ALA A 1 744 ? 2.737 -9.627 21.619 1.00 86.38 744 ALA A O 1
ATOM 5253 N N . ASP A 1 745 ? 1.440 -9.406 19.769 1.00 91.19 745 ASP A N 1
ATOM 5254 C CA . ASP A 1 745 ? 1.552 -10.783 19.286 1.00 91.19 745 ASP A CA 1
ATOM 5255 C C . ASP A 1 745 ? 2.992 -11.107 18.907 1.00 91.19 745 ASP A C 1
ATOM 5257 O O . ASP A 1 745 ? 3.526 -12.144 19.316 1.00 91.19 745 ASP A O 1
ATOM 5261 N N . VAL A 1 746 ? 3.661 -10.169 18.228 1.00 94.19 746 VAL A N 1
ATOM 5262 C CA . VAL A 1 746 ? 5.086 -10.245 17.898 1.00 94.19 746 VAL A CA 1
ATOM 5263 C C . VAL A 1 746 ? 5.823 -9.022 18.435 1.00 94.19 746 VAL A C 1
ATOM 5265 O O . VAL A 1 746 ? 5.352 -7.885 18.409 1.00 94.19 746 VAL A O 1
ATOM 5268 N N . ARG A 1 747 ? 7.034 -9.256 18.941 1.00 94.50 747 ARG A N 1
ATOM 5269 C CA . ARG A 1 747 ? 7.978 -8.209 19.333 1.00 94.50 747 ARG A CA 1
ATOM 5270 C C . ARG A 1 747 ? 9.261 -8.391 18.547 1.00 94.50 747 ARG A C 1
ATOM 5272 O O . ARG A 1 747 ? 10.097 -9.231 18.894 1.00 94.50 747 ARG A O 1
ATOM 5279 N N . PHE A 1 748 ? 9.413 -7.595 17.496 1.00 96.12 748 PHE A N 1
ATOM 5280 C CA . PHE A 1 748 ? 10.607 -7.581 16.666 1.00 96.12 748 PHE A CA 1
ATOM 5281 C C . PHE A 1 748 ? 11.744 -6.876 17.409 1.00 96.12 748 PHE A C 1
ATOM 5283 O O . PHE A 1 748 ? 11.725 -5.666 17.646 1.00 96.12 748 PHE A O 1
ATOM 5290 N N . LEU A 1 749 ? 12.733 -7.668 17.817 1.00 95.75 749 LEU A N 1
ATOM 5291 C CA . LEU A 1 749 ? 13.921 -7.237 18.538 1.00 95.75 749 LEU A CA 1
ATOM 5292 C C . LEU A 1 749 ? 15.069 -6.920 17.562 1.00 95.75 749 LEU A C 1
ATOM 5294 O O . LEU A 1 749 ? 15.296 -7.691 16.623 1.00 95.75 749 LEU A O 1
ATOM 5298 N N . PRO A 1 750 ? 15.855 -5.859 17.820 1.00 95.69 750 PRO A N 1
ATOM 5299 C CA . PRO A 1 750 ? 17.034 -5.507 17.029 1.00 95.69 750 PRO A CA 1
ATOM 5300 C C . PRO A 1 750 ? 18.134 -6.567 17.146 1.00 95.69 750 PRO A C 1
ATOM 5302 O O . PRO A 1 750 ? 18.151 -7.398 18.062 1.00 95.69 750 PRO A O 1
ATOM 5305 N N . ALA A 1 751 ? 19.096 -6.518 16.226 1.00 92.25 751 ALA A N 1
ATOM 5306 C CA . ALA A 1 751 ? 20.253 -7.407 16.240 1.00 92.25 751 ALA A CA 1
ATOM 5307 C C . ALA A 1 751 ? 21.263 -7.034 17.345 1.00 92.25 751 ALA A C 1
ATOM 5309 O O . ALA A 1 751 ? 21.964 -7.900 17.882 1.00 92.25 751 ALA A O 1
ATOM 5310 N N . GLY A 1 752 ? 21.334 -5.747 17.680 1.00 91.75 752 GLY A N 1
ATOM 5311 C CA . GLY A 1 752 ? 22.292 -5.143 18.587 1.00 91.75 752 GLY A CA 1
ATOM 5312 C C . GLY A 1 752 ? 21.721 -3.973 19.390 1.00 91.75 752 GLY A C 1
ATOM 5313 O O . GLY A 1 752 ? 20.516 -3.824 19.579 1.00 91.75 752 GLY A O 1
ATOM 5314 N N . ALA A 1 753 ? 22.639 -3.188 19.948 1.00 92.69 753 ALA A N 1
ATOM 5315 C CA . ALA A 1 753 ? 22.340 -2.010 20.749 1.00 92.69 753 ALA A CA 1
ATOM 5316 C C . ALA A 1 753 ? 22.806 -0.777 19.982 1.00 92.69 753 ALA A C 1
ATOM 5318 O O . ALA A 1 753 ? 23.929 -0.786 19.480 1.00 92.69 753 ALA A O 1
ATOM 5319 N N . SER A 1 754 ? 22.001 0.288 20.002 1.00 92.00 754 SER A N 1
ATOM 5320 C CA . SER A 1 754 ? 22.154 1.465 19.134 1.00 92.00 754 SER A CA 1
ATOM 5321 C C . SER A 1 754 ? 21.783 1.219 17.666 1.00 92.00 754 SER A C 1
ATOM 5323 O O . SER A 1 754 ? 22.129 2.043 16.832 1.00 92.00 754 SER A O 1
ATOM 5325 N N . ASP A 1 755 ? 21.065 0.129 17.364 1.00 93.50 755 ASP A N 1
ATOM 5326 C CA . ASP A 1 755 ? 20.543 -0.181 16.024 1.00 93.50 755 ASP A CA 1
ATOM 5327 C C . ASP A 1 755 ? 19.390 0.759 15.608 1.00 93.50 755 ASP A C 1
ATOM 5329 O O . ASP A 1 755 ? 19.168 0.966 14.417 1.00 93.50 755 ASP A O 1
ATOM 5333 N N . ASN A 1 756 ? 18.652 1.322 16.577 1.00 93.44 756 ASN A N 1
ATOM 5334 C CA . ASN A 1 756 ? 17.445 2.132 16.367 1.00 93.44 756 ASN A CA 1
ATOM 5335 C C . ASN A 1 756 ? 16.389 1.457 15.462 1.00 93.44 756 ASN A C 1
ATOM 5337 O O . ASN A 1 756 ? 15.819 2.095 14.577 1.00 93.44 756 ASN A O 1
ATOM 5341 N N . LEU A 1 757 ? 16.119 0.164 15.687 1.00 95.44 757 LEU A N 1
ATOM 5342 C CA . LEU A 1 757 ? 15.086 -0.577 14.954 1.00 95.44 757 LEU A CA 1
ATOM 5343 C C . LEU A 1 757 ? 13.700 0.071 15.111 1.00 95.44 757 LEU A C 1
ATOM 5345 O O . LEU A 1 757 ? 13.275 0.395 16.225 1.00 95.44 757 LEU A O 1
ATOM 5349 N N . GLY A 1 758 ? 12.992 0.182 13.987 1.00 92.88 758 GLY A N 1
ATOM 5350 C CA . GLY A 1 758 ? 11.657 0.756 13.895 1.00 92.88 758 GLY A CA 1
ATOM 5351 C C . GLY A 1 758 ? 11.655 2.270 13.700 1.00 92.88 758 GLY A C 1
ATOM 5352 O O . GLY A 1 758 ? 10.687 2.905 14.096 1.00 92.88 758 GLY A O 1
ATOM 5353 N N . GLU A 1 759 ? 12.721 2.878 13.159 1.00 91.62 759 GLU A N 1
ATOM 5354 C CA . GLU A 1 759 ? 12.691 4.308 12.789 1.00 91.62 759 GLU A CA 1
ATOM 5355 C C . GLU A 1 759 ? 11.947 4.543 11.467 1.00 91.62 759 GLU A C 1
ATOM 5357 O O . GLU A 1 759 ? 11.146 5.476 11.371 1.00 91.62 759 GLU A O 1
ATOM 5362 N N . GLY A 1 760 ? 12.179 3.664 10.490 1.00 92.94 760 GLY A N 1
ATOM 5363 C CA . GLY A 1 760 ? 11.309 3.454 9.337 1.00 92.94 760 GLY A CA 1
ATOM 5364 C C . GLY A 1 760 ? 10.512 2.163 9.523 1.00 92.94 760 GLY A C 1
ATOM 5365 O O . GLY A 1 760 ? 11.071 1.152 9.950 1.00 92.94 760 GLY A O 1
ATOM 5366 N N . ILE A 1 761 ? 9.219 2.213 9.221 1.00 94.50 761 ILE A N 1
ATOM 5367 C CA . ILE A 1 761 ? 8.321 1.061 9.111 1.00 94.50 761 ILE A CA 1
ATOM 5368 C C . ILE A 1 761 ? 7.435 1.336 7.900 1.00 94.50 761 ILE A C 1
ATOM 5370 O O . ILE A 1 761 ? 6.941 2.454 7.758 1.00 94.50 761 ILE A O 1
ATOM 5374 N N . GLY A 1 762 ? 7.247 0.337 7.050 1.00 91.44 762 GLY A N 1
ATOM 5375 C CA . GLY A 1 762 ? 6.338 0.390 5.914 1.00 91.44 762 GLY A CA 1
ATOM 5376 C C . GLY A 1 762 ? 6.135 -1.007 5.349 1.00 91.44 762 GLY A C 1
ATOM 5377 O O . GLY A 1 762 ? 6.957 -1.893 5.597 1.00 91.44 762 GLY A O 1
ATOM 5378 N N . ALA A 1 763 ? 5.049 -1.178 4.614 1.00 88.94 763 ALA A N 1
ATOM 5379 C CA . ALA A 1 763 ? 4.842 -2.328 3.757 1.00 88.94 763 ALA A CA 1
ATOM 5380 C C . ALA A 1 763 ? 5.201 -1.913 2.328 1.00 88.94 763 ALA A C 1
ATOM 5382 O O . ALA A 1 763 ? 4.774 -0.839 1.894 1.00 88.94 763 ALA A O 1
ATOM 5383 N N . PRO A 1 764 ? 6.075 -2.662 1.645 1.00 91.62 764 PRO A N 1
ATOM 5384 C CA . PRO A 1 764 ? 6.315 -2.461 0.231 1.00 91.62 764 PRO A CA 1
ATOM 5385 C C . PRO A 1 764 ? 5.231 -3.074 -0.665 1.00 91.62 764 PRO A C 1
ATOM 5387 O O . PRO A 1 764 ? 5.093 -2.568 -1.767 1.00 91.62 764 PRO A O 1
ATOM 5390 N N . GLY A 1 765 ? 4.478 -4.073 -0.184 1.00 92.44 765 GLY A N 1
ATOM 5391 C CA . GLY A 1 765 ? 3.563 -4.909 -0.975 1.00 92.44 765 GLY A CA 1
ATOM 5392 C C . GLY A 1 765 ? 4.077 -6.353 -1.065 1.00 92.44 765 GLY A C 1
ATOM 5393 O O . GLY A 1 765 ? 4.831 -6.757 -0.172 1.00 92.44 765 GLY A O 1
ATOM 5394 N N . ASP A 1 766 ? 3.707 -7.103 -2.107 1.00 93.25 766 ASP A N 1
ATOM 5395 C CA . ASP A 1 766 ? 4.173 -8.480 -2.370 1.00 93.25 766 ASP A CA 1
ATOM 5396 C C . ASP A 1 766 ? 5.476 -8.448 -3.187 1.00 93.25 766 ASP A C 1
ATOM 5398 O O . ASP A 1 766 ? 5.494 -8.297 -4.412 1.00 93.25 766 ASP A O 1
ATOM 5402 N N . VAL A 1 767 ? 6.600 -8.560 -2.480 1.00 94.00 767 VAL A N 1
ATOM 5403 C CA . VAL A 1 767 ? 7.954 -8.361 -3.015 1.00 94.00 767 VAL A CA 1
ATOM 5404 C C . VAL A 1 767 ? 8.576 -9.673 -3.486 1.00 94.00 767 VAL A C 1
ATOM 5406 O O . VAL A 1 767 ? 9.642 -9.645 -4.103 1.00 94.00 767 VAL A O 1
ATOM 5409 N N . ASP A 1 768 ? 7.991 -10.841 -3.195 1.00 91.06 768 ASP A N 1
ATOM 5410 C CA . ASP A 1 768 ? 8.500 -12.122 -3.714 1.00 91.06 768 ASP A CA 1
ATOM 5411 C C . ASP A 1 768 ? 7.513 -12.991 -4.511 1.00 91.06 768 ASP A C 1
ATOM 5413 O O . ASP A 1 768 ? 7.926 -14.006 -5.092 1.00 91.06 768 ASP A O 1
ATOM 5417 N N . GLY A 1 769 ? 6.285 -12.501 -4.692 1.00 92.38 769 GLY A N 1
ATOM 5418 C CA . GLY A 1 769 ? 5.254 -13.052 -5.566 1.00 92.38 769 GLY A CA 1
ATOM 5419 C C . GLY A 1 769 ? 4.520 -14.239 -4.948 1.00 92.38 769 GLY A C 1
ATOM 5420 O O . GLY A 1 769 ? 4.140 -15.164 -5.680 1.00 92.38 769 GLY A O 1
ATOM 5421 N N . ASP A 1 770 ? 4.398 -14.280 -3.616 1.00 91.19 770 ASP A N 1
ATOM 5422 C CA . ASP A 1 770 ? 3.743 -15.372 -2.881 1.00 91.19 770 ASP A CA 1
ATOM 5423 C C . ASP A 1 770 ? 2.312 -15.058 -2.401 1.00 91.19 770 ASP A C 1
ATOM 5425 O O . ASP A 1 770 ? 1.600 -15.977 -1.969 1.00 91.19 770 ASP A O 1
ATOM 5429 N N . GLY A 1 771 ? 1.845 -13.826 -2.631 1.00 91.75 771 GLY A N 1
ATOM 5430 C CA . GLY A 1 771 ? 0.472 -13.368 -2.419 1.00 91.75 771 GLY A CA 1
ATOM 5431 C C . GLY A 1 771 ? 0.182 -12.811 -1.024 1.00 91.75 771 GLY A C 1
ATOM 5432 O O . GLY A 1 771 ? -0.990 -12.757 -0.644 1.00 91.75 771 GLY A O 1
ATOM 5433 N N . TYR A 1 772 ? 1.209 -12.442 -0.256 1.00 93.69 772 TYR A N 1
ATOM 5434 C CA . TYR A 1 772 ? 1.092 -11.805 1.059 1.00 93.69 772 TYR A CA 1
ATOM 5435 C C . TYR A 1 772 ? 1.944 -10.527 1.106 1.00 93.69 772 TYR A C 1
ATOM 5437 O O . TYR A 1 772 ? 3.026 -10.499 0.531 1.00 93.69 772 TYR A O 1
ATOM 5445 N N . ASP A 1 773 ? 1.509 -9.493 1.835 1.00 93.56 773 ASP A N 1
ATOM 5446 C CA . ASP A 1 773 ? 2.319 -8.277 1.980 1.00 93.56 773 ASP A CA 1
ATOM 5447 C C . ASP A 1 773 ? 3.575 -8.539 2.822 1.00 93.56 773 ASP A C 1
ATOM 5449 O O . ASP A 1 773 ? 3.519 -9.157 3.888 1.00 93.56 773 ASP A O 1
ATOM 5453 N N . GLU A 1 774 ? 4.703 -7.949 2.433 1.00 94.19 774 GLU A N 1
ATOM 5454 C CA . GLU A 1 774 ? 5.899 -7.876 3.266 1.00 94.19 774 GLU A CA 1
ATOM 5455 C C . GLU A 1 774 ? 5.823 -6.777 4.342 1.00 94.19 774 GLU A C 1
ATOM 5457 O O . GLU A 1 774 ? 5.256 -5.699 4.165 1.00 94.19 774 GLU A O 1
ATOM 5462 N N . LEU A 1 775 ? 6.559 -6.969 5.443 1.00 95.50 775 LEU A N 1
ATOM 5463 C CA . LEU A 1 775 ? 6.859 -5.912 6.412 1.00 95.50 775 LEU A CA 1
ATOM 5464 C C . LEU A 1 775 ? 8.338 -5.510 6.355 1.00 95.50 775 LEU A C 1
ATOM 5466 O O . LEU A 1 775 ? 9.234 -6.290 6.692 1.00 95.50 775 LEU A O 1
ATOM 5470 N N . LEU A 1 776 ? 8.605 -4.242 6.038 1.00 95.81 776 LEU A N 1
ATOM 5471 C CA . LEU A 1 776 ? 9.955 -3.695 5.922 1.00 95.81 776 LEU A CA 1
ATOM 5472 C C . LEU A 1 776 ? 10.321 -2.816 7.129 1.00 95.81 776 LEU A C 1
ATOM 5474 O O . LEU A 1 776 ? 9.738 -1.758 7.381 1.00 95.81 776 LEU A O 1
ATOM 5478 N N . LEU A 1 777 ? 11.329 -3.251 7.891 1.00 96.62 777 LEU A N 1
ATOM 5479 C CA . LEU A 1 777 ? 11.746 -2.616 9.146 1.00 96.62 777 LEU A CA 1
ATOM 5480 C C . LEU A 1 777 ? 13.117 -1.937 9.028 1.00 96.62 777 LEU A C 1
ATOM 5482 O O . LEU A 1 777 ? 14.151 -2.595 8.896 1.00 96.62 777 LEU A O 1
ATOM 5486 N N . GLY A 1 778 ? 13.137 -0.609 9.145 1.00 95.50 778 GLY A N 1
ATOM 5487 C CA . GLY A 1 778 ? 14.345 0.216 9.132 1.00 95.50 778 GLY A CA 1
ATOM 5488 C C . GLY A 1 778 ? 15.042 0.307 10.495 1.00 95.50 778 GLY A C 1
ATOM 5489 O O . GLY A 1 778 ? 14.405 0.475 11.538 1.00 95.50 778 GLY A O 1
ATOM 5490 N N . ALA A 1 779 ? 16.373 0.238 10.486 1.00 95.19 779 ALA A N 1
ATOM 5491 C CA . ALA A 1 779 ? 17.241 0.345 11.657 1.00 95.19 779 ALA A CA 1
ATOM 5492 C C . ALA A 1 779 ? 18.451 1.236 11.330 1.00 95.19 779 ALA A C 1
ATOM 5494 O O . ALA A 1 779 ? 19.523 0.753 10.956 1.00 95.19 779 ALA A O 1
ATOM 5495 N N . ILE A 1 780 ? 18.284 2.558 11.446 1.00 93.06 780 ILE A N 1
ATOM 5496 C CA . ILE A 1 780 ? 19.274 3.538 10.959 1.00 93.06 780 ILE A CA 1
ATOM 5497 C C . ILE A 1 780 ? 20.645 3.445 11.639 1.00 93.06 780 ILE A C 1
ATOM 5499 O O . ILE A 1 780 ? 21.647 3.887 11.078 1.00 93.06 780 ILE A O 1
ATOM 5503 N N . GLY A 1 781 ? 20.696 2.889 12.849 1.00 93.19 781 GLY A N 1
ATOM 5504 C CA . GLY A 1 781 ? 21.910 2.767 13.640 1.00 93.19 781 GLY A CA 1
ATOM 5505 C C . GLY A 1 781 ? 22.632 1.432 13.465 1.00 93.19 781 GLY A C 1
ATOM 5506 O O . GLY A 1 781 ? 23.693 1.242 14.055 1.00 93.19 781 GLY A O 1
ATOM 5507 N N . TYR A 1 782 ? 22.084 0.516 12.658 1.00 94.00 782 TYR A N 1
ATOM 5508 C CA . TYR A 1 782 ? 22.638 -0.819 12.446 1.00 94.00 782 TYR A CA 1
ATOM 5509 C C . TYR A 1 782 ? 24.093 -0.775 11.933 1.00 94.00 782 TYR A C 1
ATOM 5511 O O . TYR A 1 782 ? 24.425 -0.056 10.983 1.00 94.00 782 TYR A O 1
ATOM 5519 N N . ASP A 1 783 ? 24.958 -1.555 12.587 1.00 91.12 783 ASP A N 1
ATOM 5520 C CA . ASP A 1 783 ? 26.344 -1.820 12.184 1.00 91.12 783 ASP A CA 1
ATOM 5521 C C . ASP A 1 783 ? 26.378 -2.994 11.182 1.00 91.12 783 ASP A C 1
ATOM 5523 O O . ASP A 1 783 ? 25.651 -3.977 11.343 1.00 91.12 783 ASP A O 1
ATOM 5527 N N . ASP A 1 784 ? 27.267 -2.948 10.185 1.00 84.88 784 ASP A N 1
ATOM 5528 C CA . ASP A 1 784 ? 27.385 -4.019 9.185 1.00 84.88 784 ASP A CA 1
ATOM 5529 C C . ASP A 1 784 ? 27.701 -5.401 9.815 1.00 84.88 784 ASP A C 1
ATOM 5531 O O . ASP A 1 784 ? 28.507 -5.503 10.750 1.00 84.88 784 ASP A O 1
ATOM 5535 N N . PRO A 1 785 ? 27.192 -6.522 9.261 1.00 79.19 785 PRO A N 1
ATOM 5536 C CA . PRO A 1 785 ? 27.496 -7.867 9.765 1.00 79.19 785 PRO A CA 1
ATOM 5537 C C . PRO A 1 785 ? 28.995 -8.218 9.818 1.00 79.19 785 PRO A C 1
ATOM 5539 O O . PRO A 1 785 ? 29.403 -9.116 10.564 1.00 79.19 785 PRO A O 1
ATOM 5542 N N . ALA A 1 786 ? 29.837 -7.536 9.030 1.00 80.00 786 ALA A N 1
ATOM 5543 C CA . ALA A 1 786 ? 31.288 -7.712 9.043 1.00 80.00 786 ALA A CA 1
ATOM 5544 C C . ALA A 1 786 ? 32.013 -6.872 10.122 1.00 80.00 786 ALA A C 1
ATOM 5546 O O . ALA A 1 786 ? 33.198 -7.123 10.383 1.00 80.00 786 ALA A O 1
ATOM 5547 N N . GLY A 1 787 ? 31.328 -5.936 10.791 1.00 76.75 787 GLY A N 1
ATOM 5548 C CA . GLY A 1 787 ? 31.854 -5.089 11.866 1.00 76.75 787 GLY A CA 1
ATOM 5549 C C . GLY A 1 787 ? 32.938 -4.110 11.405 1.00 76.75 787 GLY A C 1
ATOM 5550 O O . GLY A 1 787 ? 33.927 -3.888 12.116 1.00 76.75 787 GLY A O 1
ATOM 5551 N N . SER A 1 788 ? 32.803 -3.598 10.184 1.00 78.81 788 SER A N 1
ATOM 5552 C CA . SER A 1 788 ? 33.726 -2.698 9.495 1.00 78.81 788 SER A CA 1
ATOM 5553 C C . SER A 1 788 ? 33.179 -1.279 9.270 1.00 78.81 788 SER A C 1
ATOM 5555 O O . SER A 1 788 ? 33.982 -0.344 9.163 1.00 78.81 788 SER A O 1
ATOM 5557 N N . LEU A 1 789 ? 31.855 -1.111 9.280 1.00 83.81 789 LEU A N 1
ATOM 5558 C CA . LEU A 1 789 ? 31.090 0.119 9.087 1.00 83.81 789 LEU A CA 1
ATOM 5559 C C . LEU A 1 789 ? 30.149 0.300 10.286 1.00 83.81 789 LEU A C 1
ATOM 5561 O O . LEU A 1 789 ? 29.213 -0.471 10.468 1.00 83.81 789 LEU A O 1
ATOM 5565 N N . SER A 1 790 ? 30.391 1.325 11.108 1.00 87.12 790 SER A N 1
ATOM 5566 C CA . SER A 1 790 ? 29.462 1.644 12.198 1.00 87.12 790 SER A CA 1
ATOM 5567 C C . SER A 1 790 ? 28.371 2.606 11.745 1.00 87.12 790 SER A C 1
ATOM 5569 O O . SER A 1 790 ? 28.683 3.588 11.060 1.00 87.12 790 SER A O 1
ATOM 5571 N N . PHE A 1 791 ? 27.136 2.367 12.187 1.00 88.31 791 PHE A N 1
ATOM 5572 C CA . PHE A 1 791 ? 25.944 3.142 11.828 1.00 88.31 791 PHE A CA 1
ATOM 5573 C C . PHE A 1 791 ? 25.738 3.261 10.306 1.00 88.31 791 PHE A C 1
ATOM 5575 O O . PHE A 1 791 ? 25.405 4.332 9.804 1.00 88.31 791 PHE A O 1
ATOM 5582 N N . SER A 1 792 ? 26.014 2.210 9.526 1.00 91.81 792 SER A N 1
ATOM 5583 C CA . SER A 1 792 ? 25.635 2.193 8.100 1.00 91.81 792 SER A CA 1
ATOM 5584 C C . SER A 1 792 ? 24.115 2.280 7.930 1.00 91.81 792 SER A C 1
ATOM 5586 O O . SER A 1 792 ? 23.617 2.817 6.941 1.00 91.81 792 SER A O 1
ATOM 5588 N N . GLY A 1 793 ? 23.381 1.794 8.930 1.00 95.00 793 GLY A N 1
ATOM 5589 C CA . GLY A 1 793 ? 21.953 1.564 8.843 1.00 95.00 793 GLY A CA 1
ATOM 5590 C C . GLY A 1 793 ? 21.653 0.298 8.051 1.00 95.00 793 GLY A C 1
ATOM 5591 O O . GLY A 1 793 ? 22.531 -0.292 7.404 1.00 95.00 793 GLY A O 1
ATOM 5592 N N . GLY A 1 794 ? 20.402 -0.127 8.122 1.00 94.94 794 GLY A N 1
ATOM 5593 C CA . GLY A 1 794 ? 19.907 -1.272 7.383 1.00 94.94 794 GLY A CA 1
ATOM 5594 C C . GLY A 1 794 ? 18.390 -1.348 7.375 1.00 94.94 794 GLY A C 1
ATOM 5595 O O . GLY A 1 794 ? 17.716 -0.678 8.160 1.00 94.94 794 GLY A O 1
ATOM 5596 N N . ALA A 1 795 ? 17.877 -2.179 6.479 1.00 96.56 795 ALA A N 1
ATOM 5597 C CA . ALA A 1 795 ? 16.469 -2.519 6.371 1.00 96.56 795 ALA A CA 1
ATOM 5598 C C . ALA A 1 795 ? 16.319 -4.046 6.375 1.00 96.56 795 ALA A C 1
ATOM 5600 O O . ALA A 1 795 ? 17.138 -4.753 5.782 1.00 96.56 795 ALA A O 1
ATOM 5601 N N . PHE A 1 796 ? 15.303 -4.539 7.077 1.00 96.88 796 PHE A N 1
ATOM 5602 C CA . PHE A 1 796 ? 15.005 -5.958 7.252 1.00 96.88 796 PHE A CA 1
ATOM 5603 C C . PHE A 1 796 ? 13.626 -6.247 6.660 1.00 96.88 796 PHE A C 1
ATOM 5605 O O . PHE A 1 796 ? 12.641 -5.725 7.178 1.00 96.88 796 PHE A O 1
ATOM 5612 N N . LEU A 1 797 ? 13.574 -7.056 5.602 1.00 96.56 797 LEU A N 1
ATOM 5613 C CA . LEU A 1 797 ? 12.331 -7.510 4.979 1.00 96.56 797 LEU A CA 1
ATOM 5614 C C . LEU A 1 797 ? 11.849 -8.765 5.712 1.00 96.56 797 LEU A C 1
ATOM 5616 O O . LEU A 1 797 ? 12.611 -9.727 5.845 1.00 96.56 797 LEU A O 1
ATOM 5620 N N . ILE A 1 798 ? 10.636 -8.729 6.252 1.00 96.38 798 ILE A N 1
ATOM 5621 C CA . ILE A 1 798 ? 9.974 -9.847 6.924 1.00 96.38 798 ILE A CA 1
ATOM 5622 C C . ILE A 1 798 ? 8.822 -10.280 6.020 1.00 96.38 798 ILE A C 1
ATOM 5624 O O . ILE A 1 798 ? 7.911 -9.480 5.833 1.00 96.38 798 ILE A O 1
ATOM 5628 N N . ASN A 1 799 ? 8.860 -11.506 5.492 1.00 93.69 799 ASN A N 1
ATOM 5629 C CA . ASN A 1 799 ? 7.787 -11.967 4.612 1.00 93.69 799 ASN A CA 1
ATOM 5630 C C . ASN A 1 799 ? 6.434 -12.065 5.308 1.00 93.69 799 ASN A C 1
ATOM 5632 O O . ASN A 1 799 ? 6.372 -12.429 6.495 1.00 93.69 799 ASN A O 1
ATOM 5636 N N . GLY A 1 800 ? 5.388 -11.847 4.515 1.00 93.94 800 GLY A N 1
ATOM 5637 C CA . GLY A 1 800 ? 4.038 -12.282 4.829 1.00 93.94 800 GLY A CA 1
ATOM 5638 C C . GLY A 1 800 ? 3.928 -13.806 4.933 1.00 93.94 800 GLY A C 1
ATOM 5639 O O . GLY A 1 800 ? 4.771 -14.564 4.446 1.00 93.94 800 GLY A O 1
ATOM 5640 N N . SER A 1 801 ? 2.937 -14.288 5.688 1.00 93.62 801 SER A N 1
ATOM 5641 C CA . SER A 1 801 ? 2.551 -15.701 5.716 1.00 93.62 801 SER A CA 1
ATOM 5642 C C . SER A 1 801 ? 1.302 -15.949 6.560 1.00 93.62 801 SER A C 1
ATOM 5644 O O . SER A 1 801 ? 1.258 -15.599 7.741 1.00 93.62 801 SER A O 1
ATOM 5646 N N . SER A 1 802 ? 0.419 -16.817 6.061 1.00 91.31 802 SER A N 1
ATOM 5647 C CA . SER A 1 802 ? -0.623 -17.491 6.862 1.00 91.31 802 SER A CA 1
ATOM 5648 C C . SER A 1 802 ? -0.103 -18.293 8.077 1.00 91.31 802 SER A C 1
ATOM 5650 O O . SER A 1 802 ? -0.881 -18.777 8.905 1.00 91.31 802 SER A O 1
ATOM 5652 N N . THR A 1 803 ? 1.218 -18.467 8.237 1.00 91.75 803 THR A N 1
ATOM 5653 C CA . THR A 1 803 ? 1.819 -18.996 9.473 1.00 91.75 803 THR A CA 1
ATOM 5654 C C . THR A 1 803 ? 2.197 -17.871 10.438 1.00 91.75 803 THR A C 1
ATOM 5656 O O . THR A 1 803 ? 3.347 -17.431 10.467 1.00 91.75 803 THR A O 1
ATOM 5659 N N . LEU A 1 804 ? 1.252 -17.497 11.308 1.00 91.00 804 LEU A N 1
ATOM 5660 C CA . LEU A 1 804 ? 1.429 -16.435 12.307 1.00 91.00 804 LEU A CA 1
ATOM 5661 C C . LEU A 1 804 ? 2.736 -16.557 13.114 1.00 91.00 804 LEU A C 1
ATOM 5663 O O . LEU A 1 804 ? 3.022 -17.570 13.775 1.00 91.00 804 LEU A O 1
ATOM 5667 N N . LEU A 1 805 ? 3.506 -15.471 13.116 1.00 92.38 805 LEU A N 1
ATOM 5668 C CA . LEU A 1 805 ? 4.635 -15.265 14.014 1.00 92.38 805 LEU A CA 1
ATOM 5669 C C . LEU A 1 805 ? 4.121 -15.044 15.448 1.00 92.38 805 LEU A C 1
ATOM 5671 O O . LEU A 1 805 ? 2.978 -14.665 15.677 1.00 92.38 805 LEU A O 1
ATOM 5675 N N . SER A 1 806 ? 4.956 -15.300 16.461 1.00 93.81 806 SER A N 1
ATOM 5676 C CA . SER A 1 806 ? 4.580 -14.987 17.850 1.00 93.81 806 SER A CA 1
ATOM 5677 C C . SER A 1 806 ? 5.768 -14.825 18.799 1.00 93.81 806 SER A C 1
ATOM 5679 O O . SER A 1 806 ? 6.783 -15.524 18.716 1.00 93.81 806 SER A O 1
ATOM 5681 N N . GLY A 1 807 ? 5.606 -13.928 19.770 1.00 93.19 807 GLY A N 1
ATOM 5682 C CA . GLY A 1 807 ? 6.572 -13.638 20.821 1.00 93.19 807 GLY A CA 1
ATOM 5683 C C . GLY A 1 807 ? 7.783 -12.835 20.341 1.00 93.19 807 GLY A C 1
ATOM 5684 O O . GLY A 1 807 ? 7.692 -11.979 19.468 1.00 93.19 807 GLY A O 1
ATOM 5685 N N . ASP A 1 808 ? 8.934 -13.081 20.967 1.00 94.38 808 ASP A N 1
ATOM 5686 C CA . ASP A 1 808 ? 10.146 -12.287 20.748 1.00 94.38 808 ASP A CA 1
ATOM 5687 C C . ASP A 1 808 ? 10.937 -12.830 19.553 1.00 94.38 808 ASP A C 1
ATOM 5689 O O . ASP A 1 808 ? 11.547 -13.902 19.634 1.00 94.38 808 ASP A O 1
ATOM 5693 N N . VAL A 1 809 ? 10.965 -12.058 18.467 1.00 95.62 809 VAL A N 1
ATOM 5694 C CA . VAL A 1 809 ? 11.575 -12.425 17.184 1.00 95.62 809 VAL A CA 1
ATOM 5695 C C . VAL A 1 809 ? 12.735 -11.474 16.898 1.00 95.62 809 VAL A C 1
ATOM 5697 O O . VAL A 1 809 ? 12.552 -10.266 16.865 1.00 95.62 809 VAL A O 1
ATOM 5700 N N . THR A 1 810 ? 13.958 -11.974 16.704 1.00 95.38 810 THR A N 1
ATOM 5701 C CA . THR A 1 810 ? 15.099 -11.108 16.348 1.00 95.38 810 THR A CA 1
ATOM 5702 C C . THR A 1 810 ? 15.145 -10.895 14.837 1.00 95.38 810 THR A C 1
ATOM 5704 O O . THR A 1 810 ? 15.297 -11.872 14.100 1.00 95.38 810 THR A O 1
ATOM 5707 N N . VAL A 1 811 ? 15.078 -9.637 14.378 1.00 94.62 811 VAL A N 1
ATOM 5708 C CA . VAL A 1 811 ? 14.933 -9.294 12.944 1.00 94.62 811 VAL A CA 1
ATOM 5709 C C . VAL A 1 811 ? 16.015 -9.923 12.067 1.00 94.62 811 VAL A C 1
ATOM 5711 O O . VAL A 1 811 ? 15.696 -10.597 11.099 1.00 94.62 811 VAL A O 1
ATOM 5714 N N . SER A 1 812 ? 17.282 -9.880 12.489 1.00 89.81 812 SER A N 1
ATOM 5715 C CA . SER A 1 812 ? 18.418 -10.487 11.764 1.00 89.81 812 SER A CA 1
ATOM 5716 C C . SER A 1 812 ? 18.415 -12.027 11.692 1.00 89.81 812 SER A C 1
ATOM 5718 O O . SER A 1 812 ? 19.362 -12.627 11.181 1.00 89.81 812 SER A O 1
ATOM 5720 N N . THR A 1 813 ? 17.385 -12.683 12.232 1.00 90.75 813 THR A N 1
ATOM 5721 C CA . THR A 1 813 ? 17.148 -14.131 12.098 1.00 90.75 813 THR A CA 1
ATOM 5722 C C . THR A 1 813 ? 15.794 -14.492 11.494 1.00 90.75 813 THR A C 1
ATOM 5724 O O . THR A 1 813 ? 15.590 -15.665 11.192 1.00 90.75 813 THR A O 1
ATOM 5727 N N . ALA A 1 814 ? 14.892 -13.518 11.356 1.00 92.81 814 ALA A N 1
ATOM 5728 C CA . ALA A 1 814 ? 13.577 -13.685 10.744 1.00 92.81 814 ALA A CA 1
ATOM 5729 C C . ALA A 1 814 ? 13.529 -13.122 9.321 1.00 92.81 814 ALA A C 1
ATOM 5731 O O . ALA A 1 814 ? 12.798 -13.652 8.498 1.00 92.81 814 ALA A O 1
ATOM 5732 N N . ALA A 1 815 ? 14.330 -12.092 9.044 1.00 95.50 815 ALA A N 1
ATOM 5733 C CA . ALA A 1 815 ? 14.336 -11.419 7.762 1.00 95.50 815 ALA A CA 1
ATOM 5734 C C . ALA A 1 815 ? 14.826 -12.322 6.623 1.00 95.50 815 ALA A C 1
ATOM 5736 O O . ALA A 1 815 ? 15.852 -13.003 6.749 1.00 95.50 815 ALA A O 1
ATOM 5737 N N . THR A 1 816 ? 14.091 -12.292 5.518 1.00 94.50 816 THR A N 1
ATOM 5738 C CA . THR A 1 816 ? 14.378 -12.989 4.257 1.00 94.50 816 THR A CA 1
ATOM 5739 C C . THR A 1 816 ? 15.370 -12.195 3.416 1.00 94.50 816 THR A C 1
ATOM 5741 O O . THR A 1 816 ? 16.340 -12.770 2.909 1.00 94.50 816 THR A O 1
ATOM 5744 N N . ALA A 1 817 ? 15.203 -10.868 3.378 1.00 95.62 817 ALA A N 1
ATOM 5745 C CA . ALA A 1 817 ? 16.179 -9.909 2.879 1.00 95.62 817 ALA A CA 1
ATOM 5746 C C . ALA A 1 817 ? 16.735 -9.008 3.996 1.00 95.62 817 ALA A C 1
ATOM 5748 O O . ALA A 1 817 ? 16.061 -8.635 4.957 1.00 95.62 817 ALA A O 1
ATOM 5749 N N . THR A 1 818 ? 18.001 -8.618 3.882 1.00 96.00 818 THR A N 1
ATOM 5750 C CA . THR A 1 818 ? 18.615 -7.579 4.715 1.00 96.00 818 THR A CA 1
ATOM 5751 C C . THR A 1 818 ? 19.508 -6.710 3.848 1.00 96.00 818 THR A C 1
ATOM 5753 O O . THR A 1 818 ? 20.536 -7.180 3.357 1.00 96.00 818 THR A O 1
ATOM 5756 N N . VAL A 1 819 ? 19.142 -5.437 3.708 1.00 95.88 819 VAL A N 1
ATOM 5757 C CA . VAL A 1 819 ? 19.929 -4.431 2.984 1.00 95.88 819 VAL A CA 1
ATOM 5758 C C . VAL A 1 819 ? 20.719 -3.596 3.987 1.00 95.88 819 VAL A C 1
ATOM 5760 O O . VAL A 1 819 ? 20.195 -3.205 5.030 1.00 95.88 819 VAL A O 1
ATOM 5763 N N . THR A 1 820 ? 21.987 -3.311 3.692 1.00 94.88 820 THR A N 1
ATOM 5764 C CA . THR A 1 820 ? 22.883 -2.537 4.572 1.00 94.88 820 THR A CA 1
ATOM 5765 C C . THR A 1 820 ? 23.503 -1.330 3.869 1.00 94.88 820 THR A C 1
ATOM 5767 O O . THR A 1 820 ? 23.798 -1.383 2.678 1.00 94.88 820 THR A O 1
ATOM 5770 N N . GLY A 1 821 ? 23.701 -0.221 4.592 1.00 92.44 821 GLY A N 1
ATOM 5771 C CA . GLY A 1 821 ? 24.287 1.001 4.020 1.00 92.44 821 GLY A CA 1
ATOM 5772 C C . GLY A 1 821 ? 25.693 0.787 3.441 1.00 92.44 821 GLY A C 1
ATOM 5773 O O . GLY A 1 821 ? 26.485 0.003 3.968 1.00 92.44 821 GLY A O 1
ATOM 5774 N N . ALA A 1 822 ? 26.011 1.498 2.356 1.00 85.94 822 ALA A N 1
ATOM 5775 C CA . ALA A 1 822 ? 27.254 1.323 1.601 1.00 85.94 822 ALA A CA 1
ATOM 5776 C C . ALA A 1 822 ? 28.507 1.749 2.389 1.00 85.94 822 ALA A C 1
ATOM 5778 O O . ALA A 1 822 ? 29.582 1.156 2.243 1.00 85.94 822 ALA A O 1
ATOM 5779 N N . VAL A 1 823 ? 28.386 2.781 3.229 1.00 85.31 823 VAL A N 1
ATOM 5780 C CA . VAL A 1 823 ? 29.424 3.244 4.154 1.00 85.31 823 VAL A CA 1
ATOM 5781 C C . VAL A 1 823 ? 28.846 3.535 5.546 1.00 85.31 823 VAL A C 1
ATOM 5783 O O . VAL A 1 823 ? 27.642 3.549 5.780 1.00 85.31 823 VAL A O 1
ATOM 5786 N N . GLY A 1 824 ? 29.724 3.720 6.535 1.00 87.06 824 GLY A N 1
ATOM 5787 C CA . GLY A 1 824 ? 29.296 4.017 7.903 1.00 87.06 824 GLY A CA 1
ATOM 5788 C C . GLY A 1 824 ? 28.786 5.453 8.047 1.00 87.06 824 GLY A C 1
ATOM 5789 O O . GLY A 1 824 ? 29.426 6.381 7.555 1.00 87.06 824 GLY A O 1
ATOM 5790 N N . SER A 1 825 ? 27.713 5.626 8.823 1.00 87.19 825 SER A N 1
ATOM 5791 C CA . SER A 1 825 ? 26.927 6.861 9.007 1.00 87.19 825 SER A CA 1
ATOM 5792 C C . SER A 1 825 ? 25.995 7.247 7.844 1.00 87.19 825 SER A C 1
ATOM 5794 O O . SER A 1 825 ? 25.518 8.382 7.824 1.00 87.19 825 SER A O 1
ATOM 5796 N N . ASP A 1 826 ? 25.691 6.316 6.931 1.00 88.25 826 ASP A N 1
ATOM 5797 C CA . ASP A 1 826 ? 24.707 6.498 5.849 1.00 88.25 826 ASP A CA 1
ATOM 5798 C C . ASP A 1 826 ? 23.252 6.558 6.349 1.00 88.25 826 ASP A C 1
ATOM 5800 O O . ASP A 1 826 ? 22.409 7.203 5.722 1.00 88.25 826 ASP A O 1
ATOM 5804 N N . ASN A 1 827 ? 22.938 5.946 7.496 1.00 91.69 827 ASN A N 1
ATOM 5805 C CA . ASN A 1 827 ? 21.581 5.893 8.058 1.00 91.69 827 ASN A CA 1
ATOM 5806 C C . ASN A 1 827 ? 20.547 5.334 7.048 1.00 91.69 827 ASN A C 1
ATOM 5808 O O . ASN A 1 827 ? 19.492 5.941 6.844 1.00 91.69 827 ASN A O 1
ATOM 5812 N N . LEU A 1 828 ? 20.873 4.228 6.362 1.00 95.12 828 LEU A N 1
ATOM 5813 C CA . LEU A 1 828 ? 19.914 3.497 5.518 1.00 95.12 828 LEU A CA 1
ATOM 5814 C C . LEU A 1 828 ? 18.731 2.993 6.368 1.00 95.12 828 LEU A C 1
ATOM 5816 O O . LEU A 1 828 ? 18.927 2.588 7.515 1.00 95.12 828 LEU A O 1
ATOM 5820 N N . GLY A 1 829 ? 17.518 3.018 5.808 1.00 93.94 829 GLY A N 1
ATOM 5821 C CA . GLY A 1 829 ? 16.284 2.650 6.513 1.00 93.94 829 GLY A CA 1
ATOM 5822 C C . GLY A 1 829 ? 15.655 3.807 7.303 1.00 93.94 829 GLY A C 1
ATOM 5823 O O . GLY A 1 829 ? 14.853 3.571 8.203 1.00 93.94 829 GLY A O 1
ATOM 5824 N N . ALA A 1 830 ? 16.020 5.058 6.994 1.00 91.94 830 ALA A N 1
ATOM 5825 C CA . ALA A 1 830 ? 15.426 6.268 7.587 1.00 91.94 830 ALA A CA 1
ATOM 5826 C C . ALA A 1 830 ? 14.050 6.635 6.984 1.00 91.94 830 ALA A C 1
ATOM 5828 O O . ALA A 1 830 ? 13.304 7.446 7.544 1.00 91.94 830 ALA A O 1
ATOM 5829 N N . TRP A 1 831 ? 13.752 6.051 5.826 1.00 91.94 831 TRP A N 1
ATOM 5830 C CA . TRP A 1 831 ? 12.437 5.913 5.212 1.00 91.94 831 TRP A CA 1
ATOM 5831 C C . TRP A 1 831 ? 12.415 4.569 4.476 1.00 91.94 831 TRP A C 1
ATOM 5833 O O . TRP A 1 831 ? 13.470 4.114 4.026 1.00 91.94 831 TRP A O 1
ATOM 5843 N N . VAL A 1 832 ? 11.241 3.956 4.372 1.00 92.75 832 VAL A N 1
ATOM 5844 C CA . VAL A 1 832 ? 10.988 2.721 3.620 1.00 92.75 832 VAL A CA 1
ATOM 5845 C C . VAL A 1 832 ? 9.614 2.848 2.950 1.00 92.75 832 VAL A C 1
ATOM 5847 O O . VAL A 1 832 ? 8.722 3.466 3.530 1.00 92.75 832 VAL A O 1
ATOM 5850 N N . SER A 1 833 ? 9.478 2.340 1.729 1.00 91.06 833 SER A N 1
ATOM 5851 C CA . SER A 1 833 ? 8.255 2.313 0.908 1.00 91.06 833 SER A CA 1
ATOM 5852 C C . SER A 1 833 ? 8.399 1.193 -0.127 1.00 91.06 833 SER A C 1
ATOM 5854 O O . SER A 1 833 ? 9.520 0.711 -0.315 1.00 91.06 833 SER A O 1
ATOM 5856 N N . GLY A 1 834 ? 7.323 0.862 -0.832 1.00 90.88 834 GLY A N 1
ATOM 5857 C CA . GLY A 1 834 ? 7.367 0.063 -2.056 1.00 90.88 834 GLY A CA 1
ATOM 5858 C C . GLY A 1 834 ? 6.201 0.358 -2.990 1.00 90.88 834 GLY A C 1
ATOM 5859 O O . GLY A 1 834 ? 5.595 1.429 -2.860 1.00 90.88 834 GLY A O 1
ATOM 5860 N N . GLY A 1 835 ? 5.969 -0.561 -3.921 1.00 90.75 835 GLY A N 1
ATOM 5861 C CA . GLY A 1 835 ? 5.085 -0.456 -5.081 1.00 90.75 835 GLY A CA 1
ATOM 5862 C C . GLY A 1 835 ? 5.807 -0.953 -6.339 1.00 90.75 835 GLY A C 1
ATOM 5863 O O . GLY A 1 835 ? 7.019 -0.770 -6.430 1.00 90.75 835 GLY A O 1
ATOM 5864 N N . ASP A 1 836 ? 5.097 -1.540 -7.298 1.00 91.12 836 ASP A N 1
ATOM 5865 C CA . ASP A 1 836 ? 5.631 -1.941 -8.613 1.00 91.12 836 ASP A CA 1
ATOM 5866 C C . ASP A 1 836 ? 6.043 -0.716 -9.475 1.00 91.12 836 ASP A C 1
ATOM 5868 O O . ASP A 1 836 ? 5.202 0.001 -10.030 1.00 91.12 836 ASP A O 1
ATOM 5872 N N . LEU A 1 837 ? 7.351 -0.430 -9.556 1.00 90.50 837 LEU A N 1
ATOM 5873 C CA . LEU A 1 837 ? 7.920 0.723 -10.278 1.00 90.50 837 LEU A CA 1
ATOM 5874 C C . LEU A 1 837 ? 8.336 0.377 -11.717 1.00 90.50 837 LEU A C 1
ATOM 5876 O O . LEU A 1 837 ? 8.534 1.284 -12.535 1.00 90.50 837 LEU A O 1
ATOM 5880 N N . ASN A 1 838 ? 8.551 -0.907 -12.019 1.00 84.19 838 ASN A N 1
ATOM 5881 C CA . ASN A 1 838 ? 8.991 -1.383 -13.335 1.00 84.19 838 ASN A CA 1
ATOM 5882 C C . ASN A 1 838 ? 7.851 -1.994 -14.180 1.00 84.19 838 ASN A C 1
ATOM 5884 O O . ASN A 1 838 ? 8.042 -2.189 -15.382 1.00 84.19 838 ASN A O 1
ATOM 5888 N N . ASN A 1 839 ? 6.670 -2.184 -13.585 1.00 86.88 839 ASN A N 1
ATOM 5889 C CA . ASN A 1 839 ? 5.470 -2.807 -14.142 1.00 86.88 839 ASN A CA 1
ATOM 5890 C C . ASN A 1 839 ? 5.679 -4.290 -14.520 1.00 86.88 839 ASN A C 1
ATOM 5892 O O . ASN A 1 839 ? 5.237 -4.739 -15.584 1.00 86.88 839 ASN A O 1
ATOM 5896 N N . ASP A 1 840 ? 6.403 -5.044 -13.680 1.00 84.12 840 ASP A N 1
ATOM 5897 C CA . ASP A 1 840 ? 6.630 -6.491 -13.839 1.00 84.12 840 ASP A CA 1
ATOM 5898 C C . ASP A 1 840 ? 5.656 -7.383 -13.043 1.00 84.12 840 ASP A C 1
ATOM 5900 O O . ASP A 1 840 ? 5.575 -8.591 -13.307 1.00 84.12 840 ASP A O 1
ATOM 5904 N N . GLY A 1 841 ? 4.839 -6.783 -12.171 1.00 88.19 841 GLY A N 1
ATOM 5905 C CA . GLY A 1 841 ? 3.834 -7.451 -11.347 1.00 88.19 841 GLY A CA 1
ATOM 5906 C C . GLY A 1 841 ? 4.320 -7.892 -9.964 1.00 88.19 841 GLY A C 1
ATOM 5907 O O . GLY A 1 841 ? 3.591 -8.634 -9.302 1.00 88.19 841 GLY A O 1
ATOM 5908 N N . LEU A 1 842 ? 5.517 -7.477 -9.539 1.00 90.88 842 LEU A N 1
ATOM 5909 C CA . LEU A 1 842 ? 6.034 -7.608 -8.173 1.00 90.88 842 LEU A CA 1
ATOM 5910 C C . LEU A 1 842 ? 6.285 -6.223 -7.566 1.00 90.88 842 LEU A C 1
ATOM 5912 O O . LEU A 1 842 ? 6.665 -5.288 -8.266 1.00 90.88 842 LEU A O 1
ATOM 5916 N N . ASP A 1 843 ? 6.129 -6.087 -6.250 1.00 93.69 843 ASP A N 1
ATOM 5917 C CA . ASP A 1 843 ? 6.390 -4.812 -5.587 1.00 93.69 843 ASP A CA 1
ATOM 5918 C C . ASP A 1 843 ? 7.885 -4.580 -5.302 1.00 93.69 843 ASP A C 1
ATOM 5920 O O . ASP A 1 843 ? 8.619 -5.456 -4.832 1.00 93.69 843 ASP A O 1
ATOM 5924 N N . ASP A 1 844 ? 8.339 -3.345 -5.518 1.00 93.50 844 ASP A N 1
ATOM 5925 C CA . ASP A 1 844 ? 9.742 -2.959 -5.366 1.00 93.50 844 ASP A CA 1
ATOM 5926 C C . ASP A 1 844 ? 10.049 -2.321 -4.006 1.00 93.50 844 ASP A C 1
ATOM 5928 O O . ASP A 1 844 ? 9.171 -1.848 -3.285 1.00 93.50 844 ASP A O 1
ATOM 5932 N N . LEU A 1 845 ? 11.333 -2.229 -3.638 1.00 95.25 845 LEU A N 1
ATOM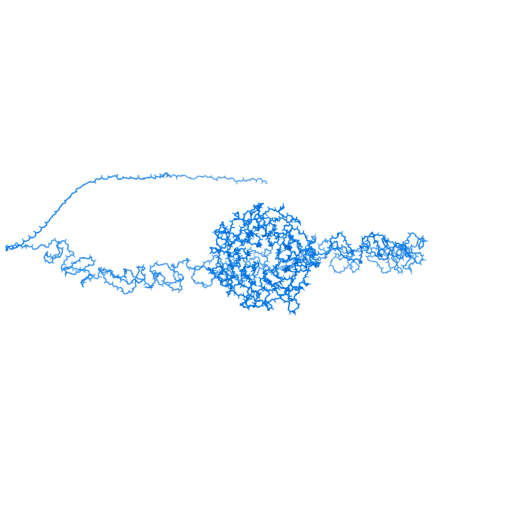 5933 C CA . LEU A 1 845 ? 11.755 -1.580 -2.389 1.00 95.25 845 LEU A CA 1
ATOM 5934 C C . LEU A 1 845 ? 12.387 -0.206 -2.615 1.00 95.25 845 LEU A C 1
ATOM 5936 O O . LEU A 1 845 ? 13.469 -0.101 -3.193 1.00 95.25 845 LEU A O 1
ATOM 5940 N N . VAL A 1 846 ? 11.824 0.836 -1.995 1.00 94.75 846 VAL A N 1
ATOM 5941 C CA . VAL A 1 846 ? 12.414 2.186 -1.941 1.00 94.75 846 VAL A CA 1
ATOM 5942 C C . VAL A 1 846 ? 12.991 2.478 -0.550 1.00 94.75 846 VAL A C 1
ATOM 5944 O O . VAL A 1 846 ? 12.275 2.754 0.418 1.00 94.75 846 VAL A O 1
ATOM 5947 N N . LEU A 1 847 ? 14.323 2.476 -0.442 1.00 96.00 847 LEU A N 1
ATOM 5948 C CA . LEU A 1 847 ? 15.061 2.639 0.814 1.00 96.00 847 LEU A CA 1
ATOM 5949 C C . LEU A 1 847 ? 15.732 4.012 0.949 1.00 96.00 847 LEU A C 1
ATOM 5951 O O . LEU A 1 847 ? 16.694 4.347 0.257 1.00 96.00 847 LEU A O 1
ATOM 5955 N N . GLY A 1 848 ? 15.284 4.794 1.929 1.00 94.69 848 GLY A N 1
ATOM 5956 C CA . GLY A 1 848 ? 15.833 6.110 2.247 1.00 94.69 848 GLY A CA 1
ATOM 5957 C C . GLY A 1 848 ? 17.118 6.066 3.081 1.00 94.69 848 GLY A C 1
ATOM 5958 O O . GLY A 1 848 ? 17.166 5.449 4.151 1.00 94.69 848 GLY A O 1
ATOM 5959 N N . SER A 1 849 ? 18.151 6.788 2.638 1.00 94.19 849 SER A N 1
ATOM 5960 C CA . SER A 1 849 ? 19.434 6.953 3.332 1.00 94.19 849 SER A CA 1
ATOM 5961 C C . SER A 1 849 ? 19.791 8.433 3.459 1.00 94.19 849 SER A C 1
ATOM 5963 O O . SER A 1 849 ? 20.227 9.085 2.514 1.00 94.19 849 SER A O 1
ATOM 5965 N N . THR A 1 850 ? 19.612 8.998 4.654 1.00 91.88 850 THR A N 1
ATOM 5966 C CA . THR A 1 850 ? 19.765 10.453 4.862 1.00 91.88 850 THR A CA 1
ATOM 5967 C C . THR A 1 850 ? 21.202 10.921 5.073 1.00 91.88 850 THR A C 1
ATOM 5969 O O . THR A 1 850 ? 21.487 12.114 4.936 1.00 91.88 850 THR A O 1
ATOM 5972 N N . GLY A 1 851 ? 22.097 10.004 5.442 1.00 90.56 851 GLY A N 1
ATOM 5973 C CA . GLY A 1 851 ? 23.511 10.271 5.694 1.00 90.56 851 GLY A CA 1
ATOM 5974 C C . GLY A 1 851 ? 24.400 10.164 4.458 1.00 90.56 851 GLY A C 1
ATOM 5975 O O . GLY A 1 851 ? 25.515 10.678 4.509 1.00 90.56 851 GLY A O 1
ATOM 5976 N N . TYR A 1 852 ? 23.903 9.567 3.368 1.00 91.38 852 TYR A N 1
ATOM 5977 C CA . TYR A 1 852 ? 24.686 9.254 2.172 1.00 91.38 852 TYR A CA 1
ATOM 5978 C C . TYR A 1 852 ? 25.440 10.467 1.595 1.00 91.38 852 TYR A C 1
ATOM 5980 O O . TYR A 1 852 ? 24.913 11.586 1.513 1.00 91.38 852 TYR A O 1
ATOM 5988 N N . ASP A 1 853 ? 26.691 10.231 1.197 1.00 89.25 853 ASP A N 1
ATOM 5989 C CA . ASP A 1 853 ? 27.650 11.222 0.695 1.00 89.25 853 ASP A CA 1
ATOM 5990 C C . ASP A 1 853 ? 27.794 11.104 -0.843 1.00 89.25 853 ASP A C 1
ATOM 5992 O O . ASP A 1 853 ? 28.630 10.339 -1.330 1.00 89.25 853 ASP A O 1
ATOM 5996 N N . TYR A 1 854 ? 27.037 11.888 -1.625 1.00 87.25 854 TYR A N 1
ATOM 5997 C CA . TYR A 1 854 ? 27.110 11.876 -3.097 1.00 87.25 854 TYR A CA 1
ATOM 5998 C C . TYR A 1 854 ? 27.952 13.018 -3.700 1.00 87.25 854 TYR A C 1
ATOM 6000 O O . TYR A 1 854 ? 28.053 14.120 -3.154 1.00 87.25 854 TYR A O 1
ATOM 6008 N N . GLY A 1 855 ? 28.596 12.775 -4.851 1.00 80.81 855 GLY A N 1
ATOM 6009 C CA . GLY A 1 855 ? 29.339 13.796 -5.613 1.00 80.81 855 GLY A CA 1
ATOM 6010 C C . GLY A 1 855 ? 30.536 14.439 -4.886 1.00 80.81 855 GLY A C 1
ATOM 6011 O O . GLY A 1 855 ? 31.071 15.459 -5.326 1.00 80.81 855 GLY A O 1
ATOM 6012 N N . GLY A 1 856 ? 30.963 13.879 -3.748 1.00 80.31 856 GLY A N 1
ATOM 6013 C CA . GLY A 1 856 ? 31.951 14.488 -2.849 1.00 80.31 856 GLY A CA 1
ATOM 6014 C C . GLY A 1 856 ? 31.390 15.583 -1.926 1.00 80.31 856 GLY A C 1
ATOM 6015 O O . GLY A 1 856 ? 32.172 16.262 -1.249 1.00 80.31 856 GLY A O 1
ATOM 6016 N N . SER A 1 857 ? 30.066 15.753 -1.887 1.00 83.88 857 SER A N 1
ATOM 6017 C CA . SER A 1 857 ? 29.333 16.519 -0.877 1.00 83.88 857 SER A CA 1
ATOM 6018 C C . SER A 1 857 ? 28.832 15.572 0.215 1.00 83.88 857 SER A C 1
ATOM 6020 O O . SER A 1 857 ? 28.363 14.481 -0.084 1.00 83.88 857 SER A O 1
ATOM 6022 N N . SER A 1 858 ? 28.920 15.979 1.485 1.00 87.12 858 SER A N 1
ATOM 6023 C CA . SER A 1 858 ? 28.526 15.096 2.590 1.00 87.12 858 SER A CA 1
ATOM 6024 C C . SER A 1 858 ? 27.074 15.267 3.031 1.00 87.12 858 SER A C 1
ATOM 6026 O O . SER A 1 858 ? 26.611 16.402 3.200 1.00 87.12 858 SER A O 1
ATOM 6028 N N . ASN A 1 859 ? 26.412 14.140 3.310 1.00 86.94 859 ASN A N 1
ATOM 6029 C CA . ASN A 1 859 ? 25.039 14.020 3.806 1.00 86.94 859 ASN A CA 1
ATOM 6030 C C . ASN A 1 859 ? 24.033 14.675 2.840 1.00 86.94 859 ASN A C 1
ATOM 6032 O O . ASN A 1 859 ? 23.086 15.361 3.242 1.00 86.94 859 ASN A O 1
ATOM 6036 N N . THR A 1 860 ? 24.267 14.512 1.536 1.00 90.19 860 THR A N 1
ATOM 6037 C CA . THR A 1 860 ? 23.279 14.840 0.500 1.00 90.19 860 THR A CA 1
ATOM 6038 C C . THR A 1 860 ? 22.015 14.012 0.721 1.00 90.19 860 THR A C 1
ATOM 6040 O O . THR A 1 860 ? 20.907 14.545 0.623 1.00 90.19 860 THR A O 1
ATOM 6043 N N . GLY A 1 861 ? 22.201 12.761 1.142 1.00 92.19 861 GLY A N 1
ATOM 6044 C CA . GLY A 1 861 ? 21.169 11.742 1.198 1.00 92.19 861 GLY A CA 1
ATOM 6045 C C . GLY A 1 861 ? 20.881 11.160 -0.185 1.00 92.19 861 GLY A C 1
ATOM 6046 O O . GLY A 1 861 ? 21.358 11.689 -1.195 1.00 92.19 861 GLY A O 1
ATOM 6047 N N . ALA A 1 862 ? 20.123 10.071 -0.206 1.00 92.44 862 ALA A N 1
ATOM 6048 C CA . ALA A 1 862 ? 19.685 9.351 -1.396 1.00 92.44 862 ALA A CA 1
ATOM 6049 C C . ALA A 1 862 ? 18.476 8.460 -1.074 1.00 92.44 862 ALA A C 1
ATOM 6051 O O . ALA A 1 862 ? 18.229 8.158 0.098 1.00 92.44 862 ALA A O 1
ATOM 6052 N N . ALA A 1 863 ? 17.764 8.014 -2.105 1.00 94.25 863 ALA A N 1
ATOM 6053 C CA . ALA A 1 863 ? 16.936 6.812 -2.037 1.00 94.25 863 ALA A CA 1
ATOM 6054 C C . ALA A 1 863 ? 17.531 5.735 -2.960 1.00 94.25 863 ALA A C 1
ATOM 6056 O O . ALA A 1 863 ? 18.109 6.065 -3.993 1.00 94.25 863 ALA A O 1
ATOM 6057 N N . PHE A 1 864 ? 17.425 4.475 -2.554 1.00 94.06 864 PHE A N 1
ATOM 6058 C CA . PHE A 1 864 ? 17.881 3.305 -3.303 1.00 94.06 864 PHE A CA 1
ATOM 6059 C C . PHE A 1 864 ? 16.664 2.467 -3.684 1.00 94.06 864 PHE A C 1
ATOM 6061 O O . PHE A 1 864 ? 15.828 2.228 -2.810 1.00 94.06 864 PHE A O 1
ATOM 6068 N N . VAL A 1 865 ? 16.582 2.040 -4.941 1.00 93.94 865 VAL A N 1
ATOM 6069 C CA . VAL A 1 865 ? 15.513 1.180 -5.465 1.00 93.94 865 VAL A CA 1
ATOM 6070 C C . VAL A 1 865 ? 16.066 -0.227 -5.673 1.00 93.94 865 VAL A C 1
ATOM 6072 O O . VAL A 1 865 ? 17.166 -0.373 -6.207 1.00 93.94 865 VAL A O 1
ATOM 6075 N N . PHE A 1 866 ? 15.328 -1.241 -5.231 1.00 93.81 866 PHE A N 1
ATOM 6076 C CA . PHE A 1 866 ? 15.620 -2.650 -5.497 1.00 93.81 866 PHE A CA 1
ATOM 6077 C C . PHE A 1 866 ? 14.395 -3.283 -6.135 1.00 93.81 866 PHE A C 1
ATOM 6079 O O . PHE A 1 866 ? 13.330 -3.231 -5.517 1.00 93.81 866 PHE A O 1
ATOM 6086 N N . TYR A 1 867 ? 14.572 -3.875 -7.312 1.00 92.12 867 TYR A N 1
ATOM 6087 C CA . TYR A 1 867 ? 13.483 -4.522 -8.031 1.00 92.12 867 TYR A CA 1
ATOM 6088 C C . TYR A 1 867 ? 13.128 -5.895 -7.448 1.00 92.12 867 TYR A C 1
ATOM 6090 O O . TYR A 1 867 ? 14.008 -6.619 -6.956 1.00 92.12 867 TYR A O 1
ATOM 6098 N N . GLY A 1 868 ? 11.847 -6.258 -7.505 1.00 90.06 868 GLY A N 1
ATOM 6099 C CA . GLY A 1 868 ? 11.373 -7.593 -7.144 1.00 90.06 868 GLY A CA 1
ATOM 6100 C C . GLY A 1 868 ? 12.026 -8.713 -7.989 1.00 90.06 868 GLY A C 1
ATOM 6101 O O . GLY A 1 868 ? 12.398 -8.502 -9.144 1.00 90.06 868 GLY A O 1
ATOM 6102 N N . PRO A 1 869 ? 12.220 -9.941 -7.458 1.00 94.06 869 PRO A N 1
ATOM 6103 C CA . PRO A 1 869 ? 12.031 -10.351 -6.074 1.00 94.06 869 PRO A CA 1
ATOM 6104 C C . PRO A 1 869 ? 13.283 -10.172 -5.193 1.00 94.06 869 PRO A C 1
ATOM 6106 O O . PRO A 1 869 ? 14.377 -10.672 -5.500 1.00 94.06 869 PRO A O 1
ATOM 6109 N N . VAL A 1 870 ? 13.129 -9.540 -4.024 1.00 92.00 870 VAL A N 1
ATOM 6110 C CA . VAL A 1 870 ? 14.265 -9.167 -3.155 1.00 92.00 870 VAL A CA 1
ATOM 6111 C C . VAL A 1 870 ? 14.538 -10.199 -2.055 1.00 92.00 870 VAL A C 1
ATOM 6113 O O . VAL A 1 870 ? 13.742 -10.407 -1.146 1.00 92.00 870 VAL A O 1
ATOM 6116 N N . SER A 1 871 ? 15.734 -10.808 -2.044 1.00 93.31 871 SER A N 1
ATOM 6117 C CA . SER A 1 871 ? 16.115 -11.775 -0.996 1.00 93.31 871 SER A CA 1
ATOM 6118 C C . SER A 1 871 ? 17.610 -11.802 -0.643 1.00 93.31 871 SER A C 1
ATOM 6120 O O . SER A 1 871 ? 18.490 -11.427 -1.419 1.00 93.31 871 SER A O 1
ATOM 6122 N N . GLY A 1 872 ? 17.932 -12.305 0.554 1.00 93.25 872 GLY A N 1
ATOM 6123 C CA . GLY A 1 872 ? 19.306 -12.546 0.996 1.00 93.25 872 GLY A CA 1
ATOM 6124 C C . GLY A 1 872 ? 19.974 -11.355 1.693 1.00 93.25 872 GLY A C 1
ATOM 6125 O O . GLY A 1 872 ? 19.350 -10.619 2.447 1.00 93.25 872 GLY A O 1
ATOM 6126 N N . ALA A 1 873 ? 21.291 -11.209 1.530 1.00 93.50 873 ALA A N 1
ATOM 6127 C CA . ALA A 1 873 ? 22.070 -10.162 2.195 1.00 93.50 873 ALA A CA 1
ATOM 6128 C C . ALA A 1 873 ? 22.690 -9.229 1.153 1.00 93.50 873 ALA A C 1
ATOM 6130 O O . ALA A 1 873 ? 23.585 -9.654 0.418 1.00 93.50 873 ALA A O 1
ATOM 6131 N N . LEU A 1 874 ? 22.224 -7.981 1.140 1.00 94.12 874 LEU A N 1
ATOM 6132 C CA . LEU A 1 874 ? 22.531 -6.955 0.146 1.00 94.12 874 LEU A CA 1
ATOM 6133 C C . LEU A 1 874 ? 23.221 -5.744 0.797 1.00 94.12 874 LEU A C 1
ATOM 6135 O O . LEU A 1 874 ? 23.087 -5.475 2.000 1.00 94.12 874 LEU A O 1
ATOM 6139 N N . VAL A 1 875 ? 23.952 -4.979 -0.006 1.00 92.25 875 VAL A N 1
ATOM 6140 C CA . VAL A 1 875 ? 24.403 -3.622 0.332 1.00 92.25 875 VAL A CA 1
ATOM 6141 C C . VAL A 1 875 ? 23.688 -2.595 -0.545 1.00 92.25 875 VAL A C 1
ATOM 6143 O O . VAL A 1 875 ? 23.219 -2.915 -1.626 1.00 92.25 875 VAL A O 1
ATOM 6146 N N . ALA A 1 876 ? 23.642 -1.333 -0.120 1.00 91.56 876 ALA A N 1
ATOM 6147 C CA . ALA A 1 876 ? 22.978 -0.263 -0.870 1.00 91.56 876 ALA A CA 1
ATOM 6148 C C . ALA A 1 876 ? 23.550 -0.034 -2.290 1.00 91.56 876 ALA A C 1
ATOM 6150 O O . ALA A 1 876 ? 22.888 0.559 -3.126 1.00 91.56 876 ALA A O 1
ATOM 6151 N N . THR A 1 877 ? 24.767 -0.506 -2.588 1.00 88.12 877 THR A N 1
ATOM 6152 C CA . THR A 1 877 ? 25.343 -0.482 -3.950 1.00 88.12 877 THR A CA 1
ATOM 6153 C C . THR A 1 877 ? 24.945 -1.671 -4.826 1.00 88.12 877 THR A C 1
ATOM 6155 O O . THR A 1 877 ? 25.427 -1.753 -5.950 1.00 88.12 877 THR A O 1
ATOM 6158 N N . ASP A 1 878 ? 24.151 -2.605 -4.301 1.00 90.56 878 ASP A N 1
ATOM 6159 C CA . ASP A 1 878 ? 23.528 -3.687 -5.073 1.00 90.56 878 ASP A CA 1
ATOM 6160 C C . ASP A 1 878 ? 22.126 -3.277 -5.580 1.00 90.56 878 ASP A C 1
ATOM 6162 O O . ASP A 1 878 ? 21.441 -4.105 -6.162 1.00 90.56 878 ASP A O 1
ATOM 6166 N N . ALA A 1 879 ? 21.704 -2.031 -5.318 1.00 91.44 879 ALA A N 1
ATOM 6167 C CA . ALA A 1 879 ? 20.460 -1.433 -5.797 1.00 91.44 879 ALA A CA 1
ATOM 6168 C C . ALA A 1 879 ? 20.473 -1.249 -7.320 1.00 91.44 879 ALA A C 1
ATOM 6170 O O . ALA A 1 879 ? 21.501 -0.859 -7.883 1.00 91.44 879 ALA A O 1
ATOM 6171 N N . ASP A 1 880 ? 19.323 -1.455 -7.953 1.00 87.94 880 ASP A N 1
ATOM 6172 C CA . ASP A 1 880 ? 19.132 -1.304 -9.395 1.00 87.94 880 ASP A CA 1
ATOM 6173 C C . ASP A 1 880 ? 19.173 0.178 -9.806 1.00 87.94 880 ASP A C 1
ATOM 6175 O O . ASP A 1 880 ? 19.847 0.541 -10.777 1.00 87.94 880 ASP A O 1
ATOM 6179 N N . ALA A 1 881 ? 18.589 1.058 -8.979 1.00 87.50 881 ALA A N 1
ATOM 6180 C CA . ALA A 1 881 ? 18.693 2.509 -9.134 1.00 87.50 881 ALA A CA 1
ATOM 6181 C C . ALA A 1 881 ? 19.094 3.246 -7.845 1.00 87.50 881 ALA A C 1
ATOM 6183 O O . ALA A 1 881 ? 18.694 2.915 -6.723 1.00 87.50 881 ALA A O 1
ATOM 6184 N N . LEU A 1 882 ? 19.863 4.321 -8.023 1.00 89.94 882 LEU A N 1
ATOM 6185 C CA . LEU A 1 882 ? 20.259 5.269 -6.988 1.00 89.94 882 LEU A CA 1
ATOM 6186 C C . LEU A 1 882 ? 19.701 6.657 -7.323 1.00 89.94 882 LEU A C 1
ATOM 6188 O O . LEU A 1 882 ? 20.264 7.385 -8.136 1.00 89.94 882 LEU A O 1
ATOM 6192 N N . LEU A 1 883 ? 18.649 7.067 -6.610 1.00 91.25 883 LEU A N 1
ATOM 6193 C CA . LEU A 1 883 ? 18.111 8.427 -6.651 1.00 91.25 883 LEU A CA 1
ATOM 6194 C C . LEU A 1 883 ? 19.008 9.342 -5.797 1.00 91.25 883 LEU A C 1
ATOM 6196 O O . LEU A 1 883 ? 18.816 9.515 -4.583 1.00 91.25 883 LEU A O 1
ATOM 6200 N N . ALA A 1 884 ? 20.054 9.882 -6.421 1.00 87.12 884 ALA A N 1
ATOM 6201 C CA . ALA A 1 884 ? 21.150 10.567 -5.745 1.00 87.12 884 ALA A CA 1
ATOM 6202 C C . ALA A 1 884 ? 20.819 12.022 -5.378 1.00 87.12 884 ALA A C 1
ATOM 6204 O O . ALA A 1 884 ? 20.431 12.829 -6.224 1.00 87.12 884 ALA A O 1
ATOM 6205 N N . GLY A 1 885 ? 21.085 12.413 -4.125 1.00 85.38 885 GLY A N 1
ATOM 6206 C CA . GLY A 1 885 ? 20.952 13.803 -3.683 1.00 85.38 885 GLY A CA 1
ATOM 6207 C C . GLY A 1 885 ? 21.942 14.782 -4.344 1.00 85.38 885 GLY A C 1
ATOM 6208 O O . GLY A 1 885 ? 22.984 14.376 -4.862 1.00 85.38 885 GLY A O 1
ATOM 6209 N N . PRO A 1 886 ? 21.678 16.106 -4.288 1.00 81.56 886 PRO A N 1
ATOM 6210 C CA . PRO A 1 886 ? 22.402 17.091 -5.093 1.00 81.56 886 PRO A CA 1
ATOM 6211 C C . PRO A 1 886 ? 23.923 17.076 -4.878 1.00 81.56 886 PRO A C 1
ATOM 6213 O O . PRO A 1 886 ? 24.416 17.433 -3.805 1.00 81.56 886 PRO A O 1
ATOM 6216 N N . ALA A 1 887 ? 24.681 16.777 -5.938 1.00 74.31 887 ALA A N 1
ATOM 6217 C CA . ALA A 1 887 ? 26.141 16.616 -5.908 1.00 74.31 887 ALA A CA 1
ATOM 6218 C C . ALA A 1 887 ? 26.930 17.844 -5.392 1.00 74.31 887 ALA A C 1
ATOM 6220 O O . ALA A 1 887 ? 28.105 17.730 -5.026 1.00 74.31 887 ALA A O 1
ATOM 6221 N N . THR A 1 888 ? 26.314 19.033 -5.329 1.00 67.94 888 THR A N 1
ATOM 6222 C CA . THR A 1 888 ? 26.923 20.235 -4.738 1.00 67.94 888 THR A CA 1
ATOM 6223 C C . THR A 1 888 ? 25.987 20.936 -3.760 1.00 67.94 888 THR A C 1
ATOM 6225 O O . THR A 1 888 ? 24.914 21.397 -4.145 1.00 67.94 888 THR A O 1
ATOM 6228 N N . GLY A 1 889 ? 26.426 21.131 -2.514 1.00 63.50 889 GLY A N 1
ATOM 6229 C CA . GLY A 1 889 ? 25.652 21.903 -1.543 1.00 63.50 889 GLY A CA 1
ATOM 6230 C C . GLY A 1 889 ? 26.114 21.756 -0.097 1.00 63.50 889 GLY A C 1
ATOM 6231 O O . GLY A 1 889 ? 27.236 21.345 0.198 1.00 63.50 889 GLY A O 1
ATOM 6232 N N . SER A 1 890 ? 25.228 22.142 0.818 1.00 64.38 890 SER A N 1
ATOM 6233 C CA . SER A 1 890 ? 25.180 21.572 2.167 1.00 64.38 890 SER A CA 1
ATOM 6234 C C . SER A 1 890 ? 24.268 20.347 2.163 1.00 64.38 890 SER A C 1
ATOM 6236 O O . SER A 1 890 ? 23.484 20.201 1.230 1.00 64.38 890 SER A O 1
ATOM 6238 N N . ALA A 1 891 ? 24.323 19.541 3.226 1.00 76.75 891 ALA A N 1
ATOM 6239 C CA . ALA A 1 891 ? 23.426 18.409 3.443 1.00 76.75 891 ALA A CA 1
ATOM 6240 C C . ALA A 1 891 ? 21.973 18.724 3.036 1.00 76.75 891 ALA A C 1
ATOM 6242 O O . ALA A 1 891 ? 21.402 19.705 3.526 1.00 76.75 891 ALA A O 1
ATOM 6243 N N . ALA A 1 892 ? 21.412 17.922 2.128 1.00 78.12 892 ALA A N 1
ATOM 6244 C CA . ALA A 1 892 ? 20.051 18.091 1.619 1.00 78.12 892 ALA A CA 1
ATOM 6245 C C . ALA A 1 892 ? 19.046 17.208 2.379 1.00 78.12 892 ALA A C 1
ATOM 6247 O O . ALA A 1 892 ? 17.871 17.572 2.474 1.00 78.12 892 ALA A O 1
ATOM 6248 N N . ALA A 1 893 ? 19.521 16.126 3.011 1.00 85.38 893 ALA A N 1
ATOM 6249 C CA . ALA A 1 893 ? 18.697 15.123 3.686 1.00 85.38 893 ALA A CA 1
ATOM 6250 C C . ALA A 1 893 ? 17.586 14.579 2.767 1.00 85.38 893 ALA A C 1
ATOM 6252 O O . ALA A 1 893 ? 16.424 14.510 3.175 1.00 85.38 893 ALA A O 1
ATOM 6253 N N . MET A 1 894 ? 17.964 14.259 1.522 1.00 92.00 894 MET A N 1
ATOM 6254 C CA . MET A 1 894 ? 17.163 13.446 0.604 1.00 92.00 894 MET A CA 1
ATOM 6255 C C . MET A 1 894 ? 17.042 12.013 1.145 1.00 92.00 894 MET A C 1
ATOM 6257 O O . MET A 1 894 ? 17.815 11.618 2.021 1.00 92.00 894 MET A O 1
ATOM 6261 N N . GLY A 1 895 ? 16.020 11.275 0.710 1.00 89.25 895 GLY A N 1
ATOM 6262 C CA . GLY A 1 895 ? 15.694 9.965 1.277 1.00 89.25 895 GLY A CA 1
ATOM 6263 C C . GLY A 1 895 ? 15.190 10.021 2.719 1.00 89.25 895 GLY A C 1
ATOM 6264 O O . GLY A 1 895 ? 15.144 8.993 3.386 1.00 89.25 895 GLY A O 1
ATOM 6265 N N . ARG A 1 896 ? 14.830 11.205 3.250 1.00 90.25 896 ARG A N 1
ATOM 6266 C CA . ARG A 1 896 ? 14.172 11.271 4.564 1.00 90.25 896 ARG A CA 1
ATOM 6267 C C . ARG A 1 896 ? 12.673 11.009 4.457 1.00 90.25 896 ARG A C 1
ATOM 6269 O O . ARG A 1 896 ? 12.098 10.544 5.425 1.00 90.25 896 ARG A O 1
ATOM 6276 N N . ALA A 1 897 ? 12.022 11.359 3.362 1.00 91.69 897 ALA A N 1
ATOM 6277 C CA . ALA A 1 897 ? 10.638 10.987 3.093 1.00 91.69 897 ALA A CA 1
ATOM 6278 C C . ALA A 1 897 ? 10.531 10.671 1.607 1.00 91.69 897 ALA A C 1
ATOM 6280 O O . ALA A 1 897 ? 11.153 11.379 0.808 1.00 91.69 897 ALA A O 1
ATOM 6281 N N . ALA A 1 898 ? 9.762 9.646 1.272 1.00 92.75 898 ALA A N 1
ATOM 6282 C CA . ALA A 1 898 ? 9.327 9.374 -0.083 1.00 92.75 898 ALA A CA 1
ATOM 6283 C C . ALA A 1 898 ? 7.826 9.055 -0.077 1.00 92.75 898 ALA A C 1
ATOM 6285 O O . ALA A 1 898 ? 7.274 8.748 0.977 1.00 92.75 898 ALA A O 1
ATOM 6286 N N . THR A 1 899 ? 7.173 9.158 -1.223 1.00 93.69 899 THR A N 1
ATOM 6287 C CA . THR A 1 899 ? 5.850 8.576 -1.465 1.00 93.69 899 THR A CA 1
ATOM 6288 C C . THR A 1 899 ? 5.883 7.971 -2.863 1.00 93.69 899 THR A C 1
ATOM 6290 O O . THR A 1 899 ? 6.572 8.515 -3.732 1.00 93.69 899 THR A O 1
ATOM 6293 N N . VAL A 1 900 ? 5.216 6.834 -3.032 1.00 93.50 900 VAL A N 1
ATOM 6294 C CA . VAL A 1 900 ? 5.189 6.056 -4.274 1.00 93.50 900 VAL A CA 1
ATOM 6295 C C . VAL A 1 900 ? 3.744 6.023 -4.762 1.00 93.50 900 VAL A C 1
ATOM 6297 O O . VAL A 1 900 ? 2.851 5.778 -3.950 1.00 93.50 900 VAL A O 1
ATOM 6300 N N . PHE A 1 901 ? 3.508 6.414 -6.014 1.00 93.88 901 PHE A N 1
ATOM 6301 C CA . PHE A 1 901 ? 2.181 6.489 -6.637 1.00 93.88 901 PHE A CA 1
ATOM 6302 C C . PHE A 1 901 ? 2.307 6.778 -8.136 1.00 93.88 901 PHE A C 1
ATOM 6304 O O . PHE A 1 901 ? 3.215 7.503 -8.522 1.00 93.88 901 PHE A O 1
ATOM 6311 N N . ASP A 1 902 ? 1.373 6.294 -8.948 1.00 92.62 902 ASP A N 1
ATOM 6312 C CA . ASP A 1 902 ? 1.204 6.704 -10.349 1.00 92.62 902 ASP A CA 1
ATOM 6313 C C . ASP A 1 902 ? 0.789 8.193 -10.421 1.00 92.62 902 ASP A C 1
ATOM 6315 O O . ASP A 1 902 ? -0.301 8.567 -9.963 1.00 92.62 902 ASP A O 1
ATOM 6319 N N . ALA A 1 903 ? 1.676 9.068 -10.912 1.00 92.25 903 ALA A N 1
ATOM 6320 C CA . ALA A 1 903 ? 1.486 10.519 -10.906 1.00 92.25 903 ALA A CA 1
ATOM 6321 C C . ALA A 1 903 ? 1.131 11.124 -12.275 1.00 92.25 903 ALA A C 1
ATOM 6323 O O . ALA A 1 903 ? 0.699 12.290 -12.324 1.00 92.25 903 ALA A O 1
ATOM 6324 N N . ASP A 1 904 ? 1.296 10.377 -13.371 1.00 87.75 904 ASP A N 1
ATOM 6325 C CA . ASP A 1 904 ? 0.915 10.798 -14.726 1.00 87.75 904 ASP A CA 1
ATOM 6326 C C . ASP A 1 904 ? -0.219 9.970 -15.372 1.00 87.75 904 ASP A C 1
ATOM 6328 O O . ASP A 1 904 ? -0.773 10.393 -16.398 1.00 87.75 904 ASP A O 1
ATOM 6332 N N . ALA A 1 905 ? -0.693 8.943 -14.658 1.00 90.00 905 ALA A N 1
ATOM 6333 C CA . ALA A 1 905 ? -1.774 8.016 -14.984 1.00 90.00 905 ALA A CA 1
ATOM 6334 C C . ALA A 1 905 ? -1.452 7.042 -16.134 1.00 90.00 905 ALA A C 1
ATOM 6336 O O . ALA A 1 905 ? -2.327 6.770 -16.972 1.00 90.00 905 ALA A O 1
ATOM 6337 N N . ASP A 1 906 ? -0.213 6.542 -16.198 1.00 83.00 906 ASP A N 1
ATOM 6338 C CA . ASP A 1 906 ? 0.214 5.517 -17.161 1.00 83.00 906 ASP A CA 1
ATOM 6339 C C . ASP A 1 906 ? 0.086 4.065 -16.650 1.00 83.00 906 ASP A C 1
ATOM 6341 O O . ASP A 1 906 ? 0.039 3.135 -17.464 1.00 83.00 906 ASP A O 1
ATOM 6345 N N . GLY A 1 907 ? -0.096 3.880 -15.338 1.00 84.62 907 GLY A N 1
ATOM 6346 C CA . GLY A 1 907 ? -0.240 2.590 -14.664 1.00 84.62 907 GLY A CA 1
ATOM 6347 C C . GLY A 1 907 ? 1.034 2.039 -14.012 1.00 84.62 907 GLY A C 1
ATOM 6348 O O . GLY A 1 907 ? 0.942 0.992 -13.374 1.00 84.62 907 GLY A O 1
ATOM 6349 N N . ALA A 1 908 ? 2.186 2.699 -14.145 1.00 84.94 908 ALA A N 1
ATOM 6350 C CA . ALA A 1 908 ? 3.394 2.411 -13.373 1.00 84.94 908 ALA A CA 1
ATOM 6351 C C . ALA A 1 908 ? 3.498 3.337 -12.148 1.00 84.94 908 ALA A C 1
ATOM 6353 O O . ALA A 1 908 ? 2.939 4.433 -12.119 1.00 84.94 908 ALA A O 1
ATOM 6354 N N . MET A 1 909 ? 4.207 2.907 -11.102 1.00 92.19 909 MET A N 1
ATOM 6355 C CA . MET A 1 909 ? 4.343 3.713 -9.886 1.00 92.19 909 MET A CA 1
ATOM 6356 C C . MET A 1 909 ? 5.577 4.631 -9.937 1.00 92.19 909 MET A C 1
ATOM 6358 O O . MET A 1 909 ? 6.697 4.188 -10.190 1.00 92.19 909 MET A O 1
ATOM 6362 N N . ASP A 1 910 ? 5.394 5.911 -9.601 1.00 91.94 910 ASP A N 1
ATOM 6363 C CA . ASP A 1 910 ? 6.462 6.918 -9.573 1.00 91.94 910 ASP A CA 1
ATOM 6364 C C . ASP A 1 910 ? 7.044 7.115 -8.175 1.00 91.94 910 ASP A C 1
ATOM 6366 O O . ASP A 1 910 ? 6.351 6.984 -7.163 1.00 91.94 910 ASP A O 1
ATOM 6370 N N . VAL A 1 911 ? 8.304 7.560 -8.086 1.00 94.06 911 VAL A N 1
ATOM 6371 C CA . VAL A 1 911 ? 8.963 7.826 -6.794 1.00 94.06 911 VAL A CA 1
ATOM 6372 C C . VAL A 1 911 ? 9.160 9.321 -6.551 1.00 94.06 911 VAL A C 1
ATOM 6374 O O . VAL A 1 911 ? 10.027 9.959 -7.146 1.00 94.06 911 VAL A O 1
ATOM 6377 N N . PHE A 1 912 ? 8.452 9.885 -5.568 1.00 95.06 912 PHE A N 1
ATOM 6378 C CA . PHE A 1 912 ? 8.662 11.265 -5.108 1.00 95.06 912 PHE A CA 1
ATOM 6379 C C . PHE A 1 912 ? 9.472 11.309 -3.811 1.00 95.06 912 PHE A C 1
ATOM 6381 O O . PHE A 1 912 ? 9.023 10.820 -2.780 1.00 95.06 912 PHE A O 1
ATOM 6388 N N . VAL A 1 913 ? 10.644 11.957 -3.813 1.00 95.00 913 VAL A N 1
ATOM 6389 C CA . VAL A 1 913 ? 11.598 12.005 -2.687 1.00 95.00 913 VAL A CA 1
ATOM 6390 C C . VAL A 1 913 ? 11.839 13.432 -2.172 1.00 95.00 913 VAL A C 1
ATOM 6392 O O . VAL A 1 913 ? 12.232 14.351 -2.895 1.00 95.00 913 VAL A O 1
ATOM 6395 N N . GLY A 1 914 ? 11.683 13.625 -0.859 1.00 93.88 914 GLY A N 1
ATOM 6396 C CA . GLY A 1 914 ? 11.859 14.913 -0.182 1.00 93.88 914 GLY A CA 1
ATOM 6397 C C . GLY A 1 914 ? 13.311 15.237 0.199 1.00 93.88 914 GLY A C 1
ATOM 6398 O O . GLY A 1 914 ? 13.850 14.703 1.171 1.00 93.88 914 GLY A O 1
ATOM 6399 N N . ALA A 1 915 ? 13.923 16.215 -0.475 1.00 92.94 915 ALA A N 1
ATOM 6400 C CA . ALA A 1 915 ? 15.225 16.806 -0.142 1.00 92.94 915 ALA A CA 1
ATOM 6401 C C . ALA A 1 915 ? 15.064 18.010 0.812 1.00 92.94 915 ALA A C 1
ATOM 6403 O O . ALA A 1 915 ? 15.364 19.172 0.511 1.00 92.94 915 ALA A O 1
ATOM 6404 N N . SER A 1 916 ? 14.538 17.735 2.007 1.00 89.06 916 SER A N 1
ATOM 6405 C CA . SER A 1 916 ? 13.960 18.778 2.871 1.00 89.06 916 SER A CA 1
ATOM 6406 C C . SER A 1 916 ? 14.886 19.924 3.303 1.00 89.06 916 SER A C 1
ATOM 6408 O O . SER A 1 916 ? 14.408 21.013 3.618 1.00 89.06 916 SER A O 1
ATOM 6410 N N . SER A 1 917 ? 16.206 19.712 3.342 1.00 89.12 917 SER A N 1
ATOM 6411 C CA . SER A 1 917 ? 17.170 20.746 3.754 1.00 89.12 917 SER A CA 1
ATOM 6412 C C . SER A 1 917 ? 17.629 21.638 2.595 1.00 89.12 917 SER A C 1
ATOM 6414 O O . SER A 1 917 ? 18.104 22.748 2.851 1.00 89.12 917 SER A O 1
ATOM 6416 N N . SER A 1 918 ? 17.448 21.211 1.336 1.00 88.75 918 SER A N 1
ATOM 6417 C CA . SER A 1 918 ? 17.493 22.111 0.171 1.00 88.75 918 SER A CA 1
ATOM 6418 C C . SER A 1 918 ? 16.139 22.773 -0.098 1.00 88.75 918 SER A C 1
ATOM 6420 O O . SER A 1 918 ? 16.107 23.841 -0.706 1.00 88.75 918 SER A O 1
ATOM 6422 N N . GLY A 1 919 ? 15.046 22.204 0.423 1.00 91.12 919 GLY A N 1
ATOM 6423 C CA . GLY A 1 919 ? 13.685 22.695 0.207 1.00 91.12 919 GLY A CA 1
ATOM 6424 C C . GLY A 1 919 ? 13.147 22.310 -1.165 1.00 91.12 919 GLY A C 1
ATOM 6425 O O . GLY A 1 919 ? 12.491 23.134 -1.801 1.00 91.12 919 GLY A O 1
ATOM 6426 N N . THR A 1 920 ? 13.457 21.092 -1.606 1.00 92.62 920 THR A N 1
ATOM 6427 C CA . THR A 1 920 ? 13.048 20.547 -2.902 1.00 92.62 920 THR A CA 1
ATOM 6428 C C . THR A 1 920 ? 12.394 19.183 -2.701 1.00 92.62 920 THR A C 1
ATOM 6430 O O . THR A 1 920 ? 12.799 18.444 -1.803 1.00 92.62 920 THR A O 1
ATOM 6433 N N . VAL A 1 921 ? 11.421 18.847 -3.539 1.00 95.38 921 VAL A N 1
ATOM 6434 C CA . VAL A 1 921 ? 10.955 17.474 -3.768 1.00 95.38 921 VAL A CA 1
ATOM 6435 C C . VAL A 1 921 ? 11.284 17.138 -5.219 1.00 95.38 921 VAL A C 1
ATOM 6437 O O . VAL A 1 921 ? 11.098 17.991 -6.091 1.00 95.38 921 VAL A O 1
ATOM 6440 N N . TYR A 1 922 ? 11.828 15.948 -5.443 1.00 94.56 922 TYR A N 1
ATOM 6441 C CA . TYR A 1 922 ? 12.126 15.413 -6.769 1.00 94.56 922 TYR A CA 1
ATOM 6442 C C . TYR A 1 922 ? 11.212 14.217 -6.999 1.00 94.56 922 TYR A C 1
ATOM 6444 O O . TYR A 1 922 ? 11.163 13.357 -6.125 1.00 94.56 922 TYR A O 1
ATOM 6452 N N . GLY A 1 923 ? 10.477 14.200 -8.103 1.00 93.62 923 GLY A N 1
ATOM 6453 C CA . GLY A 1 923 ? 9.743 13.026 -8.571 1.00 93.62 923 GLY A CA 1
ATOM 6454 C C . GLY A 1 923 ? 10.414 12.476 -9.817 1.00 93.62 923 GLY A C 1
ATOM 6455 O O . GLY A 1 923 ? 11.019 13.243 -10.571 1.00 93.62 923 GLY A O 1
ATOM 6456 N N . TYR A 1 924 ? 10.325 11.168 -9.979 1.00 91.62 924 TYR A N 1
ATOM 6457 C CA . TYR A 1 924 ? 10.949 10.412 -11.049 1.00 91.62 924 TYR A CA 1
ATOM 6458 C C . TYR A 1 924 ? 9.897 9.425 -11.582 1.00 91.62 924 TYR A C 1
ATOM 6460 O O . TYR A 1 924 ? 9.305 8.723 -10.757 1.00 91.62 924 TYR A O 1
ATOM 6468 N N . LEU A 1 925 ? 9.680 9.402 -12.902 1.00 88.94 925 LEU A N 1
ATOM 6469 C CA . LEU A 1 925 ? 8.651 8.588 -13.572 1.00 88.94 925 LEU A CA 1
ATOM 6470 C C . LEU A 1 925 ? 9.029 7.102 -13.696 1.00 88.94 925 LEU A C 1
ATOM 6472 O O . LEU A 1 925 ? 10.106 6.795 -14.206 1.00 88.94 925 LEU A O 1
ATOM 6476 N N . GLY A 1 926 ? 8.150 6.204 -13.246 1.00 81.25 926 GLY A N 1
ATOM 6477 C CA . GLY A 1 926 ? 8.263 4.753 -13.421 1.00 81.25 926 GLY A CA 1
ATOM 6478 C C . GLY A 1 926 ? 8.038 4.295 -14.867 1.00 81.25 926 GLY A C 1
ATOM 6479 O O . GLY A 1 926 ? 8.004 5.100 -15.793 1.00 81.25 926 GLY A O 1
ATOM 6480 N N . GLY A 1 927 ? 7.900 2.979 -15.058 1.00 65.44 927 GLY A N 1
ATOM 6481 C CA . GLY A 1 927 ? 7.467 2.399 -16.335 1.00 65.44 927 GLY A CA 1
ATOM 6482 C C . GLY A 1 927 ? 8.549 2.363 -17.423 1.00 65.44 927 GLY A C 1
ATOM 6483 O O . GLY A 1 927 ? 8.728 3.298 -18.203 1.00 65.44 927 GLY A O 1
ATOM 6484 N N . GLY A 1 928 ? 9.243 1.228 -17.547 1.00 55.66 928 GLY A N 1
ATOM 6485 C CA . GLY A 1 928 ? 10.220 1.019 -18.619 1.00 55.66 928 GLY A CA 1
ATOM 6486 C C . GLY A 1 928 ? 10.473 -0.456 -18.920 1.00 55.66 928 GLY A C 1
ATOM 6487 O O . GLY A 1 928 ? 11.275 -1.084 -18.229 1.00 55.66 928 GLY A O 1
ATOM 6488 N N . LEU A 1 929 ? 9.835 -0.966 -19.982 1.00 34.12 929 LEU A N 1
ATOM 6489 C CA . LEU A 1 929 ? 10.004 -2.315 -20.546 1.00 34.12 929 LEU A CA 1
ATOM 6490 C C . LEU A 1 929 ? 10.088 -2.273 -22.083 1.00 34.12 929 LEU A C 1
ATOM 6492 O O . LEU A 1 929 ? 9.251 -1.573 -22.700 1.00 34.12 929 LEU A O 1
#

Sequence (929 aa):
MRSPLMMLSLLALMACGDKDESSTDSVPVVDDSDDSETDDSKTDDSTDDTGPEVIDVDGDGSPADEDCDDNDAEVNPGAQEICDGIDNDCDELTDDADDSVDLGSVQTWFDDADGDGYGAGDGVQVCAPPEGTVNVDGDCAPDDAAVSPGAAEVCDSGADNNCDGLADDADPSLDPSSASTFYADADEDSYGAPGDTIIACEAPAGAVSDDSDCDDGDAAVNPVADEVCDGADNNCDGLTDDADPALDVTTTTTFYTDGDSDGFGDDDNPVFACTLPSGAVTDSTDCDDFDSTVNPDGDEVCDGIDNDCDEDVDADDASVDLSTGSTFYTDGDGDGYGLTDEAVFACEAPAGTSAVDGDCDDLDELISPAADEVCDGADNDCDDDVDDDDSSLDASSGTLFYTDGDNDGYGDSSASFYACSLPSGAAADDGDCDDAESAVNPGAVEVCNTGLDEDCSGDENDCGFGGDVLTADADYSYTGTASVNFGYELASGDWNDDGFMDLAIGAQNSKNTDAKSAAGRVYIAYGPLPSTMTFDLEEDAVFEGVNSSDYLGKSITSGGDLDGDGIPELLMGAYAYNDGGVSDNGTVLLAYGGSTWSGTISATSADARIYGDLKSDQFGQVVRLIGDVDGDGYDELAVGANVADYGGTNSGVVYIIPGSATRYSGAMAASTIAGVAFAGDTGDRLGDLRNIGQGFDLNGDGLADVALGSVENTTVGTDGGIVYFYYGDSALLYSGGLAASGAADVRFLPAGASDNLGEGIGAPGDVDGDGYDELLLGAIGYDDPAGSLSFSGGAFLINGSSTLLSGDVTVSTAATATVTGAVGSDNLGAWVSGGDLNNDGLDDLVLGSTGYDYGGSSNTGAAFVFYGPVSGALVATDADALLAGPATGSAAAMGRAATVFDADADGAMDVFVGASSSGTVYGYLGGGL

Nearest PDB structures (foldseek):
  7nxd-assembly1_A  TM=7.384E-01  e=4.461E-16  Homo sapiens
  4wk0-assembly1_A  TM=7.109E-01  e=5.684E-16  Homo sapiens
  4wk2-assembly1_A  TM=7.035E-01  e=1.499E-15  Homo sapiens
  3vi4-assembly1_A  TM=7.087E-01  e=6.417E-15  Homo sapiens
  3vi3-assembly2_C  TM=6.990E-01  e=1.068E-13  Homo sapiens

pLDDT: mean 84.8, std 13.99, range [28.19, 97.31]